Protein 8CVO (pdb70)

B-factor: mean 87.88, std 28.2, range [20.0, 203.2]

Structure (mmCIF, N/CA/C/O backbone):
data_8CVO
#
_entry.id   8CVO
#
_cell.length_a   1.00
_cell.length_b   1.00
_cell.length_c   1.00
_cell.angle_alpha   90.00
_cell.angle_beta   90.00
_cell.angle_gamma   90.00
#
_symmetry.space_group_name_H-M   'P 1'
#
loop_
_entity.id
_entity.type
_entity.pdbx_description
1 polymer '16S ribosomal RNA'
2 polymer '30S ribosomal protein S5'
3 polymer '30S ribosomal protein S3'
4 polymer '30S ribosomal protein S7'
5 polymer '30S ribosomal protein S9'
6 polymer '30S ribosomal protein S10'
7 polymer '30S ribosomal protein S13'
8 polymer '30S ribosomal protein S14 type Z'
9 polymer '30S ribosomal protein S19'
10 non-polymer Sarecycline
11 non-polymer 'MAGNESIUM ION'
12 non-polymer 'ZINC ION'
#
loop_
_atom_site.group_PDB
_atom_site.id
_atom_site.type_symbol
_atom_site.label_atom_id
_atom_site.label_alt_id
_atom_site.label_comp_id
_atom_site.label_asym_id
_atom_site.label_entity_id
_atom_site.label_seq_id
_atom_site.pdbx_PDB_ins_code
_atom_site.Cartn_x
_atom_site.Cartn_y
_atom_site.Cartn_z
_atom_site.occupancy
_atom_site.B_iso_or_equiv
_atom_site.auth_seq_id
_atom_site.auth_comp_id
_atom_site.auth_asym_id
_atom_site.auth_atom_id
_atom_site.pdbx_PDB_model_num
ATOM 10091 N N . ASN B 2 32 ? 190.810 212.475 72.617 1.00 133.52 32 ASN E N 1
ATOM 10092 C CA . ASN B 2 32 ? 191.764 213.011 71.653 1.00 133.52 32 ASN E CA 1
ATOM 10093 C C . ASN B 2 32 ? 192.781 211.964 71.205 1.00 133.52 32 ASN E C 1
ATOM 10094 O O . ASN B 2 32 ? 192.452 210.787 71.055 1.00 133.52 32 ASN E O 1
ATOM 10099 N N . GLU B 2 33 ? 194.018 212.412 70.980 1.00 133.14 33 GLU E N 1
ATOM 10100 C CA . GLU B 2 33 ? 195.054 211.511 70.487 1.00 133.14 33 GLU E CA 1
ATOM 10101 C C . GLU B 2 33 ? 195.392 210.431 71.509 1.00 133.14 33 GLU E C 1
ATOM 10102 O O . GLU B 2 33 ? 195.561 209.260 71.150 1.00 133.14 33 GLU E O 1
ATOM 10108 N N . TYR B 2 34 ? 195.491 210.798 72.784 1.00 132.50 34 TYR E N 1
ATOM 10109 C CA . TYR B 2 34 ? 195.937 209.885 73.826 1.00 132.50 34 TYR E CA 1
ATOM 10110 C C . TYR B 2 34 ? 194.822 209.719 74.848 1.00 132.50 34 TYR E C 1
ATOM 10111 O O . TYR B 2 34 ? 194.328 210.709 75.396 1.00 132.50 34 TYR E O 1
ATOM 10120 N N . LEU B 2 35 ? 194.431 208.475 75.107 1.00 128.82 35 LEU E N 1
ATOM 10121 C CA . LEU B 2 35 ? 193.268 208.194 75.937 1.00 128.82 35 LEU E CA 1
ATOM 10122 C C . LEU B 2 35 ? 193.700 208.020 77.388 1.00 128.82 35 LEU E C 1
ATOM 10123 O O . LEU B 2 35 ? 194.653 207.289 77.675 1.00 128.82 35 LEU E O 1
ATOM 10128 N N . GLU B 2 36 ? 193.001 208.694 78.300 1.00 129.09 36 GLU E N 1
ATOM 10129 C CA . GLU B 2 36 ? 193.415 208.728 79.694 1.00 129.09 36 GLU E CA 1
ATOM 10130 C C . GLU B 2 36 ? 192.220 208.545 80.618 1.00 129.09 36 GLU E C 1
ATOM 10131 O O . GLU B 2 36 ? 191.089 208.909 80.288 1.00 129.09 36 GLU E O 1
ATOM 10137 N N . ARG B 2 37 ? 192.498 207.969 81.784 1.00 125.99 37 ARG E N 1
ATOM 10138 C CA . ARG B 2 37 ? 191.539 207.842 82.874 1.00 125.99 37 ARG E CA 1
ATOM 10139 C C . ARG B 2 37 ? 192.123 208.398 84.164 1.00 125.99 37 ARG E C 1
ATOM 10140 O O . ARG B 2 37 ? 193.308 208.210 84.457 1.00 125.99 37 ARG E O 1
ATOM 10148 N N . VAL B 2 38 ? 191.274 209.075 84.935 1.00 124.76 38 VAL E N 1
ATOM 10149 C CA . VAL B 2 38 ? 191.640 209.580 86.253 1.00 124.76 38 VAL E CA 1
ATOM 10150 C C . VAL B 2 38 ? 191.306 208.485 87.263 1.00 124.76 38 VAL E C 1
ATOM 10151 O O . VAL B 2 38 ? 190.144 208.251 87.598 1.00 124.76 38 VAL E O 1
ATOM 10155 N N . VAL B 2 39 ? 192.342 207.795 87.740 1.00 122.08 39 VAL E N 1
ATOM 10156 C CA . VAL B 2 39 ? 192.135 206.633 88.598 1.00 122.08 39 VAL E CA 1
ATOM 10157 C C . VAL B 2 39 ? 191.560 207.051 89.946 1.00 122.08 39 VAL E C 1
ATOM 10158 O O . VAL B 2 39 ? 190.562 206.490 90.413 1.00 122.08 39 VAL E O 1
ATOM 10162 N N . ALA B 2 40 ? 192.170 208.047 90.584 1.00 124.14 40 ALA E N 1
ATOM 10163 C CA . ALA B 2 40 ? 191.733 208.457 91.910 1.00 124.14 40 ALA E CA 1
ATOM 10164 C C . ALA B 2 40 ? 192.248 209.855 92.206 1.00 124.14 40 ALA E C 1
ATOM 10165 O O . ALA B 2 40 ? 193.285 210.274 91.686 1.00 124.14 40 ALA E O 1
ATOM 10167 N N . ILE B 2 41 ? 191.506 210.568 93.048 1.00 121.18 41 ILE E N 1
ATOM 10168 C CA . ILE B 2 41 ? 191.912 211.868 93.565 1.00 121.18 41 ILE E CA 1
ATOM 10169 C C . ILE B 2 41 ? 191.759 211.839 95.078 1.00 121.18 41 ILE E C 1
ATOM 10170 O O . ILE B 2 41 ? 190.831 211.218 95.607 1.00 121.18 41 ILE E O 1
ATOM 10175 N N . ASN B 2 42 ? 192.685 212.489 95.776 1.00 123.82 42 ASN E N 1
ATOM 10176 C CA . ASN B 2 42 ? 192.684 212.503 97.229 1.00 123.82 42 ASN E CA 1
ATOM 10177 C C . ASN B 2 42 ? 192.970 213.910 97.731 1.00 123.82 42 ASN E C 1
ATOM 10178 O O . ASN B 2 42 ? 193.680 214.686 97.087 1.00 123.82 42 ASN E O 1
ATOM 10183 N N . ARG B 2 43 ? 192.406 214.227 98.893 1.00 127.45 43 ARG E N 1
ATOM 10184 C CA . ARG B 2 43 ? 192.549 215.539 99.519 1.00 127.45 43 ARG E CA 1
ATOM 10185 C C . ARG B 2 43 ? 193.506 215.394 100.697 1.00 127.45 43 ARG E C 1
ATOM 10186 O O . ARG B 2 43 ? 193.098 215.030 101.803 1.00 127.45 43 ARG E O 1
ATOM 10194 N N . VAL B 2 44 ? 194.783 215.676 100.455 1.00 126.10 44 VAL E N 1
ATOM 10195 C CA . VAL B 2 44 ? 195.816 215.597 101.479 1.00 126.10 44 VAL E CA 1
ATOM 10196 C C . VAL B 2 44 ? 195.986 216.971 102.105 1.00 126.10 44 VAL E C 1
ATOM 10197 O O . VAL B 2 44 ? 195.753 218.002 101.464 1.00 126.10 44 VAL E O 1
ATOM 10201 N N . ALA B 2 45 ? 196.398 216.990 103.370 1.00 125.12 45 ALA E N 1
ATOM 10202 C CA . ALA B 2 45 ? 196.500 218.226 104.131 1.00 125.12 45 ALA E CA 1
ATOM 10203 C C . ALA B 2 45 ? 197.825 218.285 104.877 1.00 125.12 45 ALA E C 1
ATOM 10204 O O . ALA B 2 45 ? 198.417 217.257 105.215 1.00 125.12 45 ALA E O 1
ATOM 10206 N N . LYS B 2 46 ? 198.281 219.510 105.127 1.00 127.84 46 LYS E N 1
ATOM 10207 C CA . LYS B 2 46 ? 199.469 219.775 105.929 1.00 127.84 46 LYS E CA 1
ATOM 10208 C C . LYS B 2 46 ? 199.078 220.713 107.058 1.00 127.84 46 LYS E C 1
ATOM 10209 O O . LYS B 2 46 ? 198.574 221.811 106.804 1.00 127.84 46 LYS E O 1
ATOM 10215 N N . VAL B 2 47 ? 199.312 220.288 108.294 1.00 125.76 47 VAL E N 1
ATOM 10216 C CA . VAL B 2 47 ? 198.921 221.082 109.453 1.00 125.76 47 VAL E CA 1
ATOM 10217 C C . VAL B 2 47 ? 199.983 222.137 109.733 1.00 125.76 47 VAL E C 1
ATOM 10218 O O . VAL B 2 47 ? 201.187 221.852 109.748 1.00 125.76 47 VAL E O 1
ATOM 10222 N N . VAL B 2 48 ? 199.533 223.372 109.937 1.00 124.38 48 VAL E N 1
ATOM 10223 C CA . VAL B 2 48 ? 200.396 224.514 110.181 1.00 124.38 48 VAL E CA 1
ATOM 10224 C C . VAL B 2 48 ? 199.889 225.219 111.438 1.00 124.38 48 VAL E C 1
ATOM 10225 O O . VAL B 2 48 ? 198.871 224.837 112.013 1.00 124.38 48 VAL E O 1
ATOM 10229 N N . GLN B 2 49 ? 200.622 226.249 111.872 1.00 122.20 49 GLN E N 1
ATOM 10230 C CA . GLN B 2 49 ? 200.238 226.976 113.078 1.00 122.20 49 GLN E CA 1
ATOM 10231 C C . GLN B 2 49 ? 198.835 227.556 112.951 1.00 122.20 49 GLN E C 1
ATOM 10232 O O . GLN B 2 49 ? 198.035 227.477 113.891 1.00 122.20 49 GLN E O 1
ATOM 10238 N N . GLY B 2 50 ? 198.518 228.144 111.798 1.00 114.35 50 GLY E N 1
ATOM 10239 C CA . GLY B 2 50 ? 197.169 228.638 111.581 1.00 114.35 50 GLY E CA 1
ATOM 10240 C C . GLY B 2 50 ? 196.140 227.525 111.503 1.00 114.35 50 GLY E C 1
ATOM 10241 O O . GLY B 2 50 ? 195.055 227.629 112.081 1.00 114.35 50 GLY E O 1
ATOM 10242 N N . GLY B 2 51 ? 196.468 226.446 110.799 1.00 123.72 51 GLY E N 1
ATOM 10243 C CA . GLY B 2 51 ? 195.530 225.359 110.602 1.00 123.72 51 GLY E CA 1
ATOM 10244 C C . GLY B 2 51 ? 196.067 224.274 109.693 1.00 123.72 51 GLY E C 1
ATOM 10245 O O . GLY B 2 51 ? 197.200 223.818 109.865 1.00 123.72 51 GLY E O 1
ATOM 10246 N N . ARG B 2 52 ? 195.261 223.849 108.725 1.00 124.81 52 ARG E N 1
ATOM 10247 C CA . ARG B 2 52 ? 195.638 222.802 107.788 1.00 124.81 52 ARG E CA 1
ATOM 10248 C C . ARG B 2 52 ? 195.730 223.369 106.378 1.00 124.81 52 ARG E C 1
ATOM 10249 O O . ARG B 2 52 ? 194.880 224.162 105.961 1.00 124.81 52 ARG E O 1
ATOM 10257 N N . ARG B 2 53 ? 196.763 222.958 105.649 1.00 124.36 53 ARG E N 1
ATOM 10258 C CA . ARG B 2 53 ? 196.977 223.367 104.263 1.00 124.36 53 ARG E CA 1
ATOM 10259 C C . ARG B 2 53 ? 196.607 222.190 103.368 1.00 124.36 53 ARG E C 1
ATOM 10260 O O . ARG B 2 53 ? 197.432 221.308 103.113 1.00 124.36 53 ARG E O 1
ATOM 10268 N N . PHE B 2 54 ? 195.367 222.182 102.888 1.00 126.04 54 PHE E N 1
ATOM 10269 C CA . PHE B 2 54 ? 194.881 221.084 102.069 1.00 126.04 54 PHE E CA 1
ATOM 10270 C C . PHE B 2 54 ? 195.503 221.124 100.678 1.00 126.04 54 PHE E C 1
ATOM 10271 O O . PHE B 2 54 ? 195.912 222.177 100.184 1.00 126.04 54 PHE E O 1
ATOM 10279 N N . SER B 2 55 ? 195.570 219.953 100.050 1.00 124.18 55 SER E N 1
ATOM 10280 C CA . SER B 2 55 ? 196.116 219.816 98.709 1.00 124.18 55 SER E CA 1
ATOM 10281 C C . SER B 2 55 ? 195.453 218.621 98.042 1.00 124.18 55 SER E C 1
ATOM 10282 O O . SER B 2 55 ? 194.820 217.794 98.702 1.00 124.18 55 SER E O 1
ATOM 10285 N N . PHE B 2 56 ? 195.602 218.537 96.724 1.00 120.80 56 PHE E N 1
ATOM 10286 C CA . PHE B 2 56 ? 194.977 217.485 95.938 1.00 120.80 56 PHE E CA 1
ATOM 10287 C C . PHE B 2 56 ? 196.026 216.695 95.169 1.00 120.80 56 PHE E C 1
ATOM 10288 O O . PHE B 2 56 ? 196.945 217.268 94.561 1.00 120.80 56 PHE E O 1
ATOM 10296 N N . THR B 2 57 ? 195.872 215.373 95.211 1.00 122.15 57 THR E N 1
ATOM 10297 C CA . THR B 2 57 ? 196.718 214.423 94.505 1.00 122.15 57 THR E CA 1
ATOM 10298 C C . THR B 2 57 ? 195.896 213.746 93.419 1.00 122.15 57 THR E C 1
ATOM 10299 O O . THR B 2 57 ? 194.719 213.437 93.623 1.00 122.15 57 THR E O 1
ATOM 10303 N N . ALA B 2 58 ? 196.516 213.513 92.268 1.00 120.94 58 ALA E N 1
ATOM 10304 C CA . ALA B 2 58 ? 195.816 212.946 91.123 1.00 120.94 58 ALA E CA 1
ATOM 10305 C C . ALA B 2 58 ? 196.605 211.785 90.541 1.00 120.94 58 ALA E C 1
ATOM 10306 O O . ALA B 2 58 ? 197.798 211.921 90.256 1.00 120.94 58 ALA E O 1
ATOM 10308 N N . LEU B 2 59 ? 195.935 210.650 90.365 1.00 121.10 59 LEU E N 1
ATOM 10309 C CA . LEU B 2 59 ? 196.445 209.539 89.574 1.00 121.10 59 LEU E CA 1
ATOM 10310 C C . LEU B 2 59 ? 195.820 209.591 88.192 1.00 121.10 59 LEU E C 1
ATOM 10311 O O . LEU B 2 59 ? 194.592 209.567 88.065 1.00 121.10 59 LEU E O 1
ATOM 10316 N N . VAL B 2 60 ? 196.652 209.634 87.159 1.00 123.19 60 VAL E N 1
ATOM 10317 C CA . VAL B 2 60 ? 196.159 209.554 85.792 1.00 123.19 60 VAL E CA 1
ATOM 10318 C C . VAL B 2 60 ? 196.876 208.414 85.091 1.00 123.19 60 VAL E C 1
ATOM 10319 O O . VAL B 2 60 ? 198.042 208.129 85.380 1.00 123.19 60 VAL E O 1
ATOM 10323 N N . VAL B 2 61 ? 196.169 207.744 84.188 1.00 124.93 61 VAL E N 1
ATOM 10324 C CA . VAL B 2 61 ? 196.766 206.754 83.304 1.00 124.93 61 VAL E CA 1
ATOM 10325 C C . VAL B 2 61 ? 196.508 207.216 81.880 1.00 124.93 61 VAL E C 1
ATOM 10326 O O . VAL B 2 61 ? 195.350 207.409 81.486 1.00 124.93 61 VAL E O 1
ATOM 10330 N N . VAL B 2 62 ? 197.582 207.414 81.121 1.00 127.40 62 VAL E N 1
ATOM 10331 C CA . VAL B 2 62 ? 197.513 207.911 79.753 1.00 127.40 62 VAL E CA 1
ATOM 10332 C C . VAL B 2 62 ? 198.152 206.873 78.844 1.00 127.40 62 VAL E C 1
ATOM 10333 O O . VAL B 2 62 ? 199.299 206.472 79.067 1.00 127.40 62 VAL E O 1
ATOM 10337 N N . GLY B 2 63 ? 197.416 206.444 77.818 1.00 129.53 63 GLY E N 1
ATOM 10338 C CA . GLY B 2 63 ? 197.920 205.450 76.898 1.00 129.53 63 GLY E CA 1
ATOM 10339 C C . GLY B 2 63 ? 197.502 205.763 75.476 1.00 129.53 63 GLY E C 1
ATOM 10340 O O . GLY B 2 63 ? 196.689 206.656 75.222 1.00 129.53 63 GLY E O 1
ATOM 10341 N N . ASP B 2 64 ? 198.093 205.018 74.545 1.00 131.86 64 ASP E N 1
ATOM 10342 C CA . ASP B 2 64 ? 197.748 205.164 73.138 1.00 131.86 64 ASP E CA 1
ATOM 10343 C C . ASP B 2 64 ? 196.617 204.244 72.708 1.00 131.86 64 ASP E C 1
ATOM 10344 O O . ASP B 2 64 ? 196.002 204.485 71.663 1.00 131.86 64 ASP E O 1
ATOM 10349 N N . GLY B 2 65 ? 196.325 203.209 73.491 1.00 127.91 65 GLY E N 1
ATOM 10350 C CA . GLY B 2 65 ? 195.382 202.189 73.096 1.00 127.91 65 GLY E CA 1
ATOM 10351 C C . GLY B 2 65 ? 195.964 201.084 72.244 1.00 127.91 65 GLY E C 1
ATOM 10352 O O . GLY B 2 65 ? 195.230 200.161 71.873 1.00 127.91 65 GLY E O 1
ATOM 10353 N N . GLU B 2 66 ? 197.259 201.145 71.923 1.00 130.43 66 GLU E N 1
ATOM 10354 C CA . GLU B 2 66 ? 197.885 200.141 71.077 1.00 130.43 66 GLU E CA 1
ATOM 10355 C C . GLU B 2 66 ? 199.136 199.514 71.679 1.00 130.43 66 GLU E C 1
ATOM 10356 O O . GLU B 2 66 ? 199.761 198.678 71.019 1.00 130.43 66 GLU E O 1
ATOM 10362 N N . GLY B 2 67 ? 199.519 199.880 72.900 1.00 126.75 67 GLY E N 1
ATOM 10363 C CA . GLY B 2 67 ? 200.648 199.229 73.535 1.00 126.75 67 GLY E CA 1
ATOM 10364 C C . GLY B 2 67 ? 201.539 200.102 74.396 1.00 126.75 67 GLY E C 1
ATOM 10365 O O . GLY B 2 67 ? 202.259 199.584 75.254 1.00 126.75 67 GLY E O 1
ATOM 10366 N N . SER B 2 68 ? 201.512 201.417 74.193 1.00 128.14 68 SER E N 1
ATOM 10367 C CA . SER B 2 68 ? 202.284 202.339 75.016 1.00 128.14 68 SER E CA 1
ATOM 10368 C C . SER B 2 68 ? 201.359 202.983 76.040 1.00 128.14 68 SER E C 1
ATOM 10369 O O . SER B 2 68 ? 200.256 203.426 75.698 1.00 128.14 68 SER E O 1
ATOM 10372 N N . VAL B 2 69 ? 201.804 203.015 77.296 1.00 125.28 69 VAL E N 1
ATOM 10373 C CA . VAL B 2 69 ? 200.972 203.487 78.395 1.00 125.28 69 VAL E CA 1
ATOM 10374 C C . VAL B 2 69 ? 201.887 203.987 79.501 1.00 125.28 69 VAL E C 1
ATOM 10375 O O . VAL B 2 69 ? 203.045 203.572 79.604 1.00 125.28 69 VAL E O 1
ATOM 10379 N N . GLY B 2 70 ? 201.365 204.892 80.324 1.00 126.87 70 GLY E N 1
ATOM 10380 C CA . GLY B 2 70 ? 202.103 205.414 81.458 1.00 126.87 70 GLY E CA 1
ATOM 10381 C C . GLY B 2 70 ? 201.146 205.933 82.505 1.00 126.87 70 GLY E C 1
ATOM 10382 O O . GLY B 2 70 ? 199.964 206.168 82.242 1.00 126.87 70 GLY E O 1
ATOM 10383 N N . VAL B 2 71 ? 201.678 206.105 83.712 1.00 124.94 71 VAL E N 1
ATOM 10384 C CA . VAL B 2 71 ? 200.907 206.588 84.849 1.00 124.94 71 VAL E CA 1
ATOM 10385 C C . VAL B 2 71 ? 201.598 207.813 85.429 1.00 124.94 71 VAL E C 1
ATOM 10386 O O . VAL B 2 71 ? 202.831 207.875 85.493 1.00 124.94 71 VAL E O 1
ATOM 10390 N N . GLY B 2 72 ? 200.804 208.792 85.823 1.00 123.61 72 GLY E N 1
ATOM 10391 C CA . GLY B 2 72 ? 201.333 210.029 86.373 1.00 123.61 72 GLY E CA 1
ATOM 10392 C C . GLY B 2 72 ? 200.683 210.390 87.689 1.00 123.61 72 GLY E C 1
ATOM 10393 O O . GLY B 2 72 ? 199.464 210.278 87.850 1.00 123.61 72 GLY E O 1
ATOM 10394 N N . TYR B 2 73 ? 201.516 210.827 88.629 1.00 121.39 73 TYR E N 1
ATOM 10395 C CA . TYR B 2 73 ? 201.086 211.335 89.923 1.00 121.39 73 TYR E CA 1
ATOM 10396 C C . TYR B 2 73 ? 201.223 212.849 89.922 1.00 121.39 73 TYR E C 1
ATOM 10397 O O . TYR B 2 73 ? 202.264 213.381 89.522 1.00 121.39 73 TYR E O 1
ATOM 10406 N N . GLY B 2 74 ? 200.178 213.537 90.368 1.00 120.77 74 GLY E N 1
ATOM 10407 C CA . GLY B 2 74 ? 200.172 214.985 90.341 1.00 120.77 74 GLY E CA 1
ATOM 10408 C C . GLY B 2 74 ? 199.813 215.621 91.666 1.00 120.77 74 GLY E C 1
ATOM 10409 O O . GLY B 2 74 ? 198.842 215.222 92.313 1.00 120.77 74 GLY E O 1
ATOM 10410 N N . LYS B 2 75 ? 200.595 216.615 92.072 1.00 120.53 75 LYS E N 1
ATOM 10411 C CA . LYS B 2 75 ? 200.373 217.368 93.297 1.00 120.53 75 LYS E CA 1
ATOM 10412 C C . LYS B 2 75 ? 199.981 218.791 92.939 1.00 120.53 75 LYS E C 1
ATOM 10413 O O . LYS B 2 75 ? 200.650 219.428 92.118 1.00 120.53 75 LYS E O 1
ATOM 10419 N N . ALA B 2 76 ? 198.913 219.295 93.550 1.00 114.65 76 ALA E N 1
ATOM 10420 C CA . ALA B 2 76 ? 198.579 220.699 93.350 1.00 114.65 76 ALA E CA 1
ATOM 10421 C C . ALA B 2 76 ? 197.688 221.170 94.486 1.00 114.65 76 ALA E C 1
ATOM 10422 O O . ALA B 2 76 ? 197.331 220.407 95.386 1.00 114.65 76 ALA E O 1
ATOM 10424 N N . LYS B 2 77 ? 197.358 222.458 94.449 1.00 112.48 77 LYS E N 1
ATOM 10425 C CA . LYS B 2 77 ? 196.315 223.005 95.299 1.00 112.48 77 LYS E CA 1
ATOM 10426 C C . LYS B 2 77 ? 194.933 222.841 94.687 1.00 112.48 77 LYS E C 1
ATOM 10427 O O . LYS B 2 77 ? 193.936 223.065 95.380 1.00 112.48 77 LYS E O 1
ATOM 10433 N N . GLU B 2 78 ? 194.853 222.454 93.415 1.00 108.94 78 GLU E N 1
ATOM 10434 C CA . GLU B 2 78 ? 193.590 222.364 92.701 1.00 108.94 78 GLU E CA 1
ATOM 10435 C C . GLU B 2 78 ? 193.552 221.088 91.874 1.00 108.94 78 GLU E C 1
ATOM 10436 O O . GLU B 2 78 ? 194.580 220.610 91.385 1.00 108.94 78 GLU E O 1
ATOM 10442 N N . VAL B 2 79 ? 192.342 220.549 91.721 1.00 111.17 79 VAL E N 1
ATOM 10443 C CA . VAL B 2 79 ? 192.170 219.300 90.977 1.00 111.17 79 VAL E CA 1
ATOM 10444 C C . VAL B 2 79 ? 192.637 219.420 89.529 1.00 111.17 79 VAL E C 1
ATOM 10445 O O . VAL B 2 79 ? 193.377 218.537 89.070 1.00 111.17 79 VAL E O 1
ATOM 10449 N N . PRO B 2 80 ? 192.225 220.433 88.753 1.00 111.13 80 PRO E N 1
ATOM 10450 C CA . PRO B 2 80 ? 192.711 220.500 87.364 1.00 111.13 80 PRO E CA 1
ATOM 10451 C C . PRO B 2 80 ? 194.218 220.620 87.257 1.00 111.13 80 PRO E C 1
ATOM 10452 O O . PRO B 2 80 ? 194.825 219.984 86.387 1.00 111.13 80 PRO E O 1
ATOM 10456 N N . ALA B 2 81 ? 194.843 221.419 88.124 1.00 110.08 81 ALA E N 1
ATOM 10457 C CA . ALA B 2 81 ? 196.293 221.561 88.071 1.00 110.08 81 ALA E CA 1
ATOM 10458 C C . ALA B 2 81 ? 196.984 220.250 88.408 1.00 110.08 81 ALA E C 1
ATOM 10459 O O . ALA B 2 81 ? 197.957 219.867 87.747 1.00 110.08 81 ALA E O 1
ATOM 10461 N N . ALA B 2 82 ? 196.490 219.542 89.427 1.00 112.54 82 ALA E N 1
ATOM 10462 C CA . ALA B 2 82 ? 197.075 218.253 89.775 1.00 112.54 82 ALA E CA 1
ATOM 10463 C C . ALA B 2 82 ? 196.923 217.259 88.634 1.00 112.54 82 ALA E C 1
ATOM 10464 O O . ALA B 2 82 ? 197.862 216.521 88.313 1.00 112.54 82 ALA E O 1
ATOM 10466 N N . ILE B 2 83 ? 195.749 217.235 88.003 1.00 112.36 83 ILE E N 1
ATOM 10467 C CA . ILE B 2 83 ? 195.511 216.308 86.902 1.00 112.36 83 ILE E CA 1
ATOM 10468 C C . ILE B 2 83 ? 196.438 216.615 85.734 1.00 112.36 83 ILE E C 1
ATOM 10469 O O . ILE B 2 83 ? 197.027 215.707 85.137 1.00 112.36 83 ILE E O 1
ATOM 10474 N N . ALA B 2 84 ? 196.579 217.895 85.385 1.00 113.90 84 ALA E N 1
ATOM 10475 C CA . ALA B 2 84 ? 197.443 218.262 84.268 1.00 113.90 84 ALA E CA 1
ATOM 10476 C C . ALA B 2 84 ? 198.900 217.934 84.564 1.00 113.90 84 ALA E C 1
ATOM 10477 O O . ALA B 2 84 ? 199.622 217.433 83.691 1.00 113.90 84 ALA E O 1
ATOM 10479 N N . LYS B 2 85 ? 199.354 218.215 85.788 1.00 115.54 85 LYS E N 1
ATOM 10480 C CA . LYS B 2 85 ? 200.720 217.871 86.162 1.00 115.54 85 LYS E CA 1
ATOM 10481 C C . LYS B 2 85 ? 200.940 216.368 86.088 1.00 115.54 85 LYS E C 1
ATOM 10482 O O . LYS B 2 85 ? 201.973 215.907 85.587 1.00 115.54 85 LYS E O 1
ATOM 10488 N N . ALA B 2 86 ? 199.971 215.586 86.566 1.00 117.06 86 ALA E N 1
ATOM 10489 C CA . ALA B 2 86 ? 200.094 214.136 86.502 1.00 117.06 86 ALA E CA 1
ATOM 10490 C C . ALA B 2 86 ? 200.147 213.650 85.061 1.00 117.06 86 ALA E C 1
ATOM 10491 O O . ALA B 2 86 ? 200.932 212.757 84.728 1.00 117.06 86 ALA E O 1
ATOM 10493 N N . VAL B 2 87 ? 199.317 214.223 84.190 1.00 116.61 87 VAL E N 1
ATOM 10494 C CA . VAL B 2 87 ? 199.285 213.790 82.795 1.00 116.61 87 VAL E CA 1
ATOM 10495 C C . VAL B 2 87 ? 200.612 214.096 82.112 1.00 116.61 87 VAL E C 1
ATOM 10496 O O . VAL B 2 87 ? 201.187 213.246 81.417 1.00 116.61 87 VAL E O 1
ATOM 10500 N N . GLU B 2 88 ? 201.119 215.317 82.298 1.00 117.32 88 GLU E N 1
ATOM 10501 C CA . GLU B 2 88 ? 202.385 215.680 81.674 1.00 117.32 88 GLU E CA 1
ATOM 10502 C C . GLU B 2 88 ? 203.559 214.924 82.278 1.00 117.32 88 GLU E C 1
ATOM 10503 O O . GLU B 2 88 ? 204.578 214.747 81.604 1.00 117.32 88 GLU E O 1
ATOM 10509 N N . GLU B 2 89 ? 203.443 214.476 83.529 1.00 120.26 89 GLU E N 1
ATOM 10510 C CA . GLU B 2 89 ? 204.473 213.625 84.108 1.00 120.26 89 GLU E CA 1
ATOM 10511 C C . GLU B 2 89 ? 204.378 212.196 83.588 1.00 120.26 89 GLU E C 1
ATOM 10512 O O . GLU B 2 89 ? 205.397 211.505 83.493 1.00 120.26 89 GLU E O 1
ATOM 10518 N N . ALA B 2 90 ? 203.169 211.741 83.258 1.00 121.04 90 ALA E N 1
ATOM 10519 C CA . ALA B 2 90 ? 202.985 210.403 82.710 1.00 121.04 90 ALA E CA 1
ATOM 10520 C C . ALA B 2 90 ? 203.433 210.307 81.261 1.00 121.04 90 ALA E C 1
ATOM 10521 O O . ALA B 2 90 ? 203.866 209.235 80.825 1.00 121.04 90 ALA E O 1
ATOM 10523 N N . LYS B 2 91 ? 203.320 211.404 80.506 1.00 120.62 91 LYS E N 1
ATOM 10524 C CA . LYS B 2 91 ? 203.730 211.382 79.102 1.00 120.62 91 LYS E CA 1
ATOM 10525 C C . LYS B 2 91 ? 205.160 210.880 78.940 1.00 120.62 91 LYS E C 1
ATOM 10526 O O . LYS B 2 91 ? 205.469 210.159 77.984 1.00 120.62 91 LYS E O 1
ATOM 10532 N N . LYS B 2 92 ? 206.046 211.249 79.862 1.00 119.26 92 LYS E N 1
ATOM 10533 C CA . LYS B 2 92 ? 207.446 210.859 79.794 1.00 119.26 92 LYS E CA 1
ATOM 10534 C C . LYS B 2 92 ? 207.721 209.520 80.472 1.00 119.26 92 LYS E C 1
ATOM 10535 O O . LYS B 2 92 ? 208.871 209.239 80.824 1.00 119.26 92 LYS E O 1
ATOM 10541 N N . HIS B 2 93 ? 206.698 208.689 80.657 1.00 121.54 93 HIS E N 1
ATOM 10542 C CA . HIS B 2 93 ? 206.861 207.374 81.272 1.00 121.54 93 HIS E CA 1
ATOM 10543 C C . HIS B 2 93 ? 206.103 206.317 80.485 1.00 121.54 93 HIS E C 1
ATOM 10544 O O . HIS B 2 93 ? 205.473 205.422 81.056 1.00 121.54 93 HIS E O 1
ATOM 10551 N N . PHE B 2 94 ? 206.157 206.408 79.161 1.00 124.48 94 PHE E N 1
ATOM 10552 C CA . PHE B 2 94 ? 205.436 205.492 78.288 1.00 124.48 94 PHE E CA 1
ATOM 10553 C C . PHE B 2 94 ? 206.307 204.275 78.008 1.00 124.48 94 PHE E C 1
ATOM 10554 O O . PHE B 2 94 ? 207.424 204.408 77.496 1.00 124.48 94 PHE E O 1
ATOM 10562 N N . PHE B 2 95 ? 205.800 203.094 78.346 1.00 118.82 95 PHE E N 1
ATOM 10563 C CA . PHE B 2 95 ? 206.499 201.844 78.097 1.00 118.82 95 PHE E CA 1
ATOM 10564 C C . PHE B 2 95 ? 205.617 200.933 77.255 1.00 118.82 95 PHE E C 1
ATOM 10565 O O . PHE B 2 95 ? 204.403 200.855 77.471 1.00 118.82 95 PHE E O 1
ATOM 10573 N N . GLY C 3 2 ? 191.415 242.878 106.662 1.00 72.04 2 GLY G N 1
ATOM 10574 C CA . GLY C 3 2 ? 191.329 242.957 108.109 1.00 72.04 2 GLY G CA 1
ATOM 10575 C C . GLY C 3 2 ? 192.334 243.913 108.719 1.00 72.04 2 GLY G C 1
ATOM 10576 O O . GLY C 3 2 ? 192.070 244.547 109.740 1.00 72.04 2 GLY G O 1
ATOM 10577 N N . GLN C 3 3 ? 193.507 244.001 108.096 1.00 75.00 3 GLN G N 1
ATOM 10578 C CA . GLN C 3 3 ? 194.547 244.894 108.584 1.00 75.00 3 GLN G CA 1
ATOM 10579 C C . GLN C 3 3 ? 195.322 245.584 107.467 1.00 75.00 3 GLN G C 1
ATOM 10580 O O . GLN C 3 3 ? 196.358 246.198 107.746 1.00 75.00 3 GLN G O 1
ATOM 10586 N N . LYS C 3 4 ? 194.865 245.508 106.221 1.00 73.78 4 LYS G N 1
ATOM 10587 C CA . LYS C 3 4 ? 195.575 246.095 105.095 1.00 73.78 4 LYS G CA 1
ATOM 10588 C C . LYS C 3 4 ? 194.969 247.439 104.722 1.00 73.78 4 LYS G C 1
ATOM 10589 O O . LYS C 3 4 ? 193.746 247.598 104.701 1.00 73.78 4 LYS G O 1
ATOM 10595 N N . ILE C 3 5 ? 195.833 248.402 104.426 1.00 72.49 5 ILE G N 1
ATOM 10596 C CA . ILE C 3 5 ? 195.379 249.731 104.048 1.00 72.49 5 ILE G CA 1
ATOM 10597 C C . ILE C 3 5 ? 194.878 249.716 102.608 1.00 72.49 5 ILE G C 1
ATOM 10598 O O . ILE C 3 5 ? 195.247 248.863 101.799 1.00 72.49 5 ILE G O 1
ATOM 10603 N N . ASN C 3 6 ? 194.009 250.667 102.293 1.00 73.08 6 ASN G N 1
ATOM 10604 C CA . ASN C 3 6 ? 193.588 250.879 100.919 1.00 73.08 6 ASN G CA 1
ATOM 10605 C C . ASN C 3 6 ? 194.791 251.325 100.099 1.00 73.08 6 ASN G C 1
ATOM 10606 O O . ASN C 3 6 ? 195.444 252.310 100.466 1.00 73.08 6 ASN G O 1
ATOM 10611 N N . PRO C 3 7 ? 195.134 250.628 99.015 1.00 72.06 7 PRO G N 1
ATOM 10612 C CA . PRO C 3 7 ? 196.292 251.059 98.216 1.00 72.06 7 PRO G CA 1
ATOM 10613 C C . PRO C 3 7 ? 196.148 252.463 97.661 1.00 72.06 7 PRO G C 1
ATOM 10614 O O . PRO C 3 7 ? 197.125 253.224 97.641 1.00 72.06 7 PRO G O 1
ATOM 10618 N N . HIS C 3 8 ? 194.945 252.835 97.221 1.00 75.44 8 HIS G N 1
ATOM 10619 C CA . HIS C 3 8 ? 194.751 254.161 96.646 1.00 75.44 8 HIS G CA 1
ATOM 10620 C C . HIS C 3 8 ? 194.933 255.249 97.693 1.00 75.44 8 HIS G C 1
ATOM 10621 O O . HIS C 3 8 ? 195.584 256.265 97.431 1.00 75.44 8 HIS G O 1
ATOM 10628 N N . GLY C 3 9 ? 194.369 255.056 98.884 1.00 73.01 9 GLY G N 1
ATOM 10629 C CA . GLY C 3 9 ? 194.580 256.020 99.948 1.00 73.01 9 GLY G CA 1
ATOM 10630 C C . GLY C 3 9 ? 196.025 256.068 100.400 1.00 73.01 9 GLY G C 1
ATOM 10631 O O . GLY C 3 9 ? 196.549 257.135 100.729 1.00 73.01 9 GLY G O 1
ATOM 10632 N N . PHE C 3 10 ? 196.687 254.911 100.426 1.00 74.30 10 PHE G N 1
ATOM 10633 C CA . PHE C 3 10 ? 198.085 254.864 100.830 1.00 74.30 10 PHE G CA 1
ATOM 10634 C C . PHE C 3 10 ? 198.963 255.647 99.868 1.00 74.30 10 PHE G C 1
ATOM 10635 O O . PHE C 3 10 ? 199.856 256.388 100.292 1.00 74.30 10 PHE G O 1
ATOM 10643 N N . ARG C 3 11 ? 198.723 255.502 98.569 1.00 74.69 11 ARG G N 1
ATOM 10644 C CA . ARG C 3 11 ? 199.516 256.194 97.565 1.00 74.69 11 ARG G CA 1
ATOM 10645 C C . ARG C 3 11 ? 198.940 257.550 97.185 1.00 74.69 11 ARG G C 1
ATOM 10646 O O . ARG C 3 11 ? 199.470 258.197 96.277 1.00 74.69 11 ARG G O 1
ATOM 10654 N N . LEU C 3 12 ? 197.870 257.986 97.842 1.00 76.20 12 LEU G N 1
ATOM 10655 C CA . LEU C 3 12 ? 197.276 259.278 97.531 1.00 76.20 12 LEU G CA 1
ATOM 10656 C C . LEU C 3 12 ? 198.267 260.401 97.795 1.00 76.20 12 LEU G C 1
ATOM 10657 O O . LEU C 3 12 ? 198.886 260.464 98.860 1.00 76.20 12 LEU G O 1
ATOM 10662 N N . GLY C 3 13 ? 198.417 261.289 96.819 1.00 77.52 13 GLY G N 1
ATOM 10663 C CA . GLY C 3 13 ? 199.347 262.393 96.944 1.00 77.52 13 GLY G CA 1
ATOM 10664 C C . GLY C 3 13 ? 200.765 262.022 96.566 1.00 77.52 13 GLY G C 1
ATOM 10665 O O . GLY C 3 13 ? 201.540 262.874 96.123 1.00 77.52 13 GLY G O 1
ATOM 10666 N N . VAL C 3 14 ? 201.117 260.750 96.735 1.00 77.92 14 VAL G N 1
ATOM 10667 C CA . VAL C 3 14 ? 202.463 260.295 96.401 1.00 77.92 14 VAL G CA 1
ATOM 10668 C C . VAL C 3 14 ? 202.561 259.954 94.921 1.00 77.92 14 VAL G C 1
ATOM 10669 O O . VAL C 3 14 ? 203.353 260.545 94.179 1.00 77.92 14 VAL G O 1
ATOM 10673 N N . THR C 3 15 ? 201.757 258.998 94.471 1.00 80.75 15 THR G N 1
ATOM 10674 C CA . THR C 3 15 ? 201.723 258.610 93.067 1.00 80.75 15 THR G CA 1
ATOM 10675 C C . THR C 3 15 ? 200.370 258.837 92.414 1.00 80.75 15 THR G C 1
ATOM 10676 O O . THR C 3 15 ? 200.314 259.341 91.290 1.00 80.75 15 THR G O 1
ATOM 10680 N N . THR C 3 16 ? 199.279 258.482 93.083 1.00 81.43 16 THR G N 1
ATOM 10681 C CA . THR C 3 16 ? 197.948 258.699 92.539 1.00 81.43 16 THR G CA 1
ATOM 10682 C C . THR C 3 16 ? 197.394 260.044 93.004 1.00 81.43 16 THR G C 1
ATOM 10683 O O . THR C 3 16 ? 197.921 260.684 93.915 1.00 81.43 16 THR G O 1
ATOM 10687 N N . ASP C 3 17 ? 196.307 260.469 92.363 1.00 83.98 17 ASP G N 1
ATOM 10688 C CA . ASP C 3 17 ? 195.754 261.800 92.557 1.00 83.98 17 ASP G CA 1
ATOM 10689 C C . ASP C 3 17 ? 194.292 261.723 92.975 1.00 83.98 17 ASP G C 1
ATOM 10690 O O . ASP C 3 17 ? 193.629 260.695 92.818 1.00 83.98 17 ASP G O 1
ATOM 10695 N N . HIS C 3 18 ? 193.798 262.836 93.511 1.00 79.93 18 HIS G N 1
ATOM 10696 C CA . HIS C 3 18 ? 192.423 262.910 93.980 1.00 79.93 18 HIS G CA 1
ATOM 10697 C C . HIS C 3 18 ? 191.445 262.892 92.813 1.00 79.93 18 HIS G C 1
ATOM 10698 O O . HIS C 3 18 ? 191.724 263.409 91.729 1.00 79.93 18 HIS G O 1
ATOM 10705 N N . LYS C 3 19 ? 190.280 262.287 93.048 1.00 83.13 19 LYS G N 1
ATOM 10706 C CA . LYS C 3 19 ? 189.239 262.234 92.031 1.00 83.13 19 LYS G CA 1
ATOM 10707 C C . LYS C 3 19 ? 188.451 263.531 91.916 1.00 83.13 19 LYS G C 1
ATOM 10708 O O . LYS C 3 19 ? 187.811 263.758 90.887 1.00 83.13 19 LYS G O 1
ATOM 10714 N N . THR C 3 20 ? 188.476 264.379 92.939 1.00 84.73 20 THR G N 1
ATOM 10715 C CA . THR C 3 20 ? 187.796 265.665 92.914 1.00 84.73 20 THR G CA 1
ATOM 10716 C C . THR C 3 20 ? 188.821 266.787 92.948 1.00 84.73 20 THR G C 1
ATOM 10717 O O . THR C 3 20 ? 189.785 266.735 93.718 1.00 84.73 20 THR G O 1
ATOM 10721 N N . ARG C 3 21 ? 188.614 267.803 92.113 1.00 88.95 21 ARG G N 1
ATOM 10722 C CA . ARG C 3 21 ? 189.527 268.942 92.025 1.00 88.95 21 ARG G CA 1
ATOM 10723 C C . ARG C 3 21 ? 188.714 270.230 92.077 1.00 88.95 21 ARG G C 1
ATOM 10724 O O . ARG C 3 21 ? 188.302 270.760 91.043 1.00 88.95 21 ARG G O 1
ATOM 10732 N N . TRP C 3 22 ? 188.488 270.730 93.288 1.00 86.88 22 TRP G N 1
ATOM 10733 C CA . TRP C 3 22 ? 187.887 272.041 93.480 1.00 86.88 22 TRP G CA 1
ATOM 10734 C C . TRP C 3 22 ? 188.355 272.582 94.819 1.00 86.88 22 TRP G C 1
ATOM 10735 O O . TRP C 3 22 ? 188.790 271.830 95.693 1.00 86.88 22 TRP G O 1
ATOM 10746 N N . TYR C 3 23 ? 188.269 273.900 94.967 1.00 89.00 23 TYR G N 1
ATOM 10747 C CA . TYR C 3 23 ? 188.640 274.570 96.204 1.00 89.00 23 TYR G CA 1
ATOM 10748 C C . TYR C 3 23 ? 187.473 275.424 96.671 1.00 89.00 23 TYR G C 1
ATOM 10749 O O . TYR C 3 23 ? 186.919 276.204 95.891 1.00 89.00 23 TYR G O 1
ATOM 10758 N N . ALA C 3 24 ? 187.110 275.278 97.942 1.00 88.14 24 ALA G N 1
ATOM 10759 C CA . ALA C 3 24 ? 186.018 276.044 98.526 1.00 88.14 24 ALA G CA 1
ATOM 10760 C C . ALA C 3 24 ? 186.116 275.926 100.037 1.00 88.14 24 ALA G C 1
ATOM 10761 O O . ALA C 3 24 ? 186.196 274.813 100.562 1.00 88.14 24 ALA G O 1
ATOM 10763 N N . GLU C 3 25 ? 186.026 277.058 100.743 1.00 92.66 25 GLU G N 1
ATOM 10764 C CA . GLU C 3 25 ? 186.219 277.039 102.220 1.00 92.66 25 GLU G CA 1
ATOM 10765 C C . GLU C 3 25 ? 184.984 277.562 102.963 1.00 92.66 25 GLU G C 1
ATOM 10766 O O . GLU C 3 25 ? 185.133 277.928 104.141 1.00 92.66 25 GLU G O 1
ATOM 10772 N N . LYS C 3 26 ? 183.818 277.591 102.316 1.00 95.74 26 LYS G N 1
ATOM 10773 C CA . LYS C 3 26 ? 182.578 278.015 103.021 1.00 95.74 26 LYS G CA 1
ATOM 10774 C C . LYS C 3 26 ? 181.352 277.490 102.269 1.00 95.74 26 LYS G C 1
ATOM 10775 O O . LYS C 3 26 ? 180.561 278.319 101.776 1.00 95.74 26 LYS G O 1
ATOM 10781 N N . GLN C 3 27 ? 181.203 276.161 102.238 1.00 89.96 27 GLN G N 1
ATOM 10782 C CA . GLN C 3 27 ? 180.408 275.410 101.227 1.00 89.96 27 GLN G CA 1
ATOM 10783 C C . GLN C 3 27 ? 181.083 274.054 101.026 1.00 89.96 27 GLN G C 1
ATOM 10784 O O . GLN C 3 27 ? 180.497 273.182 100.359 1.00 89.96 27 GLN G O 1
ATOM 10790 N N . TYR C 3 28 ? 182.276 273.892 101.594 1.00 82.79 28 TYR G N 1
ATOM 10791 C CA . TYR C 3 28 ? 183.009 272.641 101.436 1.00 82.79 28 TYR G CA 1
ATOM 10792 C C . TYR C 3 28 ? 182.103 271.449 101.712 1.00 82.79 28 TYR G C 1
ATOM 10793 O O . TYR C 3 28 ? 182.047 270.497 100.924 1.00 82.79 28 TYR G O 1
ATOM 10802 N N . ALA C 3 29 ? 181.355 271.503 102.816 1.00 81.31 29 ALA G N 1
ATOM 10803 C CA . ALA C 3 29 ? 180.482 270.394 103.182 1.00 81.31 29 ALA G CA 1
ATOM 10804 C C . ALA C 3 29 ? 179.370 270.190 102.160 1.00 81.31 29 ALA G C 1
ATOM 10805 O O . ALA C 3 29 ? 179.050 269.051 101.805 1.00 81.31 29 ALA G O 1
ATOM 10807 N N . GLU C 3 30 ? 178.762 271.274 101.676 1.00 87.24 30 GLU G N 1
ATOM 10808 C CA . GLU C 3 30 ? 177.644 271.113 100.750 1.00 87.24 30 GLU G CA 1
ATOM 10809 C C . GLU C 3 30 ? 178.117 270.633 99.383 1.00 87.24 30 GLU G C 1
ATOM 10810 O O . GLU C 3 30 ? 177.432 269.838 98.727 1.00 87.24 30 GLU G O 1
ATOM 10816 N N . LEU C 3 31 ? 179.283 271.099 98.933 1.00 87.05 31 LEU G N 1
ATOM 10817 C CA . LEU C 3 31 ? 179.858 270.559 97.709 1.00 87.05 31 LEU G CA 1
ATOM 10818 C C . LEU C 3 31 ? 180.196 269.084 97.868 1.00 87.05 31 LEU G C 1
ATOM 10819 O O . LEU C 3 31 ? 179.982 268.291 96.945 1.00 87.05 31 LEU G O 1
ATOM 10824 N N . VAL C 3 32 ? 180.703 268.691 99.039 1.00 84.31 32 VAL G N 1
ATOM 10825 C CA . VAL C 3 32 ? 180.934 267.274 99.302 1.00 84.31 32 VAL G CA 1
ATOM 10826 C C . VAL C 3 32 ? 179.625 266.500 99.219 1.00 84.31 32 VAL G C 1
ATOM 10827 O O . VAL C 3 32 ? 179.568 265.400 98.659 1.00 84.31 32 VAL G O 1
ATOM 10831 N N . GLY C 3 33 ? 178.554 267.065 99.772 1.00 85.71 33 GLY G N 1
ATOM 10832 C CA . GLY C 3 33 ? 177.269 266.386 99.741 1.00 85.71 33 GLY G CA 1
ATOM 10833 C C . GLY C 3 33 ? 176.730 266.198 98.341 1.00 85.71 33 GLY G C 1
ATOM 10834 O O . GLY C 3 33 ? 176.222 265.129 97.999 1.00 85.71 33 GLY G O 1
ATOM 10835 N N . GLU C 3 34 ? 176.847 267.238 97.521 1.00 90.26 34 GLU G N 1
ATOM 10836 C CA . GLU C 3 34 ? 176.350 267.128 96.127 1.00 90.26 34 GLU G CA 1
ATOM 10837 C C . GLU C 3 34 ? 177.234 266.129 95.385 1.00 90.26 34 GLU G C 1
ATOM 10838 O O . GLU C 3 34 ? 176.686 265.323 94.620 1.00 90.26 34 GLU G O 1
ATOM 10844 N N . ASP C 3 35 ? 178.543 266.158 95.627 1.00 89.78 35 ASP G N 1
ATOM 10845 C CA . ASP C 3 35 ? 179.415 265.168 94.999 1.00 89.78 35 ASP G CA 1
ATOM 10846 C C . ASP C 3 35 ? 178.994 263.754 95.370 1.00 89.78 35 ASP G C 1
ATOM 10847 O O . ASP C 3 35 ? 178.983 262.856 94.521 1.00 89.78 35 ASP G O 1
ATOM 10852 N N . VAL C 3 36 ? 178.656 263.536 96.641 1.00 84.98 36 VAL G N 1
ATOM 10853 C CA . VAL C 3 36 ? 178.189 262.223 97.078 1.00 84.98 36 VAL G CA 1
ATOM 10854 C C . VAL C 3 36 ? 176.897 261.858 96.364 1.00 84.98 36 VAL G C 1
ATOM 10855 O O . VAL C 3 36 ? 176.717 260.719 95.918 1.00 84.98 36 VAL G O 1
ATOM 10859 N N . LYS C 3 37 ? 175.976 262.815 96.250 1.00 86.98 37 LYS G N 1
ATOM 10860 C CA . LYS C 3 37 ? 174.730 262.568 95.531 1.00 86.98 37 LYS G CA 1
ATOM 10861 C C . LYS C 3 37 ? 174.997 262.208 94.077 1.00 86.98 37 LYS G C 1
ATOM 10862 O O . LYS C 3 37 ? 174.414 261.257 93.545 1.00 86.98 37 LYS G O 1
ATOM 10868 N N . ILE C 3 38 ? 175.880 262.960 93.417 1.00 89.06 38 ILE G N 1
ATOM 10869 C CA . ILE C 3 38 ? 176.196 262.695 92.017 1.00 89.06 38 ILE G CA 1
ATOM 10870 C C . ILE C 3 38 ? 176.771 261.296 91.857 1.00 89.06 38 ILE G C 1
ATOM 10871 O O . ILE C 3 38 ? 176.353 260.529 90.980 1.00 89.06 38 ILE G O 1
ATOM 10876 N N . ARG C 3 39 ? 177.742 260.943 92.700 1.00 88.65 39 ARG G N 1
ATOM 10877 C CA . ARG C 3 39 ? 178.388 259.642 92.572 1.00 88.65 39 ARG G CA 1
ATOM 10878 C C . ARG C 3 39 ? 177.414 258.509 92.859 1.00 88.65 39 ARG G C 1
ATOM 10879 O O . ARG C 3 39 ? 177.401 257.501 92.144 1.00 88.65 39 ARG G O 1
ATOM 10887 N N . GLU C 3 40 ? 176.587 258.652 93.897 1.00 89.60 40 GLU G N 1
ATOM 10888 C CA . GLU C 3 40 ? 175.615 257.611 94.204 1.00 89.60 40 GLU G CA 1
ATOM 10889 C C . GLU C 3 40 ? 174.615 257.447 93.072 1.00 89.60 40 GLU G C 1
ATOM 10890 O O . GLU C 3 40 ? 174.285 256.321 92.685 1.00 89.60 40 GLU G O 1
ATOM 10896 N N . TRP C 3 41 ? 174.130 258.559 92.520 1.00 93.09 41 TRP G N 1
ATOM 10897 C CA . TRP C 3 41 ? 173.168 258.487 91.428 1.00 93.09 41 TRP G CA 1
ATOM 10898 C C . TRP C 3 41 ? 173.781 257.808 90.212 1.00 93.09 41 TRP G C 1
ATOM 10899 O O . TRP C 3 41 ? 173.168 256.921 89.603 1.00 93.09 41 TRP G O 1
ATOM 10910 N N . LEU C 3 42 ? 175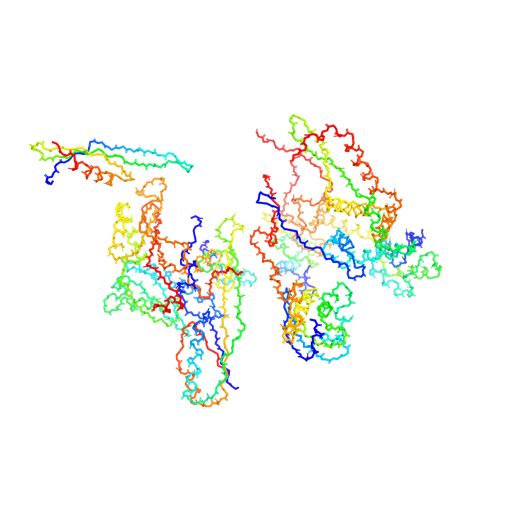.000 258.210 89.847 1.00 93.07 42 LEU G N 1
ATOM 10911 C CA . LEU C 3 42 ? 175.650 257.635 88.676 1.00 93.07 42 LEU G CA 1
ATOM 10912 C C . LEU C 3 42 ? 175.918 256.149 88.866 1.00 93.07 42 LEU G C 1
ATOM 10913 O O . LEU C 3 42 ? 175.684 255.349 87.954 1.00 93.07 42 LEU G O 1
ATOM 10918 N N . HIS C 3 43 ? 176.401 255.756 90.047 1.00 92.45 43 HIS G N 1
ATOM 10919 C CA . HIS C 3 43 ? 176.659 254.343 90.297 1.00 92.45 43 HIS G CA 1
ATOM 10920 C C . HIS C 3 43 ? 175.371 253.535 90.286 1.00 92.45 43 HIS G C 1
ATOM 10921 O O . HIS C 3 43 ? 175.334 252.429 89.737 1.00 92.45 43 HIS G O 1
ATOM 10928 N N . LYS C 3 44 ? 174.303 254.068 90.878 1.00 93.81 44 LYS G N 1
ATOM 10929 C CA . LYS C 3 44 ? 173.053 253.331 90.962 1.00 93.81 44 LYS G CA 1
ATOM 10930 C C . LYS C 3 44 ? 172.344 253.232 89.620 1.00 93.81 44 LYS G C 1
ATOM 10931 O O . LYS C 3 44 ? 171.622 252.256 89.387 1.00 93.81 44 LYS G O 1
ATOM 10937 N N . ASN C 3 45 ? 172.546 254.194 88.722 1.00 93.72 45 ASN G N 1
ATOM 10938 C CA . ASN C 3 45 ? 171.823 254.190 87.462 1.00 93.72 45 ASN G CA 1
ATOM 10939 C C . ASN C 3 45 ? 172.669 253.838 86.248 1.00 93.72 45 ASN G C 1
ATOM 10940 O O . ASN C 3 45 ? 172.125 253.782 85.141 1.00 93.72 45 ASN G O 1
ATOM 10945 N N . LEU C 3 46 ? 173.966 253.595 86.410 1.00 94.85 46 LEU G N 1
ATOM 10946 C CA . LEU C 3 46 ? 174.829 253.259 85.281 1.00 94.85 46 LEU G CA 1
ATOM 10947 C C . LEU C 3 46 ? 175.702 252.051 85.601 1.00 94.85 46 LEU G C 1
ATOM 10948 O O . LEU C 3 46 ? 176.896 252.025 85.302 1.00 94.85 46 LEU G O 1
ATOM 10953 N N . GLU C 3 47 ? 175.117 251.024 86.224 1.00 96.94 47 GLU G N 1
ATOM 10954 C CA . GLU C 3 47 ? 175.863 249.785 86.427 1.00 96.94 47 GLU G CA 1
ATOM 10955 C C . GLU C 3 47 ? 176.205 249.126 85.098 1.00 96.94 47 GLU G C 1
ATOM 10956 O O . GLU C 3 47 ? 177.296 248.569 84.934 1.00 96.94 47 GLU G O 1
ATOM 10962 N N . ARG C 3 48 ? 175.277 249.179 84.141 1.00 99.76 48 ARG G N 1
ATOM 10963 C CA . ARG C 3 48 ? 175.444 248.447 82.891 1.00 99.76 48 ARG G CA 1
ATOM 10964 C C . ARG C 3 48 ? 176.672 248.922 82.128 1.00 99.76 48 ARG G C 1
ATOM 10965 O O . ARG C 3 48 ? 177.403 248.111 81.548 1.00 99.76 48 ARG G O 1
ATOM 10973 N N . ALA C 3 49 ? 176.913 250.233 82.110 1.00 97.02 49 ALA G N 1
ATOM 10974 C CA . ALA C 3 49 ? 178.071 250.755 81.395 1.00 97.02 49 ALA G CA 1
ATOM 10975 C C . ALA C 3 49 ? 179.371 250.257 82.008 1.00 97.02 49 ALA G C 1
ATOM 10976 O O . ALA C 3 49 ? 180.301 249.877 81.290 1.00 97.02 49 ALA G O 1
ATOM 10978 N N . GLY C 3 50 ? 179.462 250.266 83.331 1.00 95.35 50 GLY G N 1
ATOM 10979 C CA . GLY C 3 50 ? 180.678 249.852 83.995 1.00 95.35 50 GLY G CA 1
ATOM 10980 C C . GLY C 3 50 ? 181.535 251.061 84.288 1.00 95.35 50 GLY G C 1
ATOM 10981 O O . GLY C 3 50 ? 182.184 251.597 83.386 1.00 95.35 50 GLY G O 1
ATOM 10982 N N . LEU C 3 51 ? 181.558 251.497 85.539 1.00 92.63 51 LEU G N 1
ATOM 10983 C CA . LEU C 3 51 ? 182.189 252.754 85.908 1.00 92.63 51 LEU G CA 1
ATOM 10984 C C . LEU C 3 51 ? 183.563 252.474 86.496 1.00 92.63 51 LEU G C 1
ATOM 10985 O O . LEU C 3 51 ? 183.675 251.832 87.545 1.00 92.63 51 LEU G O 1
ATOM 10990 N N . SER C 3 52 ? 184.604 252.950 85.818 1.00 92.75 52 SER G N 1
ATOM 10991 C CA . SER C 3 52 ? 185.935 252.913 86.406 1.00 92.75 52 SER G CA 1
ATOM 10992 C C . SER C 3 52 ? 186.080 253.989 87.471 1.00 92.75 52 SER G C 1
ATOM 10993 O O . SER C 3 52 ? 186.490 253.706 88.601 1.00 92.75 52 SER G O 1
ATOM 10996 N N . SER C 3 53 ? 185.736 255.227 87.128 1.00 93.31 53 SER G N 1
ATOM 10997 C CA . SER C 3 53 ? 185.859 256.328 88.067 1.00 93.31 53 SER G CA 1
ATOM 10998 C C . SER C 3 53 ? 184.958 257.470 87.630 1.00 93.31 53 SER G C 1
ATOM 10999 O O . SER C 3 53 ? 184.619 257.614 86.450 1.00 93.31 53 SER G O 1
ATOM 11002 N N . ILE C 3 54 ? 184.572 258.278 88.611 1.00 90.77 54 ILE G N 1
ATOM 11003 C CA . ILE C 3 54 ? 183.853 259.524 88.392 1.00 90.77 54 ILE G CA 1
ATOM 11004 C C . ILE C 3 54 ? 184.729 260.642 88.931 1.00 90.77 54 ILE G C 1
ATOM 11005 O O . ILE C 3 54 ? 185.084 260.642 90.115 1.00 90.77 54 ILE G O 1
ATOM 11010 N N . GLU C 3 55 ? 185.078 261.588 88.069 1.00 92.63 55 GLU G N 1
ATOM 11011 C CA . GLU C 3 55 ? 186.002 262.660 88.408 1.00 92.63 55 GLU G CA 1
ATOM 11012 C C . GLU C 3 55 ? 185.259 263.985 88.317 1.00 92.63 55 GLU G C 1
ATOM 11013 O O . GLU C 3 55 ? 184.662 264.293 87.282 1.00 92.63 55 GLU G O 1
ATOM 11019 N N . ILE C 3 56 ? 185.292 264.763 89.394 1.00 89.81 56 ILE G N 1
ATOM 11020 C CA . ILE C 3 56 ? 184.463 265.955 89.528 1.00 89.81 56 ILE G CA 1
ATOM 11021 C C . ILE C 3 56 ? 185.361 267.179 89.610 1.00 89.81 56 ILE G C 1
ATOM 11022 O O . ILE C 3 56 ? 186.325 267.199 90.383 1.00 89.81 56 ILE G O 1
ATOM 11027 N N . GLU C 3 57 ? 185.044 268.194 88.812 1.00 93.77 57 GLU G N 1
ATOM 11028 C CA . GLU C 3 57 ? 185.728 269.476 88.854 1.00 93.77 57 GLU G CA 1
ATOM 11029 C C . GLU C 3 57 ? 184.698 270.583 89.004 1.00 93.77 57 GLU G C 1
ATOM 11030 O O . GLU C 3 57 ? 183.539 270.424 88.620 1.00 93.77 57 GLU G O 1
ATOM 11036 N N . ARG C 3 58 ? 185.126 271.707 89.570 1.00 92.69 58 ARG G N 1
ATOM 11037 C CA . ARG C 3 58 ? 184.258 272.864 89.730 1.00 92.69 58 ARG G CA 1
ATOM 11038 C C . ARG C 3 58 ? 185.065 274.131 89.510 1.00 92.69 58 ARG G C 1
ATOM 11039 O O . ARG C 3 58 ? 186.201 274.239 89.977 1.00 92.69 58 ARG G O 1
ATOM 11047 N N . ARG C 3 59 ? 184.473 275.088 88.798 1.00 101.71 59 ARG G N 1
ATOM 11048 C CA . ARG C 3 59 ? 185.116 276.369 88.545 1.00 101.71 59 ARG G CA 1
ATOM 11049 C C . ARG C 3 59 ? 184.385 277.512 89.235 1.00 101.71 59 ARG G C 1
ATOM 11050 O O . ARG C 3 59 ? 184.968 278.217 90.064 1.00 101.71 59 ARG G O 1
ATOM 11058 N N . SER C 3 60 ? 183.110 277.710 88.909 1.00 104.20 60 SER G N 1
ATOM 11059 C CA . SER C 3 60 ? 182.267 278.679 89.604 1.00 104.20 60 SER G CA 1
ATOM 11060 C C . SER C 3 60 ? 180.829 278.269 89.330 1.00 104.20 60 SER G C 1
ATOM 11061 O O . SER C 3 60 ? 180.352 278.439 88.204 1.00 104.20 60 SER G O 1
ATOM 11064 N N . GLU C 3 61 ? 180.170 277.685 90.334 1.00 105.09 61 GLU G N 1
ATOM 11065 C CA . GLU C 3 61 ? 178.798 277.165 90.244 1.00 105.09 61 GLU G CA 1
ATOM 11066 C C . GLU C 3 61 ? 178.595 276.285 89.009 1.00 105.09 61 GLU G C 1
ATOM 11067 O O . GLU C 3 61 ? 177.461 275.993 88.623 1.00 105.09 61 GLU G O 1
ATOM 11073 N N . ARG C 3 62 ? 179.687 275.809 88.414 1.00 102.59 62 ARG G N 1
ATOM 11074 C CA . ARG C 3 62 ? 179.644 274.940 87.245 1.00 102.59 62 ARG G CA 1
ATOM 11075 C C . ARG C 3 62 ? 180.424 273.676 87.563 1.00 102.59 62 ARG G C 1
ATOM 11076 O O . ARG C 3 62 ? 181.598 273.747 87.937 1.00 102.59 62 ARG G O 1
ATOM 11084 N N . VAL C 3 63 ? 179.778 272.528 87.408 1.00 99.60 63 VAL G N 1
ATOM 11085 C CA . VAL C 3 63 ? 180.368 271.237 87.727 1.00 99.60 63 VAL G CA 1
ATOM 11086 C C . VAL C 3 63 ? 180.681 270.503 86.433 1.00 99.60 63 VAL G C 1
ATOM 11087 O O . VAL C 3 63 ? 179.921 270.579 85.462 1.00 99.60 63 VAL G O 1
ATOM 11091 N N . THR C 3 64 ? 181.819 269.820 86.414 1.00 96.16 64 THR G N 1
ATOM 11092 C CA . THR C 3 64 ? 182.282 269.053 85.268 1.00 96.16 64 THR G CA 1
ATOM 11093 C C . THR C 3 64 ? 182.517 267.618 85.709 1.00 96.16 64 THR G C 1
ATOM 11094 O O . THR C 3 64 ? 183.250 267.376 86.674 1.00 96.16 64 THR G O 1
ATOM 11098 N N . ILE C 3 65 ? 181.899 266.672 85.009 1.00 96.08 65 ILE G N 1
ATOM 11099 C CA . ILE C 3 65 ? 181.943 265.265 85.390 1.00 96.08 65 ILE G CA 1
ATOM 11100 C C . ILE C 3 65 ? 182.608 264.472 84.276 1.00 96.08 65 ILE G C 1
ATOM 11101 O O . ILE C 3 65 ? 182.084 264.398 83.156 1.00 96.08 65 ILE G O 1
ATOM 11106 N N . PHE C 3 66 ? 183.748 263.866 84.593 1.00 94.77 66 PHE G N 1
ATOM 11107 C CA . PHE C 3 66 ? 184.391 262.887 83.731 1.00 94.77 66 PHE G CA 1
ATOM 11108 C C . PHE C 3 66 ? 183.951 261.504 84.184 1.00 94.77 66 PHE G C 1
ATOM 11109 O O . PHE C 3 66 ? 184.134 261.141 85.351 1.00 94.77 66 PHE G O 1
ATOM 11117 N N . LEU C 3 67 ? 183.367 260.740 83.270 1.00 95.37 67 LEU G N 1
ATOM 11118 C CA . LEU C 3 67 ? 182.894 259.392 83.561 1.00 95.37 67 LEU G CA 1
ATOM 11119 C C . LEU C 3 67 ? 183.767 258.410 82.794 1.00 95.37 67 LEU G C 1
ATOM 11120 O O . LEU C 3 67 ? 183.651 258.303 81.570 1.00 95.37 67 LEU G O 1
ATOM 11125 N N . TYR C 3 68 ? 184.648 257.702 83.499 1.00 94.60 68 TYR G N 1
ATOM 11126 C CA . TYR C 3 68 ? 185.536 256.735 82.856 1.00 94.60 68 TYR G CA 1
ATOM 11127 C C . TYR C 3 68 ? 184.810 255.399 82.810 1.00 94.60 68 TYR G C 1
ATOM 11128 O O . TYR C 3 68 ? 184.691 254.710 83.824 1.00 94.60 68 TYR G O 1
ATOM 11137 N N . ALA C 3 69 ? 184.322 255.029 81.630 1.00 97.31 69 ALA G N 1
ATOM 11138 C CA . ALA C 3 69 ? 183.493 253.845 81.476 1.00 97.31 69 ALA G CA 1
ATOM 11139 C C . ALA C 3 69 ? 184.071 252.922 80.414 1.00 97.31 69 ALA G C 1
ATOM 11140 O O . ALA C 3 69 ? 184.666 253.372 79.431 1.00 97.31 69 ALA G O 1
ATOM 11142 N N . ALA C 3 70 ? 183.886 251.618 80.626 1.00 96.58 70 ALA G N 1
ATOM 11143 C CA . ALA C 3 70 ? 184.391 250.634 79.676 1.00 96.58 70 ALA G CA 1
ATOM 11144 C C . ALA C 3 70 ? 183.619 250.687 78.365 1.00 96.58 70 ALA G C 1
ATOM 11145 O O . ALA C 3 70 ? 184.215 250.706 77.282 1.00 96.58 70 ALA G O 1
ATOM 11147 N N . ARG C 3 71 ? 182.290 250.709 78.440 1.00 98.99 71 ARG G N 1
ATOM 11148 C CA . ARG C 3 71 ? 181.432 250.763 77.258 1.00 98.99 71 ARG G CA 1
ATOM 11149 C C . ARG C 3 71 ? 180.504 251.961 77.399 1.00 98.99 71 ARG G C 1
ATOM 11150 O O . ARG C 3 71 ? 179.408 251.853 77.964 1.00 98.99 71 ARG G O 1
ATOM 11158 N N . PRO C 3 72 ? 180.910 253.121 76.896 1.00 102.46 72 PRO G N 1
ATOM 11159 C CA . PRO C 3 72 ? 180.060 254.311 77.005 1.00 102.46 72 PRO G CA 1
ATOM 11160 C C . PRO C 3 72 ? 178.874 254.279 76.058 1.00 102.46 72 PRO G C 1
ATOM 11161 O O . PRO C 3 72 ? 178.160 255.277 75.923 1.00 102.46 72 PRO G O 1
ATOM 11165 N N . GLY C 3 73 ? 178.666 253.149 75.382 1.00 105.59 73 GLY G N 1
ATOM 11166 C CA . GLY C 3 73 ? 177.493 253.018 74.536 1.00 105.59 73 GLY G CA 1
ATOM 11167 C C . GLY C 3 73 ? 176.204 253.168 75.319 1.00 105.59 73 GLY G C 1
ATOM 11168 O O . GLY C 3 73 ? 175.260 253.814 74.861 1.00 105.59 73 GLY G O 1
ATOM 11169 N N . ILE C 3 74 ? 176.154 252.582 76.516 1.00 104.44 74 ILE G N 1
ATOM 11170 C CA . ILE C 3 74 ? 174.976 252.716 77.366 1.00 104.44 74 ILE G CA 1
ATOM 11171 C C . ILE C 3 74 ? 174.789 254.165 77.795 1.00 104.44 74 ILE G C 1
ATOM 11172 O O . ILE C 3 74 ? 173.667 254.686 77.80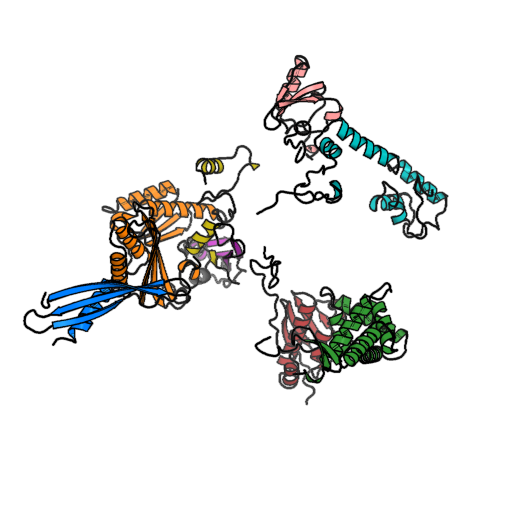7 1.00 104.44 74 ILE G O 1
ATOM 11177 N N . VAL C 3 75 ? 175.883 254.838 78.155 1.00 106.65 75 VAL G N 1
ATOM 11178 C CA . VAL C 3 75 ? 175.789 256.214 78.633 1.00 106.65 75 VAL G CA 1
ATOM 11179 C C . VAL C 3 75 ? 175.317 257.142 77.522 1.00 106.65 75 VAL G C 1
ATOM 11180 O O . VAL C 3 75 ? 174.505 258.046 77.754 1.00 106.65 75 VAL G O 1
ATOM 11184 N N . ILE C 3 76 ? 175.819 256.946 76.302 1.00 109.34 76 ILE G N 1
ATOM 11185 C CA . ILE C 3 76 ? 175.448 257.835 75.206 1.00 109.34 76 ILE G CA 1
ATOM 11186 C C . ILE C 3 76 ? 174.114 257.459 74.575 1.00 109.34 76 ILE G C 1
ATOM 11187 O O . ILE C 3 76 ? 173.484 258.309 73.934 1.00 109.34 76 ILE G O 1
ATOM 11192 N N . GLY C 3 77 ? 173.657 256.221 74.744 1.00 112.45 77 GLY G N 1
ATOM 11193 C CA . GLY C 3 77 ? 172.388 255.822 74.156 1.00 112.45 77 GLY G CA 1
ATOM 11194 C C . GLY C 3 77 ? 172.428 255.903 72.643 1.00 112.45 77 GLY G C 1
ATOM 11195 O O . GLY C 3 77 ? 173.362 255.418 71.995 1.00 112.45 77 GLY G O 1
ATOM 11196 N N . ARG C 3 78 ? 171.403 256.525 72.066 1.00 115.23 78 ARG G N 1
ATOM 11197 C CA . ARG C 3 78 ? 171.292 256.705 70.623 1.00 115.23 78 ARG G CA 1
ATOM 11198 C C . ARG C 3 78 ? 171.454 258.187 70.308 1.00 115.23 78 ARG G C 1
ATOM 11199 O O . ARG C 3 78 ? 170.605 259.003 70.686 1.00 115.23 78 ARG G O 1
ATOM 11201 N N . ASN C 3 79 ? 172.543 258.528 69.616 1.00 117.56 79 ASN G N 1
ATOM 11202 C CA . ASN C 3 79 ? 172.834 259.905 69.212 1.00 117.56 79 ASN G CA 1
ATOM 11203 C C . ASN C 3 79 ? 172.850 260.853 70.410 1.00 117.56 79 ASN G C 1
ATOM 11204 O O . ASN C 3 79 ? 172.386 261.993 70.331 1.00 117.56 79 ASN G O 1
ATOM 11209 N N . GLY C 3 80 ? 173.390 260.380 71.530 1.00 114.74 80 GLY G N 1
ATOM 11210 C CA . GLY C 3 80 ? 173.519 261.206 72.711 1.00 114.74 80 GLY G CA 1
ATOM 11211 C C . GLY C 3 80 ? 172.249 261.423 73.499 1.00 114.74 80 GLY G C 1
ATOM 11212 O O . GLY C 3 80 ? 172.235 262.281 74.387 1.00 114.74 80 GLY G O 1
ATOM 11213 N N . ALA C 3 81 ? 171.178 260.683 73.204 1.00 114.21 81 ALA G N 1
ATOM 11214 C CA . ALA C 3 81 ? 169.923 260.877 73.925 1.00 114.21 81 ALA G CA 1
ATOM 11215 C C . ALA C 3 81 ? 170.068 260.510 75.397 1.00 114.21 81 ALA G C 1
ATOM 11216 O O . ALA C 3 81 ? 169.606 261.241 76.282 1.00 114.21 81 ALA G O 1
ATOM 11218 N N . GLU C 3 82 ? 170.713 259.377 75.679 1.00 111.52 82 GLU G N 1
ATOM 11219 C CA . GLU C 3 82 ? 170.926 258.982 77.067 1.00 111.52 82 GLU G CA 1
ATOM 11220 C C . GLU C 3 82 ? 171.876 259.940 77.773 1.00 111.52 82 GLU G C 1
ATOM 11221 O O . GLU C 3 82 ? 171.702 260.229 78.961 1.00 111.52 82 GLU G O 1
ATOM 11227 N N . ALA C 3 83 ? 172.889 260.439 77.061 1.00 110.51 83 ALA G N 1
ATOM 11228 C CA . ALA C 3 83 ? 173.778 261.436 77.649 1.00 110.51 83 ALA G CA 1
ATOM 11229 C C . ALA C 3 83 ? 173.013 262.701 78.019 1.00 110.51 83 ALA G C 1
ATOM 11230 O O . ALA C 3 83 ? 173.214 263.268 79.099 1.00 110.51 83 ALA G O 1
ATOM 11232 N N . GLU C 3 84 ? 172.122 263.153 77.138 1.00 110.77 84 GLU G N 1
ATOM 11233 C CA . GLU C 3 84 ? 171.326 264.334 77.446 1.00 110.77 84 GLU G CA 1
ATOM 11234 C C . GLU C 3 84 ? 170.398 264.081 78.626 1.00 110.77 84 GLU G C 1
ATOM 11235 O O . GLU C 3 84 ? 170.235 264.948 79.491 1.00 110.77 84 GLU G O 1
ATOM 11241 N N . ARG C 3 85 ? 169.782 262.897 78.686 1.00 107.50 85 ARG G N 1
ATOM 11242 C CA . ARG C 3 85 ? 168.861 262.623 79.785 1.00 107.50 85 ARG G CA 1
ATOM 11243 C C . ARG C 3 85 ? 169.598 262.518 81.117 1.00 107.50 85 ARG G C 1
ATOM 11244 O O . ARG C 3 85 ? 169.099 262.996 82.143 1.00 107.50 85 ARG G O 1
ATOM 11252 N N . VAL C 3 86 ? 170.792 261.918 81.129 1.00 106.14 86 VAL G N 1
ATOM 11253 C CA . VAL C 3 86 ? 171.544 261.830 82.377 1.00 106.14 86 VAL G CA 1
ATOM 11254 C C . VAL C 3 86 ? 172.042 263.207 82.794 1.00 106.14 86 VAL G C 1
ATOM 11255 O O . VAL C 3 86 ? 172.033 263.548 83.982 1.00 106.14 86 VAL G O 1
ATOM 11259 N N . ARG C 3 87 ? 172.454 264.037 81.830 1.00 105.00 87 ARG G N 1
ATOM 11260 C CA . ARG C 3 87 ? 172.821 265.406 82.169 1.00 105.00 87 ARG G CA 1
ATOM 11261 C C . ARG C 3 87 ? 171.639 266.154 82.771 1.00 105.00 87 ARG G C 1
ATOM 11262 O O . ARG C 3 87 ? 171.789 266.848 83.784 1.00 105.00 87 ARG G O 1
ATOM 11264 N N . GLY C 3 88 ? 170.455 266.010 82.169 1.00 104.21 88 GLY G N 1
ATOM 11265 C CA . GLY C 3 88 ? 169.276 266.678 82.694 1.00 104.21 88 GLY G CA 1
ATOM 11266 C C . GLY C 3 88 ? 168.921 266.217 84.092 1.00 104.21 88 GLY G C 1
ATOM 11267 O O . GLY C 3 88 ? 168.570 267.027 84.955 1.00 104.21 88 GLY G O 1
ATOM 11268 N N . GLU C 3 89 ? 169.012 264.910 84.339 1.00 103.29 89 GLU G N 1
ATOM 11269 C CA . GLU C 3 89 ? 168.843 264.411 85.697 1.00 103.29 89 GLU G CA 1
ATOM 11270 C C . GLU C 3 89 ? 169.894 264.989 86.632 1.00 103.29 89 GLU G C 1
ATOM 11271 O O . GLU C 3 89 ? 169.621 265.202 87.817 1.00 103.29 89 GLU G O 1
ATOM 11277 N N . LEU C 3 90 ? 171.093 265.267 86.120 1.00 102.10 90 LEU G N 1
ATOM 11278 C CA . LEU C 3 90 ? 172.122 265.858 86.968 1.00 102.10 90 LEU G CA 1
ATOM 11279 C C . LEU C 3 90 ? 171.783 267.297 87.346 1.00 102.10 90 LEU G C 1
ATOM 11280 O O . LEU C 3 90 ? 171.974 267.692 88.502 1.00 102.10 90 LEU G O 1
ATOM 11285 N N . GLU C 3 91 ? 171.292 268.106 86.398 1.00 103.46 91 GLU G N 1
ATOM 11286 C CA . GLU C 3 91 ? 170.823 269.430 86.814 1.00 103.46 91 GLU G CA 1
ATOM 11287 C C . GLU C 3 91 ? 169.656 269.309 87.785 1.00 103.46 91 GLU G C 1
ATOM 11288 O O . GLU C 3 91 ? 169.574 270.065 88.757 1.00 103.46 91 GLU G O 1
ATOM 11294 N N . LYS C 3 92 ? 168.741 268.370 87.539 1.00 100.11 92 LYS G N 1
ATOM 11295 C CA . LYS C 3 92 ? 167.621 268.195 88.457 1.00 100.11 92 LYS G CA 1
ATOM 11296 C C . LYS C 3 92 ? 168.110 267.877 89.864 1.00 100.11 92 LYS G C 1
ATOM 11297 O O . LYS C 3 92 ? 167.560 268.377 90.851 1.00 100.11 92 LYS G O 1
ATOM 11299 N N . LEU C 3 93 ? 169.150 267.051 89.973 1.00 97.26 93 LEU G N 1
ATOM 11300 C CA . LEU C 3 93 ? 169.651 266.638 91.277 1.00 97.26 93 LEU G CA 1
ATOM 11301 C C . LEU C 3 93 ? 170.436 267.745 91.973 1.00 97.26 93 LEU G C 1
ATOM 11302 O O . LEU C 3 93 ? 170.259 267.967 93.175 1.00 97.26 93 LEU G O 1
ATOM 11307 N N . THR C 3 94 ? 171.300 268.451 91.245 1.00 98.64 94 THR G N 1
ATOM 11308 C CA . THR C 3 94 ? 172.200 269.401 91.892 1.00 98.64 94 THR G CA 1
ATOM 11309 C C . THR C 3 94 ? 171.666 270.829 91.877 1.00 98.64 94 THR G C 1
ATOM 11310 O O . THR C 3 94 ? 171.644 271.495 92.916 1.00 98.64 94 THR G O 1
ATOM 11314 N N . GLY C 3 95 ? 171.235 271.311 90.719 1.00 100.14 95 GLY G N 1
ATOM 11315 C CA . GLY C 3 95 ? 170.875 272.700 90.552 1.00 100.14 95 GLY G CA 1
ATOM 11316 C C . GLY C 3 95 ? 171.932 273.552 89.894 1.00 100.14 95 GLY G C 1
ATOM 11317 O O . GLY C 3 95 ? 171.780 274.778 89.860 1.00 100.14 95 GLY G O 1
ATOM 11318 N N . LYS C 3 96 ? 172.990 272.946 89.368 1.00 100.86 96 LYS G N 1
ATOM 11319 C CA . LYS C 3 96 ? 174.112 273.659 88.782 1.00 100.86 96 LYS G CA 1
ATOM 11320 C C . LYS C 3 96 ? 174.299 273.223 87.335 1.00 100.86 96 LYS G C 1
ATOM 11321 O O . LYS C 3 96 ? 173.711 272.243 86.873 1.00 100.86 96 LYS G O 1
ATOM 11327 N N . GLN C 3 97 ? 175.134 273.970 86.616 1.00 103.68 97 GLN G N 1
ATOM 11328 C CA . GLN C 3 97 ? 175.427 273.676 85.217 1.00 103.68 97 GLN G CA 1
ATOM 11329 C C . GLN C 3 97 ? 176.422 272.525 85.152 1.00 103.68 97 GLN G C 1
ATOM 11330 O O . GLN C 3 97 ? 177.589 272.685 85.524 1.00 103.68 97 GLN G O 1
ATOM 11336 N N . ILE C 3 98 ? 175.971 271.370 84.672 1.00 101.42 98 ILE G N 1
ATOM 11337 C CA . ILE C 3 98 ? 176.814 270.187 84.541 1.00 101.42 98 ILE G CA 1
ATOM 11338 C C . ILE C 3 98 ? 177.318 270.068 83.111 1.00 101.42 98 ILE G C 1
ATOM 11339 O O . ILE C 3 98 ? 176.537 270.129 82.153 1.00 101.42 98 ILE G O 1
ATOM 11344 N N . GLN C 3 99 ? 178.631 269.931 82.971 1.00 99.91 99 GLN G N 1
ATOM 11345 C CA . GLN C 3 99 ? 179.273 269.589 81.710 1.00 99.91 99 GLN G CA 1
ATOM 11346 C C . GLN C 3 99 ? 179.798 268.170 81.873 1.00 99.91 99 GLN G C 1
ATOM 11347 O O . GLN C 3 99 ? 180.746 267.933 82.631 1.00 99.91 99 GLN G O 1
ATOM 11353 N N . LEU C 3 100 ? 179.166 267.226 81.188 1.00 99.63 100 LEU G N 1
ATOM 11354 C CA . LEU C 3 100 ? 179.462 265.811 81.343 1.00 99.63 100 LEU G CA 1
ATOM 11355 C C . LEU C 3 100 ? 180.202 265.305 80.116 1.00 99.63 100 LEU G C 1
ATOM 11356 O O . LEU C 3 100 ? 179.738 265.491 78.986 1.00 99.63 100 LEU G O 1
ATOM 11361 N N . ASN C 3 101 ? 181.349 264.671 80.338 1.00 100.44 101 ASN G N 1
ATOM 11362 C CA . ASN C 3 101 ? 182.071 263.997 79.272 1.00 100.44 101 ASN G CA 1
ATOM 11363 C C . ASN C 3 101 ? 182.429 262.588 79.716 1.00 100.44 101 ASN G C 1
ATOM 11364 O O . ASN C 3 101 ? 182.750 262.350 80.886 1.00 100.44 101 ASN G O 1
ATOM 11369 N N . ILE C 3 102 ? 182.349 261.653 78.776 1.00 100.20 102 ILE G N 1
ATOM 11370 C CA . ILE C 3 102 ? 182.527 260.235 79.049 1.00 100.20 102 ILE G CA 1
ATOM 11371 C C . ILE C 3 102 ? 183.751 259.759 78.286 1.00 100.20 102 ILE G C 1
ATOM 11372 O O . ILE C 3 102 ? 183.879 260.019 77.084 1.00 100.20 102 ILE G O 1
ATOM 11377 N N . LEU C 3 103 ? 184.643 259.064 78.981 1.00 98.71 103 LEU G N 1
ATOM 11378 C CA . LEU C 3 103 ? 185.910 258.632 78.420 1.00 98.71 103 LEU G CA 1
ATOM 11379 C C . LEU C 3 103 ? 186.019 257.114 78.460 1.00 98.71 103 LEU G C 1
ATOM 11380 O O . LEU C 3 103 ? 185.410 256.446 79.304 1.00 98.71 103 LEU G O 1
ATOM 11385 N N . GLU C 3 104 ? 186.784 256.582 77.515 1.00 101.73 104 GLU G N 1
ATOM 11386 C CA . GLU C 3 104 ? 187.059 255.158 77.455 1.00 101.73 104 GLU G CA 1
ATOM 11387 C C . GLU C 3 104 ? 188.098 254.769 78.495 1.00 101.73 104 GLU G C 1
ATOM 11388 O O . GLU C 3 104 ? 188.788 255.618 79.066 1.00 101.73 104 GLU G O 1
ATOM 11394 N N . VAL C 3 105 ? 188.204 253.469 78.737 1.00 97.38 105 VAL G N 1
ATOM 11395 C CA . VAL C 3 105 ? 189.378 252.884 79.368 1.00 97.38 105 VAL G CA 1
ATOM 11396 C C . VAL C 3 105 ? 190.102 252.074 78.301 1.00 97.38 105 VAL G C 1
ATOM 11397 O O . VAL C 3 105 ? 189.499 251.221 77.638 1.00 97.38 105 VAL G O 1
ATOM 11401 N N . LYS C 3 106 ? 191.387 252.372 78.101 1.00 96.62 106 LYS G N 1
ATOM 11402 C CA . LYS C 3 106 ? 192.126 251.750 77.007 1.00 96.62 106 LYS G CA 1
ATOM 11403 C C . LYS C 3 106 ? 192.227 250.243 77.191 1.00 96.62 106 LYS G C 1
ATOM 11404 O O . LYS C 3 106 ? 192.090 249.482 76.227 1.00 96.62 106 LYS G O 1
ATOM 11410 N N . SER C 3 107 ? 192.462 249.793 78.420 1.00 93.47 107 SER G N 1
ATOM 11411 C CA . SER C 3 107 ? 192.598 248.373 78.734 1.00 93.47 107 SER G CA 1
ATOM 11412 C C . SER C 3 107 ? 191.650 248.042 79.878 1.00 93.47 107 SER G C 1
ATOM 11413 O O . SER C 3 107 ? 192.047 248.039 81.052 1.00 93.47 107 SER G O 1
ATOM 11416 N N . PRO C 3 108 ? 190.377 247.783 79.571 1.00 92.07 108 PRO G N 1
ATOM 11417 C CA . PRO C 3 108 ? 189.441 247.374 80.627 1.00 92.07 108 PRO G CA 1
ATOM 11418 C C . PRO C 3 108 ? 189.860 246.098 81.325 1.00 92.07 108 PRO G C 1
ATOM 11419 O O . PRO C 3 108 ? 189.588 245.934 82.520 1.00 92.07 108 PRO G O 1
ATOM 11423 N N . GLU C 3 109 ? 190.519 245.185 80.612 1.00 90.90 109 GLU G N 1
ATOM 11424 C CA . GLU C 3 109 ? 191.041 243.976 81.231 1.00 90.90 109 GLU G CA 1
ATOM 11425 C C . GLU C 3 109 ? 192.228 244.254 82.141 1.00 90.90 109 GLU G C 1
ATOM 11426 O O . GLU C 3 109 ? 192.649 243.353 82.873 1.00 90.90 109 GLU G O 1
ATOM 11432 N N . THR C 3 110 ? 192.775 245.469 82.109 1.00 87.11 110 THR G N 1
ATOM 11433 C CA . THR C 3 110 ? 193.870 245.854 82.983 1.00 87.11 110 THR G CA 1
ATOM 11434 C C . THR C 3 110 ? 193.433 246.791 84.099 1.00 87.11 110 THR G C 1
ATOM 11435 O O . THR C 3 110 ? 194.094 246.841 85.139 1.00 87.11 110 THR G O 1
ATOM 11439 N N . ASP C 3 111 ? 192.335 247.520 83.919 1.00 85.70 111 ASP G N 1
ATOM 11440 C CA . ASP C 3 111 ? 191.820 248.362 84.991 1.00 85.70 111 ASP G CA 1
ATOM 11441 C C . ASP C 3 111 ? 191.162 247.472 86.038 1.00 85.70 111 ASP G C 1
ATOM 11442 O O . ASP C 3 111 ? 190.283 246.667 85.719 1.00 85.70 111 ASP G O 1
ATOM 11447 N N . ALA C 3 112 ? 191.582 247.629 87.295 1.00 79.49 112 ALA G N 1
ATOM 11448 C CA . ALA C 3 112 ? 191.140 246.715 88.343 1.00 79.49 112 ALA G CA 1
ATOM 11449 C C . ALA C 3 112 ? 189.654 246.865 88.636 1.00 79.49 112 ALA G C 1
ATOM 11450 O O . ALA C 3 112 ? 188.967 245.870 88.890 1.00 79.49 112 ALA G O 1
ATOM 11452 N N . GLN C 3 113 ? 189.141 248.097 88.616 1.00 78.83 113 GLN G N 1
ATOM 11453 C CA . GLN C 3 113 ? 187.743 248.316 88.976 1.00 78.83 113 GLN G CA 1
ATOM 11454 C C . GLN C 3 113 ? 186.803 247.594 88.019 1.00 78.83 113 GLN G C 1
ATOM 11455 O O . GLN C 3 113 ? 185.841 246.950 88.451 1.00 78.83 113 GLN G O 1
ATOM 11461 N N . LEU C 3 114 ? 187.068 247.679 86.716 1.00 82.12 114 LEU G N 1
ATOM 11462 C CA . LEU C 3 114 ? 186.261 246.930 85.759 1.00 82.12 114 LEU G CA 1
ATOM 11463 C C . LEU C 3 114 ? 186.489 245.431 85.884 1.00 82.12 114 LEU G C 1
ATOM 11464 O O . LEU C 3 114 ? 185.581 244.643 85.602 1.00 82.12 114 LEU G O 1
ATOM 11469 N N . VAL C 3 115 ? 187.686 245.015 86.293 1.00 78.60 115 VAL G N 1
ATOM 11470 C CA . VAL C 3 115 ? 187.932 243.594 86.507 1.00 78.60 115 VAL G CA 1
ATOM 11471 C C . VAL C 3 115 ? 187.069 243.075 87.650 1.00 78.60 115 VAL G C 1
ATOM 11472 O O . VAL C 3 115 ? 186.455 242.005 87.551 1.00 78.60 115 VAL G O 1
ATOM 11476 N N . ALA C 3 116 ? 187.001 243.829 88.749 1.00 76.76 116 ALA G N 1
ATOM 11477 C CA . ALA C 3 116 ? 186.106 243.466 89.841 1.00 76.76 116 ALA G CA 1
ATOM 11478 C C . ALA C 3 116 ? 184.655 243.507 89.389 1.00 76.76 116 ALA G C 1
ATOM 11479 O O . ALA C 3 116 ? 183.851 242.653 89.779 1.00 76.76 116 ALA G O 1
ATOM 11481 N N . GLN C 3 117 ? 184.305 244.494 88.562 1.00 80.43 117 GLN G N 1
ATOM 11482 C CA . GLN C 3 117 ? 182.973 244.551 87.970 1.00 80.43 117 GLN G CA 1
ATOM 11483 C C . GLN C 3 117 ? 182.634 243.234 87.286 1.00 80.43 117 GLN G C 1
ATOM 11484 O O . GLN C 3 117 ? 181.608 242.611 87.577 1.00 80.43 117 GLN G O 1
ATOM 11490 N N . GLY C 3 118 ? 183.518 242.781 86.397 1.00 79.93 118 GLY G N 1
ATOM 11491 C CA . GLY C 3 118 ? 183.245 241.574 85.637 1.00 79.93 118 GLY G CA 1
ATOM 11492 C C . GLY C 3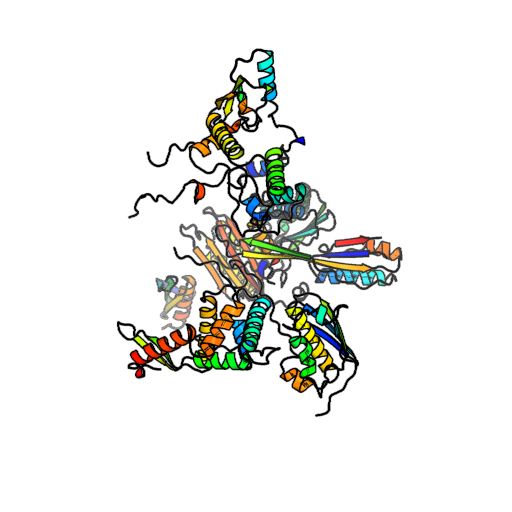 118 ? 183.200 240.330 86.500 1.00 79.93 118 GLY G C 1
ATOM 11493 O O . GLY C 3 118 ? 182.343 239.462 86.309 1.00 79.93 118 GLY G O 1
ATOM 11494 N N . ILE C 3 119 ? 184.124 240.218 87.455 1.00 79.03 119 ILE G N 1
ATOM 11495 C CA . ILE C 3 119 ? 184.147 239.041 88.316 1.00 79.03 119 ILE G CA 1
ATOM 11496 C C . ILE C 3 119 ? 182.880 238.971 89.156 1.00 79.03 119 ILE G C 1
ATOM 11497 O O . ILE C 3 119 ? 182.276 237.901 89.309 1.00 79.03 119 ILE G O 1
ATOM 11502 N N . ALA C 3 120 ? 182.454 240.106 89.711 1.00 82.48 120 ALA G N 1
ATOM 11503 C CA . ALA C 3 120 ? 181.224 240.121 90.491 1.00 82.48 120 ALA G CA 1
ATOM 11504 C C . ALA C 3 120 ? 180.017 239.815 89.620 1.00 82.48 120 ALA G C 1
ATOM 11505 O O . ALA C 3 120 ? 179.086 239.135 90.062 1.00 82.48 120 ALA G O 1
ATOM 11507 N N . GLU C 3 121 ? 180.008 240.311 88.381 1.00 86.05 121 GLU G N 1
ATOM 11508 C CA . GLU C 3 121 ? 178.903 240.000 87.482 1.00 86.05 121 GLU G CA 1
ATOM 11509 C C . GLU C 3 121 ? 178.832 238.506 87.200 1.00 86.05 121 GLU G C 1
ATOM 11510 O O . GLU C 3 121 ? 177.745 237.919 87.197 1.00 86.05 121 GLU G O 1
ATOM 11516 N N . GLN C 3 122 ? 179.983 237.874 86.967 1.00 85.50 122 GLN G N 1
ATOM 11517 C CA . GLN C 3 122 ? 180.000 236.431 86.746 1.00 85.50 122 GLN G CA 1
ATOM 11518 C C . GLN C 3 122 ? 179.526 235.678 87.983 1.00 85.50 122 GLN G C 1
ATOM 11519 O O . GLN C 3 122 ? 178.749 234.721 87.879 1.00 85.50 122 GLN G O 1
ATOM 11525 N N . LEU C 3 123 ? 179.981 236.099 89.164 1.00 84.56 123 LEU G N 1
ATOM 11526 C CA . LEU C 3 123 ? 179.549 235.442 90.392 1.00 84.56 123 LEU G CA 1
ATOM 11527 C C . LEU C 3 123 ? 178.044 235.564 90.579 1.00 84.56 123 LEU G C 1
ATOM 11528 O O . LEU C 3 123 ? 177.382 234.604 90.987 1.00 84.56 123 LEU G O 1
ATOM 11533 N N . ALA C 3 124 ? 177.486 236.740 90.289 1.00 88.03 124 ALA G N 1
ATOM 11534 C CA . ALA C 3 124 ? 176.040 236.913 90.358 1.00 88.03 124 ALA G CA 1
ATOM 11535 C C . ALA C 3 124 ? 175.334 236.020 89.347 1.00 88.03 124 ALA G C 1
ATOM 11536 O O . ALA C 3 124 ? 174.296 235.422 89.652 1.00 88.03 124 ALA G O 1
ATOM 11538 N N . ALA C 3 125 ? 175.884 235.917 88.137 1.00 90.50 125 ALA G N 1
ATOM 11539 C CA . ALA C 3 125 ? 175.359 235.005 87.127 1.00 90.50 125 ALA G CA 1
ATOM 11540 C C . ALA C 3 125 ? 175.685 233.550 87.425 1.00 90.50 125 ALA G C 1
ATOM 11541 O O . ALA C 3 125 ? 175.393 232.687 86.589 1.00 90.50 125 ALA G O 1
ATOM 11543 N N . ARG C 3 126 ? 176.293 233.270 88.578 1.00 91.89 126 ARG G N 1
ATOM 11544 C CA . ARG C 3 126 ? 176.522 231.909 89.060 1.00 91.89 126 ARG G CA 1
ATOM 11545 C C . ARG C 3 126 ? 177.481 231.148 88.145 1.00 91.89 126 ARG G C 1
ATOM 11546 O O . ARG C 3 126 ? 177.181 230.072 87.627 1.00 91.89 126 ARG G O 1
ATOM 11554 N N . VAL C 3 127 ? 178.648 231.737 87.961 1.00 85.70 127 VAL G N 1
ATOM 11555 C CA . VAL C 3 127 ? 179.772 231.080 87.312 1.00 85.70 127 VAL G CA 1
ATOM 11556 C C . VAL C 3 127 ? 180.711 230.606 88.409 1.00 85.70 127 VAL G C 1
ATOM 11557 O O . VAL C 3 127 ? 180.806 231.223 89.476 1.00 85.70 127 VAL G O 1
ATOM 11561 N N . ALA C 3 128 ? 181.388 229.487 88.167 1.00 84.83 128 ALA G N 1
ATOM 11562 C CA . ALA C 3 128 ? 182.331 228.971 89.150 1.00 84.83 128 ALA G CA 1
ATOM 11563 C C . ALA C 3 128 ? 183.404 230.009 89.440 1.00 84.83 128 ALA G C 1
ATOM 11564 O O . ALA C 3 128 ? 184.034 230.549 88.524 1.00 84.83 128 ALA G O 1
ATOM 11566 N N . PHE C 3 129 ? 183.603 230.291 90.728 1.00 82.87 129 PHE G N 1
ATOM 11567 C CA . PHE C 3 129 ? 184.470 231.400 91.097 1.00 82.87 129 PHE G CA 1
ATOM 11568 C C . PHE C 3 129 ? 185.913 231.129 90.700 1.00 82.87 129 PHE G C 1
ATOM 11569 O O . PHE C 3 129 ? 186.617 232.045 90.270 1.00 82.87 129 PHE G O 1
ATOM 11577 N N . ARG C 3 130 ? 186.371 229.883 90.824 1.00 84.98 130 ARG G N 1
ATOM 11578 C CA . ARG C 3 130 ? 187.733 229.570 90.408 1.00 84.98 130 ARG G CA 1
ATOM 11579 C C . ARG C 3 130 ? 187.931 229.855 88.927 1.00 84.98 130 ARG G C 1
ATOM 11580 O O . ARG C 3 130 ? 188.929 230.468 88.532 1.00 84.98 130 ARG G O 1
ATOM 11588 N N . ARG C 3 131 ? 186.979 229.434 88.094 1.00 85.90 131 ARG G N 1
ATOM 11589 C CA . ARG C 3 131 ? 187.091 229.678 86.662 1.00 85.90 131 ARG G CA 1
ATOM 11590 C C . ARG C 3 131 ? 187.062 231.171 86.356 1.00 85.90 131 ARG G C 1
ATOM 11591 O O . ARG C 3 131 ? 187.827 231.652 85.512 1.00 85.90 131 ARG G O 1
ATOM 11599 N N . ALA C 3 132 ? 186.200 231.923 87.046 1.00 84.22 132 ALA G N 1
ATOM 11600 C CA . ALA C 3 132 ? 186.126 233.365 86.816 1.00 84.22 132 ALA G CA 1
ATOM 11601 C C . ALA C 3 132 ? 187.432 234.060 87.191 1.00 84.22 132 ALA G C 1
ATOM 11602 O O . ALA C 3 132 ? 187.954 234.887 86.429 1.00 84.22 132 ALA G O 1
ATOM 11604 N N . MET C 3 133 ? 187.969 233.744 88.372 1.00 82.65 133 MET G N 1
ATOM 11605 C CA . MET C 3 133 ? 189.234 234.333 88.800 1.00 82.65 133 MET G CA 1
ATOM 11606 C C . MET C 3 133 ? 190.363 233.975 87.847 1.00 82.65 133 MET G C 1
ATOM 11607 O O . MET C 3 133 ? 191.185 234.834 87.504 1.00 82.65 133 MET G O 1
ATOM 11612 N N . ARG C 3 134 ? 190.433 232.713 87.415 1.00 86.67 134 ARG G N 1
ATOM 11613 C CA . ARG C 3 134 ? 191.497 232.326 86.496 1.00 86.67 134 ARG G CA 1
ATOM 11614 C C . ARG C 3 134 ? 191.365 233.053 85.167 1.00 86.67 134 ARG G C 1
ATOM 11615 O O . ARG C 3 134 ? 192.369 233.478 84.586 1.00 86.67 134 ARG G O 1
ATOM 11623 N N . LYS C 3 135 ? 190.138 233.208 84.667 1.00 84.70 135 LYS G N 1
ATOM 11624 C CA . LYS C 3 135 ? 189.951 233.935 83.418 1.00 84.70 135 LYS G CA 1
ATOM 11625 C C . LYS C 3 135 ? 190.402 235.383 83.553 1.00 84.70 135 LYS G C 1
ATOM 11626 O O . LYS C 3 135 ? 191.099 235.907 82.676 1.00 84.70 135 LYS G O 1
ATOM 11632 N N . ALA C 3 136 ? 190.019 236.044 84.648 1.00 83.55 136 ALA G N 1
ATOM 11633 C CA . ALA C 3 136 ? 190.413 237.437 84.836 1.00 83.55 136 ALA G CA 1
ATOM 11634 C C . ALA C 3 136 ? 191.926 237.573 84.953 1.00 83.55 136 ALA G C 1
ATOM 11635 O O . ALA C 3 136 ? 192.527 238.473 84.355 1.00 83.55 136 ALA G O 1
ATOM 11637 N N . GLN C 3 137 ? 192.555 236.681 85.717 1.00 82.39 137 GLN G N 1
ATOM 11638 C CA . GLN C 3 137 ? 194.006 236.686 85.863 1.00 82.39 137 GLN G CA 1
ATOM 11639 C C . GLN C 3 137 ? 194.703 236.497 84.520 1.00 82.39 137 GLN G C 1
ATOM 11640 O O . GLN C 3 137 ? 195.635 237.241 84.171 1.00 82.39 137 GLN G O 1
ATOM 11646 N N . GLN C 3 138 ? 194.261 235.500 83.754 1.00 85.13 138 GLN G N 1
ATOM 11647 C CA . GLN C 3 138 ? 194.882 235.223 82.468 1.00 85.13 138 GLN G CA 1
ATOM 11648 C C . GLN C 3 138 ? 194.709 236.397 81.519 1.00 85.13 138 GLN G C 1
ATOM 11649 O O . GLN C 3 138 ? 195.639 236.754 80.793 1.00 85.13 138 GLN G O 1
ATOM 11655 N N . SER C 3 139 ? 193.525 237.014 81.515 1.00 83.86 139 SER G N 1
ATOM 11656 C CA . SER C 3 139 ? 193.296 238.166 80.650 1.00 83.86 139 SER G CA 1
ATOM 11657 C C . SER C 3 139 ? 194.181 239.339 81.046 1.00 83.86 139 SER G C 1
ATOM 11658 O O . SER C 3 139 ? 194.714 240.045 80.181 1.00 83.86 139 SER G O 1
ATOM 11661 N N . ALA C 3 140 ? 194.346 239.567 82.350 1.00 83.23 140 ALA G N 1
ATOM 11662 C CA . ALA C 3 140 ? 195.201 240.658 82.801 1.00 83.23 140 ALA G CA 1
ATOM 11663 C C . ALA C 3 140 ? 196.640 240.452 82.348 1.00 83.23 140 ALA G C 1
ATOM 11664 O O . ALA C 3 140 ? 197.286 241.384 81.851 1.00 83.23 140 ALA G O 1
ATOM 11666 N N . MET C 3 141 ? 197.157 239.233 82.491 1.00 82.79 141 MET G N 1
ATOM 11667 C CA . MET C 3 141 ? 198.530 239.002 82.051 1.00 82.79 141 MET G CA 1
ATOM 11668 C C . MET C 3 141 ? 198.672 238.936 80.536 1.00 82.79 141 MET G C 1
ATOM 11669 O O . MET C 3 141 ? 199.752 239.233 80.015 1.00 82.79 141 MET G O 1
ATOM 11674 N N . ASN C 3 142 ? 197.619 238.558 79.809 1.00 84.30 142 ASN G N 1
ATOM 11675 C CA . ASN C 3 142 ? 197.656 238.705 78.358 1.00 84.30 142 ASN G CA 1
ATOM 11676 C C . ASN C 3 142 ? 197.742 240.172 77.970 1.00 84.30 142 ASN G C 1
ATOM 11677 O O . ASN C 3 142 ? 198.462 240.535 77.033 1.00 84.30 142 ASN G O 1
ATOM 11682 N N . ALA C 3 143 ? 197.012 241.030 78.683 1.00 83.29 143 ALA G N 1
ATOM 11683 C CA . ALA C 3 143 ? 197.119 242.464 78.442 1.00 83.29 143 ALA G CA 1
ATOM 11684 C C . ALA C 3 143 ? 198.525 242.962 78.739 1.00 83.29 143 ALA G C 1
ATOM 11685 O O . ALA C 3 143 ? 199.080 243.767 77.983 1.00 83.29 143 ALA G O 1
ATOM 11687 N N . GLY C 3 144 ? 199.120 242.495 79.832 1.00 80.70 144 GLY G N 1
ATOM 11688 C CA . GLY C 3 144 ? 200.503 242.832 80.101 1.00 80.70 144 GLY G CA 1
ATOM 11689 C C . GLY C 3 144 ? 200.761 243.466 81.450 1.00 80.70 144 GLY G C 1
ATOM 11690 O O . GLY C 3 144 ? 201.788 244.120 81.645 1.00 80.70 144 GLY G O 1
ATOM 11691 N N . ALA C 3 145 ? 199.836 243.288 82.386 1.00 80.96 145 ALA G N 1
ATOM 11692 C CA . ALA C 3 145 ? 200.080 243.721 83.751 1.00 80.96 145 ALA G CA 1
ATOM 11693 C C . ALA C 3 145 ? 201.219 242.912 84.355 1.00 80.96 145 ALA G C 1
ATOM 11694 O O . ALA C 3 145 ? 201.411 241.737 84.039 1.00 80.96 145 ALA G O 1
ATOM 11696 N N . LEU C 3 146 ? 201.993 243.558 85.222 1.00 78.82 146 LEU G N 1
ATOM 11697 C CA . LEU C 3 146 ? 203.121 242.875 85.837 1.00 78.82 146 LEU G CA 1
ATOM 11698 C C . LEU C 3 146 ? 202.717 242.025 87.031 1.00 78.82 146 LEU G C 1
ATOM 11699 O O . LEU C 3 146 ? 203.534 241.233 87.509 1.00 78.82 146 LEU G O 1
ATOM 11704 N N . GLY C 3 147 ? 201.491 242.163 87.519 1.00 76.97 147 GLY G N 1
ATOM 11705 C CA . GLY C 3 147 ? 201.050 241.368 88.644 1.00 76.97 147 GLY G CA 1
ATOM 11706 C C . GLY C 3 147 ? 199.565 241.483 88.908 1.00 76.97 147 GLY G C 1
ATOM 11707 O O . GLY C 3 147 ? 199.017 242.586 88.934 1.00 76.97 147 GLY G O 1
ATOM 11708 N N . ILE C 3 148 ? 198.908 240.349 89.114 1.00 77.23 148 ILE G N 1
ATOM 11709 C CA . ILE C 3 148 ? 197.484 240.306 89.409 1.00 77.23 148 ILE G CA 1
ATOM 11710 C C . ILE C 3 148 ? 197.310 239.723 90.800 1.00 77.23 148 ILE G C 1
ATOM 11711 O O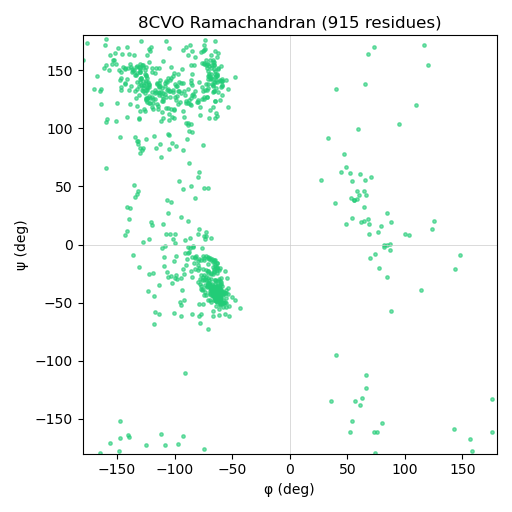 . ILE C 3 148 ? 198.108 238.896 91.251 1.00 77.23 148 ILE G O 1
ATOM 11716 N N . ARG C 3 149 ? 196.273 240.178 91.495 1.00 73.18 149 ARG G N 1
ATOM 11717 C CA . ARG C 3 149 ? 195.850 239.516 92.721 1.00 73.18 149 ARG G CA 1
ATOM 11718 C C . ARG C 3 149 ? 194.355 239.718 92.874 1.00 73.18 149 ARG G C 1
ATOM 11719 O O . ARG C 3 149 ? 193.886 240.855 92.916 1.00 73.18 149 ARG G O 1
ATOM 11727 N N . ILE C 3 150 ? 193.611 238.624 92.953 1.00 74.12 150 ILE G N 1
ATOM 11728 C CA . ILE C 3 150 ? 192.164 238.666 93.100 1.00 74.12 150 ILE G CA 1
ATOM 11729 C C . ILE C 3 150 ? 191.794 237.900 94.358 1.00 74.12 150 ILE G C 1
ATOM 11730 O O . ILE C 3 150 ? 192.386 236.859 94.654 1.00 74.12 150 ILE G O 1
ATOM 11735 N N . LYS C 3 151 ? 190.836 238.429 95.112 1.00 71.53 151 LYS G N 1
ATOM 11736 C CA . LYS C 3 151 ? 190.352 237.751 96.308 1.00 71.53 151 LYS G CA 1
ATOM 11737 C C . LYS C 3 151 ? 188.842 237.891 96.380 1.00 71.53 151 LYS G C 1
ATOM 11738 O O . LYS C 3 151 ? 188.322 239.009 96.415 1.00 71.53 151 LYS G O 1
ATOM 11744 N N . CYS C 3 152 ? 188.146 236.759 96.400 1.00 74.11 152 CYS G N 1
ATOM 11745 C CA . CYS C 3 152 ? 186.702 236.715 96.567 1.00 74.11 152 CYS G CA 1
ATOM 11746 C C . CYS C 3 152 ? 186.402 236.138 97.941 1.00 74.11 152 CYS G C 1
ATOM 11747 O O . CYS C 3 152 ? 186.840 235.026 98.260 1.00 74.11 152 CYS G O 1
ATOM 11750 N N . SER C 3 153 ? 185.657 236.891 98.742 1.00 72.11 153 SER G N 1
ATOM 11751 C CA . SER C 3 153 ? 185.291 236.487 100.089 1.00 72.11 153 SER G CA 1
ATOM 11752 C C . SER C 3 153 ? 183.778 236.461 100.222 1.00 72.11 153 SER G C 1
ATOM 11753 O O . SER C 3 153 ? 183.086 237.356 99.732 1.00 72.11 153 SER G O 1
ATOM 11756 N N . GLY C 3 154 ? 183.274 235.435 100.884 1.00 74.86 154 GLY G N 1
ATOM 11757 C CA . GLY C 3 154 ? 181.860 235.325 101.155 1.00 74.86 154 GLY G CA 1
ATOM 11758 C C . GLY C 3 154 ? 181.406 233.889 101.059 1.00 74.86 154 GLY G C 1
ATOM 11759 O O . GLY C 3 154 ? 182.205 232.962 101.162 1.00 74.86 154 GLY G O 1
ATOM 11760 N N . ARG C 3 155 ? 180.101 233.712 100.855 1.00 76.98 155 ARG G N 1
ATOM 11761 C CA . ARG C 3 155 ? 179.501 232.384 100.744 1.00 76.98 155 ARG G CA 1
ATOM 11762 C C . ARG C 3 155 ? 179.722 231.809 99.344 1.00 76.98 155 ARG G C 1
ATOM 11763 O O . ARG C 3 155 ? 178.788 231.444 98.635 1.00 76.98 155 ARG G O 1
ATOM 11771 N N . LEU C 3 156 ? 180.995 231.704 98.967 1.00 77.85 156 LEU G N 1
ATOM 11772 C CA . LEU C 3 156 ? 181.358 231.286 97.619 1.00 77.85 156 LEU G CA 1
ATOM 11773 C C . LEU C 3 156 ? 180.687 229.970 97.257 1.00 77.85 156 LEU G C 1
ATOM 11774 O O . LEU C 3 156 ? 180.672 229.025 98.049 1.00 77.85 156 LEU G O 1
ATOM 11779 N N . GLY C 3 157 ? 180.117 229.921 96.056 1.00 80.40 157 GLY G N 1
ATOM 11780 C CA . GLY C 3 157 ? 179.392 228.743 95.633 1.00 80.40 157 GLY G CA 1
ATOM 11781 C C . GLY C 3 157 ? 178.107 228.495 96.384 1.00 80.40 157 GLY G C 1
ATOM 11782 O O . GLY C 3 157 ? 177.631 227.359 96.416 1.00 80.40 157 GLY G O 1
ATOM 11783 N N . GLY C 3 158 ? 177.533 229.526 97.000 1.00 81.63 158 GLY G N 1
ATOM 11784 C CA . GLY C 3 158 ? 176.279 229.371 97.709 1.00 81.63 158 GLY G CA 1
ATOM 11785 C C . GLY C 3 158 ? 176.354 228.543 98.970 1.00 81.63 158 GLY G C 1
ATOM 11786 O O . GLY C 3 158 ? 175.320 228.088 99.460 1.00 81.63 158 GLY G O 1
ATOM 11787 N N . ALA C 3 159 ? 177.549 228.341 99.517 1.00 81.21 159 ALA G N 1
ATOM 11788 C CA . ALA C 3 159 ? 177.722 227.494 100.685 1.00 81.21 159 ALA G CA 1
ATOM 11789 C C . ALA C 3 159 ? 177.226 228.205 101.942 1.00 81.21 159 ALA G C 1
ATOM 11790 O O . ALA C 3 159 ? 176.684 229.311 101.894 1.00 81.21 159 ALA G O 1
ATOM 11792 N N . GLU C 3 160 ? 177.409 227.552 103.088 1.00 83.50 160 GLU G N 1
ATOM 11793 C CA . GLU C 3 160 ? 177.029 228.125 104.373 1.00 83.50 160 GLU G CA 1
ATOM 11794 C C . GLU C 3 160 ? 178.202 228.830 105.044 1.00 83.50 160 GLU G C 1
ATOM 11795 O O . GLU C 3 160 ? 178.081 229.985 105.460 1.00 83.50 160 GLU G O 1
ATOM 11801 N N . MET C 3 161 ? 179.317 228.128 105.154 1.00 81.94 161 MET G N 1
ATOM 11802 C CA . MET C 3 161 ? 180.497 228.810 105.716 1.00 81.94 161 MET G CA 1
ATOM 11803 C C . MET C 3 161 ? 181.023 229.800 104.684 1.00 81.94 161 MET G C 1
ATOM 11804 O O . MET C 3 161 ? 180.752 229.612 103.490 1.00 81.94 161 MET G O 1
ATOM 11809 N N . SER C 3 162 ? 181.719 230.823 105.142 1.00 76.53 162 SER G N 1
ATOM 11810 C CA . SER C 3 162 ? 182.327 231.824 104.280 1.00 76.53 162 SER G CA 1
ATOM 11811 C C . SER C 3 162 ? 183.788 231.487 104.022 1.00 76.53 162 SER G C 1
ATOM 11812 O O . SER C 3 162 ? 184.505 231.045 104.923 1.00 76.53 162 SER G O 1
ATOM 11815 N N . ARG C 3 163 ? 184.224 231.703 102.787 1.00 77.90 163 ARG G N 1
ATOM 11816 C CA . ARG C 3 163 ? 185.597 231.462 102.375 1.00 77.90 163 ARG G CA 1
ATOM 11817 C C . ARG C 3 163 ? 186.209 232.756 101.855 1.00 77.90 163 ARG G C 1
ATOM 11818 O O . ARG C 3 163 ? 185.524 233.763 101.663 1.00 77.90 163 ARG G O 1
ATOM 11826 N N . SER C 3 164 ? 187.520 232.716 101.636 1.00 77.76 164 SER G N 1
ATOM 11827 C CA . SER C 3 164 ? 188.302 233.884 101.241 1.00 77.76 164 SER G CA 1
ATOM 11828 C C . SER C 3 164 ? 189.256 233.518 100.108 1.00 77.76 164 SER G C 1
ATOM 11829 O O . SER C 3 164 ? 190.459 233.773 100.170 1.00 77.76 164 SER G O 1
ATOM 11832 N N . GLU C 3 165 ? 188.723 232.904 99.058 1.00 80.87 165 GLU G N 1
ATOM 11833 C CA . GLU C 3 165 ? 189.578 232.288 98.049 1.00 80.87 165 GLU G CA 1
ATOM 11834 C C . GLU C 3 165 ? 190.270 233.340 97.193 1.00 80.87 165 GLU G C 1
ATOM 11835 O O . GLU C 3 165 ? 189.657 234.320 96.765 1.00 80.87 165 GLU G O 1
ATOM 11841 N N . GLY C 3 166 ? 191.547 233.118 96.916 1.00 77.25 166 GLY G N 1
ATOM 11842 C CA . GLY C 3 166 ? 192.346 234.106 96.214 1.00 77.25 166 GLY G CA 1
ATOM 11843 C C . GLY C 3 166 ? 193.262 233.480 95.185 1.00 77.25 166 GLY G C 1
ATOM 11844 O O . GLY C 3 166 ? 193.635 232.309 95.275 1.00 77.25 166 GLY G O 1
ATOM 11845 N N . TYR C 3 167 ? 193.621 234.292 94.195 1.00 83.53 167 TYR G N 1
ATOM 11846 C CA . TYR C 3 167 ? 194.569 233.934 93.152 1.00 83.53 167 TYR G CA 1
ATOM 11847 C C . TYR C 3 167 ? 195.569 235.067 92.989 1.00 83.53 167 TYR G C 1
ATOM 11848 O O . TYR C 3 167 ? 195.231 236.238 93.173 1.00 83.53 167 TYR G O 1
ATOM 11857 N N . ARG C 3 168 ? 196.799 234.716 92.632 1.00 83.64 168 ARG G N 1
ATOM 11858 C CA . ARG C 3 168 ? 197.802 235.737 92.361 1.00 83.64 168 ARG G CA 1
ATOM 11859 C C . ARG C 3 168 ? 198.999 235.100 91.681 1.00 83.64 168 ARG G C 1
ATOM 11860 O O . ARG C 3 168 ? 199.357 233.955 91.970 1.00 83.64 168 ARG G O 1
ATOM 11868 N N . GLU C 3 169 ? 199.603 235.854 90.771 1.00 83.51 169 GLU G N 1
ATOM 11869 C CA . GLU C 3 169 ? 200.933 235.545 90.267 1.00 83.51 169 GLU G CA 1
ATOM 11870 C C . GLU C 3 169 ? 201.487 236.818 89.645 1.00 83.51 169 GLU G C 1
ATOM 11871 O O . GLU C 3 169 ? 200.780 237.817 89.500 1.00 83.51 169 GLU G O 1
ATOM 11877 N N . GLY C 3 170 ? 202.762 236.780 89.288 1.00 82.70 170 GLY G N 1
ATOM 11878 C CA . GLY C 3 170 ? 203.478 238.011 89.047 1.00 82.70 170 GLY G CA 1
ATOM 11879 C C . GLY C 3 170 ? 203.915 238.611 90.371 1.00 82.70 170 GLY G C 1
ATOM 11880 O O . GLY C 3 170 ? 204.087 237.911 91.373 1.00 82.70 170 GLY G O 1
ATOM 11881 N N . ARG C 3 171 ? 204.085 239.928 90.379 1.00 79.46 171 ARG G N 1
ATOM 11882 C CA . ARG C 3 171 ? 204.492 240.629 91.588 1.00 79.46 171 ARG G CA 1
ATOM 11883 C C . ARG C 3 171 ? 203.532 241.772 91.879 1.00 79.46 171 ARG G C 1
ATOM 11884 O O . ARG C 3 171 ? 203.194 242.551 90.983 1.00 79.46 171 ARG G O 1
ATOM 11892 N N . VAL C 3 172 ? 203.083 241.852 93.128 1.00 75.83 172 VAL G N 1
ATOM 11893 C CA . VAL C 3 172 ? 202.192 242.913 93.592 1.00 75.83 172 VAL G CA 1
ATOM 11894 C C . VAL C 3 172 ? 202.771 243.509 94.870 1.00 75.83 172 VAL G C 1
ATOM 11895 O O . VAL C 3 172 ? 202.298 243.192 95.970 1.00 75.83 172 VAL G O 1
ATOM 11899 N N . PRO C 3 173 ? 203.775 244.367 94.780 1.00 75.06 173 PRO G N 1
ATOM 11900 C CA . PRO C 3 173 ? 204.384 244.924 95.993 1.00 75.06 173 PRO G CA 1
ATOM 11901 C C . PRO C 3 173 ? 203.521 245.983 96.657 1.00 75.06 173 PRO G C 1
ATOM 11902 O O . PRO C 3 173 ? 203.690 247.178 96.404 1.00 75.06 173 PRO G O 1
ATOM 11906 N N . LEU C 3 174 ? 202.590 245.551 97.510 1.00 72.64 174 LEU G N 1
ATOM 11907 C CA . LEU C 3 174 ? 201.679 246.490 98.157 1.00 72.64 174 LEU G CA 1
ATOM 11908 C C . LEU C 3 174 ? 202.419 247.497 99.025 1.00 72.64 174 LEU G C 1
ATOM 11909 O O . LEU C 3 174 ? 201.955 248.630 99.191 1.00 72.64 174 LEU G O 1
ATOM 11914 N N . HIS C 3 175 ? 203.562 247.112 99.587 1.00 72.71 175 HIS G N 1
ATOM 11915 C CA . HIS C 3 175 ? 204.272 247.972 100.523 1.00 72.71 175 HIS G CA 1
ATOM 11916 C C . HIS C 3 175 ? 205.081 249.066 99.845 1.00 72.71 175 HIS G C 1
ATOM 11917 O O . HIS C 3 175 ? 205.537 249.985 100.531 1.00 72.71 175 HIS G O 1
ATOM 11924 N N . THR C 3 176 ? 205.275 248.994 98.535 1.00 75.16 176 THR G N 1
ATOM 11925 C CA . THR C 3 176 ? 206.116 249.948 97.826 1.00 75.16 176 THR G CA 1
ATOM 11926 C C . THR C 3 176 ? 205.265 251.122 97.360 1.00 75.16 176 THR G C 1
ATOM 11927 O O . THR C 3 176 ? 204.269 250.931 96.656 1.00 75.16 176 THR G O 1
ATOM 11931 N N . LEU C 3 177 ? 205.652 252.335 97.759 1.00 76.37 177 LEU G N 1
ATOM 11932 C CA . LEU C 3 177 ? 204.855 253.504 97.406 1.00 76.37 177 LEU G CA 1
ATOM 11933 C C . LEU C 3 177 ? 205.052 253.907 95.953 1.00 76.37 177 LEU G C 1
ATOM 11934 O O . LEU C 3 177 ? 204.089 254.286 95.279 1.00 76.37 177 LEU G O 1
ATOM 11939 N N . ARG C 3 178 ? 206.282 253.831 95.447 1.00 79.04 178 ARG G N 1
ATOM 11940 C CA . ARG C 3 178 ? 206.503 254.152 94.044 1.00 79.04 178 ARG G CA 1
ATOM 11941 C C . ARG C 3 178 ? 205.864 253.136 93.111 1.00 79.04 178 ARG G C 1
ATOM 11942 O O . ARG C 3 178 ? 205.765 253.399 91.909 1.00 79.04 178 ARG G O 1
ATOM 11950 N N . ALA C 3 179 ? 205.425 251.996 93.634 1.00 77.93 179 ALA G N 1
ATOM 11951 C CA . ALA C 3 179 ? 204.765 250.981 92.828 1.00 77.93 179 ALA G CA 1
ATOM 11952 C C . ALA C 3 179 ? 203.378 251.470 92.440 1.00 77.93 179 ALA G C 1
ATOM 11953 O O . ALA C 3 179 ? 202.590 251.863 93.305 1.00 77.93 179 ALA G O 1
ATOM 11955 N N . ASP C 3 180 ? 203.077 251.445 91.146 1.00 80.62 180 ASP G N 1
ATOM 11956 C CA . ASP C 3 180 ? 201.767 251.870 90.662 1.00 80.62 180 ASP G CA 1
ATOM 11957 C C . ASP C 3 180 ? 200.828 250.676 90.736 1.00 80.62 180 ASP G C 1
ATOM 11958 O O . ASP C 3 180 ? 200.894 249.760 89.912 1.00 80.62 180 ASP G O 1
ATOM 11963 N N . ILE C 3 181 ? 199.959 250.677 91.740 1.00 75.16 181 ILE G N 1
ATOM 11964 C CA . ILE C 3 181 ? 199.047 249.574 92.002 1.00 75.16 181 ILE G CA 1
ATOM 11965 C C . ILE C 3 181 ? 197.627 250.106 91.904 1.00 75.16 181 ILE G C 1
ATOM 11966 O O . ILE C 3 181 ? 197.238 250.997 92.669 1.00 75.16 181 ILE G O 1
ATOM 11971 N N . ASP C 3 182 ? 196.857 249.563 90.968 1.00 76.02 182 ASP G N 1
ATOM 11972 C CA . ASP C 3 182 ? 195.469 249.951 90.783 1.00 76.02 182 ASP G CA 1
ATOM 11973 C C . ASP C 3 182 ? 194.604 248.971 91.563 1.00 76.02 182 ASP G C 1
ATOM 11974 O O . ASP C 3 182 ? 194.772 247.754 91.445 1.00 76.02 182 ASP G O 1
ATOM 11979 N N . TYR C 3 183 ? 193.688 249.504 92.362 1.00 71.12 183 TYR G N 1
ATOM 11980 C CA . TYR C 3 183 ? 192.876 248.705 93.266 1.00 71.12 183 TYR G CA 1
ATOM 11981 C C . TYR C 3 183 ? 191.408 248.874 92.916 1.00 71.12 183 TYR G C 1
ATOM 11982 O O . TYR C 3 183 ? 190.928 250.001 92.760 1.00 71.12 183 TYR G O 1
ATOM 11991 N N . GLY C 3 184 ? 190.704 247.759 92.801 1.00 71.91 184 GLY G N 1
ATOM 11992 C CA . GLY C 3 184 ? 189.283 247.782 92.530 1.00 71.91 184 GLY G CA 1
ATOM 11993 C C . GLY C 3 184 ? 188.550 246.855 93.472 1.00 71.91 184 GLY G C 1
ATOM 11994 O O . GLY C 3 184 ? 189.107 245.885 93.982 1.00 71.91 184 GLY G O 1
ATOM 11995 N N . PHE C 3 185 ? 187.284 247.175 93.707 1.00 67.62 185 PHE G N 1
ATOM 11996 C CA . PHE C 3 185 ? 186.462 246.373 94.595 1.00 67.62 185 PHE G CA 1
ATOM 11997 C C . PHE C 3 185 ? 185.026 246.401 94.107 1.00 67.62 185 PHE G C 1
ATOM 11998 O O . PHE C 3 185 ? 184.541 247.434 93.642 1.00 67.62 185 PHE G O 1
ATOM 12006 N N . PHE C 3 186 ? 184.351 245.262 94.218 1.00 71.47 186 PHE G N 1
ATOM 12007 C CA . PHE C 3 186 ? 182.937 245.200 93.885 1.00 71.47 186 PHE G CA 1
ATOM 12008 C C . PHE C 3 186 ? 182.267 244.144 94.746 1.00 71.47 186 PHE G C 1
ATOM 12009 O O . PHE C 3 186 ? 182.922 243.367 95.443 1.00 71.47 186 PHE G O 1
ATOM 12017 N N . GLU C 3 187 ? 180.939 244.142 94.709 1.00 73.80 187 GLU G N 1
ATOM 12018 C CA . GLU C 3 187 ? 180.136 243.205 95.486 1.00 73.80 187 GLU G CA 1
ATOM 12019 C C . GLU C 3 187 ? 179.170 242.499 94.549 1.00 73.80 187 GLU G C 1
ATOM 12020 O O . GLU C 3 187 ? 178.295 243.137 93.956 1.00 73.80 187 GLU G O 1
ATOM 12026 N N . ALA C 3 188 ? 179.329 241.189 94.422 1.00 77.36 188 ALA G N 1
ATOM 12027 C CA . ALA C 3 188 ? 178.392 240.373 93.666 1.00 77.36 188 ALA G CA 1
ATOM 12028 C C . ALA C 3 188 ? 177.154 240.128 94.514 1.00 77.36 188 ALA G C 1
ATOM 12029 O O . ALA C 3 188 ? 177.245 239.524 95.587 1.00 77.36 188 ALA G O 1
ATOM 12031 N N . ARG C 3 189 ? 176.006 240.600 94.039 1.00 78.05 189 ARG G N 1
ATOM 12032 C CA . ARG C 3 189 ? 174.738 240.459 94.751 1.00 78.05 189 ARG G CA 1
ATOM 12033 C C . ARG C 3 189 ? 174.114 239.137 94.332 1.00 78.05 189 ARG G C 1
ATOM 12034 O O . ARG C 3 189 ? 173.552 239.026 93.241 1.00 78.05 189 ARG G O 1
ATOM 12042 N N . THR C 3 190 ? 174.209 238.125 95.187 1.00 80.59 190 THR G N 1
ATOM 12043 C CA . THR C 3 190 ? 173.688 236.811 94.855 1.00 80.59 190 THR G CA 1
ATOM 12044 C C . THR C 3 190 ? 172.420 236.545 95.657 1.00 80.59 190 THR G C 1
ATOM 12045 O O . THR C 3 190 ? 172.018 237.338 96.512 1.00 80.59 190 THR G O 1
ATOM 12049 N N . THR C 3 191 ? 171.782 235.411 95.370 1.00 81.25 191 THR G N 1
ATOM 12050 C CA . THR C 3 191 ? 170.663 234.966 96.190 1.00 81.25 191 THR G CA 1
ATOM 12051 C C . THR C 3 191 ? 171.100 234.621 97.603 1.00 81.25 191 THR G C 1
ATOM 12052 O O . THR C 3 191 ? 170.249 234.473 98.485 1.00 81.25 191 THR G O 1
ATOM 12056 N N . PHE C 3 192 ? 172.401 234.490 97.825 1.00 82.48 192 PHE G N 1
ATOM 12057 C CA . PHE C 3 192 ? 173.015 234.248 99.124 1.00 82.48 192 PHE G CA 1
ATOM 12058 C C . PHE C 3 192 ? 173.901 235.440 99.480 1.00 82.48 192 PHE G C 1
ATOM 12059 O O . PHE C 3 192 ? 175.119 235.426 99.308 1.00 82.48 192 PHE G O 1
ATOM 12067 N N . GLY C 3 193 ? 173.273 236.477 100.021 1.00 78.09 193 GLY G N 1
ATOM 12068 C CA . GLY C 3 193 ? 174.012 237.664 100.416 1.00 78.09 193 GLY G CA 1
ATOM 12069 C C . GLY C 3 193 ? 174.796 238.263 99.266 1.00 78.09 193 GLY G C 1
ATOM 12070 O O . GLY C 3 193 ? 174.301 238.416 98.140 1.00 78.09 193 GLY G O 1
ATOM 12071 N N . ARG C 3 194 ? 176.047 238.606 99.549 1.00 73.71 194 ARG G N 1
ATOM 12072 C CA . ARG C 3 194 ? 176.897 239.231 98.554 1.00 73.71 194 ARG G CA 1
ATOM 12073 C C . ARG C 3 194 ? 178.341 238.827 98.790 1.00 73.71 194 ARG G C 1
ATOM 12074 O O . ARG C 3 194 ? 178.759 238.570 99.921 1.00 73.71 194 ARG G O 1
ATOM 12082 N N . ILE C 3 195 ? 179.091 238.782 97.696 1.00 73.19 195 ILE G N 1
ATOM 12083 C CA . ILE C 3 195 ? 180.484 238.358 97.688 1.00 73.19 195 ILE G CA 1
ATOM 12084 C C . ILE C 3 195 ? 181.347 239.585 97.455 1.00 73.19 195 ILE G C 1
ATOM 12085 O O . ILE C 3 195 ? 181.097 240.355 96.523 1.00 73.19 195 ILE G O 1
ATOM 12090 N N . GLY C 3 196 ? 182.354 239.773 98.297 1.00 70.74 196 GLY G N 1
ATOM 12091 C CA . GLY C 3 196 ? 183.280 240.865 98.089 1.00 70.74 196 GLY G CA 1
ATOM 12092 C C . GLY C 3 196 ? 184.451 240.450 97.228 1.00 70.74 196 GLY G C 1
ATOM 12093 O O . GLY C 3 196 ? 185.179 239.516 97.576 1.00 70.74 196 GLY G O 1
ATOM 12094 N N . VAL C 3 197 ? 184.645 241.128 96.102 1.00 70.54 197 VAL G N 1
ATOM 12095 C CA . VAL C 3 197 ? 185.719 240.825 95.167 1.00 70.54 197 VAL G CA 1
ATOM 12096 C C . VAL C 3 197 ? 186.676 242.005 95.154 1.00 70.54 197 VAL G C 1
ATOM 12097 O O . VAL C 3 197 ? 186.281 243.129 94.818 1.00 70.54 197 VAL G O 1
ATOM 12101 N N . LYS C 3 198 ? 187.929 241.751 95.521 1.00 67.15 198 LYS G N 1
ATOM 12102 C CA . LYS C 3 198 ? 188.978 242.758 95.532 1.00 67.15 198 LYS G CA 1
ATOM 12103 C C . LYS C 3 198 ? 190.038 242.386 94.509 1.00 67.15 198 LYS G C 1
ATOM 12104 O O . LYS C 3 198 ? 190.399 241.214 94.378 1.00 67.15 198 LYS G O 1
ATOM 12110 N N . VAL C 3 199 ? 190.529 243.382 93.778 1.00 71.27 199 VAL G N 1
ATOM 12111 C CA . VAL C 3 199 ? 191.503 243.170 92.717 1.00 71.27 199 VAL G CA 1
ATOM 12112 C C . VAL C 3 199 ? 192.621 244.192 92.861 1.00 71.27 199 VAL G C 1
ATOM 12113 O O . VAL C 3 199 ? 192.363 245.398 92.916 1.00 71.27 199 VAL G O 1
ATOM 12117 N N . TRP C 3 200 ? 193.857 243.709 92.921 1.00 70.35 200 TRP G N 1
ATOM 12118 C CA . TRP C 3 200 ? 195.048 244.538 92.834 1.00 70.35 200 TRP G CA 1
ATOM 12119 C C . TRP C 3 200 ? 195.740 244.233 91.517 1.00 70.35 200 TRP G C 1
ATOM 12120 O O . TRP C 3 200 ? 195.893 243.063 91.152 1.00 70.35 200 TRP G O 1
ATOM 12131 N N . ILE C 3 201 ? 196.153 245.276 90.806 1.00 74.50 201 ILE G N 1
ATOM 12132 C CA . ILE C 3 201 ? 196.848 245.118 89.538 1.00 74.50 201 ILE G CA 1
ATOM 12133 C C . ILE C 3 201 ? 198.070 246.020 89.547 1.00 74.50 201 ILE G C 1
ATOM 12134 O O . ILE C 3 201 ? 197.943 247.242 89.662 1.00 74.50 201 ILE G O 1
ATOM 12139 N N . TYR C 3 202 ? 199.247 245.419 89.424 1.00 77.98 202 TYR G N 1
ATOM 12140 C CA . TYR C 3 202 ? 200.509 246.151 89.415 1.00 77.98 202 TYR G CA 1
ATOM 12141 C C . TYR C 3 202 ? 200.787 246.624 87.998 1.00 77.98 202 TYR G C 1
ATOM 12142 O O . TYR C 3 202 ? 201.306 245.873 87.170 1.00 77.98 202 TYR G O 1
ATOM 12151 N N . LYS C 3 203 ? 200.435 247.878 87.712 1.00 81.00 203 LYS G N 1
ATOM 12152 C CA . LYS C 3 203 ? 200.630 248.402 86.366 1.00 81.00 203 LYS G CA 1
ATOM 12153 C C . LYS C 3 203 ? 202.109 248.490 86.026 1.00 81.00 203 LYS G C 1
ATOM 12154 O O . LYS C 3 203 ? 202.509 248.238 84.884 1.00 81.00 203 LYS G O 1
ATOM 12160 N N . GLY C 3 204 ? 202.926 248.844 86.998 1.00 82.13 204 GLY G N 1
ATOM 12161 C CA . GLY C 3 204 ? 204.332 249.098 86.769 1.00 82.13 204 GLY G CA 1
ATOM 12162 C C . GLY C 3 204 ? 204.866 250.012 87.850 1.00 82.13 204 GLY G C 1
ATOM 12163 O O . GLY C 3 204 ? 204.231 250.240 88.875 1.00 82.13 204 GLY G O 1
ATOM 12164 N N . ASP C 3 205 ? 206.061 250.528 87.600 1.00 86.25 205 ASP G N 1
ATOM 12165 C CA . ASP C 3 205 ? 206.709 251.434 88.535 1.00 86.25 205 ASP G CA 1
ATOM 12166 C C . ASP C 3 205 ? 206.664 252.856 87.992 1.00 86.25 205 ASP G C 1
ATOM 12167 O O . ASP C 3 205 ? 206.875 253.085 86.798 1.00 86.25 205 ASP G O 1
ATOM 12172 N N . VAL C 3 206 ? 206.276 253.788 88.863 1.00 87.02 206 VAL G N 1
ATOM 12173 C CA . VAL C 3 206 ? 206.169 255.216 88.455 1.00 87.02 206 VAL G CA 1
ATOM 12174 C C . VAL C 3 206 ? 207.191 256.014 89.260 1.00 87.02 206 VAL G C 1
ATOM 12175 O O . VAL C 3 206 ? 207.500 255.597 90.387 1.00 87.02 206 VAL G O 1
ATOM 12179 N N . THR C 3 207 ? 207.680 257.124 88.706 1.00 93.30 207 THR G N 1
ATOM 12180 C CA . THR C 3 207 ? 208.730 257.922 89.393 1.00 93.30 207 THR G CA 1
ATOM 12181 C C . THR C 3 207 ? 208.075 258.984 90.276 1.00 93.30 207 THR G C 1
ATOM 12182 O O . THR C 3 207 ? 207.459 258.601 91.287 1.00 93.30 207 THR G O 1
ATOM 12186 N N . GLY C 3 208 ? 208.202 260.261 89.901 1.00 30.00 208 GLY G N 1
ATOM 12187 C CA . GLY C 3 208 ? 207.654 261.359 90.720 1.00 30.00 208 GLY G CA 1
ATOM 12188 C C . GLY C 3 208 ? 207.201 262.511 89.848 1.00 30.00 208 GLY G C 1
ATOM 12189 O O . GLY C 3 208 ? 206.849 262.249 88.689 1.00 30.00 208 GLY G O 1
ATOM 12190 N N . THR C 3 209 ? 207.226 263.739 90.371 1.00 30.00 209 THR G N 1
ATOM 12191 C CA . THR C 3 209 ? 206.702 264.902 89.608 1.00 30.00 209 THR G CA 1
ATOM 12192 C C . THR C 3 209 ? 205.261 264.585 89.229 1.00 30.00 209 THR G C 1
ATOM 12193 O O . THR C 3 209 ? 204.865 264.955 88.117 1.00 30.00 209 THR G O 1
ATOM 12197 N N . ARG C 3 210 ? 204.520 263.944 90.136 1.00 30.00 210 ARG G N 1
ATOM 12198 C CA . ARG C 3 210 ? 203.134 263.513 89.822 1.00 30.00 210 ARG G CA 1
ATOM 12199 C C . ARG C 3 210 ? 203.224 262.359 88.821 1.00 30.00 210 ARG G C 1
ATOM 12200 O O . ARG C 3 210 ? 202.670 262.491 87.719 1.00 30.00 210 ARG G O 1
ATOM 12208 N N . ALA C 3 211 ? 203.919 261.277 89.185 1.00 30.00 211 ALA G N 1
ATOM 12209 C CA . ALA C 3 211 ? 204.110 260.170 88.221 1.00 30.00 211 ALA G CA 1
ATOM 12210 C C . ALA C 3 211 ? 204.475 260.772 86.861 1.00 30.00 211 ALA G C 1
ATOM 12211 O O . ALA C 3 211 ? 203.694 260.587 85.910 1.00 30.00 211 ALA G O 1
ATOM 12213 N N . GLU C 3 212 ? 205.607 261.477 86.784 1.00 30.00 212 GLU G N 1
ATOM 12214 C CA . GLU C 3 212 ? 206.008 262.160 85.528 1.00 30.00 212 GLU G CA 1
ATOM 12215 C C . GLU C 3 212 ? 204.892 263.132 85.142 1.00 30.00 212 GLU G C 1
ATOM 12216 O O . GLU C 3 212 ? 204.600 263.240 83.938 1.00 30.00 212 GLU G O 1
ATOM 12222 N N . ARG C 3 213 ? 204.302 263.812 86.129 1.00 30.00 213 ARG G N 1
ATOM 12223 C CA . ARG C 3 213 ? 203.149 264.706 85.846 1.00 30.00 213 ARG G CA 1
ATOM 12224 C C . ARG C 3 213 ? 202.165 263.912 84.989 1.00 30.00 213 ARG G C 1
ATOM 12225 O O . ARG C 3 213 ? 202.020 264.245 83.798 1.00 30.00 213 ARG G O 1
ATOM 12233 N N . ALA C 3 214 ? 201.558 262.873 85.566 1.00 30.00 214 ALA G N 1
ATOM 12234 C CA . ALA C 3 214 ? 200.650 262.009 84.782 1.00 30.00 214 ALA G CA 1
ATOM 12235 C C . ALA C 3 214 ? 201.399 261.504 83.548 1.00 30.00 214 ALA G C 1
ATOM 12236 O O . ALA C 3 214 ? 200.901 261.727 82.428 1.00 30.00 214 ALA G O 1
ATOM 12238 N N . ALA C 3 215 ? 202.560 260.872 83.748 1.00 30.00 215 ALA G N 1
ATOM 12239 C CA . ALA C 3 215 ? 203.379 260.380 82.614 1.00 30.00 215 ALA G CA 1
ATOM 12240 C C . ALA C 3 215 ? 203.789 261.563 81.733 1.00 30.00 215 ALA G C 1
ATOM 12241 O O . ALA C 3 215 ? 204.657 261.349 80.869 1.00 30.00 215 ALA G O 1
ATOM 12243 N N . PRO D 4 2 ? 220.947 245.374 128.681 1.00 70.14 2 PRO I N 1
ATOM 12244 C CA . PRO D 4 2 ? 220.173 244.717 127.629 1.00 70.14 2 PRO I CA 1
ATOM 12245 C C . PRO D 4 2 ? 220.920 243.554 126.991 1.00 70.14 2 PRO I C 1
ATOM 12246 O O . PRO D 4 2 ? 222.102 243.360 127.263 1.00 70.14 2 PRO I O 1
ATOM 12250 N N . ARG D 4 3 ? 220.226 242.785 126.150 1.00 72.27 3 ARG I N 1
ATOM 12251 C CA . ARG D 4 3 ? 220.872 241.676 125.458 1.00 72.27 3 ARG I CA 1
ATOM 12252 C C . ARG D 4 3 ? 221.997 242.147 124.550 1.00 72.27 3 ARG I C 1
ATOM 12253 O O . ARG D 4 3 ? 223.056 241.514 124.505 1.00 72.27 3 ARG I O 1
ATOM 12261 N N . LYS D 4 4 ? 221.791 243.249 123.826 1.00 76.64 4 LYS I N 1
ATOM 12262 C CA . LYS D 4 4 ? 222.724 243.624 122.768 1.00 76.64 4 LYS I CA 1
ATOM 12263 C C . LYS D 4 4 ? 224.108 243.944 123.315 1.00 76.64 4 LYS I C 1
ATOM 12264 O O . LYS D 4 4 ? 225.118 243.526 122.738 1.00 76.64 4 LYS I O 1
ATOM 12270 N N . GLY D 4 5 ? 224.183 244.679 124.419 1.00 75.11 5 GLY I N 1
ATOM 12271 C CA . GLY D 4 5 ? 225.458 245.028 124.995 1.00 75.11 5 GLY I CA 1
ATOM 12272 C C . GLY D 4 5 ? 225.384 246.241 125.896 1.00 75.11 5 GLY I C 1
ATOM 12273 O O . GLY D 4 5 ? 224.315 246.815 126.116 1.00 75.11 5 GLY I O 1
ATOM 12274 N N . PRO D 4 6 ? 226.531 246.659 126.433 1.00 73.15 6 PRO I N 1
ATOM 12275 C CA . PRO D 4 6 ? 226.549 247.797 127.364 1.00 73.15 6 PRO I CA 1
ATOM 12276 C C . PRO D 4 6 ? 226.175 249.085 126.648 1.00 73.15 6 PRO I C 1
ATOM 12277 O O . PRO D 4 6 ? 226.861 249.519 125.722 1.00 73.15 6 PRO I O 1
ATOM 12281 N N . ALA D 4 7 ? 225.074 249.691 127.080 1.00 71.86 7 ALA I N 1
ATOM 12282 C CA . ALA D 4 7 ? 224.625 250.928 126.472 1.00 71.86 7 ALA I CA 1
ATOM 12283 C C . ALA D 4 7 ? 225.592 252.063 126.802 1.00 71.86 7 ALA I C 1
ATOM 12284 O O . ALA D 4 7 ? 226.191 252.085 127.880 1.00 71.86 7 ALA I O 1
ATOM 12286 N N . PRO D 4 8 ? 225.767 253.014 125.887 1.00 73.07 8 PRO I N 1
ATOM 12287 C CA . PRO D 4 8 ? 226.704 254.114 126.141 1.00 73.07 8 PRO I CA 1
ATOM 12288 C C . PRO D 4 8 ? 226.248 254.980 127.304 1.00 73.07 8 PRO I C 1
ATOM 12289 O O . PRO D 4 8 ? 225.054 255.140 127.561 1.00 73.07 8 PRO I O 1
ATOM 12293 N N . LYS D 4 9 ? 227.222 255.542 128.011 1.00 75.13 9 LYS I N 1
ATOM 12294 C CA . LYS D 4 9 ? 226.961 256.411 129.147 1.00 75.13 9 LYS I CA 1
ATOM 12295 C C . LYS D 4 9 ? 227.065 257.869 128.725 1.00 75.13 9 LYS I C 1
ATOM 12296 O O . LYS D 4 9 ? 227.982 258.250 127.991 1.00 75.13 9 LYS I O 1
ATOM 12302 N N . ARG D 4 10 ? 226.123 258.676 129.185 1.00 71.54 10 ARG I N 1
ATOM 12303 C CA . ARG D 4 10 ? 226.175 260.103 128.909 1.00 71.54 10 ARG I CA 1
ATOM 12304 C C . ARG D 4 10 ? 227.293 260.739 129.724 1.00 71.54 10 ARG I C 1
ATOM 12305 O O . ARG D 4 10 ? 227.413 260.462 130.923 1.00 71.54 10 ARG I O 1
ATOM 12313 N N . PRO D 4 11 ? 228.135 261.571 129.117 1.00 79.51 11 PRO I N 1
ATOM 12314 C CA . PRO D 4 11 ? 229.221 262.199 129.876 1.00 79.51 11 PRO I CA 1
ATOM 12315 C C . PRO D 4 11 ? 228.674 263.103 130.968 1.00 79.51 11 PRO I C 1
ATOM 12316 O O . PRO D 4 11 ? 227.641 263.754 130.802 1.00 79.51 11 PRO I O 1
ATOM 12320 N N . VAL D 4 12 ? 229.379 263.140 132.090 1.00 83.48 12 VAL I N 1
ATOM 12321 C CA . VAL D 4 12 ? 228.984 263.965 133.224 1.00 83.48 12 VAL I CA 1
ATOM 12322 C C . VAL D 4 12 ? 229.642 265.332 133.093 1.00 83.48 12 VAL I C 1
ATOM 12323 O O . VAL D 4 12 ? 230.850 265.438 132.849 1.00 83.48 12 VAL I O 1
ATOM 12327 N N . MET D 4 13 ? 228.838 266.381 133.203 1.00 86.74 13 MET I N 1
ATOM 12328 C CA . MET D 4 13 ? 229.342 267.741 133.126 1.00 86.74 13 MET I CA 1
ATOM 12329 C C . MET D 4 13 ? 229.844 268.194 134.492 1.00 86.74 13 MET I C 1
ATOM 12330 O O . MET D 4 13 ? 229.590 267.559 135.516 1.00 86.74 13 MET I O 1
ATOM 12335 N N . VAL D 4 14 ? 230.577 269.298 134.492 1.00 83.81 14 VAL I N 1
ATOM 12336 C CA . VAL D 4 14 ? 231.141 269.832 135.721 1.00 83.81 14 VAL I CA 1
ATOM 12337 C C . VAL D 4 14 ? 230.319 271.030 136.175 1.00 83.81 14 VAL I C 1
ATOM 12338 O O . VAL D 4 14 ? 229.684 271.724 135.377 1.00 83.81 14 VAL I O 1
ATOM 12342 N N . ASP D 4 15 ? 230.320 271.263 137.479 1.00 84.84 15 ASP I N 1
ATOM 12343 C CA . ASP D 4 15 ? 229.593 272.395 138.035 1.00 84.84 15 ASP I CA 1
ATOM 12344 C C . ASP D 4 15 ? 230.326 273.681 137.675 1.00 84.84 15 ASP I C 1
ATOM 12345 O O . ASP D 4 15 ? 231.531 273.790 137.919 1.00 84.84 15 ASP I O 1
ATOM 12350 N N . PRO D 4 16 ? 229.645 274.661 137.087 1.00 84.50 16 PRO I N 1
ATOM 12351 C CA . PRO D 4 16 ? 230.324 275.923 136.756 1.00 84.50 16 PRO I CA 1
ATOM 12352 C C . PRO D 4 16 ? 230.927 276.619 137.961 1.00 84.50 16 PRO I C 1
ATOM 12353 O O . PRO D 4 16 ? 231.994 277.234 137.847 1.00 84.50 16 PRO I O 1
ATOM 12357 N N . VAL D 4 17 ? 230.275 276.538 139.118 1.00 83.88 17 VAL I N 1
ATOM 12358 C CA . VAL D 4 17 ? 230.726 277.294 140.282 1.00 83.88 17 VAL I CA 1
ATOM 12359 C C . VAL D 4 17 ? 231.942 276.634 140.918 1.00 83.88 17 VAL I C 1
ATOM 12360 O O . VAL D 4 17 ? 233.018 277.234 141.013 1.00 83.88 17 VAL I O 1
ATOM 12364 N N . TYR D 4 18 ? 231.790 275.389 141.364 1.00 83.53 18 TYR I N 1
ATOM 12365 C CA . TYR D 4 18 ? 232.858 274.706 142.079 1.00 83.53 18 TYR I CA 1
ATOM 12366 C C . TYR D 4 18 ? 233.782 273.905 141.172 1.00 83.53 18 TYR I C 1
ATOM 12367 O O . TYR D 4 18 ? 234.805 273.406 141.651 1.00 83.53 18 TYR I O 1
ATOM 12376 N N . GLY D 4 19 ? 233.459 273.777 139.890 1.00 83.50 19 GLY I N 1
ATOM 12377 C CA . GLY D 4 19 ? 234.350 273.093 138.967 1.00 83.50 19 GLY I CA 1
ATOM 12378 C C . GLY D 4 19 ? 234.625 271.650 139.323 1.00 83.50 19 GLY I C 1
ATOM 12379 O O . GLY D 4 19 ? 235.774 271.201 139.238 1.00 83.50 19 GLY I O 1
ATOM 12380 N N . SER D 4 20 ? 233.594 270.908 139.730 1.00 80.97 20 SER I N 1
ATOM 12381 C CA . SER D 4 20 ? 233.755 269.506 140.065 1.00 80.97 20 SER I CA 1
ATOM 12382 C C . SER D 4 20 ? 232.559 268.735 139.524 1.00 80.97 20 SER I C 1
ATOM 12383 O O . SER D 4 20 ? 231.409 269.164 139.721 1.00 80.97 20 SER I O 1
ATOM 12386 N N . PRO D 4 21 ? 232.784 267.606 138.851 1.00 77.93 21 PRO I N 1
ATOM 12387 C CA . PRO D 4 21 ? 231.649 266.784 138.408 1.00 77.93 21 PRO I CA 1
ATOM 12388 C C . PRO D 4 21 ? 230.841 266.228 139.558 1.00 77.93 21 PRO I C 1
ATOM 12389 O O . PRO D 4 21 ? 229.689 265.825 139.357 1.00 77.93 21 PRO I O 1
ATOM 12393 N N . LEU D 4 22 ? 231.415 266.188 140.760 1.00 75.35 22 LEU I N 1
ATOM 12394 C CA . LEU D 4 22 ? 230.698 265.640 141.902 1.00 75.35 22 LEU I CA 1
ATOM 12395 C C . LEU D 4 22 ? 229.462 266.466 142.224 1.00 75.35 22 LEU I C 1
ATOM 12396 O O . LEU D 4 22 ? 228.389 265.914 142.474 1.00 75.35 22 LEU I O 1
ATOM 12401 N N . VAL D 4 23 ? 229.585 267.791 142.213 1.00 76.08 23 VAL I N 1
ATOM 12402 C CA . VAL D 4 23 ? 228.436 268.618 142.563 1.00 76.08 23 VAL I CA 1
ATOM 12403 C C . VAL D 4 23 ? 227.366 268.524 141.483 1.00 76.08 23 VAL I C 1
ATOM 12404 O O . VAL D 4 23 ? 226.164 268.561 141.774 1.00 76.08 23 VAL I O 1
ATOM 12408 N N . SER D 4 24 ? 227.779 268.411 140.219 1.00 76.33 24 SER I N 1
ATOM 12409 C CA . SER D 4 24 ? 226.811 268.212 139.147 1.00 76.33 24 SER I CA 1
ATOM 12410 C C . SER D 4 24 ? 226.073 266.895 139.317 1.00 76.33 24 SER I C 1
ATOM 12411 O O . SER D 4 24 ? 224.858 266.819 139.103 1.00 76.33 24 SER I O 1
ATOM 12414 N N . GLN D 4 25 ? 226.789 265.842 139.702 1.00 72.63 25 GLN I N 1
ATOM 12415 C CA . GLN D 4 25 ? 226.117 264.582 139.978 1.00 72.63 25 GLN I CA 1
ATOM 12416 C C . GLN D 4 25 ? 225.172 264.712 141.162 1.00 72.63 25 GLN I C 1
ATOM 12417 O O . GLN D 4 25 ? 224.085 264.130 141.153 1.00 72.63 25 GLN I O 1
ATOM 12423 N N . LEU D 4 26 ? 225.558 265.488 142.175 1.00 71.79 26 LEU I N 1
ATOM 12424 C CA . LEU D 4 26 ? 224.698 265.686 143.337 1.00 71.79 26 LEU I CA 1
ATOM 12425 C C . LEU D 4 26 ? 223.410 266.404 142.959 1.00 71.79 26 LEU I C 1
ATOM 12426 O O . LEU D 4 26 ? 222.320 266.021 143.398 1.00 71.79 26 LEU I O 1
ATOM 12431 N N . VAL D 4 27 ? 223.513 267.457 142.148 1.00 70.36 27 VAL I N 1
ATOM 12432 C CA . VAL D 4 27 ? 222.308 268.182 141.758 1.00 70.36 27 VAL I CA 1
ATOM 12433 C C . VAL D 4 27 ? 221.441 267.327 140.844 1.00 70.36 27 VAL I C 1
ATOM 12434 O O . VAL D 4 27 ? 220.210 267.324 140.964 1.00 70.36 27 VAL I O 1
ATOM 12438 N N . SER D 4 28 ? 222.060 266.574 139.930 1.00 69.18 28 SER I N 1
ATOM 12439 C CA . SER D 4 28 ? 221.283 265.683 139.080 1.00 69.18 28 SER I CA 1
ATOM 12440 C C . SER D 4 28 ? 220.639 264.560 139.875 1.00 69.18 28 SER I C 1
ATOM 12441 O O . SER D 4 28 ? 219.627 264.006 139.438 1.00 69.18 28 SER I O 1
ATOM 12444 N N . LYS D 4 29 ? 221.209 264.201 141.022 1.00 67.61 29 LYS I N 1
ATOM 12445 C CA . LYS D 4 29 ? 220.568 263.218 141.880 1.00 67.61 29 LYS I CA 1
ATOM 12446 C C . LYS D 4 29 ? 219.454 263.834 142.711 1.00 67.61 29 LYS I C 1
ATOM 12447 O O . LYS D 4 29 ? 218.467 263.154 143.011 1.00 67.61 29 LYS I O 1
ATOM 12453 N N . ILE D 4 30 ? 219.581 265.104 143.094 1.00 67.92 30 ILE I N 1
ATOM 12454 C CA . ILE D 4 30 ? 218.492 265.735 143.830 1.00 67.92 30 ILE I CA 1
ATOM 12455 C C . ILE D 4 30 ? 217.339 265.940 142.862 1.00 67.92 30 ILE I C 1
ATOM 12456 O O . ILE D 4 30 ? 216.314 265.260 142.962 1.00 67.92 30 ILE I O 1
ATOM 12461 N N . LEU D 4 31 ? 217.497 266.900 141.942 1.00 67.25 31 LEU I N 1
ATOM 12462 C CA . LEU D 4 31 ? 216.797 267.011 140.661 1.00 67.25 31 LEU I CA 1
ATOM 12463 C C . LEU D 4 31 ? 215.420 266.358 140.669 1.00 67.25 31 LEU I C 1
ATOM 12464 O O . LEU D 4 31 ? 215.137 265.473 139.857 1.00 67.25 31 LEU I O 1
ATOM 12469 N N . LEU D 4 32 ? 214.568 266.752 141.599 1.00 68.57 32 LEU I N 1
ATOM 12470 C CA . LEU D 4 32 ? 213.217 266.227 141.637 1.00 68.57 32 LEU I CA 1
ATOM 12471 C C . LEU D 4 32 ? 212.344 267.048 140.705 1.00 68.57 32 LEU I C 1
ATOM 12472 O O . LEU D 4 32 ? 212.509 268.266 140.597 1.00 68.57 32 LEU I O 1
ATOM 12477 N N . ASP D 4 33 ? 211.438 266.367 140.007 1.00 66.99 33 ASP I N 1
ATOM 12478 C CA . ASP D 4 33 ? 210.406 266.982 139.182 1.00 66.99 33 ASP I CA 1
ATOM 12479 C C . ASP D 4 33 ? 210.961 267.665 137.939 1.00 66.99 33 ASP I C 1
ATOM 12480 O O . ASP D 4 33 ? 210.220 268.360 137.240 1.00 66.99 33 ASP I O 1
ATOM 12485 N N . GLY D 4 34 ? 212.240 267.483 137.632 1.00 64.41 34 GLY I N 1
ATOM 12486 C CA . GLY D 4 34 ? 212.836 268.156 136.499 1.00 64.41 34 GLY I CA 1
ATOM 12487 C C . GLY D 4 34 ? 213.221 269.598 136.735 1.00 64.41 34 GLY I C 1
ATOM 12488 O O . GLY D 4 34 ? 213.458 270.324 135.765 1.00 64.41 34 GLY I O 1
ATOM 12489 N N . LYS D 4 35 ? 213.297 270.038 137.990 1.00 65.49 35 LYS I N 1
ATOM 12490 C CA . LYS D 4 35 ? 213.608 271.427 138.315 1.00 65.49 35 LYS I CA 1
ATOM 12491 C C . LYS D 4 35 ? 215.091 271.535 138.659 1.00 65.49 35 LYS I C 1
ATOM 12492 O O . LYS D 4 35 ? 215.503 271.498 139.821 1.00 65.49 35 LYS I O 1
ATOM 12498 N N . LYS D 4 36 ? 215.899 271.686 137.608 1.00 67.46 36 LYS I N 1
ATOM 12499 C CA . LYS D 4 36 ? 217.344 271.792 137.775 1.00 67.46 36 LYS I CA 1
ATOM 12500 C C . LYS D 4 36 ? 217.718 273.001 138.617 1.00 67.46 36 LYS I C 1
ATOM 12501 O O . LYS D 4 36 ? 218.601 272.919 139.479 1.00 67.46 36 LYS I O 1
ATOM 12507 N N . THR D 4 37 ? 217.069 274.139 138.370 1.00 70.56 37 THR I N 1
ATOM 12508 C CA . THR D 4 37 ? 217.414 275.350 139.103 1.00 70.56 37 THR I CA 1
ATOM 12509 C C . THR D 4 37 ? 217.100 275.206 140.584 1.00 70.56 37 THR I C 1
ATOM 12510 O O . THR D 4 37 ? 217.906 275.595 141.434 1.00 70.56 37 THR I O 1
ATOM 12514 N N . VAL D 4 38 ? 215.940 274.638 140.913 1.00 69.02 38 VAL I N 1
ATOM 12515 C CA . VAL D 4 38 ? 215.600 274.414 142.315 1.00 69.02 38 VAL I CA 1
ATOM 12516 C C . VAL D 4 38 ? 216.602 273.466 142.957 1.00 69.02 38 VAL I C 1
ATOM 12517 O O . VAL D 4 38 ? 217.090 273.708 144.071 1.00 69.02 38 VAL I O 1
ATOM 12521 N N . ALA D 4 39 ? 216.933 272.379 142.259 1.00 70.69 39 ALA I N 1
ATOM 12522 C CA . ALA D 4 39 ? 217.842 271.391 142.824 1.00 70.69 39 ALA I CA 1
ATOM 12523 C C . ALA D 4 39 ? 219.205 272.000 143.112 1.00 70.69 39 ALA I C 1
ATOM 12524 O O . ALA D 4 39 ? 219.778 271.791 144.188 1.00 70.69 39 ALA I O 1
ATOM 12526 N N . GLN D 4 40 ? 219.742 272.774 142.171 1.00 72.38 40 GLN I N 1
ATOM 12527 C CA . GLN D 4 40 ? 221.069 273.312 142.426 1.00 72.38 40 GLN I CA 1
ATOM 12528 C C . GLN D 4 40 ? 221.045 274.520 143.341 1.00 72.38 40 GLN I C 1
ATOM 12529 O O . GLN D 4 40 ? 222.056 274.797 143.979 1.00 72.38 40 GLN I O 1
ATOM 12535 N N . ASN D 4 41 ? 219.923 275.228 143.456 1.00 72.56 41 ASN I N 1
ATOM 12536 C CA . ASN D 4 41 ? 219.805 276.206 144.530 1.00 72.56 41 ASN I CA 1
ATOM 12537 C C . ASN D 4 41 ? 219.936 275.500 145.872 1.00 72.56 41 ASN I C 1
ATOM 12538 O O . ASN D 4 41 ? 220.686 275.942 146.751 1.00 72.56 41 ASN I O 1
ATOM 12543 N N . ILE D 4 42 ? 219.247 274.367 146.024 1.00 70.97 42 ILE I N 1
ATOM 12544 C CA . ILE D 4 42 ? 219.369 273.572 147.245 1.00 70.97 42 ILE I CA 1
ATOM 12545 C C . ILE D 4 42 ? 220.819 273.164 147.471 1.00 70.97 42 ILE I C 1
ATOM 12546 O O . ILE D 4 42 ? 221.363 273.304 148.574 1.00 70.97 42 ILE I O 1
ATOM 12551 N N . VAL D 4 43 ? 221.466 272.655 146.424 1.00 73.35 43 VAL I N 1
ATOM 12552 C CA . VAL D 4 43 ? 222.820 272.128 146.569 1.00 73.35 43 VAL I CA 1
ATOM 12553 C C . VAL D 4 43 ? 223.807 273.241 146.907 1.00 73.35 43 VAL I C 1
ATOM 12554 O O . VAL D 4 43 ? 224.673 273.075 147.775 1.00 73.35 43 VAL I O 1
ATOM 12558 N N . TYR D 4 44 ? 223.708 274.383 146.223 1.00 75.62 44 TYR I N 1
ATOM 12559 C CA . TYR D 4 44 ? 224.606 275.494 146.510 1.00 75.62 44 TYR I CA 1
ATOM 12560 C C . TYR D 4 44 ? 224.389 276.021 147.917 1.00 75.62 44 TYR I C 1
ATOM 12561 O O . TYR D 4 44 ? 225.352 276.360 148.613 1.00 75.62 44 TYR I O 1
ATOM 12570 N N . THR D 4 45 ? 223.130 276.110 148.353 1.00 74.59 45 THR I N 1
ATOM 12571 C CA . THR D 4 45 ? 222.863 276.546 149.716 1.00 74.59 45 THR I CA 1
ATOM 12572 C C . THR D 4 45 ? 223.491 275.592 150.722 1.00 74.59 45 THR I C 1
ATOM 12573 O O . THR D 4 45 ? 224.088 276.026 151.713 1.00 74.59 45 THR I O 1
ATOM 12577 N N . ALA D 4 46 ? 223.380 274.286 150.473 1.00 76.04 46 ALA I N 1
ATOM 12578 C CA . ALA D 4 46 ? 223.983 273.314 151.379 1.00 76.04 46 ALA I CA 1
ATOM 12579 C C . ALA D 4 46 ? 225.500 273.446 151.410 1.00 76.04 46 ALA I C 1
ATOM 12580 O O . ALA D 4 46 ? 226.112 273.404 152.482 1.00 76.04 46 ALA I O 1
ATOM 12582 N N . LEU D 4 47 ? 226.127 273.612 150.246 1.00 78.57 47 LEU I N 1
ATOM 12583 C CA . LEU D 4 47 ? 227.582 273.729 150.209 1.00 78.57 47 LEU I CA 1
ATOM 12584 C C . LEU D 4 47 ? 228.054 275.008 150.893 1.00 78.57 47 LEU I C 1
ATOM 12585 O O . LEU D 4 47 ? 229.085 275.013 151.579 1.00 78.57 47 LEU I O 1
ATOM 12590 N N . GLU D 4 48 ? 227.319 276.106 150.713 1.00 82.59 48 GLU I N 1
ATOM 12591 C CA . GLU D 4 48 ? 227.680 277.345 151.388 1.00 82.59 48 GLU I CA 1
ATOM 12592 C C . GLU D 4 48 ? 227.501 277.225 152.895 1.00 82.59 48 GLU I C 1
ATOM 12593 O O . GLU D 4 48 ? 228.320 277.738 153.662 1.00 82.59 48 GLU I O 1
ATOM 12599 N N . GLY D 4 49 ? 226.442 276.549 153.342 1.00 82.50 49 GLY I N 1
ATOM 12600 C CA . GLY D 4 49 ? 226.317 276.266 154.763 1.00 82.50 49 GLY I CA 1
ATOM 12601 C C . GLY D 4 49 ? 227.469 275.426 155.280 1.00 82.50 49 GLY I C 1
ATOM 12602 O O . GLY D 4 49 ? 227.940 275.617 156.407 1.00 82.50 49 GLY I O 1
ATOM 12603 N N . CYS D 4 50 ? 227.936 274.483 154.463 1.00 84.17 50 CYS I N 1
ATOM 12604 C CA . CYS D 4 50 ? 229.094 273.683 154.842 1.00 84.17 50 CYS I CA 1
ATOM 12605 C C . CYS D 4 50 ? 230.318 274.564 155.047 1.00 84.17 50 CYS I C 1
ATOM 12606 O O . CYS D 4 50 ? 230.970 274.504 156.096 1.00 84.17 50 CYS I O 1
ATOM 12609 N N . ARG D 4 51 ? 230.639 275.404 154.060 1.00 85.11 51 ARG I N 1
ATOM 12610 C CA . ARG D 4 51 ? 231.804 276.269 154.225 1.00 85.11 51 ARG I CA 1
ATOM 12611 C C . ARG D 4 51 ? 231.601 277.291 155.333 1.00 85.11 51 ARG I C 1
ATOM 12612 O O . ARG D 4 51 ? 232.583 277.834 155.847 1.00 85.11 51 ARG I O 1
ATOM 12620 N N . ALA D 4 52 ? 230.353 277.583 155.696 1.00 85.52 52 ALA I N 1
ATOM 12621 C CA . ALA D 4 52 ? 230.109 278.458 156.834 1.00 85.52 52 ALA I CA 1
ATOM 12622 C C . ALA D 4 52 ? 230.459 277.763 158.141 1.00 85.52 52 ALA I C 1
ATOM 12623 O O . ALA D 4 52 ? 231.162 278.326 158.987 1.00 85.52 52 ALA I O 1
ATOM 12625 N N . LYS D 4 53 ? 229.985 276.529 158.322 1.00 85.42 53 LYS I N 1
ATOM 12626 C CA . LYS D 4 53 ? 230.217 275.851 159.594 1.00 85.42 53 LYS I CA 1
ATOM 12627 C C . LYS D 4 53 ? 231.635 275.312 159.735 1.00 85.42 53 LYS I C 1
ATOM 12628 O O . LYS D 4 53 ? 232.114 275.159 160.863 1.00 85.42 53 LYS I O 1
ATOM 12634 N N . ASN D 4 54 ? 232.325 275.012 158.639 1.00 86.94 54 ASN I N 1
ATOM 12635 C CA . ASN D 4 54 ? 233.743 274.696 158.730 1.00 86.94 54 ASN I CA 1
ATOM 12636 C C . ASN D 4 54 ? 234.504 275.430 157.637 1.00 86.94 54 ASN I C 1
ATOM 12637 O O . ASN D 4 54 ? 233.996 275.642 156.534 1.00 86.94 54 ASN I O 1
ATOM 12642 N N . ASN D 4 55 ? 235.730 275.836 157.965 1.00 89.38 55 ASN I N 1
ATOM 12643 C CA . ASN D 4 55 ? 236.498 276.677 157.055 1.00 89.38 55 ASN I CA 1
ATOM 12644 C C . ASN D 4 55 ? 236.894 275.912 155.796 1.00 89.38 55 ASN I C 1
ATOM 12645 O O . ASN D 4 55 ? 237.103 276.521 154.742 1.00 89.38 55 ASN I O 1
ATOM 12650 N N . THR D 4 56 ? 236.966 274.586 155.876 1.00 88.88 56 THR I N 1
ATOM 12651 C CA . THR D 4 56 ? 237.425 273.782 154.755 1.00 88.88 56 THR I CA 1
ATOM 12652 C C . THR D 4 56 ? 236.491 273.941 153.554 1.00 88.88 56 THR I C 1
ATOM 12653 O O . THR D 4 56 ? 235.369 274.442 153.656 1.00 88.88 56 THR I O 1
ATOM 12657 N N . ASP D 4 57 ? 236.980 273.506 152.401 1.00 86.16 57 ASP I N 1
ATOM 12658 C CA . ASP D 4 57 ? 236.258 273.718 151.155 1.00 86.16 57 ASP I CA 1
ATOM 12659 C C . ASP D 4 57 ? 235.019 272.830 151.102 1.00 86.16 57 ASP I C 1
ATOM 12660 O O . ASP D 4 57 ? 235.098 271.642 151.442 1.00 86.16 57 ASP I O 1
ATOM 12665 N N . PRO D 4 58 ? 233.862 273.366 150.704 1.00 83.40 58 PRO I N 1
ATOM 12666 C CA . PRO D 4 58 ? 232.661 272.522 150.618 1.00 83.40 58 PRO I CA 1
ATOM 12667 C C . PRO D 4 58 ? 232.792 271.369 149.641 1.00 83.40 58 PRO I C 1
ATOM 12668 O O . PRO D 4 58 ? 232.245 270.291 149.897 1.00 83.40 58 PRO I O 1
ATOM 12672 N N . VAL D 4 59 ? 233.497 271.549 148.526 1.00 81.05 59 VAL I N 1
ATOM 12673 C CA . VAL D 4 59 ? 233.657 270.427 147.608 1.00 81.05 59 VAL I CA 1
ATOM 12674 C C . VAL D 4 59 ? 234.511 269.342 148.252 1.00 81.05 59 VAL I C 1
ATOM 12675 O O . VAL D 4 59 ? 234.248 268.145 148.085 1.00 81.05 59 VAL I O 1
ATOM 12679 N N . GLN D 4 60 ? 235.520 269.739 149.031 1.00 81.81 60 GLN I N 1
ATOM 12680 C CA . GLN D 4 60 ? 236.345 268.756 149.722 1.00 81.81 60 GLN I CA 1
ATOM 12681 C C . GLN D 4 60 ? 235.555 268.031 150.802 1.00 81.81 60 GLN I C 1
ATOM 12682 O O . GLN D 4 60 ? 235.718 266.820 150.986 1.00 81.81 60 GLN I O 1
ATOM 12688 N N . THR D 4 61 ? 234.695 268.748 151.530 1.00 80.12 61 THR I N 1
ATOM 12689 C CA . THR D 4 61 ? 233.900 268.068 152.547 1.00 80.12 61 THR I CA 1
ATOM 12690 C C . THR D 4 61 ? 232.863 267.148 151.913 1.00 80.12 61 THR I C 1
ATOM 12691 O O . THR D 4 61 ? 232.591 266.067 152.448 1.00 80.12 61 THR I O 1
ATOM 12695 N N . LEU D 4 62 ? 232.308 267.531 150.761 1.00 79.06 62 LEU I N 1
ATOM 12696 C CA . LEU D 4 62 ? 231.424 266.628 150.035 1.00 79.06 62 LEU I CA 1
ATOM 12697 C C . LEU D 4 62 ? 232.172 265.383 149.585 1.00 79.06 62 LEU I C 1
ATOM 12698 O O . LEU D 4 62 ? 231.653 264.266 149.683 1.00 79.06 62 LEU I O 1
ATOM 12703 N N . LYS D 4 63 ? 233.399 265.557 149.093 1.00 79.20 63 LYS I N 1
ATOM 12704 C CA . LYS D 4 63 ? 234.201 264.408 148.694 1.00 79.20 63 LYS I CA 1
ATOM 12705 C C . LYS D 4 63 ? 234.467 263.489 149.877 1.00 79.20 63 LYS I C 1
ATOM 12706 O O . LYS D 4 63 ? 234.342 262.266 149.760 1.00 79.20 63 LYS I O 1
ATOM 12712 N N . ARG D 4 64 ? 234.829 264.060 151.027 1.00 79.39 64 ARG I N 1
ATOM 12713 C CA . ARG D 4 64 ? 235.098 263.242 152.204 1.00 79.39 64 ARG I CA 1
ATOM 12714 C C . ARG D 4 64 ? 233.851 262.486 152.643 1.00 79.39 64 ARG I C 1
ATOM 12715 O O . ARG D 4 64 ? 233.923 261.303 153.001 1.00 79.39 64 ARG I O 1
ATOM 12723 N N . ALA D 4 65 ? 232.694 263.146 152.605 1.00 78.58 65 ALA I N 1
ATOM 12724 C CA . ALA D 4 65 ? 231.449 262.453 152.908 1.00 78.58 65 ALA I CA 1
ATOM 12725 C C . ALA D 4 65 ? 231.212 261.304 151.939 1.00 78.58 65 ALA I C 1
ATOM 12726 O O . ALA D 4 65 ? 230.796 260.213 152.345 1.00 78.58 65 ALA I O 1
ATOM 12728 N N . LEU D 4 66 ? 231.467 261.529 150.650 1.00 78.63 66 LEU I N 1
ATOM 12729 C CA . LEU D 4 66 ? 231.232 260.472 149.673 1.00 78.63 66 LEU I CA 1
ATOM 12730 C C . LEU D 4 66 ? 232.158 259.286 149.901 1.00 78.63 66 LEU I C 1
ATOM 12731 O O . LEU D 4 66 ? 231.733 258.134 149.780 1.00 78.63 66 LEU I O 1
ATOM 12736 N N . ASP D 4 67 ? 233.427 259.537 150.231 1.00 78.98 67 ASP I N 1
ATOM 12737 C CA . ASP D 4 67 ? 234.298 258.414 150.574 1.00 78.98 67 ASP I CA 1
ATOM 12738 C C . ASP D 4 67 ? 233.845 257.708 151.844 1.00 78.98 67 ASP I C 1
ATOM 12739 O O . ASP D 4 67 ? 233.993 256.486 151.952 1.00 78.98 67 ASP I O 1
ATOM 12744 N N . ASN D 4 68 ? 233.295 258.439 152.812 1.00 78.72 68 ASN I N 1
ATOM 12745 C CA . ASN D 4 68 ? 232.819 257.771 154.017 1.00 78.72 68 ASN I CA 1
ATOM 12746 C C . ASN D 4 68 ? 231.542 256.975 153.781 1.00 78.72 68 ASN I C 1
ATOM 12747 O O . ASN D 4 68 ? 231.251 256.058 154.554 1.00 78.72 68 ASN I O 1
ATOM 12752 N N . ILE D 4 69 ? 230.769 257.303 152.743 1.00 77.02 69 ILE I N 1
ATOM 12753 C CA . ILE D 4 69 ? 229.552 256.547 152.439 1.00 77.02 69 ILE I CA 1
ATOM 12754 C C . ILE D 4 69 ? 229.753 255.515 151.330 1.00 77.02 69 ILE I C 1
ATOM 12755 O O . ILE D 4 69 ? 228.865 254.676 151.113 1.00 77.02 69 ILE I O 1
ATOM 12760 N N . LYS D 4 70 ? 230.885 255.532 150.641 1.00 78.46 70 LYS I N 1
ATOM 12761 C CA . LYS D 4 70 ? 231.110 254.611 149.534 1.00 78.46 70 LYS I CA 1
ATOM 12762 C C . LYS D 4 70 ? 231.152 253.172 150.033 1.00 78.46 70 LYS I C 1
ATOM 12763 O O . LYS D 4 70 ? 231.974 252.851 150.903 1.00 78.46 70 LYS I O 1
ATOM 12769 N N . PRO D 4 71 ? 230.308 252.285 149.520 1.00 79.26 71 PRO I N 1
ATOM 12770 C CA . PRO D 4 71 ? 230.418 250.871 149.874 1.00 79.26 71 PRO I CA 1
ATOM 12771 C C . PRO D 4 71 ? 231.436 250.161 148.998 1.00 79.26 71 PRO I C 1
ATOM 12772 O O . PRO D 4 71 ? 231.618 250.486 147.824 1.00 79.26 71 PRO I O 1
ATOM 12776 N N . SER D 4 72 ? 232.109 249.179 149.591 1.00 88.18 72 SER I N 1
ATOM 12777 C CA . SER D 4 72 ? 233.106 248.410 148.858 1.00 88.18 72 SER I CA 1
ATOM 12778 C C . SER D 4 72 ? 232.520 247.147 148.244 1.00 88.18 72 SER I C 1
ATOM 12779 O O . SER D 4 72 ? 232.867 246.787 147.115 1.00 88.18 72 SER I O 1
ATOM 12782 N N . LEU D 4 73 ? 231.632 246.467 148.960 1.00 93.96 73 LEU I N 1
ATOM 12783 C CA . LEU D 4 73 ? 230.982 245.284 148.422 1.00 93.96 73 LEU I CA 1
ATOM 12784 C C . LEU D 4 73 ? 229.570 245.202 148.978 1.00 93.96 73 LEU I C 1
ATOM 12785 O O . LEU D 4 73 ? 229.301 245.640 150.099 1.00 93.96 73 LEU I O 1
ATOM 12790 N N . GLU D 4 74 ? 228.670 244.642 148.175 1.00 101.87 74 GLU I N 1
ATOM 12791 C CA . GLU D 4 74 ? 227.265 244.545 148.537 1.00 101.87 74 GLU I CA 1
ATOM 12792 C C . GLU D 4 74 ? 226.705 243.240 147.996 1.00 101.87 74 GLU I C 1
ATOM 12793 O O . GLU D 4 74 ? 227.201 242.706 147.006 1.00 101.87 74 GLU I O 1
ATOM 12799 N N . VAL D 4 75 ? 225.678 242.723 148.653 1.00 106.49 75 VAL I N 1
ATOM 12800 C CA . VAL D 4 75 ? 225.154 241.401 148.335 1.00 106.49 75 VAL I CA 1
ATOM 12801 C C . VAL D 4 75 ? 223.962 241.537 147.404 1.00 106.49 75 VAL I C 1
ATOM 12802 O O . VAL D 4 75 ? 223.193 242.502 147.484 1.00 106.49 75 VAL I O 1
ATOM 12806 N N . LYS D 4 76 ? 223.810 240.560 146.518 1.00 109.35 76 LYS I N 1
ATOM 12807 C CA . LYS D 4 76 ? 222.694 240.499 145.591 1.00 109.35 76 LYS I CA 1
ATOM 12808 C C . LYS D 4 76 ? 222.035 239.132 145.687 1.00 109.35 76 LYS I C 1
ATOM 12809 O O . LYS D 4 76 ? 222.664 238.147 146.084 1.00 109.35 76 LYS I O 1
ATOM 12815 N N . SER D 4 77 ? 220.756 239.088 145.330 1.00 115.33 77 SER I N 1
ATOM 12816 C CA . SER D 4 77 ? 220.001 237.847 145.406 1.00 115.33 77 SER I CA 1
ATOM 12817 C C . SER D 4 77 ? 220.462 236.869 144.334 1.00 115.33 77 SER I C 1
ATOM 12818 O O . SER D 4 77 ? 220.780 237.258 143.207 1.00 115.33 77 SER I O 1
ATOM 12821 N N . ARG D 4 78 ? 220.502 235.592 144.698 1.00 122.06 78 ARG I N 1
ATOM 12822 C CA . ARG D 4 78 ? 220.882 234.522 143.790 1.00 122.06 78 ARG I CA 1
ATOM 12823 C C . ARG D 4 78 ? 219.879 233.387 143.911 1.00 122.06 78 ARG I C 1
ATOM 12824 O O . ARG D 4 78 ? 219.455 233.037 145.018 1.00 122.06 78 ARG I O 1
ATOM 12832 N N . ARG D 4 79 ? 219.529 232.801 142.767 1.00 126.10 79 ARG I N 1
ATOM 12833 C CA . ARG D 4 79 ? 218.473 231.797 142.647 1.00 126.10 79 ARG I CA 1
ATOM 12834 C C . ARG D 4 79 ? 219.051 230.388 142.523 1.00 126.10 79 ARG I C 1
ATOM 12835 O O . ARG D 4 79 ? 218.536 229.543 141.785 1.00 126.10 79 ARG I O 1
ATOM 12843 N N . VAL D 4 80 ? 220.139 230.108 143.233 1.00 127.71 80 VAL I N 1
ATOM 12844 C CA . VAL D 4 80 ? 220.754 228.785 143.195 1.00 127.71 80 VAL I CA 1
ATOM 12845 C C . VAL D 4 80 ? 219.964 227.856 144.108 1.00 127.71 80 VAL I C 1
ATOM 12846 O O . VAL D 4 80 ? 219.805 228.130 145.302 1.00 127.71 80 VAL I O 1
ATOM 12850 N N . GLY D 4 81 ? 219.469 226.757 143.549 1.00 124.57 81 GLY I N 1
ATOM 12851 C CA . GLY D 4 81 ? 218.717 225.799 144.330 1.00 124.57 81 GLY I CA 1
ATOM 12852 C C . GLY D 4 81 ? 217.327 226.299 144.685 1.00 124.57 81 GLY I C 1
ATOM 12853 O O . GLY D 4 81 ? 216.780 227.220 144.071 1.00 124.57 81 GLY I O 1
ATOM 12854 N N . GLY D 4 82 ? 216.751 225.666 145.702 1.00 117.63 82 GLY I N 1
ATOM 12855 C CA . GLY D 4 82 ? 215.431 225.997 146.190 1.00 117.63 82 GLY I CA 1
ATOM 12856 C C . GLY D 4 82 ? 215.381 227.100 147.222 1.00 117.63 82 GLY I C 1
ATOM 12857 O O . GLY D 4 82 ? 214.307 227.370 147.769 1.00 117.63 82 GLY I O 1
ATOM 12858 N N . ALA D 4 83 ? 216.509 227.745 147.511 1.00 124.69 83 ALA I N 1
ATOM 12859 C CA . ALA D 4 83 ? 216.556 228.851 148.455 1.00 124.69 83 ALA I CA 1
ATOM 12860 C C . ALA D 4 83 ? 217.403 229.970 147.868 1.00 124.69 83 ALA I C 1
ATOM 12861 O O . ALA D 4 83 ? 218.335 229.732 147.097 1.00 124.69 83 ALA I O 1
ATOM 12863 N N . THR D 4 84 ? 217.070 231.200 148.245 1.00 126.68 84 THR I N 1
ATOM 12864 C CA . THR D 4 84 ? 217.765 232.371 147.735 1.00 126.68 84 THR I CA 1
ATOM 12865 C C . THR D 4 84 ? 219.011 232.657 148.564 1.00 126.68 84 THR I C 1
ATOM 12866 O O . THR D 4 84 ? 219.002 232.533 149.792 1.00 126.68 84 THR I O 1
ATOM 12870 N N . TYR D 4 85 ? 220.089 233.021 147.879 1.00 125.81 85 TYR I N 1
ATOM 12871 C CA . TYR D 4 85 ? 221.349 233.362 148.522 1.00 125.81 85 TYR I CA 1
ATOM 12872 C C . TYR D 4 85 ? 221.616 234.855 148.395 1.00 125.81 85 TYR I C 1
ATOM 12873 O O . TYR D 4 85 ? 221.090 235.528 147.507 1.00 125.81 85 TYR I O 1
ATOM 12882 N N . GLN D 4 86 ? 222.446 235.368 149.295 1.00 114.86 86 GLN I N 1
ATOM 12883 C CA . GLN D 4 86 ? 222.870 236.765 149.274 1.00 114.86 86 GLN I CA 1
ATOM 12884 C C . GLN D 4 86 ? 224.363 236.778 148.958 1.00 114.86 86 GLN I C 1
ATOM 12885 O O . GLN D 4 86 ? 225.205 236.805 149.855 1.00 114.86 86 GLN I O 1
ATOM 12891 N N . VAL D 4 87 ? 224.684 236.763 147.668 1.00 111.47 87 VAL I N 1
ATOM 12892 C CA . VAL D 4 87 ? 226.070 236.663 147.217 1.00 111.47 87 VAL I CA 1
ATOM 12893 C C . VAL D 4 87 ? 226.736 238.031 147.296 1.00 111.47 87 VAL I C 1
ATOM 12894 O O . VAL D 4 87 ? 226.239 238.992 146.695 1.00 111.47 87 VAL I O 1
ATOM 12898 N N . PRO D 4 88 ? 227.840 238.170 148.026 1.00 106.52 88 PRO I N 1
ATOM 12899 C CA . PRO D 4 88 ? 228.553 239.450 148.049 1.00 106.52 88 PRO I CA 1
ATOM 12900 C C . PRO D 4 88 ? 229.346 239.666 146.771 1.00 106.52 88 PRO I C 1
ATOM 12901 O O . PRO D 4 88 ? 230.034 238.769 146.280 1.00 106.52 88 PRO I O 1
ATOM 12905 N N . VAL D 4 89 ? 229.244 240.878 146.234 1.00 98.98 89 VAL I N 1
ATOM 12906 C CA . VAL D 4 89 ? 229.898 241.265 144.995 1.00 98.98 89 VAL I CA 1
ATOM 12907 C C . VAL D 4 89 ? 230.622 242.580 145.235 1.00 98.98 89 VAL I C 1
ATOM 12908 O O . VAL D 4 89 ? 230.080 243.489 145.874 1.00 98.98 89 VAL I O 1
ATOM 12912 N N . GLU D 4 90 ? 231.851 242.670 144.737 1.00 92.03 90 GLU I N 1
ATOM 12913 C CA . GLU D 4 90 ? 232.606 243.910 144.814 1.00 92.03 90 GLU I CA 1
ATOM 12914 C C . GLU D 4 90 ? 231.923 244.979 143.969 1.00 92.03 90 GLU I C 1
ATOM 12915 O O . GLU D 4 90 ? 231.259 244.681 142.973 1.00 92.03 90 GLU I O 1
ATOM 12921 N N . VAL D 4 91 ? 232.082 246.238 144.370 1.00 86.24 91 VAL I N 1
ATOM 12922 C CA . VAL D 4 91 ? 231.400 247.359 143.739 1.00 86.24 91 VAL I CA 1
ATOM 12923 C C . VAL D 4 91 ? 232.425 248.210 143.006 1.00 86.24 91 VAL I C 1
ATOM 12924 O O . VAL D 4 91 ? 233.438 248.617 143.589 1.00 86.24 91 VAL I O 1
ATOM 12928 N N . LYS D 4 92 ? 232.160 248.479 141.731 1.00 80.26 92 LYS I N 1
ATOM 12929 C CA . LYS D 4 92 ? 233.046 249.299 140.927 1.00 80.26 92 LYS I CA 1
ATOM 12930 C C . LYS D 4 92 ? 232.996 250.750 141.399 1.00 80.26 92 LYS I C 1
ATOM 12931 O O . LYS D 4 92 ? 232.053 251.155 142.081 1.00 80.26 92 LYS I O 1
ATOM 12937 N N . PRO D 4 93 ? 234.027 251.543 141.085 1.00 77.29 93 PRO I N 1
ATOM 12938 C CA . PRO D 4 93 ? 234.043 252.936 141.567 1.00 77.29 93 PRO I CA 1
ATOM 12939 C C . PRO D 4 93 ? 232.839 253.758 141.137 1.00 77.29 93 PRO I C 1
ATOM 12940 O O . PRO D 4 93 ? 232.295 254.519 141.947 1.00 77.29 93 PRO I O 1
ATOM 12944 N N . ALA D 4 94 ? 232.395 253.621 139.888 1.00 74.73 94 ALA I N 1
ATOM 12945 C CA . ALA D 4 94 ? 231.235 254.385 139.445 1.00 74.73 94 ALA I CA 1
ATOM 12946 C C . ALA D 4 94 ? 229.982 253.963 140.196 1.00 74.73 94 ALA I C 1
ATOM 12947 O O . ALA D 4 94 ? 229.209 254.811 140.660 1.00 74.73 94 ALA I O 1
ATOM 12949 N N . ARG D 4 95 ? 229.775 252.653 140.337 1.00 73.78 95 ARG I N 1
ATOM 12950 C CA . ARG D 4 95 ? 228.603 252.159 141.047 1.00 73.78 95 ARG I CA 1
ATOM 12951 C C . ARG D 4 95 ? 228.615 252.604 142.502 1.00 73.78 95 ARG I C 1
ATOM 12952 O O . ARG D 4 95 ? 227.571 252.959 143.056 1.00 73.78 95 ARG I O 1
ATOM 12960 N N . GLN D 4 96 ? 229.788 252.605 143.137 1.00 76.74 96 GLN I N 1
ATOM 12961 C CA . GLN D 4 96 ? 229.837 252.981 144.545 1.00 76.74 96 GLN I CA 1
ATOM 12962 C C . GLN D 4 96 ? 229.660 254.481 144.732 1.00 76.74 96 GLN I C 1
ATOM 12963 O O . GLN D 4 96 ? 229.045 254.907 145.713 1.00 76.74 96 GLN I O 1
ATOM 12969 N N . THR D 4 97 ? 230.164 255.298 143.805 1.00 74.47 97 THR I N 1
ATOM 12970 C CA . THR D 4 97 ? 229.859 256.723 143.861 1.00 74.47 97 THR I CA 1
ATOM 12971 C C . THR D 4 97 ? 228.365 256.962 143.698 1.00 74.47 97 THR I C 1
ATOM 12972 O O . THR D 4 97 ? 227.774 257.785 144.411 1.00 74.47 97 THR I O 1
ATOM 12976 N N . THR D 4 98 ? 227.736 256.242 142.768 1.00 72.30 98 THR I N 1
ATOM 12977 C CA . THR D 4 98 ? 226.294 256.362 142.589 1.00 72.30 98 THR I CA 1
ATOM 12978 C C . THR D 4 98 ? 225.547 255.970 143.856 1.00 72.30 98 THR I C 1
ATOM 12979 O O . THR D 4 98 ? 224.607 256.657 144.272 1.00 72.30 98 THR I O 1
ATOM 12983 N N . LEU D 4 99 ? 225.953 254.866 144.483 1.00 73.44 99 LEU I N 1
ATOM 12984 C CA . LEU D 4 99 ? 225.294 254.422 145.705 1.00 73.44 99 LEU I CA 1
ATOM 12985 C C . LEU D 4 99 ? 225.467 255.437 146.823 1.00 73.44 99 LEU I C 1
ATOM 12986 O O . LEU D 4 99 ? 224.519 255.726 147.562 1.00 73.44 99 LEU I O 1
ATOM 12991 N N . ALA D 4 100 ? 226.675 255.983 146.968 1.00 74.81 100 ALA I N 1
ATOM 12992 C CA . ALA D 4 100 ? 226.917 256.977 148.004 1.00 74.81 100 ALA I CA 1
ATOM 12993 C C . ALA D 4 100 ? 226.037 258.197 147.795 1.00 74.81 100 ALA I C 1
ATOM 12994 O O . ALA D 4 100 ? 225.427 258.706 148.740 1.00 74.81 100 ALA I O 1
ATOM 12996 N N . MET D 4 101 ? 225.948 258.672 146.553 1.00 75.90 101 MET I N 1
ATOM 12997 C CA . MET D 4 101 ? 225.133 259.850 146.277 1.00 75.90 101 MET I CA 1
ATOM 12998 C C . MET D 4 101 ? 223.659 259.576 146.537 1.00 75.90 101 MET I C 1
ATOM 12999 O O . MET D 4 101 ? 222.959 260.406 147.132 1.00 75.90 101 MET I O 1
ATOM 13004 N N . ARG D 4 102 ? 223.171 258.413 146.101 1.00 71.79 102 ARG I N 1
ATOM 13005 C CA . ARG D 4 102 ? 221.769 258.080 146.308 1.00 71.79 102 ARG I CA 1
ATOM 13006 C C . ARG D 4 102 ? 221.440 257.990 147.788 1.00 71.79 102 ARG I C 1
ATOM 13007 O O . ARG D 4 102 ? 220.412 258.511 148.236 1.00 71.79 102 ARG I O 1
ATOM 13015 N N . TRP D 4 103 ? 222.303 257.336 148.566 1.00 75.22 103 TRP I N 1
ATOM 13016 C CA . TRP D 4 103 ? 222.065 257.231 149.999 1.00 75.22 103 TRP I CA 1
ATOM 13017 C C . TRP D 4 103 ? 222.114 258.597 150.664 1.00 75.22 103 TRP I C 1
ATOM 13018 O O . TRP D 4 103 ? 221.268 258.914 151.507 1.00 75.22 103 TRP I O 1
ATOM 13029 N N . LEU D 4 104 ? 223.100 259.419 150.302 1.00 74.11 104 LEU I N 1
ATOM 13030 C CA . LEU D 4 104 ? 223.188 260.765 150.851 1.00 74.11 104 LEU I CA 1
ATOM 13031 C C . LEU D 4 104 ? 221.895 261.528 150.620 1.00 74.11 104 LEU I C 1
ATOM 13032 O O . LEU D 4 104 ? 221.318 262.094 151.555 1.00 74.11 104 LEU I O 1
ATOM 13037 N N . VAL D 4 105 ? 221.408 261.527 149.380 1.00 72.83 105 VAL I N 1
ATOM 13038 C CA . VAL D 4 105 ? 220.214 262.296 149.048 1.00 72.83 105 VAL I CA 1
ATOM 13039 C C . VAL D 4 105 ? 218.994 261.738 149.772 1.00 72.83 105 VAL I C 1
ATOM 13040 O O . VAL D 4 105 ? 218.188 262.492 150.333 1.00 72.83 105 VAL I O 1
ATOM 13044 N N . ASN D 4 106 ? 218.837 260.412 149.777 1.00 74.12 106 ASN I N 1
ATOM 13045 C CA . ASN D 4 106 ? 217.660 259.816 150.400 1.00 74.12 106 ASN I CA 1
ATOM 13046 C C . ASN D 4 106 ? 217.626 260.083 151.898 1.00 74.12 106 ASN I C 1
ATOM 13047 O O . ASN D 4 106 ? 216.584 260.454 152.448 1.00 74.12 106 ASN I O 1
ATOM 13052 N N . PHE D 4 107 ? 218.759 259.920 152.579 1.00 76.07 107 PHE I N 1
ATOM 13053 C CA . PHE D 4 107 ? 218.758 260.131 154.020 1.00 76.07 107 PHE I CA 1
ATOM 13054 C C . PHE D 4 107 ? 218.674 261.610 154.367 1.00 76.07 107 PHE I C 1
ATOM 13055 O O . PHE D 4 107 ? 218.108 261.968 155.407 1.00 76.07 107 PHE I O 1
ATOM 13063 N N . SER D 4 108 ? 219.195 262.484 153.503 1.00 75.22 108 SER I N 1
ATOM 13064 C CA . SER D 4 108 ? 218.954 263.910 153.678 1.00 75.22 108 SER I CA 1
ATOM 13065 C C . SER D 4 108 ? 217.467 264.217 153.592 1.00 75.22 108 SER I C 1
ATOM 13066 O O . SER D 4 108 ? 216.939 265.005 154.383 1.00 75.22 108 SER I O 1
ATOM 13069 N N . ARG D 4 109 ? 216.777 263.602 152.632 1.00 71.81 109 ARG I N 1
ATOM 13070 C CA . ARG D 4 109 ? 215.333 263.772 152.535 1.00 71.81 109 ARG I CA 1
ATOM 13071 C C . ARG D 4 109 ? 214.627 263.213 153.759 1.00 71.81 109 ARG I C 1
ATOM 13072 O O . ARG D 4 109 ? 213.574 263.721 154.157 1.00 71.81 109 ARG I O 1
ATOM 13080 N N . GLU D 4 110 ? 215.183 262.165 154.360 1.00 77.41 110 GLU I N 1
ATOM 13081 C CA . GLU D 4 110 ? 214.568 261.557 155.532 1.00 77.41 110 GLU I CA 1
ATOM 13082 C C . GLU D 4 110 ? 214.901 262.274 156.833 1.00 77.41 110 GLU I C 1
ATOM 13083 O O . GLU D 4 110 ? 214.278 261.973 157.856 1.00 77.41 110 GLU I O 1
ATOM 13089 N N . ARG D 4 111 ? 215.856 263.200 156.831 1.00 76.12 111 ARG I N 1
ATOM 13090 C CA . ARG D 4 111 ? 216.210 263.885 158.066 1.00 76.12 111 ARG I CA 1
ATOM 13091 C C . ARG D 4 111 ? 215.053 264.745 158.572 1.00 76.12 111 ARG I C 1
ATOM 13092 O O . ARG D 4 111 ? 214.164 265.152 157.821 1.00 76.12 111 ARG I O 1
ATOM 13100 N N . ARG D 4 112 ? 215.079 265.016 159.878 1.00 80.06 112 ARG I N 1
ATOM 13101 C CA . ARG D 4 112 ? 213.948 265.620 160.574 1.00 80.06 112 ARG I CA 1
ATOM 13102 C C . ARG D 4 112 ? 213.901 267.140 160.455 1.00 80.06 112 ARG I C 1
ATOM 13103 O O . ARG D 4 112 ? 212.846 267.733 160.705 1.00 80.06 112 ARG I O 1
ATOM 13111 N N . GLU D 4 113 ? 214.994 267.781 160.053 1.00 77.11 113 GLU I N 1
ATOM 13112 C CA . GLU D 4 113 ? 215.029 269.235 160.015 1.00 77.11 113 GLU I CA 1
ATOM 13113 C C . GLU D 4 113 ? 214.027 269.759 158.981 1.00 77.11 113 GLU I C 1
ATOM 13114 O O . GLU D 4 113 ? 213.490 269.011 158.163 1.00 77.11 113 GLU I O 1
ATOM 13120 N N . LYS D 4 114 ? 213.753 271.062 159.047 1.00 73.25 114 LYS I N 1
ATOM 13121 C CA . LYS D 4 114 ? 212.698 271.693 158.264 1.00 73.25 114 LYS I CA 1
ATOM 13122 C C . LYS D 4 114 ? 212.977 271.687 156.764 1.00 73.25 114 LYS I C 1
ATOM 13123 O O . LYS D 4 114 ? 212.216 271.094 155.994 1.00 73.25 114 LYS I O 1
ATOM 13129 N N . THR D 4 115 ? 214.056 272.338 156.333 1.00 73.48 115 THR I N 1
ATOM 13130 C CA . THR D 4 115 ? 214.285 272.615 154.920 1.00 73.48 115 THR I CA 1
ATOM 13131 C C . THR D 4 115 ? 215.289 271.646 154.305 1.00 73.48 115 THR I C 1
ATOM 13132 O O . THR D 4 115 ? 216.259 271.236 154.949 1.00 73.48 115 THR I O 1
ATOM 13136 N N . MET D 4 116 ? 215.054 271.299 153.037 1.00 74.73 116 MET I N 1
ATOM 13137 C CA . MET D 4 116 ? 215.893 270.312 152.365 1.00 74.73 116 MET I CA 1
ATOM 13138 C C . MET D 4 116 ? 217.330 270.787 152.238 1.00 74.73 116 MET I C 1
ATOM 13139 O O . MET D 4 116 ? 218.264 269.987 152.359 1.00 74.73 116 MET I O 1
ATOM 13144 N N . ALA D 4 117 ? 217.528 272.080 151.981 1.00 75.21 117 ALA I N 1
ATOM 13145 C CA . ALA D 4 117 ? 218.871 272.585 151.731 1.00 75.21 117 ALA I CA 1
ATOM 13146 C C . ALA D 4 117 ? 219.805 272.247 152.883 1.00 75.21 117 ALA I C 1
ATOM 13147 O O . ALA D 4 117 ? 220.843 271.596 152.699 1.00 75.21 117 ALA I O 1
ATOM 13149 N N . GLU D 4 118 ? 219.434 272.612 154.099 1.00 78.20 118 GLU I N 1
ATOM 13150 C CA . GLU D 4 118 ? 220.397 272.318 155.139 1.00 78.20 118 GLU I CA 1
ATOM 13151 C C . GLU D 4 118 ? 220.060 271.058 155.927 1.00 78.20 118 GLU I C 1
ATOM 13152 O O . GLU D 4 118 ? 220.864 270.658 156.767 1.00 78.20 118 GLU I O 1
ATOM 13158 N N . ARG D 4 119 ? 218.980 270.344 155.591 1.00 74.45 119 ARG I N 1
ATOM 13159 C CA . ARG D 4 119 ? 218.976 268.909 155.871 1.00 74.45 119 ARG I CA 1
ATOM 13160 C C . ARG D 4 119 ? 220.120 268.220 155.142 1.00 74.45 119 ARG I C 1
ATOM 13161 O O . ARG D 4 119 ? 220.873 267.438 155.735 1.00 74.45 119 ARG I O 1
ATOM 13169 N N . LEU D 4 120 ? 220.266 268.502 153.848 1.00 75.54 120 LEU I N 1
ATOM 13170 C CA . LEU D 4 120 ? 221.368 267.928 153.089 1.00 75.54 120 LEU I CA 1
ATOM 13171 C C . LEU D 4 120 ? 222.706 268.428 153.612 1.00 75.54 120 LEU I C 1
ATOM 13172 O O . LEU D 4 120 ? 223.676 267.669 153.677 1.00 75.54 120 LEU I O 1
ATOM 13177 N N . MET D 4 121 ? 222.777 269.705 153.989 1.00 78.61 121 MET I N 1
ATOM 13178 C CA . MET D 4 121 ? 224.008 270.232 154.575 1.00 78.61 121 MET I CA 1
ATOM 13179 C C . MET D 4 121 ? 224.373 269.502 155.868 1.00 78.61 121 MET I C 1
ATOM 13180 O O . MET D 4 121 ? 225.531 269.103 156.064 1.00 78.61 121 MET I O 1
ATOM 13185 N N . ASN D 4 122 ? 223.398 269.311 156.762 1.00 77.01 122 ASN I N 1
ATOM 13186 C CA . ASN D 4 122 ? 223.661 268.593 158.004 1.00 77.01 122 ASN I CA 1
ATOM 13187 C C . ASN D 4 122 ? 224.096 267.162 157.729 1.00 77.01 122 ASN I C 1
ATOM 13188 O O . ASN D 4 122 ? 225.035 266.659 158.358 1.00 77.01 122 ASN I O 1
ATOM 13193 N N . GLU D 4 123 ? 223.421 266.489 156.796 1.00 78.28 123 GLU I N 1
ATOM 13194 C CA . GLU D 4 123 ? 223.786 265.116 156.467 1.00 78.28 123 GLU I CA 1
ATOM 13195 C C . GLU D 4 123 ? 225.193 265.039 155.892 1.00 78.28 123 GLU I C 1
ATOM 13196 O O . GLU D 4 123 ? 225.952 264.122 156.218 1.00 78.28 123 GLU I O 1
ATOM 13202 N N . ILE D 4 124 ? 225.558 265.992 155.034 1.00 76.13 124 ILE I N 1
ATOM 13203 C CA . ILE D 4 124 ? 226.896 265.994 154.451 1.00 76.13 124 ILE I CA 1
ATOM 13204 C C . ILE D 4 124 ? 227.945 266.163 155.538 1.00 76.13 124 ILE I C 1
ATOM 13205 O O . ILE D 4 124 ? 228.954 265.449 155.565 1.00 76.13 124 ILE I O 1
ATOM 13210 N N . LEU D 4 125 ? 227.730 267.118 156.447 1.00 77.77 125 LEU I N 1
ATOM 13211 C CA . LEU D 4 125 ? 228.709 267.323 157.511 1.00 77.77 125 LEU I CA 1
ATOM 13212 C C . LEU D 4 125 ? 228.820 266.096 158.402 1.00 77.77 125 LEU I C 1
ATOM 13213 O O . LEU D 4 125 ? 229.928 265.675 158.762 1.00 77.77 125 LEU I O 1
ATOM 13218 N N . ASP D 4 126 ? 227.683 265.500 158.764 1.00 79.33 126 ASP I N 1
ATOM 13219 C CA . ASP D 4 126 ? 227.717 264.320 159.616 1.00 79.33 126 ASP I CA 1
ATOM 13220 C C . ASP D 4 126 ? 228.436 263.169 158.931 1.00 79.33 126 ASP I C 1
ATOM 13221 O O . ASP D 4 126 ? 229.219 262.456 159.564 1.00 79.33 126 ASP I O 1
ATOM 13226 N N . ALA D 4 127 ? 228.184 262.970 157.637 1.00 78.77 127 ALA I N 1
ATOM 13227 C CA . ALA D 4 127 ? 228.854 261.897 156.913 1.00 78.77 127 ALA I CA 1
ATOM 13228 C C . ALA D 4 127 ? 230.352 262.145 156.820 1.00 78.77 127 ALA I C 1
ATOM 13229 O O . ALA D 4 127 ? 231.150 261.219 156.999 1.00 78.77 127 ALA I O 1
ATOM 13231 N N . SER D 4 128 ? 230.753 263.385 156.541 1.00 77.64 128 SER I N 1
ATOM 13232 C CA . SER D 4 128 ? 232.175 263.697 156.471 1.00 77.64 128 SER I CA 1
ATOM 13233 C C . SER D 4 128 ? 232.851 263.448 157.809 1.00 77.64 128 SER I C 1
ATOM 13234 O O . SER D 4 128 ? 233.996 262.986 157.860 1.00 77.64 128 SER I O 1
ATOM 13237 N N . ASN D 4 129 ? 232.160 263.753 158.908 1.00 79.23 129 ASN I N 1
ATOM 13238 C CA . ASN D 4 129 ? 232.715 263.443 160.221 1.00 79.23 129 ASN I CA 1
ATOM 13239 C C . ASN D 4 129 ? 232.765 261.939 160.462 1.00 79.23 129 ASN I C 1
ATOM 13240 O O . ASN D 4 129 ? 233.705 261.437 161.089 1.00 79.23 129 ASN I O 1
ATOM 13245 N N . GLY D 4 130 ? 231.770 261.205 159.974 1.00 77.87 130 GLY I N 1
ATOM 13246 C CA . GLY D 4 130 ? 231.732 259.769 160.154 1.00 77.87 130 GLY I CA 1
ATOM 13247 C C . GLY D 4 130 ? 230.471 259.280 160.833 1.00 77.87 130 GLY I C 1
ATOM 13248 O O . GLY D 4 130 ? 230.399 258.127 161.265 1.00 77.87 130 GLY I O 1
ATOM 13249 N N . LEU D 4 131 ? 229.468 260.146 160.932 1.00 79.74 131 LEU I N 1
ATOM 13250 C CA . LEU D 4 131 ? 228.210 259.838 161.594 1.00 79.74 131 LEU I CA 1
ATOM 13251 C C . LEU D 4 131 ? 227.055 260.006 160.614 1.00 79.74 131 LEU I C 1
ATOM 13252 O O . LEU D 4 131 ? 227.202 260.582 159.535 1.00 79.74 131 LEU I O 1
ATOM 13257 N N . GLY D 4 132 ? 225.896 259.490 160.994 1.00 80.02 132 GLY I N 1
ATOM 13258 C CA . GLY D 4 132 ? 224.677 259.712 160.246 1.00 80.02 132 GLY I CA 1
ATOM 13259 C C . GLY D 4 132 ? 224.099 258.429 159.676 1.00 80.02 132 GLY I C 1
ATOM 13260 O O . GLY D 4 132 ? 224.706 257.360 159.708 1.00 80.02 132 GLY I O 1
ATOM 13261 N N . ALA D 4 133 ? 222.888 258.577 159.135 1.00 80.30 133 ALA I N 1
ATOM 13262 C CA . ALA D 4 133 ? 222.157 257.429 158.612 1.00 80.30 133 ALA I CA 1
ATOM 13263 C C . ALA D 4 133 ? 222.841 256.844 157.385 1.00 80.30 133 ALA I C 1
ATOM 13264 O O . ALA D 4 133 ? 222.821 255.627 157.182 1.00 80.30 133 ALA I O 1
ATOM 13266 N N . SER D 4 134 ? 223.444 257.691 156.552 1.00 80.32 134 SER I N 1
ATOM 13267 C CA . SER D 4 134 ? 224.137 257.193 155.369 1.00 80.32 134 SER I CA 1
ATOM 13268 C C . SER D 4 134 ? 225.318 256.312 155.756 1.00 80.32 134 SER I C 1
ATOM 13269 O O . SER D 4 134 ? 225.484 255.203 155.231 1.00 80.32 134 SER I O 1
ATOM 13272 N N . VAL D 4 135 ? 226.151 256.791 156.679 1.00 82.61 135 VAL I N 1
ATOM 13273 C CA . VAL D 4 135 ? 227.291 256.000 157.124 1.00 82.61 135 VAL I CA 1
ATOM 13274 C C . VAL D 4 135 ? 226.813 254.742 157.830 1.00 82.61 135 VAL I C 1
ATOM 13275 O O . VAL D 4 135 ? 227.411 253.669 157.693 1.00 82.61 135 VAL I O 1
ATOM 13279 N N . LYS D 4 136 ? 225.724 254.851 158.594 1.00 84.41 136 LYS I N 1
ATOM 13280 C CA . LYS D 4 136 ? 225.182 253.673 159.257 1.00 84.41 136 LYS I CA 1
ATOM 13281 C C . LYS D 4 136 ? 224.738 252.628 158.243 1.00 84.41 136 LYS I C 1
ATOM 13282 O O . LYS D 4 136 ? 224.982 251.433 158.428 1.00 84.41 136 LYS I O 1
ATOM 13288 N N . ARG D 4 137 ? 224.089 253.060 157.161 1.00 83.82 137 ARG I N 1
ATOM 13289 C CA . ARG D 4 137 ? 223.659 252.115 156.138 1.00 83.82 137 ARG I CA 1
ATOM 13290 C C . ARG D 4 137 ? 224.851 251.499 155.420 1.00 83.82 137 ARG I C 1
ATOM 13291 O O . ARG D 4 137 ? 224.835 250.309 155.092 1.00 83.82 137 ARG I O 1
ATOM 13299 N N . ARG D 4 138 ? 225.891 252.292 155.158 1.00 84.99 138 ARG I N 1
ATOM 13300 C CA . ARG D 4 138 ? 227.095 251.731 154.552 1.00 84.99 138 ARG I CA 1
ATOM 13301 C C . ARG D 4 138 ? 227.695 250.655 155.446 1.00 84.99 138 ARG I C 1
ATOM 13302 O O . ARG D 4 138 ? 228.054 249.567 154.979 1.00 84.99 138 ARG I O 1
ATOM 13310 N N . GLU D 4 139 ? 227.798 250.944 156.743 1.00 91.45 139 GLU I N 1
ATOM 13311 C CA . GLU D 4 139 ? 228.336 249.965 157.678 1.00 91.45 139 GLU I CA 1
ATOM 13312 C C . GLU D 4 139 ? 227.455 248.727 157.749 1.00 91.45 139 GLU I C 1
ATOM 13313 O O . GLU D 4 139 ? 227.961 247.606 157.832 1.00 91.45 139 GLU I O 1
ATOM 13319 N N . ASP D 4 140 ? 226.134 248.906 157.717 1.00 93.09 140 ASP I N 1
ATOM 13320 C CA . ASP D 4 140 ? 225.234 247.760 157.786 1.00 93.09 140 ASP I CA 1
ATOM 13321 C C . ASP D 4 140 ? 225.349 246.883 156.546 1.00 93.09 140 ASP I C 1
ATOM 13322 O O . ASP D 4 140 ? 225.359 245.652 156.650 1.00 93.09 140 ASP I O 1
ATOM 13327 N N . THR D 4 141 ? 225.426 247.495 155.362 1.00 93.03 141 THR I N 1
ATOM 13328 C CA . THR D 4 141 ? 225.589 246.708 154.145 1.00 93.03 141 THR I CA 1
ATOM 13329 C C . THR D 4 141 ? 226.921 245.975 154.141 1.00 93.03 141 THR I C 1
ATOM 13330 O O . THR D 4 141 ? 226.992 244.807 153.743 1.00 93.03 141 THR I O 1
ATOM 13334 N N . HIS D 4 142 ? 227.990 246.640 154.583 1.00 96.97 142 HIS I N 1
ATOM 13335 C CA . HIS D 4 142 ? 229.279 245.962 154.673 1.00 96.97 142 HIS I CA 1
ATOM 13336 C C . HIS D 4 142 ? 229.229 244.821 155.680 1.00 96.97 142 HIS I C 1
ATOM 13337 O O . HIS D 4 142 ? 229.806 243.753 155.452 1.00 96.97 142 HIS I O 1
ATOM 13344 N N . LYS D 4 143 ? 228.537 245.030 156.800 1.00 99.08 143 LYS I N 1
ATOM 13345 C CA . LYS D 4 143 ? 228.399 243.995 157.816 1.00 99.08 143 LYS I CA 1
ATOM 13346 C C . LYS D 4 143 ? 227.658 242.785 157.272 1.00 99.08 143 LYS I C 1
ATOM 13347 O O . LYS D 4 143 ? 228.048 241.640 157.522 1.00 99.08 143 LYS I O 1
ATOM 13353 N N . MET D 4 144 ? 226.582 243.020 156.523 1.00 103.40 144 MET I N 1
ATOM 13354 C CA . MET D 4 144 ? 225.820 241.912 155.961 1.00 103.40 144 MET I CA 1
ATOM 13355 C C . MET D 4 144 ? 226.588 241.210 154.847 1.00 103.40 144 MET I C 1
ATOM 13356 O O . MET D 4 144 ? 226.488 239.984 154.703 1.00 103.40 144 MET I O 1
ATOM 13361 N N . ALA D 4 145 ? 227.390 241.953 154.083 1.00 103.19 145 ALA I N 1
ATOM 13362 C CA . ALA D 4 145 ? 228.281 241.317 153.118 1.00 103.19 145 ALA I CA 1
ATOM 13363 C C . ALA D 4 145 ? 229.306 240.430 153.815 1.00 103.19 145 ALA I C 1
ATOM 13364 O O . ALA D 4 145 ? 229.590 239.319 153.356 1.00 103.19 145 ALA I O 1
ATOM 13366 N N . GLU D 4 146 ? 229.876 240.908 154.924 1.00 106.42 146 GLU I N 1
ATOM 13367 C CA . GLU D 4 146 ? 230.815 240.088 155.684 1.00 106.42 146 GLU I CA 1
ATOM 13368 C C . GLU D 4 146 ? 230.132 238.852 156.250 1.00 106.42 146 GLU I C 1
ATOM 13369 O O . GLU D 4 146 ? 230.722 237.766 156.283 1.00 106.42 146 GLU I O 1
ATOM 13375 N N . ALA D 4 147 ? 228.890 239.002 156.713 1.00 107.46 147 ALA I N 1
ATOM 13376 C CA . ALA D 4 147 ? 228.147 237.857 157.227 1.00 107.46 147 ALA I CA 1
ATOM 13377 C C . ALA D 4 147 ? 227.917 236.815 156.141 1.00 107.46 147 ALA I C 1
ATOM 13378 O O . ALA D 4 147 ? 228.051 235.611 156.387 1.00 107.46 147 ALA I O 1
ATOM 13380 N N . ASN D 4 148 ? 227.572 237.255 154.933 1.00 111.24 148 ASN I N 1
ATOM 13381 C CA . ASN D 4 148 ? 227.363 236.345 153.816 1.00 111.24 148 ASN I CA 1
ATOM 13382 C C . ASN D 4 148 ? 228.606 236.179 152.947 1.00 111.24 148 ASN I C 1
ATOM 13383 O O . ASN D 4 148 ? 228.486 235.809 151.775 1.00 111.24 148 ASN I O 1
ATOM 13388 N N . ARG D 4 149 ? 229.793 236.436 153.500 1.00 114.09 149 ARG I N 1
ATOM 13389 C CA . ARG D 4 149 ? 231.043 236.342 152.752 1.00 114.09 149 ARG I CA 1
ATOM 13390 C C . ARG D 4 149 ? 231.349 234.933 152.263 1.00 114.09 149 ARG I C 1
ATOM 13391 O O . ARG D 4 149 ? 232.194 234.776 151.376 1.00 114.09 149 ARG I O 1
ATOM 13399 N N . ALA D 4 150 ? 230.683 233.912 152.800 1.00 118.55 150 ALA I N 1
ATOM 13400 C CA . ALA D 4 150 ? 230.981 232.535 152.424 1.00 118.55 150 ALA I CA 1
ATOM 13401 C C . ALA D 4 150 ? 230.649 232.224 150.970 1.00 118.55 150 ALA I C 1
ATOM 13402 O O . ALA D 4 150 ? 231.084 231.183 150.468 1.00 118.55 150 ALA I O 1
ATOM 13404 N N . PHE D 4 151 ? 229.899 233.088 150.285 1.00 122.87 151 PHE I N 1
ATOM 13405 C CA . PHE D 4 151 ? 229.467 232.842 148.915 1.00 122.87 151 PHE I CA 1
ATOM 13406 C C . PHE D 4 151 ? 230.232 233.693 147.906 1.00 122.87 151 PHE I C 1
ATOM 13407 O O . PHE D 4 151 ? 229.716 234.005 146.831 1.00 122.87 151 PHE I O 1
ATOM 13415 N N . ALA D 4 152 ? 231.467 234.071 148.236 1.00 128.65 152 ALA I N 1
ATOM 13416 C CA . ALA D 4 152 ? 232.305 234.798 147.291 1.00 128.65 152 ALA I CA 1
ATOM 13417 C C . ALA D 4 152 ? 232.750 233.937 146.117 1.00 128.65 152 ALA I C 1
ATOM 13418 O O . ALA D 4 152 ? 233.294 234.477 145.148 1.00 128.65 152 ALA I O 1
ATOM 13420 N N . HIS D 4 153 ? 232.545 232.622 146.181 1.00 130.58 153 HIS I N 1
ATOM 13421 C CA . HIS D 4 153 ? 232.920 231.722 145.100 1.00 130.58 153 HIS I CA 1
ATOM 13422 C C . HIS D 4 153 ? 231.837 231.572 144.038 1.00 130.58 153 HIS I C 1
ATOM 13423 O O . HIS D 4 153 ? 232.086 230.930 143.012 1.00 130.58 153 HIS I O 1
ATOM 13430 N N . TYR D 4 154 ? 230.652 232.140 144.252 1.00 134.50 154 TYR I N 1
ATOM 13431 C CA . TYR D 4 154 ? 229.598 232.113 143.245 1.00 134.50 154 TYR I CA 1
ATOM 13432 C C . TYR D 4 154 ? 229.735 233.217 142.206 1.00 134.50 154 TYR I C 1
ATOM 13433 O O . TYR D 4 154 ? 228.917 233.271 141.283 1.00 134.50 154 TYR I O 1
ATOM 13442 N N . ARG D 4 155 ? 230.730 234.092 142.331 1.00 138.92 155 ARG I N 1
ATOM 13443 C CA . ARG D 4 155 ? 230.863 235.203 141.399 1.00 138.92 155 ARG I CA 1
ATOM 13444 C C . ARG D 4 155 ? 231.150 234.698 139.991 1.00 138.92 155 ARG I C 1
ATOM 13445 O O . ARG D 4 155 ? 231.909 233.744 139.794 1.00 138.92 155 ARG I O 1
ATOM 13453 N N . TRP D 4 156 ? 230.530 235.343 139.008 1.00 139.78 156 TRP I N 1
ATOM 13454 C CA . TRP D 4 156 ? 230.698 234.963 137.610 1.00 139.78 156 TRP I CA 1
ATOM 13455 C C . TRP D 4 156 ? 231.104 236.165 136.766 1.00 139.78 156 TRP I C 1
ATOM 13456 O O . TRP D 4 156 ? 231.616 236.017 135.656 1.00 139.78 156 TRP I O 1
ATOM 13468 N N . LYS E 5 40 ? 248.717 277.366 117.518 1.00 123.78 40 LYS J N 1
ATOM 13469 C CA . LYS E 5 40 ? 249.696 277.972 118.412 1.00 123.78 40 LYS J CA 1
ATOM 13470 C C . LYS E 5 40 ? 249.500 279.483 118.467 1.00 123.78 40 LYS J C 1
ATOM 13471 O O . LYS E 5 40 ? 249.628 280.100 119.525 1.00 123.78 40 LYS J O 1
ATOM 13477 N N . ARG E 5 41 ? 249.191 280.068 117.314 1.00 123.59 41 ARG J N 1
ATOM 13478 C CA . ARG E 5 41 ? 248.945 281.500 117.240 1.00 123.59 41 ARG J CA 1
ATOM 13479 C C . ARG E 5 41 ? 247.693 281.858 118.037 1.00 123.59 41 ARG J C 1
ATOM 13480 O O . ARG E 5 41 ? 246.727 281.089 118.056 1.00 123.59 41 ARG J O 1
ATOM 13488 N N . PRO E 5 42 ? 247.674 283.017 118.706 1.00 122.76 42 PRO J N 1
ATOM 13489 C CA . PRO E 5 42 ? 246.481 283.400 119.475 1.00 122.76 42 PRO J CA 1
ATOM 13490 C C . PRO E 5 42 ? 245.323 283.852 118.599 1.00 122.76 42 PRO J C 1
ATOM 13491 O O . PRO E 5 42 ? 244.713 284.894 118.857 1.00 122.76 42 PRO J O 1
ATOM 13495 N N . ALA E 5 43 ? 245.014 283.065 117.577 1.00 119.74 43 ALA J N 1
ATOM 13496 C CA . ALA E 5 43 ? 243.865 283.258 116.690 1.00 119.74 43 ALA J CA 1
ATOM 13497 C C . ALA E 5 43 ? 243.880 284.673 116.105 1.00 119.74 43 ALA J C 1
ATOM 13498 O O . ALA E 5 43 ? 244.940 285.287 115.945 1.00 119.74 43 ALA J O 1
ATOM 13500 N N . MET E 5 44 ? 242.700 285.192 115.775 1.00 115.15 44 MET J N 1
ATOM 13501 C CA . MET E 5 44 ? 242.541 286.538 115.249 1.00 115.15 44 MET J CA 1
ATOM 13502 C C . MET E 5 44 ? 241.257 287.114 115.823 1.00 115.15 44 MET J C 1
ATOM 13503 O O . MET E 5 44 ? 240.318 286.376 116.132 1.00 115.15 44 MET J O 1
ATOM 13508 N N . ILE E 5 45 ? 241.219 288.436 115.974 1.00 110.87 45 ILE J N 1
ATOM 13509 C CA . ILE E 5 45 ? 240.097 289.056 116.667 1.00 110.87 45 ILE J CA 1
ATOM 13510 C C . ILE E 5 45 ? 238.888 289.119 115.742 1.00 110.87 45 ILE J C 1
ATOM 13511 O O . ILE E 5 45 ? 237.897 288.419 115.971 1.00 110.87 45 ILE J O 1
ATOM 13516 N N . ALA E 5 46 ? 238.984 289.939 114.681 1.00 109.38 46 ALA J N 1
ATOM 13517 C CA . ALA E 5 46 ? 238.128 290.064 113.496 1.00 109.38 46 ALA J CA 1
ATOM 13518 C C . ALA E 5 46 ? 236.619 289.962 113.725 1.00 109.38 46 ALA J C 1
ATOM 13519 O O . ALA E 5 46 ? 236.140 289.030 114.379 1.00 109.38 46 ALA J O 1
ATOM 13521 N N . PRO E 5 47 ? 235.830 290.858 113.139 1.00 106.62 47 PRO J N 1
ATOM 13522 C CA . PRO E 5 47 ? 234.371 290.746 113.246 1.00 106.62 47 PRO J CA 1
ATOM 13523 C C . PRO E 5 47 ? 233.848 289.542 112.475 1.00 106.62 47 PRO J C 1
ATOM 13524 O O . PRO E 5 47 ? 234.520 288.970 111.615 1.00 106.62 47 PRO J O 1
ATOM 13528 N N . GLY E 5 48 ? 232.620 289.158 112.801 1.00 101.79 48 GLY J N 1
ATOM 13529 C CA . GLY E 5 48 ? 231.978 288.040 112.131 1.00 101.79 48 GLY J CA 1
ATOM 13530 C C . GLY E 5 48 ? 230.558 287.879 112.628 1.00 101.79 48 GLY J C 1
ATOM 13531 O O . GLY E 5 48 ? 230.120 288.552 113.566 1.00 101.79 48 GLY J O 1
ATOM 13532 N N . ALA E 5 49 ? 229.840 286.964 111.981 1.00 96.06 49 ALA J N 1
ATOM 13533 C CA . ALA E 5 49 ? 228.454 286.699 112.337 1.00 96.06 49 ALA J CA 1
ATOM 13534 C C . ALA E 5 49 ? 228.107 285.263 111.977 1.00 96.06 49 ALA J C 1
ATOM 13535 O O . ALA E 5 49 ? 228.759 284.638 111.139 1.00 96.06 49 ALA J O 1
ATOM 13537 N N . ALA E 5 50 ? 227.061 284.752 112.617 1.00 90.00 50 ALA J N 1
ATOM 13538 C CA . ALA E 5 50 ? 226.600 283.387 112.385 1.00 90.00 50 ALA J CA 1
ATOM 13539 C C . ALA E 5 50 ? 225.198 283.243 112.965 1.00 90.00 50 ALA J C 1
ATOM 13540 O O . ALA E 5 50 ? 224.623 284.192 113.508 1.00 90.00 50 ALA J O 1
ATOM 13542 N N . THR E 5 51 ? 224.653 282.036 112.843 1.00 86.08 51 THR J N 1
ATOM 13543 C CA . THR E 5 51 ? 223.349 281.704 113.391 1.00 86.08 51 THR J CA 1
ATOM 13544 C C . THR E 5 51 ? 223.455 280.422 114.202 1.00 86.08 51 THR J C 1
ATOM 13545 O O . THR E 5 51 ? 224.276 279.548 113.911 1.00 86.08 51 THR J O 1
ATOM 13549 N N . GLY E 5 52 ? 222.630 280.327 115.231 1.00 81.75 52 GLY J N 1
ATOM 13550 C CA . GLY E 5 52 ? 222.631 279.161 116.093 1.00 81.75 52 GLY J CA 1
ATOM 13551 C C . GLY E 5 52 ? 221.219 278.685 116.340 1.00 81.75 52 GLY J C 1
ATOM 13552 O O . GLY E 5 52 ? 220.278 279.476 116.418 1.00 81.75 52 GLY J O 1
ATOM 13553 N N . ARG E 5 53 ? 221.079 277.369 116.457 1.00 79.07 53 ARG J N 1
ATOM 13554 C CA . ARG E 5 53 ? 219.778 276.765 116.684 1.00 79.07 53 ARG J CA 1
ATOM 13555 C C . ARG E 5 53 ? 219.937 275.584 117.625 1.00 79.07 53 ARG J C 1
ATOM 13556 O O . ARG E 5 53 ? 220.901 274.825 117.517 1.00 79.07 53 ARG J O 1
ATOM 13564 N N . ARG E 5 54 ? 218.997 275.447 118.556 1.00 72.39 54 ARG J N 1
ATOM 13565 C CA . ARG E 5 54 ? 218.993 274.320 119.477 1.00 72.39 54 ARG J CA 1
ATOM 13566 C C . ARG E 5 54 ? 217.623 274.222 120.120 1.00 72.39 54 ARG J C 1
ATOM 13567 O O . ARG E 5 54 ? 217.186 275.165 120.784 1.00 72.39 54 ARG J O 1
ATOM 13575 N N . LYS E 5 55 ? 216.964 273.080 119.936 1.00 68.82 55 LYS J N 1
ATOM 13576 C CA . LYS E 5 55 ? 215.674 272.804 120.565 1.00 68.82 55 LYS J CA 1
ATOM 13577 C C . LYS E 5 55 ? 214.670 273.919 120.296 1.00 68.82 55 LYS J C 1
ATOM 13578 O O . LYS E 5 55 ? 214.194 274.586 121.214 1.00 68.82 55 LYS J O 1
ATOM 13584 N N . GLU E 5 56 ? 214.364 274.136 119.019 1.00 71.74 56 GLU J N 1
ATOM 13585 C CA . GLU E 5 56 ? 213.315 275.062 118.597 1.00 71.74 56 GLU J CA 1
ATOM 13586 C C . GLU E 5 56 ? 213.602 276.477 119.111 1.00 71.74 56 GLU J C 1
ATOM 13587 O O . GLU E 5 56 ? 212.743 277.165 119.661 1.00 71.74 56 GLU J O 1
ATOM 13593 N N . ALA E 5 57 ? 214.851 276.898 118.935 1.00 74.91 57 ALA J N 1
ATOM 13594 C CA . ALA E 5 57 ? 215.277 278.230 119.342 1.00 74.91 57 ALA J CA 1
ATOM 13595 C C . ALA E 5 57 ? 216.333 278.721 118.368 1.00 74.91 57 ALA J C 1
ATOM 13596 O O . ALA E 5 57 ? 217.271 277.986 118.054 1.00 74.91 57 ALA J O 1
ATOM 13598 N N . ILE E 5 58 ? 216.182 279.955 117.901 1.00 80.97 58 ILE J N 1
ATOM 13599 C CA . ILE E 5 58 ? 217.029 280.527 116.863 1.00 80.97 58 ILE J CA 1
ATOM 13600 C C . ILE E 5 58 ? 217.866 281.642 117.472 1.00 80.97 58 ILE J C 1
ATOM 13601 O O . ILE E 5 58 ? 217.359 282.464 118.245 1.00 80.97 58 ILE J O 1
ATOM 13606 N N . ALA E 5 59 ? 219.152 281.666 117.121 1.00 84.57 59 ALA J N 1
ATOM 13607 C CA . ALA E 5 59 ? 220.121 282.591 117.697 1.00 84.57 59 ALA J CA 1
ATOM 13608 C C . ALA E 5 59 ? 220.905 283.265 116.581 1.00 84.57 59 ALA J C 1
ATOM 13609 O O . ALA E 5 59 ? 221.739 282.626 115.934 1.00 84.57 59 ALA J O 1
ATOM 13611 N N . ARG E 5 60 ? 220.652 284.552 116.364 1.00 91.79 60 ARG J N 1
ATOM 13612 C CA . ARG E 5 60 ? 221.415 285.359 115.420 1.00 91.79 60 ARG J CA 1
ATOM 13613 C C . ARG E 5 60 ? 222.537 286.039 116.191 1.00 91.79 60 ARG J C 1
ATOM 13614 O O . ARG E 5 60 ? 222.278 286.876 117.061 1.00 91.79 60 ARG J O 1
ATOM 13622 N N . VAL E 5 61 ? 223.782 285.688 115.879 1.00 93.55 61 VAL J N 1
ATOM 13623 C CA . VAL E 5 61 ? 224.937 286.108 116.658 1.00 93.55 61 VAL J CA 1
ATOM 13624 C C . VAL E 5 61 ? 225.821 286.969 115.772 1.00 93.55 61 VAL J C 1
ATOM 13625 O O . VAL E 5 61 ? 226.103 286.598 114.627 1.00 93.55 61 VAL J O 1
ATOM 13629 N N . ARG E 5 62 ? 226.254 288.115 116.294 1.00 102.30 62 ARG J N 1
ATOM 13630 C CA . ARG E 5 62 ? 227.212 288.972 115.605 1.00 102.30 62 ARG J CA 1
ATOM 13631 C C . ARG E 5 62 ? 228.319 289.320 116.588 1.00 102.30 62 ARG J C 1
ATOM 13632 O O . ARG E 5 62 ? 228.102 290.091 117.527 1.00 102.30 62 ARG J O 1
ATOM 13640 N N . ILE E 5 63 ? 229.492 288.745 116.379 1.00 103.48 63 ILE J N 1
ATOM 13641 C CA . ILE E 5 63 ? 230.642 288.950 117.249 1.00 103.48 63 ILE J CA 1
ATOM 13642 C C . ILE E 5 63 ? 231.543 290.008 116.629 1.00 103.48 63 ILE J C 1
ATOM 13643 O O . ILE E 5 63 ? 231.754 290.031 115.411 1.00 103.48 63 ILE J O 1
ATOM 13648 N N . THR E 5 64 ? 232.022 290.927 117.458 1.00 106.94 64 THR J N 1
ATOM 13649 C CA . THR E 5 64 ? 232.808 292.059 116.999 1.00 106.94 64 THR J CA 1
ATOM 13650 C C . THR E 5 64 ? 233.898 292.352 118.017 1.00 106.94 64 THR J C 1
ATOM 13651 O O . THR E 5 64 ? 233.736 292.049 119.204 1.00 106.94 64 THR J O 1
ATOM 13655 N N . PRO E 5 65 ? 235.026 292.912 117.581 1.00 108.10 65 PRO J N 1
ATOM 13656 C CA . PRO E 5 65 ? 236.054 293.327 118.542 1.00 108.10 65 PRO J CA 1
ATOM 13657 C C . PRO E 5 65 ? 235.504 294.343 119.530 1.00 108.10 65 PRO J C 1
ATOM 13658 O O . PRO E 5 65 ? 234.731 295.233 119.169 1.00 108.10 65 PRO J O 1
ATOM 13662 N N . GLY E 5 66 ? 235.912 294.205 120.784 1.00 108.45 66 GLY J N 1
ATOM 13663 C CA . GLY E 5 66 ? 235.417 295.092 121.816 1.00 108.45 66 GLY J CA 1
ATOM 13664 C C . GLY E 5 66 ? 235.932 294.692 123.178 1.00 108.45 66 GLY J C 1
ATOM 13665 O O . GLY E 5 66 ? 236.920 293.968 123.297 1.00 108.45 66 GLY J O 1
ATOM 13666 N N . SER E 5 67 ? 235.250 295.186 124.211 1.00 107.86 67 SER J N 1
ATOM 13667 C CA . SER E 5 67 ? 235.658 294.926 125.586 1.00 107.86 67 SER J CA 1
ATOM 13668 C C . SER E 5 67 ? 235.236 293.553 126.085 1.00 107.86 67 SER J C 1
ATOM 13669 O O . SER E 5 67 ? 235.784 293.079 127.085 1.00 107.86 67 SER J O 1
ATOM 13672 N N . GLY E 5 68 ? 234.281 292.908 125.425 1.00 106.57 68 GLY J N 1
ATOM 13673 C CA . GLY E 5 68 ? 233.755 291.641 125.882 1.00 106.57 68 GLY J CA 1
ATOM 13674 C C . GLY E 5 68 ? 232.398 291.704 126.548 1.00 106.57 68 GLY J C 1
ATOM 13675 O O . GLY E 5 68 ? 231.954 290.691 127.099 1.00 106.57 68 GLY J O 1
ATOM 13676 N N . GLN E 5 69 ? 231.727 292.852 126.521 1.00 104.50 69 GLN J N 1
ATOM 13677 C CA . GLN E 5 69 ? 230.404 292.952 127.111 1.00 104.50 69 GLN J CA 1
ATOM 13678 C C . GLN E 5 69 ? 229.376 292.259 126.218 1.00 104.50 69 GLN J C 1
ATOM 13679 O O . GLN E 5 69 ? 229.640 291.920 125.062 1.00 104.50 69 GLN J O 1
ATOM 13685 N N . TRP E 5 70 ? 228.186 292.048 126.773 1.00 98.81 70 TRP J N 1
ATOM 13686 C CA . TRP E 5 70 ? 227.131 291.303 126.107 1.00 98.81 70 TRP J CA 1
ATOM 13687 C C . TRP E 5 70 ? 225.862 292.138 126.046 1.00 98.81 70 TRP J C 1
ATOM 13688 O O . TRP E 5 70 ? 225.602 292.965 126.923 1.00 98.81 70 TRP J O 1
ATOM 13699 N N . LYS E 5 71 ? 225.068 291.907 125.001 1.00 97.46 71 LYS J N 1
ATOM 13700 C CA . LYS E 5 71 ? 223.730 292.489 124.925 1.00 97.46 71 LYS J CA 1
ATOM 13701 C C . LYS E 5 71 ? 222.858 291.541 124.103 1.00 97.46 71 LYS J C 1
ATOM 13702 O O . LYS E 5 71 ? 223.019 291.425 122.885 1.00 97.46 71 LYS J O 1
ATOM 13708 N N . ILE E 5 72 ? 221.967 290.836 124.789 1.00 92.26 72 ILE J N 1
ATOM 13709 C CA . ILE E 5 72 ? 221.080 289.856 124.176 1.00 92.26 72 ILE J CA 1
ATOM 13710 C C . ILE E 5 72 ? 219.680 290.449 124.168 1.00 92.26 72 ILE J C 1
ATOM 13711 O O . ILE E 5 72 ? 219.107 290.714 125.229 1.00 92.26 72 ILE J O 1
ATOM 13716 N N . ASN E 5 73 ? 219.122 290.648 122.974 1.00 90.47 73 ASN J N 1
ATOM 13717 C CA . ASN E 5 73 ? 217.802 291.258 122.819 1.00 90.47 73 ASN J CA 1
ATOM 13718 C C . ASN E 5 73 ? 217.729 292.598 123.547 1.00 90.47 73 ASN J C 1
ATOM 13719 O O . ASN E 5 73 ? 216.727 292.926 124.185 1.00 90.47 73 ASN J O 1
ATOM 13724 N N . GLY E 5 74 ? 218.804 293.375 123.457 1.00 92.92 74 GLY J N 1
ATOM 13725 C CA . GLY E 5 74 ? 218.878 294.651 124.140 1.00 92.92 74 GLY J CA 1
ATOM 13726 C C . GLY E 5 74 ? 219.410 294.536 125.553 1.00 92.92 74 GLY J C 1
ATOM 13727 O O . GLY E 5 74 ? 220.407 295.173 125.903 1.00 92.92 74 GLY J O 1
ATOM 13728 N N . ARG E 5 75 ? 218.751 293.724 126.373 1.00 90.19 75 ARG J N 1
ATOM 13729 C CA . ARG E 5 75 ? 219.170 293.548 127.754 1.00 90.19 75 ARG J CA 1
ATOM 13730 C C . ARG E 5 75 ? 220.511 292.828 127.826 1.00 90.19 75 ARG J C 1
ATOM 13731 O O . ARG E 5 75 ? 220.893 292.082 126.922 1.00 90.19 75 ARG J O 1
ATOM 13739 N N . THR E 5 76 ? 221.233 293.068 128.917 1.00 92.96 76 THR J N 1
ATOM 13740 C CA . THR E 5 76 ? 222.568 292.516 129.087 1.00 92.96 76 THR J CA 1
ATOM 13741 C C . THR E 5 76 ? 222.494 291.019 129.379 1.00 92.96 76 THR J C 1
ATOM 13742 O O . THR E 5 76 ? 221.417 290.432 129.515 1.00 92.96 76 THR J O 1
ATOM 13746 N N . LEU E 5 77 ? 223.668 290.391 129.469 1.00 92.61 77 LEU J N 1
ATOM 13747 C CA . LEU E 5 77 ? 223.721 288.968 129.788 1.00 92.61 77 LEU J CA 1
ATOM 13748 C C . LEU E 5 77 ? 223.150 288.698 131.172 1.00 92.61 77 LEU J C 1
ATOM 13749 O O . LEU E 5 77 ? 222.301 287.821 131.343 1.00 92.61 77 LEU J O 1
ATOM 13754 N N . GLU E 5 78 ? 223.600 289.447 132.177 1.00 93.92 78 GLU J N 1
ATOM 13755 C CA . GLU E 5 78 ? 223.135 289.191 133.533 1.00 93.92 78 GLU J CA 1
ATOM 13756 C C . GLU E 5 78 ? 221.647 289.459 133.704 1.00 93.92 78 GLU J C 1
ATOM 13757 O O . GLU E 5 78 ? 221.075 289.048 134.718 1.00 93.92 78 GLU J O 1
ATOM 13763 N N . ASP E 5 79 ? 221.014 290.133 132.748 1.00 91.39 79 ASP J N 1
ATOM 13764 C CA . ASP E 5 79 ? 219.572 290.322 132.770 1.00 91.39 79 ASP J CA 1
ATOM 13765 C C . ASP E 5 79 ? 218.845 289.218 132.010 1.00 91.39 79 ASP J C 1
ATOM 13766 O O . ASP E 5 79 ? 217.879 288.644 132.519 1.00 91.39 79 ASP J O 1
ATOM 13771 N N . TYR E 5 80 ? 219.297 288.909 130.793 1.00 88.42 80 TYR J N 1
ATOM 13772 C CA . TYR E 5 80 ? 218.562 287.962 129.962 1.00 88.42 80 TYR J CA 1
ATOM 13773 C C . TYR E 5 80 ? 218.794 286.527 130.419 1.00 88.42 80 TYR J C 1
ATOM 13774 O O . TYR E 5 80 ? 217.882 285.696 130.353 1.00 88.42 80 TYR J O 1
ATOM 13783 N N . PHE E 5 81 ? 220.002 286.212 130.874 1.00 89.74 81 PHE J N 1
ATOM 13784 C CA . PHE E 5 81 ? 220.317 284.921 131.460 1.00 89.74 81 PHE J CA 1
ATOM 13785 C C . PHE E 5 81 ? 220.577 285.174 132.937 1.00 89.74 81 PHE J C 1
ATOM 13786 O O . PHE E 5 81 ? 221.734 285.159 133.376 1.00 89.74 81 PHE J O 1
ATOM 13794 N N . PRO E 5 82 ? 219.528 285.402 133.730 1.00 91.81 82 PRO J N 1
ATOM 13795 C CA . PRO E 5 82 ? 219.721 286.048 135.038 1.00 91.81 82 PRO J CA 1
ATOM 13796 C C . PRO E 5 82 ? 220.598 285.269 135.994 1.00 91.81 82 PRO J C 1
ATOM 13797 O O . PRO E 5 82 ? 221.157 285.863 136.924 1.00 91.81 82 PRO J O 1
ATOM 13801 N N . ASN E 5 83 ? 220.739 283.966 135.805 1.00 89.71 83 ASN J N 1
ATOM 13802 C CA . ASN E 5 83 ? 221.445 283.122 136.752 1.00 89.71 83 ASN J CA 1
ATOM 13803 C C . ASN E 5 83 ? 222.573 282.349 136.080 1.00 89.71 83 ASN J C 1
ATOM 13804 O O . ASN E 5 83 ? 222.538 282.078 134.877 1.00 89.71 83 ASN J O 1
ATOM 13809 N N . LYS E 5 84 ? 223.590 282.013 136.875 1.00 89.72 84 LYS J N 1
ATOM 13810 C CA . LYS E 5 84 ? 224.798 281.311 136.440 1.00 89.72 84 LYS J CA 1
ATOM 13811 C C . LYS E 5 84 ? 224.554 279.870 136.130 1.00 89.72 84 LYS J C 1
ATOM 13812 O O . LYS E 5 84 ? 225.524 279.141 135.895 1.00 89.72 84 LYS J O 1
ATOM 13818 N N . VAL E 5 85 ? 223.287 279.457 136.146 1.00 89.34 85 VAL J N 1
ATOM 13819 C CA . VAL E 5 85 ? 222.941 278.082 135.806 1.00 89.34 85 VAL J CA 1
ATOM 13820 C C . VAL E 5 85 ? 223.484 277.731 134.430 1.00 89.34 85 VAL J C 1
ATOM 13821 O O . VAL E 5 85 ? 224.079 276.668 134.223 1.00 89.34 85 VAL J O 1
ATOM 13825 N N . HIS E 5 86 ? 223.275 278.625 133.469 1.00 90.91 86 HIS J N 1
ATOM 13826 C CA . HIS E 5 86 ? 223.603 278.383 132.074 1.00 90.91 86 HIS J CA 1
ATOM 13827 C C . HIS E 5 86 ? 224.166 279.627 131.393 1.00 90.91 86 HIS J C 1
ATOM 13828 O O . HIS E 5 86 ? 223.936 279.844 130.200 1.00 90.91 86 HIS J O 1
ATOM 13835 N N . GLN E 5 87 ? 224.889 280.463 132.144 1.00 90.63 87 GLN J N 1
ATOM 13836 C CA . GLN E 5 87 ? 225.784 281.444 131.538 1.00 90.63 87 GLN J CA 1
ATOM 13837 C C . GLN E 5 87 ? 227.081 280.801 131.073 1.00 90.63 87 GLN J C 1
ATOM 13838 O O . GLN E 5 87 ? 227.708 281.278 130.121 1.00 90.63 87 GLN J O 1
ATOM 13844 N N . GLN E 5 88 ? 227.505 279.736 131.752 1.00 93.01 88 GLN J N 1
ATOM 13845 C CA . GLN E 5 88 ? 228.739 279.055 131.387 1.00 93.01 88 GLN J CA 1
ATOM 13846 C C . GLN E 5 88 ? 228.648 278.479 129.981 1.00 93.01 88 GLN J C 1
ATOM 13847 O O . GLN E 5 88 ? 229.619 278.523 129.219 1.00 93.01 88 GLN J O 1
ATOM 13853 N N . ILE E 5 89 ? 227.480 277.945 129.617 1.00 91.64 89 ILE J N 1
ATOM 13854 C CA . ILE E 5 89 ? 227.326 277.264 128.343 1.00 91.64 89 ILE J CA 1
ATOM 13855 C C . ILE E 5 89 ? 227.484 278.228 127.180 1.00 91.64 89 ILE J C 1
ATOM 13856 O O . ILE E 5 89 ? 227.843 277.809 126.076 1.00 91.64 89 ILE J O 1
ATOM 13861 N N . VAL E 5 90 ? 227.247 279.518 127.404 1.00 92.22 90 VAL J N 1
ATOM 13862 C CA . VAL E 5 90 ? 227.337 280.503 126.336 1.00 92.22 90 VAL J CA 1
ATOM 13863 C C . VAL E 5 90 ? 228.678 281.222 126.408 1.00 92.22 90 VAL J C 1
ATOM 13864 O O . VAL E 5 90 ? 229.209 281.668 125.385 1.00 92.22 90 VAL J O 1
ATOM 13868 N N . THR E 5 91 ? 229.250 281.335 127.609 1.00 93.76 91 THR J N 1
ATOM 13869 C CA . THR E 5 91 ? 230.552 281.984 127.718 1.00 93.76 91 THR J CA 1
ATOM 13870 C C . THR E 5 91 ? 231.699 281.080 127.285 1.00 93.76 91 THR J C 1
ATOM 13871 O O . THR E 5 91 ? 232.687 281.571 126.730 1.00 93.76 91 THR J O 1
ATOM 13875 N N . GLU E 5 92 ? 231.594 279.772 127.520 1.00 95.98 92 GLU J N 1
ATOM 13876 C CA . GLU E 5 92 ? 232.705 278.849 127.317 1.00 95.98 92 GLU J CA 1
ATOM 13877 C C . GLU E 5 92 ? 233.214 278.718 125.880 1.00 95.98 92 GLU J C 1
ATOM 13878 O O . GLU E 5 92 ? 234.343 278.247 125.702 1.00 95.98 92 GLU J O 1
ATOM 13884 N N . PRO E 5 93 ? 232.446 279.045 124.828 1.00 96.87 93 PRO J N 1
ATOM 13885 C CA . PRO E 5 93 ? 233.082 279.091 123.500 1.00 96.87 93 PRO J CA 1
ATOM 13886 C C . PRO E 5 93 ? 234.307 279.984 123.461 1.00 96.87 93 PRO J C 1
ATOM 13887 O O . PRO E 5 93 ? 235.343 279.595 122.906 1.00 96.87 93 PRO J O 1
ATOM 13891 N N . PHE E 5 94 ? 234.234 281.158 124.084 1.00 99.55 94 PHE J N 1
ATOM 13892 C CA . PHE E 5 94 ? 235.411 282.012 124.168 1.00 99.55 94 PHE J CA 1
ATOM 13893 C C . PHE E 5 94 ? 236.504 281.352 124.996 1.00 99.55 94 PHE J C 1
ATOM 13894 O O . PHE E 5 94 ? 237.680 281.384 124.621 1.00 99.55 94 PHE J O 1
ATOM 13902 N N . ALA E 5 95 ? 236.130 280.723 126.112 1.00 99.66 95 ALA J N 1
ATOM 13903 C CA . ALA E 5 95 ? 237.125 280.108 126.984 1.00 99.66 95 ALA J CA 1
ATOM 13904 C C . ALA E 5 95 ? 237.899 279.017 126.258 1.00 99.66 95 ALA J C 1
ATOM 13905 O O . ALA E 5 95 ? 239.121 278.908 126.406 1.00 99.66 95 ALA J O 1
ATOM 13907 N N . THR E 5 96 ? 237.206 278.200 125.468 1.00 98.76 96 THR J N 1
ATOM 13908 C CA . THR E 5 96 ? 237.876 277.166 124.694 1.00 98.76 96 THR J CA 1
ATOM 13909 C C . THR E 5 96 ? 238.523 277.709 123.429 1.00 98.76 96 THR J C 1
ATOM 13910 O O . THR E 5 96 ? 239.330 277.006 122.814 1.00 98.76 96 THR J O 1
ATOM 13914 N N . ALA E 5 97 ? 238.187 278.928 123.023 1.00 99.79 97 ALA J N 1
ATOM 13915 C CA . ALA E 5 97 ? 238.908 279.575 121.941 1.00 99.79 97 ALA J CA 1
ATOM 13916 C C . ALA E 5 97 ? 240.077 280.386 122.493 1.00 99.79 97 ALA J C 1
ATOM 13917 O O . ALA E 5 97 ? 240.217 280.585 123.701 1.00 99.79 97 ALA J O 1
ATOM 13919 N N . GLY E 5 98 ? 240.937 280.846 121.583 1.00 103.45 98 GLY J N 1
ATOM 13920 C CA . GLY E 5 98 ? 242.054 281.678 121.995 1.00 103.45 98 GLY J CA 1
ATOM 13921 C C . GLY E 5 98 ? 241.608 283.013 122.561 1.00 103.45 98 GLY J C 1
ATOM 13922 O O . GLY E 5 98 ? 242.133 283.472 123.579 1.00 103.45 98 GLY J O 1
ATOM 13923 N N . VAL E 5 99 ? 240.636 283.654 121.909 1.00 104.56 99 VAL J N 1
ATOM 13924 C CA . VAL E 5 99 ? 240.096 284.906 122.421 1.00 104.56 99 VAL J CA 1
ATOM 13925 C C . VAL E 5 99 ? 239.434 284.662 123.774 1.00 104.56 99 VAL J C 1
ATOM 13926 O O . VAL E 5 99 ? 239.114 283.531 124.148 1.00 104.56 99 VAL J O 1
ATOM 13930 N N . GLU E 5 100 ? 239.245 285.738 124.528 1.00 107.07 100 GLU J N 1
ATOM 13931 C CA . GLU E 5 100 ? 238.669 285.639 125.863 1.00 107.07 100 GLU J CA 1
ATOM 13932 C C . GLU E 5 100 ? 237.711 286.820 126.012 1.00 107.07 100 GLU J C 1
ATOM 13933 O O . GLU E 5 100 ? 237.350 287.477 125.030 1.00 107.07 100 GLU J O 1
ATOM 13939 N N . GLY E 5 101 ? 237.293 287.119 127.240 1.00 109.02 101 GLY J N 1
ATOM 13940 C CA . GLY E 5 101 ? 236.266 288.115 127.470 1.00 109.02 101 GLY J CA 1
ATOM 13941 C C . GLY E 5 101 ? 236.729 289.531 127.206 1.00 109.02 101 GLY J C 1
ATOM 13942 O O . GLY E 5 101 ? 236.530 290.435 128.023 1.00 109.02 101 GLY J O 1
ATOM 13943 N N . ALA E 5 102 ? 237.355 289.724 126.050 1.00 109.32 102 ALA J N 1
ATOM 13944 C CA . ALA E 5 102 ? 237.711 291.026 125.506 1.00 109.32 102 ALA J CA 1
ATOM 13945 C C . ALA E 5 102 ? 237.275 291.094 124.053 1.00 109.32 102 ALA J C 1
ATOM 13946 O O . ALA E 5 102 ? 238.028 291.487 123.160 1.00 109.32 102 ALA J O 1
ATOM 13948 N N . TYR E 5 103 ? 236.038 290.662 123.798 1.00 109.37 103 TYR J N 1
ATOM 13949 C CA . TYR E 5 103 ? 235.549 290.551 122.429 1.00 109.37 103 TYR J CA 1
ATOM 13950 C C . TYR E 5 103 ? 234.019 290.561 122.488 1.00 109.37 103 TYR J C 1
ATOM 13951 O O . TYR E 5 103 ? 233.412 289.580 122.925 1.00 109.37 103 TYR J O 1
ATOM 13960 N N . ASP E 5 104 ? 233.418 291.663 122.045 1.00 107.04 104 ASP J N 1
ATOM 13961 C CA . ASP E 5 104 ? 231.992 291.899 122.236 1.00 107.04 104 ASP J CA 1
ATOM 13962 C C . ASP E 5 104 ? 231.145 291.010 121.327 1.00 107.04 104 ASP J C 1
ATOM 13963 O O . ASP E 5 104 ? 231.598 290.512 120.294 1.00 107.04 104 ASP J O 1
ATOM 13968 N N . VAL E 5 105 ? 229.885 290.830 121.720 1.00 101.83 105 VAL J N 1
ATOM 13969 C CA . VAL E 5 105 ? 228.926 290.042 120.953 1.00 101.83 105 VAL J CA 1
ATOM 13970 C C . VAL E 5 105 ? 227.535 290.646 121.106 1.00 101.83 105 VAL J C 1
ATOM 13971 O O . VAL E 5 105 ? 227.177 291.153 122.175 1.00 101.83 105 VAL J O 1
ATOM 13975 N N . ILE E 5 106 ? 226.759 290.610 120.025 1.00 97.70 106 ILE J N 1
ATOM 13976 C CA . ILE E 5 106 ? 225.370 291.053 120.013 1.00 97.70 106 ILE J CA 1
ATOM 13977 C C . ILE E 5 106 ? 224.520 289.874 119.565 1.00 97.70 106 ILE J C 1
ATOM 13978 O O . ILE E 5 106 ? 224.791 289.267 118.521 1.00 97.70 106 ILE J O 1
ATOM 13983 N N . ALA E 5 107 ? 223.492 289.551 120.342 1.00 93.05 107 ALA J N 1
ATOM 13984 C CA . ALA E 5 107 ? 222.659 288.390 120.074 1.00 93.05 107 ALA J CA 1
ATOM 13985 C C . ALA E 5 107 ? 221.198 288.792 119.951 1.00 93.05 107 ALA J C 1
ATOM 13986 O O . ALA E 5 107 ? 220.690 289.583 120.751 1.00 93.05 107 ALA J O 1
ATOM 13988 N N . ARG E 5 108 ? 220.534 288.243 118.941 1.00 88.17 108 ARG J N 1
ATOM 13989 C CA . ARG E 5 108 ? 219.088 288.316 118.798 1.00 88.17 108 ARG J CA 1
ATOM 13990 C C . ARG E 5 108 ? 218.547 286.898 118.909 1.00 88.17 108 ARG J C 1
ATOM 13991 O O . ARG E 5 108 ? 218.924 286.025 118.123 1.00 88.17 108 ARG J O 1
ATOM 13999 N N . ILE E 5 109 ? 217.673 286.664 119.880 1.00 81.96 109 ILE J N 1
ATOM 14000 C CA . ILE E 5 109 ? 217.297 285.313 120.271 1.00 81.96 109 ILE J CA 1
ATOM 14001 C C . ILE E 5 109 ? 215.785 285.186 120.169 1.00 81.96 109 ILE J C 1
ATOM 14002 O O . ILE E 5 109 ? 215.055 286.072 120.627 1.00 81.96 109 ILE J O 1
ATOM 14007 N N . GLY E 5 110 ? 215.318 284.094 119.582 1.00 75.34 110 GLY J N 1
ATOM 14008 C CA . GLY E 5 110 ? 213.891 283.865 119.452 1.00 75.34 110 GLY J CA 1
ATOM 14009 C C . GLY E 5 110 ? 213.542 282.413 119.688 1.00 75.34 110 GLY J C 1
ATOM 14010 O O . GLY E 5 110 ? 214.352 281.514 119.468 1.00 75.34 110 GLY J O 1
ATOM 14011 N N . GLY E 5 111 ? 212.316 282.194 120.156 1.00 71.34 111 GLY J N 1
ATOM 14012 C CA . GLY E 5 111 ? 211.788 280.853 120.320 1.00 71.34 111 GLY J CA 1
ATOM 14013 C C . GLY E 5 111 ? 212.448 280.030 121.406 1.00 71.34 111 GLY J C 1
ATOM 14014 O O . GLY E 5 111 ? 213.532 280.370 121.885 1.00 71.34 111 GLY J O 1
ATOM 14015 N N . GLY E 5 112 ? 211.797 278.943 121.805 1.00 70.66 112 GLY J N 1
ATOM 14016 C CA . GLY E 5 112 ? 212.360 278.039 122.789 1.00 70.66 112 GLY J CA 1
ATOM 14017 C C . GLY E 5 112 ? 212.305 278.612 124.193 1.00 70.66 112 GLY J C 1
ATOM 14018 O O . GLY E 5 112 ? 211.814 279.707 124.440 1.00 70.66 112 GLY J O 1
ATOM 14019 N N . GLY E 5 113 ? 212.824 277.828 125.134 1.00 72.44 113 GLY J N 1
ATOM 14020 C CA . GLY E 5 113 ? 212.963 278.259 126.507 1.00 72.44 113 GLY J CA 1
ATOM 14021 C C . GLY E 5 113 ? 214.360 278.767 126.795 1.00 72.44 113 GLY J C 1
ATOM 14022 O O . GLY E 5 113 ? 215.191 278.928 125.903 1.00 72.44 113 GLY J O 1
ATOM 14023 N N . VAL E 5 114 ? 214.621 279.011 128.079 1.00 74.85 114 VAL J N 1
ATOM 14024 C CA . VAL E 5 114 ? 215.881 279.641 128.467 1.00 74.85 114 VAL J CA 1
ATOM 14025 C C . VAL E 5 114 ? 217.068 278.748 128.124 1.00 74.85 114 VAL J C 1
ATOM 14026 O O . VAL E 5 114 ? 218.066 279.211 127.559 1.00 74.85 114 VAL J O 1
ATOM 14030 N N . THR E 5 115 ? 216.978 277.454 128.436 1.00 72.84 115 THR J N 1
ATOM 14031 C CA . THR E 5 115 ? 218.101 276.560 128.173 1.00 72.84 115 THR J CA 1
ATOM 14032 C C . THR E 5 115 ? 218.306 276.347 126.679 1.00 72.84 115 THR J C 1
ATOM 14033 O O . THR E 5 115 ? 219.446 276.321 126.199 1.00 72.84 115 THR J O 1
ATOM 14037 N N . GLY E 5 116 ? 217.216 276.179 125.930 1.00 75.77 116 GLY J N 1
ATOM 14038 C CA . GLY E 5 116 ? 217.342 276.041 124.490 1.00 75.77 116 GLY J CA 1
ATOM 14039 C C . GLY E 5 116 ? 217.941 277.274 123.848 1.00 75.77 116 GLY J C 1
ATOM 14040 O O . GLY E 5 116 ? 218.767 277.176 122.938 1.00 75.77 116 GLY J O 1
ATOM 14041 N N . GLN E 5 117 ? 217.533 278.452 124.316 1.00 76.89 117 GLN J N 1
ATOM 14042 C CA . GLN E 5 117 ? 218.118 279.692 123.825 1.00 76.89 117 GLN J CA 1
ATOM 14043 C C . GLN E 5 117 ? 219.598 279.764 124.165 1.00 76.89 117 GLN J C 1
ATOM 14044 O O . GLN E 5 117 ? 220.407 280.228 123.355 1.00 76.89 117 GLN J O 1
ATOM 14050 N N . ALA E 5 118 ? 219.972 279.301 125.359 1.00 79.60 118 ALA J N 1
ATOM 14051 C CA . ALA E 5 118 ? 221.382 279.257 125.728 1.00 79.60 118 ALA J CA 1
ATOM 14052 C C . ALA E 5 118 ? 222.168 278.374 124.773 1.00 79.60 118 ALA J C 1
ATOM 14053 O O . ALA E 5 118 ? 223.245 278.752 124.300 1.00 79.60 118 ALA J O 1
ATOM 14055 N N . GLY E 5 119 ? 221.643 277.185 124.484 1.00 80.83 119 GLY J N 1
ATOM 14056 C CA . GLY E 5 119 ? 222.338 276.282 123.582 1.00 80.83 119 GLY J CA 1
ATOM 14057 C C . GLY E 5 119 ? 222.450 276.838 122.176 1.00 80.83 119 GLY J C 1
ATOM 14058 O O . GLY E 5 119 ? 223.496 276.722 121.531 1.00 80.83 119 GLY J O 1
ATOM 14059 N N . ALA E 5 120 ? 221.374 277.453 121.686 1.00 81.22 120 ALA J N 1
ATOM 14060 C CA . ALA E 5 120 ? 221.412 278.061 120.363 1.00 81.22 120 ALA J CA 1
ATOM 14061 C C . ALA E 5 120 ? 222.428 279.190 120.308 1.00 81.22 120 ALA J C 1
ATOM 14062 O O . ALA E 5 120 ? 223.171 279.318 119.331 1.00 81.22 120 ALA J O 1
ATOM 14064 N N . LEU E 5 121 ? 222.475 280.022 121.350 1.00 84.85 121 LEU J N 1
ATOM 14065 C CA . LEU E 5 121 ? 223.442 281.112 121.390 1.00 84.85 121 LEU J CA 1
ATOM 14066 C C . LEU E 5 121 ? 224.868 280.581 121.448 1.00 84.85 121 LEU J C 1
ATOM 14067 O O . LEU E 5 121 ? 225.775 281.134 120.813 1.00 84.85 121 LEU J O 1
ATOM 14072 N N . ARG E 5 122 ? 225.085 279.508 122.208 1.00 86.63 122 ARG J N 1
ATOM 14073 C CA . ARG E 5 122 ? 226.404 278.890 122.271 1.00 86.63 122 ARG J CA 1
ATOM 14074 C C . ARG E 5 122 ? 226.834 278.388 120.903 1.00 86.63 122 ARG J C 1
ATOM 14075 O O . ARG E 5 122 ? 227.967 278.626 120.468 1.00 86.63 122 ARG J O 1
ATOM 14083 N N . LEU E 5 123 ? 225.937 277.690 120.205 1.00 85.50 123 LEU J N 1
ATOM 14084 C CA . LEU E 5 123 ? 226.269 277.196 118.874 1.00 85.50 123 LEU J CA 1
ATOM 14085 C C . LEU E 5 123 ? 226.514 278.347 117.908 1.00 85.50 123 LEU J C 1
ATOM 14086 O O . LEU E 5 123 ? 227.397 278.268 117.049 1.00 85.50 123 LEU J O 1
ATOM 14091 N N . GLY E 5 124 ? 225.741 279.426 118.032 1.00 88.36 124 GLY J N 1
ATOM 14092 C CA . GLY E 5 124 ? 225.953 280.574 117.167 1.00 88.36 124 GLY J CA 1
ATOM 14093 C C . GLY E 5 124 ? 227.307 281.220 117.376 1.00 88.36 124 GLY J C 1
ATOM 14094 O O . GLY E 5 124 ? 227.998 281.560 116.414 1.00 88.36 124 GLY J O 1
ATOM 14095 N N . ILE E 5 125 ? 227.706 281.396 118.637 1.00 90.93 125 ILE J N 1
ATOM 14096 C CA . ILE E 5 125 ? 229.026 281.954 118.923 1.00 90.93 125 ILE J CA 1
ATOM 14097 C C . ILE E 5 125 ? 230.119 281.019 118.426 1.00 90.93 125 ILE J C 1
ATOM 14098 O O . ILE E 5 125 ? 231.136 281.464 117.878 1.00 90.93 125 ILE J O 1
ATOM 14103 N N . ALA E 5 126 ? 229.936 279.712 118.617 1.00 91.01 126 ALA J N 1
ATOM 14104 C CA . ALA E 5 126 ? 230.926 278.757 118.135 1.00 91.01 126 ALA J CA 1
ATOM 14105 C C . ALA E 5 126 ? 231.072 278.837 116.623 1.00 91.01 126 ALA J C 1
ATOM 14106 O O . ALA E 5 126 ? 232.190 278.835 116.101 1.00 91.01 126 ALA J O 1
ATOM 14108 N N . ARG E 5 127 ? 229.952 278.926 115.904 1.00 91.63 127 ARG J N 1
ATOM 14109 C CA . ARG E 5 127 ? 230.008 279.030 114.451 1.00 91.63 127 ARG J CA 1
ATOM 14110 C C . ARG E 5 127 ? 230.620 280.349 114.005 1.00 91.63 127 ARG J C 1
ATOM 14111 O O . ARG E 5 127 ? 231.326 280.393 112.991 1.00 91.63 127 ARG J O 1
ATOM 14119 N N . ALA E 5 128 ? 230.348 281.432 114.732 1.00 94.64 128 ALA J N 1
ATOM 14120 C CA . ALA E 5 128 ? 230.958 282.712 114.398 1.00 94.64 128 ALA J CA 1
ATOM 14121 C C . ALA E 5 128 ? 232.471 282.650 114.559 1.00 94.64 128 ALA J C 1
ATOM 14122 O O . ALA E 5 128 ? 233.219 283.082 113.677 1.00 94.64 128 ALA J O 1
ATOM 14124 N N . LEU E 5 129 ? 232.942 282.091 115.673 1.00 97.10 129 LEU J N 1
ATOM 14125 C CA . LEU E 5 129 ? 234.382 281.937 115.857 1.00 97.10 129 LEU J CA 1
ATOM 14126 C C . LEU E 5 129 ? 234.970 281.032 114.783 1.00 97.10 129 LEU J C 1
ATOM 14127 O O . LEU E 5 129 ? 236.061 281.295 114.261 1.00 97.10 129 LEU J O 1
ATOM 14132 N N . ASN E 5 130 ? 234.250 279.962 114.443 1.00 98.23 130 ASN J N 1
ATOM 14133 C CA . ASN E 5 130 ? 234.646 279.072 113.360 1.00 98.23 130 ASN J CA 1
ATOM 14134 C C . ASN E 5 130 ? 234.894 279.848 112.075 1.00 98.23 130 ASN J C 1
ATOM 14135 O O . ASN E 5 130 ? 236.006 279.849 111.537 1.00 98.23 130 ASN J O 1
ATOM 14140 N N . ASN E 5 131 ? 233.864 280.525 111.569 1.00 99.45 131 ASN J N 1
ATOM 14141 C CA . ASN E 5 131 ? 234.000 281.162 110.266 1.00 99.45 131 ASN J CA 1
ATOM 14142 C C . ASN E 5 131 ? 234.835 282.434 110.315 1.00 99.45 131 ASN J C 1
ATOM 14143 O O . ASN E 5 131 ? 235.181 282.964 109.254 1.00 99.45 131 ASN J O 1
ATOM 14148 N N . VAL E 5 132 ? 235.172 282.935 111.503 1.00 102.59 132 VAL J N 1
ATOM 14149 C CA . VAL E 5 132 ? 236.177 283.990 111.585 1.00 102.59 132 VAL J CA 1
ATOM 14150 C C . VAL E 5 132 ? 237.580 283.414 111.457 1.00 102.59 132 VAL J C 1
ATOM 14151 O O . VAL E 5 132 ? 238.380 283.876 110.637 1.00 102.59 132 VAL J O 1
ATOM 14155 N N . ASP E 5 133 ? 237.904 282.396 112.253 1.00 106.94 133 ASP J N 1
ATOM 14156 C CA . ASP E 5 133 ? 239.240 281.799 112.252 1.00 106.94 133 ASP J CA 1
ATOM 14157 C C . ASP E 5 133 ? 239.077 280.290 112.117 1.00 106.94 133 ASP J C 1
ATOM 14158 O O . ASP E 5 133 ? 239.101 279.556 113.114 1.00 106.94 133 ASP J O 1
ATOM 14163 N N . PRO E 5 134 ? 238.918 279.791 110.891 1.00 105.25 134 PRO J N 1
ATOM 14164 C CA . PRO E 5 134 ? 238.745 278.351 110.679 1.00 105.25 134 PRO J CA 1
ATOM 14165 C C . PRO E 5 134 ? 240.026 277.535 110.740 1.00 105.25 134 PRO J C 1
ATOM 14166 O O . PRO E 5 134 ? 240.013 276.378 110.313 1.00 105.25 134 PRO J O 1
ATOM 14170 N N . GLU E 5 135 ? 241.131 278.087 111.229 1.00 107.83 135 GLU J N 1
ATOM 14171 C CA . GLU E 5 135 ? 242.366 277.317 111.331 1.00 107.83 135 GLU J CA 1
ATOM 14172 C C . GLU E 5 135 ? 242.937 277.259 112.739 1.00 107.83 135 GLU J C 1
ATOM 14173 O O . GLU E 5 135 ? 243.415 276.202 113.155 1.00 107.83 135 GLU J O 1
ATOM 14179 N N . ALA E 5 136 ? 242.899 278.357 113.493 1.00 106.92 136 ALA J N 1
ATOM 14180 C CA . ALA E 5 136 ? 243.472 278.361 114.833 1.00 106.92 136 ALA J CA 1
ATOM 14181 C C . ALA E 5 136 ? 242.461 277.996 115.909 1.00 106.92 136 ALA J C 1
ATOM 14182 O O . ALA E 5 136 ? 242.853 277.507 116.974 1.00 106.92 136 ALA J O 1
ATOM 14184 N N . SER E 5 137 ? 241.170 278.225 115.661 1.00 100.90 137 SER J N 1
ATOM 14185 C CA . SER E 5 137 ? 240.130 277.868 116.612 1.00 100.90 137 SER J CA 1
ATOM 14186 C C . SER E 5 137 ? 239.279 276.691 116.164 1.00 100.90 137 SER J C 1
ATOM 14187 O O . SER E 5 137 ? 238.613 276.078 117.003 1.00 100.90 137 SER J O 1
ATOM 14190 N N . ARG E 5 138 ? 239.296 276.363 114.873 1.00 97.55 138 ARG J N 1
ATOM 14191 C CA . ARG E 5 138 ? 238.513 275.235 114.372 1.00 97.55 138 ARG J CA 1
ATOM 14192 C C . ARG E 5 138 ? 238.829 273.919 115.069 1.00 97.55 138 ARG J C 1
ATOM 14193 O O . ARG E 5 138 ? 237.882 273.238 115.497 1.00 97.55 138 ARG J O 1
ATOM 14201 N N . PRO E 5 139 ? 240.100 273.492 115.218 1.00 97.59 139 PRO J N 1
ATOM 14202 C CA . PRO E 5 139 ? 240.348 272.152 115.768 1.00 97.59 139 PRO J CA 1
ATOM 14203 C C . PRO E 5 139 ? 239.821 271.978 117.182 1.00 97.59 139 PRO J C 1
ATOM 14204 O O . PRO E 5 139 ? 239.034 271.064 117.441 1.00 97.59 139 PRO J O 1
ATOM 14208 N N . ALA E 5 140 ? 240.238 272.852 118.100 1.00 96.84 140 ALA J N 1
ATOM 14209 C CA . ALA E 5 140 ? 239.776 272.743 119.479 1.00 96.84 140 ALA J CA 1
ATOM 14210 C C . ALA E 5 140 ? 238.277 272.985 119.577 1.00 96.84 140 ALA J C 1
ATOM 14211 O O . ALA E 5 140 ? 237.579 272.308 120.344 1.00 96.84 140 ALA J O 1
ATOM 14213 N N . LEU E 5 141 ? 237.765 273.938 118.798 1.00 95.41 141 LEU J N 1
ATOM 14214 C CA . LEU E 5 141 ? 236.356 274.290 118.892 1.00 95.41 141 LEU J CA 1
ATOM 14215 C C . LEU E 5 141 ? 235.471 273.130 118.454 1.00 95.41 141 LEU J C 1
ATOM 14216 O O . LEU E 5 141 ? 234.410 272.894 119.041 1.00 95.41 141 LEU J O 1
ATOM 14221 N N . LYS E 5 142 ? 235.892 272.392 117.423 1.00 95.60 142 LYS J N 1
ATOM 14222 C CA . LYS E 5 142 ? 235.139 271.221 116.989 1.00 95.60 142 LYS J CA 1
ATOM 14223 C C . LYS E 5 142 ? 235.365 270.032 117.914 1.00 95.60 142 LYS J C 1
ATOM 14224 O O . LYS E 5 142 ? 234.431 269.268 118.182 1.00 95.60 142 LYS J O 1
ATOM 14230 N N . LYS E 5 143 ? 236.595 269.855 118.406 1.00 96.59 143 LYS J N 1
ATOM 14231 C CA . LYS E 5 143 ? 236.876 268.745 119.308 1.00 96.59 143 LYS J CA 1
ATOM 14232 C C . LYS E 5 143 ? 236.044 268.839 120.576 1.00 96.59 143 LYS J C 1
ATOM 14233 O O . LYS E 5 143 ? 235.565 267.819 121.083 1.00 96.59 143 LYS J O 1
ATOM 14239 N N . ALA E 5 144 ? 235.836 270.052 121.085 1.00 95.04 144 ALA J N 1
ATOM 14240 C CA . ALA E 5 144 ? 234.985 270.227 122.254 1.00 95.04 144 ALA J CA 1
ATOM 14241 C C . ALA E 5 144 ? 233.519 269.929 121.971 1.00 95.04 144 ALA J C 1
ATOM 14242 O O . ALA E 5 144 ? 232.686 270.142 122.858 1.00 95.04 144 ALA J O 1
ATOM 14244 N N . GLY E 5 145 ? 233.185 269.450 120.777 1.00 93.77 145 GLY J N 1
ATOM 14245 C CA . GLY E 5 145 ? 231.812 269.119 120.439 1.00 93.77 145 GLY J CA 1
ATOM 14246 C C . GLY E 5 145 ? 230.895 270.319 120.386 1.00 93.77 145 GLY J C 1
ATOM 14247 O O . GLY E 5 145 ? 229.763 270.252 120.880 1.00 93.77 145 GLY J O 1
ATOM 14248 N N . MET E 5 146 ? 231.357 271.420 119.796 1.00 92.21 146 MET J N 1
ATOM 14249 C CA . MET E 5 146 ? 230.613 272.667 119.824 1.00 92.21 146 MET J CA 1
ATOM 14250 C C . MET E 5 146 ? 230.214 273.168 118.448 1.00 92.21 146 MET J C 1
ATOM 14251 O O . MET E 5 146 ? 229.233 273.909 118.341 1.00 92.21 146 MET J O 1
ATOM 14256 N N . LEU E 5 147 ? 230.939 272.785 117.400 1.00 90.74 147 LEU J N 1
ATOM 14257 C CA . LEU E 5 147 ? 230.478 273.012 116.038 1.00 90.74 147 LEU J CA 1
ATOM 14258 C C . LEU E 5 147 ? 229.567 271.875 115.612 1.00 90.74 147 LEU J C 1
ATOM 14259 O O . LEU E 5 147 ? 229.749 271.289 114.542 1.00 90.74 147 LEU J O 1
ATOM 14264 N N . THR E 5 148 ? 228.585 271.557 116.449 1.00 85.42 148 THR J N 1
ATOM 14265 C CA . THR E 5 148 ? 227.614 270.519 116.144 1.00 85.42 148 THR J CA 1
ATOM 14266 C C . THR E 5 148 ? 226.285 270.915 116.761 1.00 85.42 148 THR J C 1
ATOM 14267 O O . THR E 5 148 ? 226.241 271.394 117.897 1.00 85.42 148 THR J O 1
ATOM 14271 N N . ARG E 5 149 ? 225.214 270.749 116.000 1.00 80.29 149 ARG J N 1
ATOM 14272 C CA . ARG E 5 149 ? 223.873 271.061 116.467 1.00 80.29 149 ARG J CA 1
ATOM 14273 C C . ARG E 5 149 ? 223.161 269.762 116.804 1.00 80.29 149 ARG J C 1
ATOM 14274 O O . ARG E 5 149 ? 222.940 268.926 115.922 1.00 80.29 149 ARG J O 1
ATOM 14282 N N . ASP E 5 150 ? 222.806 269.591 118.071 1.00 75.69 150 ASP J N 1
ATOM 14283 C CA . ASP E 5 150 ? 222.130 268.372 118.486 1.00 75.69 150 ASP J CA 1
ATOM 14284 C C . ASP E 5 150 ? 220.684 268.406 118.015 1.00 75.69 150 ASP J C 1
ATOM 14285 O O . ASP E 5 150 ? 219.949 269.355 118.304 1.00 75.69 150 ASP J O 1
ATOM 14290 N N . ALA E 5 151 ? 220.279 267.372 117.289 1.00 73.31 151 ALA J N 1
ATOM 14291 C CA . ALA E 5 151 ? 218.933 267.288 116.747 1.00 73.31 151 ALA J CA 1
ATOM 14292 C C . ALA E 5 151 ? 217.913 266.831 117.774 1.00 73.31 151 ALA J C 1
ATOM 14293 O O . ALA E 5 151 ? 216.770 266.547 117.403 1.00 73.31 151 ALA J O 1
ATOM 14295 N N . ARG E 5 152 ? 218.294 266.748 119.045 1.00 67.15 152 ARG J N 1
ATOM 14296 C CA . ARG E 5 152 ? 217.388 266.279 120.084 1.00 67.15 152 ARG J CA 1
ATOM 14297 C C . ARG E 5 152 ? 216.238 267.265 120.231 1.00 67.15 152 ARG J C 1
ATOM 14298 O O . ARG E 5 152 ? 216.422 268.381 120.723 1.00 67.15 152 ARG J O 1
ATOM 14306 N N . VAL E 5 153 ? 215.053 266.854 119.793 1.00 64.66 153 VAL J N 1
ATOM 14307 C CA . VAL E 5 153 ? 213.859 267.684 119.804 1.00 64.66 153 VAL J CA 1
ATOM 14308 C C . VAL E 5 153 ? 212.742 266.866 120.435 1.00 64.66 153 VAL J C 1
ATOM 14309 O O . VAL E 5 153 ? 212.764 265.633 120.397 1.00 64.66 153 VAL J O 1
ATOM 14313 N N . LYS E 5 154 ? 211.780 267.554 121.046 1.00 61.95 154 LYS J N 1
ATOM 14314 C CA . LYS E 5 154 ? 210.664 266.883 121.702 1.00 61.95 154 LYS J CA 1
ATOM 14315 C C . LYS E 5 154 ? 209.968 265.922 120.752 1.00 61.95 154 LYS J C 1
ATOM 14316 O O . LYS E 5 154 ? 209.426 266.330 119.722 1.00 61.95 154 LYS J O 1
ATOM 14322 N N . GLU E 5 155 ? 209.990 264.643 121.108 1.00 65.20 155 GLU J N 1
ATOM 14323 C CA . GLU E 5 155 ? 209.349 263.620 120.298 1.00 65.20 155 GLU J CA 1
ATOM 14324 C C . GLU E 5 155 ? 207.836 263.782 120.340 1.00 65.20 155 GLU J C 1
ATOM 14325 O O . GLU E 5 155 ? 207.261 264.132 121.373 1.00 65.20 155 GLU J O 1
ATOM 14331 N N . ARG E 5 156 ? 207.191 263.526 119.206 1.00 64.42 156 ARG J N 1
ATOM 14332 C CA . ARG E 5 156 ? 205.761 263.761 119.086 1.00 64.42 156 ARG J CA 1
ATOM 14333 C C . ARG E 5 156 ? 204.962 262.737 119.883 1.00 64.42 156 ARG J C 1
ATOM 14334 O O . ARG E 5 156 ? 205.398 261.607 120.107 1.00 64.42 156 ARG J O 1
ATOM 14342 N N . LYS E 5 157 ? 203.778 263.157 120.323 1.00 60.71 157 LYS J N 1
ATOM 14343 C CA . LYS E 5 157 ? 202.847 262.261 120.991 1.00 60.71 157 LYS J CA 1
ATOM 14344 C C . LYS E 5 157 ? 202.284 261.260 119.992 1.00 60.71 157 LYS J C 1
ATOM 14345 O O . LYS E 5 157 ? 202.213 261.533 118.792 1.00 60.71 157 LYS J O 1
ATOM 14351 N N . LYS E 5 158 ? 201.887 260.094 120.491 1.00 63.01 158 LYS J N 1
ATOM 14352 C CA . LYS E 5 158 ? 201.439 258.997 119.653 1.00 63.01 158 LYS J CA 1
ATOM 14353 C C . LYS E 5 158 ? 200.097 258.483 120.150 1.00 63.01 158 LYS J C 1
ATOM 14354 O O . LYS E 5 158 ? 199.839 258.445 121.355 1.00 63.01 158 LYS J O 1
ATOM 14360 N N . ALA E 5 159 ? 199.240 258.097 119.209 1.00 61.94 159 ALA J N 1
ATOM 14361 C CA . ALA E 5 159 ? 197.898 257.656 119.557 1.00 61.94 159 ALA J CA 1
ATOM 14362 C C . ALA E 5 159 ? 197.952 256.406 120.422 1.00 61.94 159 ALA J C 1
ATOM 14363 O O . ALA E 5 159 ? 198.769 255.510 120.199 1.00 61.94 159 ALA J O 1
ATOM 14365 N N . GLY E 5 160 ? 197.075 256.351 121.419 1.00 64.06 160 GLY J N 1
ATOM 14366 C CA . GLY E 5 160 ? 197.058 255.252 122.356 1.00 64.06 160 GLY J CA 1
ATOM 14367 C C . GLY E 5 160 ? 198.061 255.357 123.480 1.00 64.06 160 GLY J C 1
ATOM 14368 O O . GLY E 5 160 ? 198.099 254.466 124.337 1.00 64.06 160 GLY J O 1
ATOM 14369 N N . LEU E 5 161 ? 198.870 256.412 123.511 1.00 62.07 161 LEU J N 1
ATOM 14370 C CA . LEU E 5 161 ? 199.881 256.609 124.536 1.00 62.07 161 LEU J CA 1
ATOM 14371 C C . LEU E 5 161 ? 199.677 257.961 125.203 1.00 62.07 161 LEU J C 1
ATOM 14372 O O . LEU E 5 161 ? 199.264 258.931 124.561 1.00 62.07 161 LEU J O 1
ATOM 14377 N N . LYS E 5 162 ? 199.966 258.017 126.504 1.00 59.84 162 LYS J N 1
ATOM 14378 C CA . LYS E 5 162 ? 199.761 259.252 127.250 1.00 59.84 162 LYS J CA 1
ATOM 14379 C C . LYS E 5 162 ? 200.724 260.346 126.812 1.00 59.84 162 LYS J C 1
ATOM 14380 O O . LYS E 5 162 ? 200.364 261.527 126.821 1.00 59.84 162 LYS J O 1
ATOM 14386 N N . LYS E 5 163 ? 201.941 259.980 126.432 1.00 59.69 163 LYS J N 1
ATOM 14387 C CA . LYS E 5 163 ? 202.951 260.939 126.001 1.00 59.69 163 LYS J CA 1
ATOM 14388 C C . LYS E 5 163 ? 203.692 260.315 124.826 1.00 59.69 163 LYS J C 1
ATOM 14389 O O . LYS E 5 163 ? 203.213 259.360 124.205 1.00 59.69 163 LYS J O 1
ATOM 14395 N N . ALA E 5 164 ? 204.860 260.867 124.496 1.00 60.14 164 ALA J N 1
ATOM 14396 C CA . ALA E 5 164 ? 205.626 260.360 123.362 1.00 60.14 164 ALA J CA 1
ATOM 14397 C C . ALA E 5 164 ? 205.902 258.870 123.494 1.00 60.14 164 ALA J C 1
ATOM 14398 O O . ALA E 5 164 ? 205.806 258.125 122.513 1.00 60.14 164 ALA J O 1
ATOM 14400 N N . ARG E 5 165 ? 206.242 258.414 124.696 1.00 60.18 165 ARG J N 1
ATOM 14401 C CA . ARG E 5 165 ? 206.487 256.998 124.937 1.00 60.18 165 ARG J CA 1
ATOM 14402 C C . ARG E 5 165 ? 205.766 256.438 126.150 1.00 60.18 165 ARG J C 1
ATOM 14403 O O . ARG E 5 165 ? 205.614 255.215 126.232 1.00 60.18 165 ARG J O 1
ATOM 14411 N N . LYS E 5 166 ? 205.322 257.273 127.086 1.00 60.45 166 LYS J N 1
ATOM 14412 C CA . LYS E 5 166 ? 204.565 256.785 128.228 1.00 60.45 166 LYS J CA 1
ATOM 14413 C C . LYS E 5 166 ? 203.299 256.086 127.757 1.00 60.45 166 LYS J C 1
ATOM 14414 O O . LYS E 5 166 ? 202.596 256.572 126.868 1.00 60.45 166 LYS J O 1
ATOM 14420 N N . ALA E 5 167 ? 203.010 254.937 128.354 1.00 60.76 167 ALA J N 1
ATOM 14421 C CA . ALA E 5 167 ? 201.854 254.164 127.948 1.00 60.76 167 ALA J CA 1
ATOM 14422 C C . ALA E 5 167 ? 200.829 254.118 129.071 1.00 60.76 167 ALA J C 1
ATOM 14423 O O . ALA E 5 167 ? 201.188 254.215 130.247 1.00 60.76 167 ALA J O 1
ATOM 14425 N N . PRO E 5 168 ? 199.547 253.977 128.742 1.00 60.73 168 PRO J N 1
ATOM 14426 C CA . PRO E 5 168 ? 198.533 253.839 129.788 1.00 60.73 168 PRO J CA 1
ATOM 14427 C C . PRO E 5 168 ? 198.773 252.589 130.616 1.00 60.73 168 PRO J C 1
ATOM 14428 O O . PRO E 5 168 ? 199.325 251.594 130.145 1.00 60.73 168 PRO J O 1
ATOM 14432 N N . GLN E 5 169 ? 198.358 252.660 131.877 1.00 65.61 169 GLN J N 1
ATOM 14433 C CA . GLN E 5 169 ? 198.636 251.593 132.827 1.00 65.61 169 GLN J CA 1
ATOM 14434 C C . GLN E 5 169 ? 197.973 250.293 132.399 1.00 65.61 169 GLN J C 1
ATOM 14435 O O . GLN E 5 169 ? 196.746 250.168 132.432 1.00 65.61 169 GLN J O 1
ATOM 14441 N N . TYR E 5 170 ? 198.786 249.325 131.987 1.00 76.06 170 TYR J N 1
ATOM 14442 C CA . TYR E 5 170 ? 198.273 248.022 131.595 1.00 76.06 170 TYR J CA 1
ATOM 14443 C C . TYR E 5 170 ? 197.628 247.338 132.791 1.00 76.06 170 TYR J C 1
ATOM 14444 O O . TYR E 5 170 ? 198.186 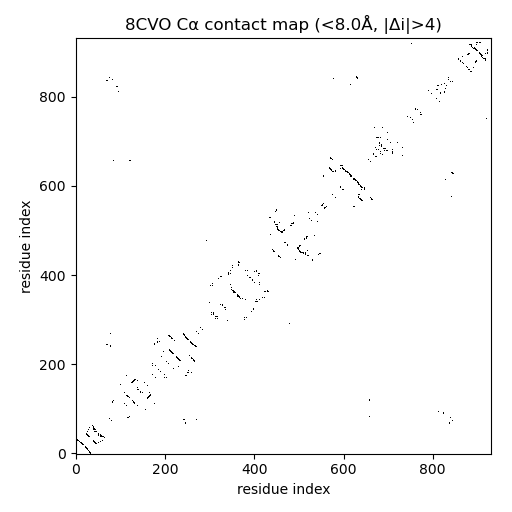247.327 133.890 1.00 76.06 170 TYR J O 1
ATOM 14453 N N . SER E 5 171 ? 196.445 246.767 132.576 1.00 82.68 171 SER J N 1
ATOM 14454 C CA . SER E 5 171 ? 195.690 246.099 133.634 1.00 82.68 171 SER J CA 1
ATOM 14455 C C . SER E 5 171 ? 195.177 244.769 133.096 1.00 82.68 171 SER J C 1
ATOM 14456 O O . SER E 5 171 ? 194.102 244.708 132.493 1.00 82.68 171 SER J O 1
ATOM 14459 N N . LYS E 5 172 ? 195.947 243.708 133.309 1.00 94.98 172 LYS J N 1
ATOM 14460 C CA . LYS E 5 172 ? 195.460 242.374 132.998 1.00 94.98 172 LYS J CA 1
ATOM 14461 C C . LYS E 5 172 ? 194.296 242.035 133.917 1.00 94.98 172 LYS J C 1
ATOM 14462 O O . LYS E 5 172 ? 194.379 242.233 135.133 1.00 94.98 172 LYS J O 1
ATOM 14468 N N . ARG E 5 173 ? 193.213 241.530 133.327 1.00 104.07 173 ARG J N 1
ATOM 14469 C CA . ARG E 5 173 ? 191.949 241.227 134.013 1.00 104.07 173 ARG J CA 1
ATOM 14470 C C . ARG E 5 173 ? 191.539 242.268 135.059 1.00 104.07 173 ARG J C 1
ATOM 14471 O O . ARG E 5 173 ? 191.914 243.438 134.990 1.00 104.07 173 ARG J O 1
ATOM 14480 N N . LYS F 6 5 ? 200.585 297.274 94.720 1.00 115.42 5 LYS M N 1
ATOM 14481 C CA . LYS F 6 5 ? 199.427 297.536 93.873 1.00 115.42 5 LYS M CA 1
ATOM 14482 C C . LYS F 6 5 ? 198.913 296.252 93.237 1.00 115.42 5 LYS M C 1
ATOM 14483 O O . LYS F 6 5 ? 199.697 295.449 92.739 1.00 115.42 5 LYS M O 1
ATOM 14489 N N . ILE F 6 6 ? 197.592 296.073 93.273 1.00 113.00 6 ILE M N 1
ATOM 14490 C CA . ILE F 6 6 ? 196.905 294.930 92.677 1.00 113.00 6 ILE M CA 1
ATOM 14491 C C . ILE F 6 6 ? 197.413 293.631 93.288 1.00 113.00 6 ILE M C 1
ATOM 14492 O O . ILE F 6 6 ? 198.466 293.110 92.896 1.00 113.00 6 ILE M O 1
ATOM 14497 N N . ARG F 6 7 ? 196.658 293.097 94.244 1.00 106.56 7 ARG M N 1
ATOM 14498 C CA . ARG F 6 7 ? 197.011 291.856 94.917 1.00 106.56 7 ARG M CA 1
ATOM 14499 C C . ARG F 6 7 ? 196.372 290.667 94.216 1.00 106.56 7 ARG M C 1
ATOM 14500 O O . ARG F 6 7 ? 195.209 290.724 93.808 1.00 106.56 7 ARG M O 1
ATOM 14508 N N . ILE F 6 8 ? 197.135 289.587 94.086 1.00 103.76 8 ILE M N 1
ATOM 14509 C CA . ILE F 6 8 ? 196.630 288.319 93.580 1.00 103.76 8 ILE M CA 1
ATOM 14510 C C . ILE F 6 8 ? 196.961 287.251 94.610 1.00 103.76 8 ILE M C 1
ATOM 14511 O O . ILE F 6 8 ? 198.138 286.963 94.854 1.00 103.76 8 ILE M O 1
ATOM 14513 N N . ARG F 6 9 ? 195.931 286.674 95.216 1.00 100.77 9 ARG M N 1
ATOM 14514 C CA . ARG F 6 9 ? 196.088 285.581 96.163 1.00 100.77 9 ARG M CA 1
ATOM 14515 C C . ARG F 6 9 ? 195.700 284.277 95.483 1.00 100.77 9 ARG M C 1
ATOM 14516 O O . ARG F 6 9 ? 194.607 284.169 94.915 1.00 100.77 9 ARG M O 1
ATOM 14524 N N . LEU F 6 10 ? 196.597 283.299 95.532 1.00 97.02 10 LEU M N 1
ATOM 14525 C CA . LEU F 6 10 ? 196.362 281.983 94.958 1.00 97.02 10 LEU M CA 1
ATOM 14526 C C . LEU F 6 10 ? 196.296 280.973 96.090 1.00 97.02 10 LEU M C 1
ATOM 14527 O O . LEU F 6 10 ? 197.191 280.932 96.937 1.00 97.02 10 LEU M O 1
ATOM 14532 N N . ARG F 6 11 ? 195.243 280.164 96.105 1.00 91.81 11 ARG M N 1
ATOM 14533 C CA . ARG F 6 11 ? 195.081 279.132 97.116 1.00 91.81 11 ARG M CA 1
ATOM 14534 C C . ARG F 6 11 ? 194.693 277.831 96.437 1.00 91.81 11 ARG M C 1
ATOM 14535 O O . ARG F 6 11 ? 193.813 277.817 95.568 1.00 91.81 11 ARG M O 1
ATOM 14543 N N . ALA F 6 12 ? 195.347 276.744 96.833 1.00 89.31 12 ALA M N 1
ATOM 14544 C CA . ALA F 6 12 ? 194.971 275.422 96.341 1.00 89.31 12 ALA M CA 1
ATOM 14545 C C . ALA F 6 12 ? 195.428 274.378 97.350 1.00 89.31 12 ALA M C 1
ATOM 14546 O O . ALA F 6 12 ? 195.840 274.708 98.465 1.00 89.31 12 ALA M O 1
ATOM 14548 N N . TYR F 6 13 ? 195.336 273.109 96.961 1.00 86.14 13 TYR M N 1
ATOM 14549 C CA . TYR F 6 13 ? 195.776 272.006 97.799 1.00 86.14 13 TYR M CA 1
ATOM 14550 C C . TYR F 6 13 ? 197.034 271.326 97.286 1.00 86.14 13 TYR M C 1
ATOM 14551 O O . TYR F 6 13 ? 197.615 270.512 98.011 1.00 86.14 13 TYR M O 1
ATOM 14560 N N . ASP F 6 14 ? 197.464 271.628 96.066 1.00 97.81 14 ASP M N 1
ATOM 14561 C CA . ASP F 6 14 ? 198.631 271.002 95.462 1.00 97.81 14 ASP M CA 1
ATOM 14562 C C . ASP F 6 14 ? 199.631 272.085 95.086 1.00 97.81 14 ASP M C 1
ATOM 14563 O O . ASP F 6 14 ? 199.310 272.999 94.318 1.00 97.81 14 ASP M O 1
ATOM 14568 N N . HIS F 6 15 ? 200.844 271.985 95.629 1.00 99.00 15 HIS M N 1
ATOM 14569 C CA . HIS F 6 15 ? 201.813 273.042 95.380 1.00 99.00 15 HIS M CA 1
ATOM 14570 C C . HIS F 6 15 ? 202.309 273.021 93.942 1.00 99.00 15 HIS M C 1
ATOM 14571 O O . HIS F 6 15 ? 202.743 274.058 93.432 1.00 99.00 15 HIS M O 1
ATOM 14578 N N . GLU F 6 16 ? 202.221 271.880 93.256 1.00 102.01 16 GLU M N 1
ATOM 14579 C CA . GLU F 6 16 ? 202.584 271.860 91.842 1.00 102.01 16 GLU M CA 1
ATOM 14580 C C . GLU F 6 16 ? 201.649 272.750 91.033 1.00 102.01 16 GLU M C 1
ATOM 14581 O O . GLU F 6 16 ? 202.100 273.578 90.232 1.00 102.01 16 GLU M O 1
ATOM 14587 N N . VAL F 6 17 ? 200.338 272.602 91.238 1.00 101.72 17 VAL M N 1
ATOM 14588 C CA . VAL F 6 17 ? 199.398 273.427 90.488 1.00 101.72 17 VAL M CA 1
ATOM 14589 C C . VAL F 6 17 ? 199.457 274.871 90.967 1.00 101.72 17 VAL M C 1
ATOM 14590 O O . VAL F 6 17 ? 199.285 275.798 90.167 1.00 101.72 17 VAL M O 1
ATOM 14594 N N . ILE F 6 18 ? 199.724 275.098 92.258 1.00 101.15 18 ILE M N 1
ATOM 14595 C CA . ILE F 6 18 ? 199.947 276.466 92.731 1.00 101.15 18 ILE M CA 1
ATOM 14596 C C . ILE F 6 18 ? 201.097 277.116 91.973 1.00 101.15 18 ILE M C 1
ATOM 14597 O O . ILE F 6 18 ? 200.973 278.235 91.461 1.00 101.15 18 ILE M O 1
ATOM 14602 N N . ASP F 6 19 ? 202.236 276.426 91.896 1.00 105.10 19 ASP M N 1
ATOM 14603 C CA . ASP F 6 19 ? 203.405 276.994 91.239 1.00 105.10 19 ASP M CA 1
ATOM 14604 C C . ASP F 6 19 ? 203.155 277.199 89.753 1.00 105.10 19 ASP M C 1
ATOM 14605 O O . ASP F 6 19 ? 203.557 278.220 89.185 1.00 105.10 19 ASP M O 1
ATOM 14610 N N . SER F 6 20 ? 202.494 276.237 89.104 1.00 106.81 20 SER M N 1
ATOM 14611 C CA . SER F 6 20 ? 202.195 276.382 87.684 1.00 106.81 20 SER M CA 1
ATOM 14612 C C . SER F 6 20 ? 201.283 277.574 87.431 1.00 106.81 20 SER M C 1
ATOM 14613 O O . SER F 6 20 ? 201.506 278.348 86.493 1.00 106.81 20 SER M O 1
ATOM 14616 N N . SER F 6 21 ? 200.253 277.746 88.263 1.00 108.02 21 SER M N 1
ATOM 14617 C CA . SER F 6 21 ? 199.349 278.876 88.094 1.00 108.02 21 SER M CA 1
ATOM 14618 C C . SER F 6 21 ? 200.065 280.198 88.336 1.00 108.02 21 SER M C 1
ATOM 14619 O O . SER F 6 21 ? 199.848 281.170 87.604 1.00 108.02 21 SER M O 1
ATOM 14622 N N . ALA F 6 22 ? 200.918 280.257 89.360 1.00 110.64 22 ALA M N 1
ATOM 14623 C CA . ALA F 6 22 ? 201.664 281.483 89.621 1.00 110.64 22 ALA M CA 1
ATOM 14624 C C . ALA F 6 22 ? 202.593 281.816 88.462 1.00 110.64 22 ALA M C 1
ATOM 14625 O O . ALA F 6 22 ? 202.702 282.980 88.057 1.00 110.64 22 ALA M O 1
ATOM 14627 N N . ARG F 6 23 ? 203.268 280.803 87.913 1.00 112.53 23 ARG M N 1
ATOM 14628 C CA . ARG F 6 23 ? 204.130 281.025 86.760 1.00 112.53 23 ARG M CA 1
ATOM 14629 C C . ARG F 6 23 ? 203.326 281.519 85.567 1.00 112.53 23 ARG M C 1
ATOM 14630 O O . ARG F 6 23 ? 203.762 282.426 84.848 1.00 112.53 23 ARG M O 1
ATOM 14638 N N . LYS F 6 24 ? 202.147 280.939 85.342 1.00 116.30 24 LYS M N 1
ATOM 14639 C CA . LYS F 6 24 ? 201.315 281.389 84.232 1.00 116.30 24 LYS M CA 1
ATOM 14640 C C . LYS F 6 24 ? 200.884 282.837 84.419 1.00 116.30 24 LYS M C 1
ATOM 14641 O O . LYS F 6 24 ? 200.929 283.628 83.471 1.00 116.30 24 LYS M O 1
ATOM 14647 N N . ILE F 6 25 ? 200.479 283.209 85.635 1.00 118.15 25 ILE M N 1
ATOM 14648 C CA . ILE F 6 25 ? 200.067 284.588 85.887 1.00 118.15 25 ILE M CA 1
ATOM 14649 C C . ILE F 6 25 ? 201.228 285.543 85.644 1.00 118.15 25 ILE M C 1
ATOM 14650 O O . ILE F 6 25 ? 201.089 286.556 84.944 1.00 118.15 25 ILE M O 1
ATOM 14655 N N . VAL F 6 26 ? 202.398 285.228 86.205 1.00 120.90 26 VAL M N 1
ATOM 14656 C CA . VAL F 6 26 ? 203.515 286.160 86.100 1.00 120.90 26 VAL M CA 1
ATOM 14657 C C . VAL F 6 26 ? 203.984 286.268 84.654 1.00 120.90 26 VAL M C 1
ATOM 14658 O O . VAL F 6 26 ? 204.320 287.360 84.181 1.00 120.90 26 VAL M O 1
ATOM 14662 N N . ASP F 6 27 ? 203.969 285.159 83.909 1.00 122.27 27 ASP M N 1
ATOM 14663 C CA . ASP F 6 27 ? 204.411 285.227 82.523 1.00 122.27 27 ASP M CA 1
ATOM 14664 C C . ASP F 6 27 ? 203.400 285.945 81.636 1.00 122.27 27 ASP M C 1
ATOM 14665 O O . ASP F 6 27 ? 203.798 286.725 80.763 1.00 122.27 27 ASP M O 1
ATOM 14670 N N . THR F 6 28 ? 202.120 285.833 81.993 1.00 124.11 28 THR M N 1
ATOM 14671 C CA . THR F 6 28 ? 201.079 286.580 81.249 1.00 124.11 28 THR M CA 1
ATOM 14672 C C . THR F 6 28 ? 201.272 288.077 81.481 1.00 124.11 28 THR M C 1
ATOM 14673 O O . THR F 6 28 ? 201.431 288.813 80.496 1.00 124.11 28 THR M O 1
ATOM 14677 N N . VAL F 6 29 ? 201.254 288.506 82.742 1.00 125.87 29 VAL M N 1
ATOM 14678 C CA . VAL F 6 29 ? 201.338 289.966 83.034 1.00 125.87 29 VAL M CA 1
ATOM 14679 C C . VAL F 6 29 ? 202.598 290.512 82.372 1.00 125.87 29 VAL M C 1
ATOM 14680 O O . VAL F 6 29 ? 202.553 291.639 81.854 1.00 125.87 29 VAL M O 1
ATOM 14684 N N . THR F 6 30 ? 203.679 289.737 82.405 1.00 127.59 30 THR M N 1
ATOM 14685 C CA . THR F 6 30 ? 204.958 290.236 81.843 1.00 127.59 30 THR M CA 1
ATOM 14686 C C . THR F 6 30 ? 204.798 290.350 80.327 1.00 127.59 30 THR M C 1
ATOM 14687 O O . THR F 6 30 ? 205.214 291.376 79.769 1.00 127.59 30 THR M O 1
ATOM 14691 N N . ARG F 6 31 ? 204.191 289.342 79.699 1.00 128.92 31 ARG M N 1
ATOM 14692 C CA . ARG F 6 31 ? 203.933 289.409 78.238 1.00 128.92 31 ARG M CA 1
ATOM 14693 C C . ARG F 6 31 ? 203.130 290.678 77.948 1.00 128.92 31 ARG M C 1
ATOM 14694 O O . ARG F 6 31 ? 203.171 291.151 76.802 1.00 128.92 31 ARG M O 1
ATOM 14702 N N . THR F 6 32 ? 202.432 291.204 78.954 1.00 130.95 32 THR M N 1
ATOM 14703 C CA . THR F 6 32 ? 201.698 292.482 78.776 1.00 130.95 32 THR M CA 1
ATOM 14704 C C . THR F 6 32 ? 202.465 293.568 79.529 1.00 130.95 32 THR M C 1
ATOM 14705 O O . THR F 6 32 ? 201.812 294.428 80.149 1.00 130.95 32 THR M O 1
ATOM 14709 N N . GLY F 6 33 ? 203.800 293.513 79.482 1.00 133.39 33 GLY M N 1
ATOM 14710 C CA . GLY F 6 33 ? 204.633 294.486 80.215 1.00 133.39 33 GLY M CA 1
ATOM 14711 C C . GLY F 6 33 ? 204.470 294.307 81.710 1.00 133.39 33 GLY M C 1
ATOM 14712 O O . GLY F 6 33 ? 204.923 293.265 82.212 1.00 133.39 33 GLY M O 1
ATOM 14713 N N . ALA F 6 34 ? 203.868 295.283 82.394 1.00 134.21 34 ALA M N 1
ATOM 14714 C CA . ALA F 6 34 ? 203.569 295.163 83.843 1.00 134.21 34 ALA M CA 1
ATOM 14715 C C . ALA F 6 34 ? 204.625 294.346 84.600 1.00 134.21 34 ALA M C 1
ATOM 14716 O O . ALA F 6 34 ? 204.441 293.119 84.724 1.00 134.21 34 ALA M O 1
ATOM 14718 N N . LYS F 6 35 ? 205.657 294.999 85.140 1.00 130.97 35 LYS M N 1
ATOM 14719 C CA . LYS F 6 35 ? 206.632 294.254 85.983 1.00 130.97 35 LYS M CA 1
ATOM 14720 C C . LYS F 6 35 ? 205.920 293.892 87.287 1.00 130.97 35 LYS M C 1
ATOM 14721 O O . LYS F 6 35 ? 205.181 294.752 87.808 1.00 130.97 35 LYS M O 1
ATOM 14727 N N . VAL F 6 36 ? 206.125 292.673 87.791 1.00 124.10 36 VAL M N 1
ATOM 14728 C CA . VAL F 6 36 ? 205.334 292.252 88.984 1.00 124.10 36 VAL M CA 1
ATOM 14729 C C . VAL F 6 36 ? 206.197 291.512 90.009 1.00 124.10 36 VAL M C 1
ATOM 14730 O O . VAL F 6 36 ? 207.019 290.673 89.599 1.00 124.10 36 VAL M O 1
ATOM 14734 N N . ALA F 6 37 ? 206.031 291.838 91.289 1.00 117.75 37 ALA M N 1
ATOM 14735 C CA . ALA F 6 37 ? 206.710 291.168 92.388 1.00 117.75 37 ALA M CA 1
ATOM 14736 C C . ALA F 6 37 ? 206.614 289.658 92.225 1.00 117.75 37 ALA M C 1
ATOM 14737 O O . ALA F 6 37 ? 205.600 289.129 91.763 1.00 117.75 37 ALA M O 1
ATOM 14739 N N . GLY F 6 38 ? 207.681 288.964 92.609 1.00 108.63 38 GLY M N 1
ATOM 14740 C CA . GLY F 6 38 ? 207.735 287.528 92.488 1.00 108.63 38 GLY M CA 1
ATOM 14741 C C . GLY F 6 38 ? 206.727 286.847 93.387 1.00 108.63 38 GLY M C 1
ATOM 14742 O O . GLY F 6 38 ? 206.302 287.394 94.408 1.00 108.63 38 GLY M O 1
ATOM 14743 N N . PRO F 6 39 ? 206.316 285.635 93.017 1.00 103.86 39 PRO M N 1
ATOM 14744 C CA . PRO F 6 39 ? 205.360 284.898 93.853 1.00 103.86 39 PRO M CA 1
ATOM 14745 C C . PRO F 6 39 ? 205.947 284.556 95.207 1.00 103.86 39 PRO M C 1
ATOM 14746 O O . PRO F 6 39 ? 206.883 283.756 95.300 1.00 103.86 39 PRO M O 1
ATOM 14750 N N . VAL F 6 40 ? 205.415 285.151 96.262 1.00 100.87 40 VAL M N 1
ATOM 14751 C CA . VAL F 6 40 ? 205.909 284.927 97.618 1.00 100.87 40 VAL M CA 1
ATOM 14752 C C . VAL F 6 40 ? 205.027 283.877 98.285 1.00 100.87 40 VAL M C 1
ATOM 14753 O O . VAL F 6 40 ? 203.795 283.957 98.169 1.00 100.87 40 VAL M O 1
ATOM 14757 N N . PRO F 6 41 ? 205.602 282.864 98.927 1.00 96.79 41 PRO M N 1
ATOM 14758 C CA . PRO F 6 41 ? 204.780 281.805 99.522 1.00 96.79 41 PRO M CA 1
ATOM 14759 C C . PRO F 6 41 ? 204.332 282.137 100.934 1.00 96.79 41 PRO M C 1
ATOM 14760 O O . PRO F 6 41 ? 205.166 282.414 101.801 1.00 96.79 41 PRO M O 1
ATOM 14764 N N . LEU F 6 42 ? 203.029 282.116 101.181 1.00 94.07 42 LEU M N 1
ATOM 14765 C CA . LEU F 6 42 ? 202.523 282.294 102.526 1.00 94.07 42 LEU M CA 1
ATOM 14766 C C . LEU F 6 42 ? 202.583 280.967 103.275 1.00 94.07 42 LEU M C 1
ATOM 14767 O O . LEU F 6 42 ? 202.709 279.907 102.660 1.00 94.07 42 LEU M O 1
ATOM 14772 N N . PRO F 6 43 ? 202.524 280.997 104.605 1.00 90.33 43 PRO M N 1
ATOM 14773 C CA . PRO F 6 43 ? 202.482 279.739 105.358 1.00 90.33 43 PRO M CA 1
ATOM 14774 C C . PRO F 6 43 ? 201.277 278.903 104.958 1.00 90.33 43 PRO M C 1
ATOM 14775 O O . PRO F 6 43 ? 200.190 279.425 104.707 1.00 90.33 43 PRO M O 1
ATOM 14779 N N . THR F 6 44 ? 201.479 277.591 104.899 1.00 87.94 44 THR M N 1
ATOM 14780 C CA . THR F 6 44 ? 200.429 276.687 104.456 1.00 87.94 44 THR M CA 1
ATOM 14781 C C . THR F 6 44 ? 199.504 276.342 105.613 1.00 87.94 44 THR M C 1
ATOM 14782 O O . THR F 6 44 ? 199.959 275.935 106.686 1.00 87.94 44 THR M O 1
ATOM 14786 N N . GLU F 6 45 ? 198.205 276.496 105.386 1.00 87.02 45 GLU M N 1
ATOM 14787 C CA . GLU F 6 45 ? 197.226 276.077 106.377 1.00 87.02 45 GLU M CA 1
ATOM 14788 C C . GLU F 6 45 ? 197.261 274.563 106.525 1.00 87.02 45 GLU M C 1
ATOM 14789 O O . GLU F 6 45 ? 197.302 273.829 105.536 1.00 87.02 45 GLU M O 1
ATOM 14795 N N . LYS F 6 46 ? 197.226 274.098 107.771 1.00 80.98 46 LYS M N 1
ATOM 14796 C CA . LYS F 6 46 ? 197.499 272.705 108.120 1.00 80.98 46 LYS M CA 1
ATOM 14797 C C . LYS F 6 46 ? 196.408 272.217 109.067 1.00 80.98 46 LYS M C 1
ATOM 14798 O O . LYS F 6 46 ? 196.551 272.331 110.287 1.00 80.98 46 LYS M O 1
ATOM 14804 N N . ASN F 6 47 ? 195.322 271.674 108.522 1.00 79.52 47 ASN M N 1
ATOM 14805 C CA . ASN F 6 47 ? 194.258 271.135 109.356 1.00 79.52 47 ASN M CA 1
ATOM 14806 C C . ASN F 6 47 ? 194.470 269.641 109.542 1.00 79.52 47 ASN M C 1
ATOM 14807 O O . ASN F 6 47 ? 194.843 268.943 108.601 1.00 79.52 47 ASN M O 1
ATOM 14812 N N . VAL F 6 48 ? 194.239 269.155 110.757 1.00 74.25 48 VAL M N 1
ATOM 14813 C CA . VAL F 6 48 ? 194.517 267.768 111.111 1.00 74.25 48 VAL M CA 1
ATOM 14814 C C . VAL F 6 48 ? 193.245 267.131 111.650 1.00 74.25 48 VAL M C 1
ATOM 14815 O O . VAL F 6 48 ? 192.562 267.718 112.496 1.00 74.25 48 VAL M O 1
ATOM 14819 N N . PHE F 6 49 ? 192.929 265.936 111.158 1.00 70.68 49 PHE M N 1
ATOM 14820 C CA . PHE F 6 49 ? 191.778 265.178 111.629 1.00 70.68 49 PHE M CA 1
ATOM 14821 C C . PHE F 6 49 ? 192.226 263.800 112.084 1.00 70.68 49 PHE M C 1
ATOM 14822 O O . PHE F 6 49 ? 192.871 263.075 111.323 1.00 70.68 49 PHE M O 1
ATOM 14830 N N . CYS F 6 50 ? 191.879 263.439 113.314 1.00 66.26 50 CYS M N 1
ATOM 14831 C CA . CYS F 6 50 ? 192.150 262.114 113.854 1.00 66.26 50 CYS M CA 1
ATOM 14832 C C . CYS F 6 50 ? 190.850 261.328 113.906 1.00 66.26 50 CYS M C 1
ATOM 14833 O O . CYS F 6 50 ? 189.824 261.849 114.355 1.00 66.26 50 CYS M O 1
ATOM 14836 N N . VAL F 6 51 ? 190.891 260.083 113.443 1.00 66.38 51 VAL M N 1
ATOM 14837 C CA . VAL F 6 51 ? 189.698 259.269 113.258 1.00 66.38 51 VAL M CA 1
ATOM 14838 C C . VAL F 6 51 ? 189.953 257.877 113.812 1.00 66.38 51 VAL M C 1
ATOM 14839 O O . VAL F 6 51 ? 190.987 257.270 113.518 1.00 66.38 51 VAL M O 1
ATOM 14843 N N . ILE F 6 52 ? 189.014 257.370 114.610 1.00 65.24 52 ILE M N 1
ATOM 14844 C CA . ILE F 6 52 ? 189.092 255.981 115.045 1.00 65.24 52 ILE M CA 1
ATOM 14845 C C . ILE F 6 52 ? 189.051 255.090 113.815 1.00 65.24 52 ILE M C 1
ATOM 14846 O O . ILE F 6 52 ? 188.122 255.170 113.003 1.00 65.24 52 ILE M O 1
ATOM 14851 N N . ARG F 6 53 ? 190.066 254.238 113.669 1.00 67.83 53 ARG M N 1
ATOM 14852 C CA . ARG F 6 53 ? 190.190 253.434 112.458 1.00 67.83 53 ARG M CA 1
ATOM 14853 C C . ARG F 6 53 ? 189.034 252.453 112.317 1.00 67.83 53 ARG M C 1
ATOM 14854 O O . ARG F 6 53 ? 188.474 252.295 111.227 1.00 67.83 53 ARG M O 1
ATOM 14862 N N . SER F 6 54 ? 188.671 251.813 113.371 1.00 66.16 54 SER M N 1
ATOM 14863 C CA . SER F 6 54 ? 187.629 250.800 113.373 1.00 66.16 54 SER M CA 1
ATOM 14864 C C . SER F 6 54 ? 186.248 251.433 113.487 1.00 66.16 54 SER M C 1
ATOM 14865 O O . SER F 6 54 ? 186.107 252.539 114.014 1.00 66.16 54 SER M O 1
ATOM 14868 N N . PRO F 6 55 ? 185.208 250.754 112.999 1.00 63.88 55 PRO M N 1
ATOM 14869 C CA . PRO F 6 55 ? 183.843 251.236 113.218 1.00 63.88 55 PRO M CA 1
ATOM 14870 C C . PRO F 6 55 ? 183.306 250.978 114.614 1.00 63.88 55 PRO M C 1
ATOM 14871 O O . PRO F 6 55 ? 182.186 251.409 114.908 1.00 63.88 55 PRO M O 1
ATOM 14875 N N . HIS F 6 56 ? 184.054 250.301 115.487 1.00 64.72 56 HIS M N 1
ATOM 14876 C CA . HIS F 6 56 ? 183.505 249.935 116.785 1.00 64.72 56 HIS M CA 1
ATOM 14877 C C . HIS F 6 56 ? 184.624 249.537 117.738 1.00 64.72 56 HIS M C 1
ATOM 14878 O O . HIS F 6 56 ? 185.533 248.799 117.353 1.00 64.72 56 HIS M O 1
ATOM 14885 N N . LYS F 6 57 ? 184.564 250.069 118.963 1.00 66.03 57 LYS M N 1
ATOM 14886 C CA . LYS F 6 57 ? 185.270 249.571 120.158 1.00 66.03 57 LYS M CA 1
ATOM 14887 C C . LYS F 6 57 ? 186.779 249.421 119.986 1.00 66.03 57 LYS M C 1
ATOM 14888 O O . LYS F 6 57 ? 187.420 248.676 120.731 1.00 66.03 57 LYS M O 1
ATOM 14894 N N . TYR F 6 58 ? 187.393 250.126 119.043 1.00 65.95 58 TYR M N 1
ATOM 14895 C CA . TYR F 6 58 ? 188.846 250.040 118.887 1.00 65.95 58 TYR M CA 1
ATOM 14896 C C . TYR F 6 58 ? 189.402 251.454 118.797 1.00 65.95 58 TYR M C 1
ATOM 14897 O O . TYR F 6 58 ? 189.610 251.979 117.702 1.00 65.95 58 TYR M O 1
ATOM 14906 N N . LYS F 6 59 ? 189.673 252.055 119.953 1.00 65.80 59 LYS M N 1
ATOM 14907 C CA . LYS F 6 59 ? 190.066 253.455 120.002 1.00 65.80 59 LYS M CA 1
ATOM 14908 C C . LYS F 6 59 ? 191.572 253.667 119.978 1.00 65.80 59 LYS M C 1
ATOM 14909 O O . LYS F 6 59 ? 192.021 254.763 119.628 1.00 65.80 59 LYS M O 1
ATOM 14915 N N . ASP F 6 60 ? 192.362 252.659 120.333 1.00 69.65 60 ASP M N 1
ATOM 14916 C CA . ASP F 6 60 ? 193.802 252.848 120.426 1.00 69.65 60 ASP M CA 1
ATOM 14917 C C . ASP F 6 60 ? 194.496 252.872 119.072 1.00 69.65 60 ASP M C 1
ATOM 14918 O O . ASP F 6 60 ? 195.665 253.263 119.004 1.00 69.65 60 ASP M O 1
ATOM 14923 N N . SER F 6 61 ? 193.819 252.469 118.001 1.00 67.57 61 SER M N 1
ATOM 14924 C CA . SER F 6 61 ? 194.380 252.490 116.655 1.00 67.57 61 SER M CA 1
ATOM 14925 C C . SER F 6 61 ? 193.594 253.506 115.842 1.00 67.57 61 SER M C 1
ATOM 14926 O O . SER F 6 61 ? 192.393 253.332 115.621 1.00 67.57 61 SER M O 1
ATOM 14929 N N . ARG F 6 62 ? 194.269 254.562 115.394 1.00 65.29 62 ARG M N 1
ATOM 14930 C CA . ARG F 6 62 ? 193.597 255.670 114.739 1.00 65.29 62 ARG M CA 1
ATOM 14931 C C . ARG F 6 62 ? 194.370 256.090 113.499 1.00 65.29 62 ARG M C 1
ATOM 14932 O O . ARG F 6 62 ? 195.544 255.757 113.325 1.00 65.29 62 ARG M O 1
ATOM 14940 N N . GLU F 6 63 ? 193.687 256.836 112.639 1.00 70.29 63 GLU M N 1
ATOM 14941 C CA . GLU F 6 63 ? 194.240 257.324 111.388 1.00 70.29 63 GLU M CA 1
ATOM 14942 C C . GLU F 6 63 ? 194.163 258.843 111.354 1.00 70.29 63 GLU M C 1
ATOM 14943 O O . GLU F 6 63 ? 193.147 259.432 111.736 1.00 70.29 63 GLU M O 1
ATOM 14949 N N . HIS F 6 64 ? 195.238 259.471 110.894 1.00 67.48 64 HIS M N 1
ATOM 14950 C CA . HIS F 6 64 ? 195.363 260.919 110.873 1.00 67.48 64 HIS M CA 1
ATOM 14951 C C . HIS F 6 64 ? 195.408 261.418 109.434 1.00 67.48 64 HIS M C 1
ATOM 14952 O O . HIS F 6 64 ? 196.060 260.811 108.580 1.00 67.48 64 HIS M O 1
ATOM 14959 N N . PHE F 6 65 ? 194.716 262.527 109.170 1.00 71.25 65 PHE M N 1
ATOM 14960 C CA . PHE F 6 65 ? 194.624 263.103 107.835 1.00 71.25 65 PHE M CA 1
ATOM 14961 C C . PHE F 6 65 ? 194.938 264.592 107.868 1.00 71.25 65 PHE M C 1
ATOM 14962 O O . PHE F 6 65 ? 194.588 265.289 108.825 1.00 71.25 65 PHE M O 1
ATOM 14970 N N . GLU F 6 66 ? 195.446 265.141 106.775 1.00 78.42 66 GLU M N 1
ATOM 14971 C CA . GLU F 6 66 ? 195.650 266.605 106.805 1.00 78.42 66 GLU M CA 1
ATOM 14972 C C . GLU F 6 66 ? 195.046 267.249 105.565 1.00 78.42 66 GLU M C 1
ATOM 14973 O O . GLU F 6 66 ? 194.985 266.579 104.525 1.00 78.42 66 GLU M O 1
ATOM 14979 N N . MET F 6 67 ? 194.594 268.494 105.684 1.00 80.86 67 MET M N 1
ATOM 14980 C CA . MET F 6 67 ? 194.130 269.225 104.486 1.00 80.86 67 MET M CA 1
ATOM 14981 C C . MET F 6 67 ? 195.050 270.429 104.339 1.00 80.86 67 MET M C 1
ATOM 14982 O O . MET F 6 67 ? 194.762 271.465 104.955 1.00 80.86 67 MET M O 1
ATOM 14987 N N . ARG F 6 68 ? 196.118 270.296 103.558 1.00 82.05 68 ARG M N 1
ATOM 14988 C CA . ARG F 6 68 ? 197.096 271.404 103.470 1.00 82.05 68 ARG M CA 1
ATOM 14989 C C . ARG F 6 68 ? 196.686 272.407 102.395 1.00 82.05 68 ARG M C 1
ATOM 14990 O O . ARG F 6 68 ? 196.569 272.001 101.235 1.00 82.05 68 ARG M O 1
ATOM 14998 N N . THR F 6 69 ? 196.476 273.662 102.774 1.00 87.63 69 THR M N 1
ATOM 14999 C CA . THR F 6 69 ? 196.139 274.748 101.865 1.00 87.63 69 THR M CA 1
ATOM 15000 C C . THR F 6 69 ? 197.406 275.544 101.594 1.00 87.63 69 THR M C 1
ATOM 15001 O O . THR F 6 69 ? 197.972 276.148 102.510 1.00 87.63 69 THR M O 1
ATOM 15005 N N . HIS F 6 70 ? 197.843 275.544 100.341 1.00 90.78 70 HIS M N 1
ATOM 15006 C CA . HIS F 6 70 ? 199.014 276.290 99.910 1.00 90.78 70 HIS M CA 1
ATOM 15007 C C . HIS F 6 70 ? 198.570 277.622 99.324 1.00 90.78 70 HIS M C 1
ATOM 15008 O O . HIS F 6 70 ? 197.645 277.667 98.500 1.00 90.78 70 HIS M O 1
ATOM 15015 N N . LYS F 6 71 ? 199.228 278.698 99.756 1.00 93.18 71 LYS M N 1
ATOM 15016 C CA . LYS F 6 71 ? 198.877 280.058 99.373 1.00 93.18 71 LYS M CA 1
ATOM 15017 C C . LYS F 6 71 ? 200.100 280.777 98.826 1.00 93.18 71 LYS M C 1
ATOM 15018 O O . LYS F 6 71 ? 201.181 280.721 99.421 1.00 93.18 71 LYS M O 1
ATOM 15024 N N . ARG F 6 72 ? 199.916 281.472 97.709 1.00 97.31 72 ARG M N 1
ATOM 15025 C CA . ARG F 6 72 ? 200.951 282.290 97.096 1.00 97.31 72 ARG M CA 1
ATOM 15026 C C . ARG F 6 72 ? 200.407 283.690 96.861 1.00 97.31 72 ARG M C 1
ATOM 15027 O O . ARG F 6 72 ? 199.199 283.882 96.697 1.00 97.31 72 ARG M O 1
ATOM 15035 N N . LEU F 6 73 ? 201.307 284.672 96.844 1.00 103.43 73 LEU M N 1
ATOM 15036 C CA . LEU F 6 73 ? 200.920 286.065 96.681 1.00 103.43 73 LEU M CA 1
ATOM 15037 C C . LEU F 6 73 ? 201.699 286.690 95.532 1.00 103.43 73 LEU M C 1
ATOM 15038 O O . LEU F 6 73 ? 202.910 286.476 95.396 1.00 103.43 73 LEU M O 1
ATOM 15043 N N . ILE F 6 74 ? 200.982 287.474 94.723 1.00 107.91 74 ILE M N 1
ATOM 15044 C CA . ILE F 6 74 ? 201.513 288.197 93.574 1.00 107.91 74 ILE M CA 1
ATOM 15045 C C . ILE F 6 74 ? 201.124 289.664 93.701 1.00 107.91 74 ILE M C 1
ATOM 15046 O O . ILE F 6 74 ? 199.987 289.983 94.064 1.00 107.91 74 ILE M O 1
ATOM 15051 N N . ASP F 6 75 ? 202.063 290.556 93.404 1.00 115.13 75 ASP M N 1
ATOM 15052 C CA . ASP F 6 75 ? 201.791 291.984 93.315 1.00 115.13 75 ASP M CA 1
ATOM 15053 C C . ASP F 6 75 ? 201.963 292.435 91.873 1.00 115.13 75 ASP M C 1
ATOM 15054 O O . ASP F 6 75 ? 202.981 292.130 91.244 1.00 115.13 75 ASP M O 1
ATOM 15059 N N . ILE F 6 76 ? 200.976 293.156 91.351 1.00 119.85 76 ILE M N 1
ATOM 15060 C CA . ILE F 6 76 ? 201.042 293.695 89.993 1.00 119.85 76 ILE M CA 1
ATOM 15061 C C . ILE F 6 76 ? 201.386 295.174 90.129 1.00 119.85 76 ILE M C 1
ATOM 15062 O O . ILE F 6 76 ? 200.512 296.032 90.262 1.00 119.85 76 ILE M O 1
ATOM 15067 N N . LEU F 6 77 ? 202.685 295.467 90.194 1.00 125.44 77 LEU M N 1
ATOM 15068 C CA . LEU F 6 77 ? 203.115 296.871 90.430 1.00 125.44 77 LEU M CA 1
ATOM 15069 C C . LEU F 6 77 ? 202.566 297.780 89.330 1.00 125.44 77 LEU M C 1
ATOM 15070 O O . LEU F 6 77 ? 202.101 298.889 89.660 1.00 125.44 77 LEU M O 1
ATOM 15075 N N . GLU F 6 78 ? 202.612 297.327 88.078 1.00 132.16 78 GLU M N 1
ATOM 15076 C CA . GLU F 6 78 ? 202.193 298.204 86.952 1.00 132.16 78 GLU M CA 1
ATOM 15077 C C . GLU F 6 78 ? 200.680 298.103 86.755 1.00 132.16 78 GLU M C 1
ATOM 15078 O O . GLU F 6 78 ? 200.179 296.976 86.601 1.00 132.16 78 GLU M O 1
ATOM 15084 N N . PRO F 6 79 ? 199.937 299.230 86.744 1.00 137.07 79 PRO M N 1
ATOM 15085 C CA . PRO F 6 79 ? 198.470 299.187 86.655 1.00 137.07 79 PRO M CA 1
ATOM 15086 C C . PRO F 6 79 ? 197.989 298.431 85.427 1.00 137.07 79 PRO M C 1
ATOM 15087 O O . PRO F 6 79 ? 197.289 297.422 85.555 1.00 137.07 79 PRO M O 1
ATOM 15091 N N . THR F 6 80 ? 198.377 298.905 84.236 1.00 138.86 80 THR M N 1
ATOM 15092 C CA . THR F 6 80 ? 198.226 298.201 82.963 1.00 138.86 80 THR M CA 1
ATOM 15093 C C . THR F 6 80 ? 196.830 297.609 82.777 1.00 138.86 80 THR M C 1
ATOM 15094 O O . THR F 6 80 ? 196.625 296.403 82.986 1.00 138.86 80 THR M O 1
ATOM 15098 N N . PRO F 6 81 ? 195.841 298.433 82.424 1.00 138.54 81 PRO M N 1
ATOM 15099 C CA . PRO F 6 81 ? 194.480 297.907 82.226 1.00 138.54 81 PRO M CA 1
ATOM 15100 C C . PRO F 6 81 ? 194.408 296.752 81.240 1.00 138.54 81 PRO M C 1
ATOM 15101 O O . PRO F 6 81 ? 193.522 295.898 81.370 1.00 138.54 81 PRO M O 1
ATOM 15105 N N . LYS F 6 82 ? 195.311 296.691 80.260 1.00 137.52 82 LYS M N 1
ATOM 15106 C CA . LYS F 6 82 ? 195.361 295.521 79.389 1.00 137.52 82 LYS M CA 1
ATOM 15107 C C . LYS F 6 82 ? 195.656 294.259 80.191 1.00 137.52 82 LYS M C 1
ATOM 15108 O O . LYS F 6 82 ? 195.016 293.218 79.989 1.00 137.52 82 LYS M O 1
ATOM 15114 N N . THR F 6 83 ? 196.610 294.336 81.122 1.00 138.05 83 THR M N 1
ATOM 15115 C CA . THR F 6 83 ? 196.830 293.210 82.020 1.00 138.05 83 THR M CA 1
ATOM 15116 C C . THR F 6 83 ? 195.629 292.972 82.917 1.00 138.05 83 THR M C 1
ATOM 15117 O O . THR F 6 83 ? 195.383 291.834 83.315 1.00 138.05 83 THR M O 1
ATOM 15121 N N . VAL F 6 84 ? 194.883 294.023 83.259 1.00 137.41 84 VAL M N 1
ATOM 15122 C CA . VAL F 6 84 ? 193.669 293.827 84.050 1.00 137.41 84 VAL M CA 1
ATOM 15123 C C . VAL F 6 84 ? 192.683 292.942 83.292 1.00 137.41 84 VAL M C 1
ATOM 15124 O O . VAL F 6 84 ? 192.149 291.963 83.833 1.00 137.41 84 VAL M O 1
ATOM 15128 N N . ASP F 6 85 ? 192.446 293.263 82.018 1.00 137.58 85 ASP M N 1
ATOM 15129 C CA . ASP F 6 85 ? 191.559 292.426 81.214 1.00 137.58 85 ASP M CA 1
ATOM 15130 C C . ASP F 6 85 ? 192.119 291.015 81.064 1.00 137.58 85 ASP M C 1
ATOM 15131 O O . ASP F 6 85 ? 191.371 290.032 81.135 1.00 137.58 85 ASP M O 1
ATOM 15136 N N . SER F 6 86 ? 193.431 290.894 80.846 1.00 134.62 86 SER M N 1
ATOM 15137 C CA . SER F 6 86 ? 194.020 289.567 80.688 1.00 134.62 86 SER M CA 1
ATOM 15138 C C . SER F 6 86 ? 193.839 288.729 81.948 1.00 134.62 86 SER M C 1
ATOM 15139 O O . SER F 6 86 ? 193.447 287.556 81.876 1.00 134.62 86 SER M O 1
ATOM 15142 N N . LEU F 6 87 ? 194.101 289.323 83.115 1.00 133.72 87 LEU M N 1
ATOM 15143 C CA . LEU F 6 87 ? 193.986 288.599 84.370 1.00 133.72 87 LEU M CA 1
ATOM 15144 C C . LEU F 6 87 ? 192.539 288.305 84.726 1.00 133.72 87 LEU M C 1
ATOM 15145 O O . LEU F 6 87 ? 192.285 287.374 85.498 1.00 133.72 87 LEU M O 1
ATOM 15150 N N . MET F 6 88 ? 191.581 289.071 84.200 1.00 135.60 88 MET M N 1
ATOM 15151 C CA . MET F 6 88 ? 190.204 288.680 84.468 1.00 135.60 88 MET M CA 1
ATOM 15152 C C . MET F 6 88 ? 189.705 287.641 83.470 1.00 135.60 88 MET M C 1
ATOM 15153 O O . MET F 6 88 ? 188.759 286.909 83.781 1.00 135.60 88 MET M O 1
ATOM 15158 N N . ARG F 6 89 ? 190.307 287.546 82.279 1.00 132.04 89 ARG M N 1
ATOM 15159 C CA . ARG F 6 89 ? 189.758 286.624 81.291 1.00 132.04 89 ARG M CA 1
ATOM 15160 C C . ARG F 6 89 ? 190.506 285.300 81.175 1.00 132.04 89 ARG M C 1
ATOM 15161 O O . ARG F 6 89 ? 189.968 284.374 80.557 1.00 132.04 89 ARG M O 1
ATOM 15169 N N . LEU F 6 90 ? 191.714 285.165 81.725 1.00 124.72 90 LEU M N 1
ATOM 15170 C CA . LEU F 6 90 ? 192.402 283.910 81.445 1.00 124.72 90 LEU M CA 1
ATOM 15171 C C . LEU F 6 90 ? 191.771 282.773 82.247 1.00 124.72 90 LEU M C 1
ATOM 15172 O O . LEU F 6 90 ? 190.973 282.984 83.164 1.00 124.72 90 LEU M O 1
ATOM 15177 N N . ASP F 6 91 ? 192.154 281.548 81.898 1.00 116.56 91 ASP M N 1
ATOM 15178 C CA . ASP F 6 91 ? 191.610 280.345 82.510 1.00 116.56 91 ASP M CA 1
ATOM 15179 C C . ASP F 6 91 ? 192.654 279.696 83.409 1.00 116.56 91 ASP M C 1
ATOM 15180 O O . ASP F 6 91 ? 193.835 279.625 83.055 1.00 116.56 91 ASP M O 1
ATOM 15185 N N . LEU F 6 92 ? 192.211 279.223 84.568 1.00 108.87 92 LEU M N 1
ATOM 15186 C CA . LEU F 6 92 ? 193.054 278.585 85.564 1.00 108.87 92 LEU M CA 1
ATOM 15187 C C . LEU F 6 92 ? 192.541 277.183 85.862 1.00 108.87 92 LEU M C 1
ATOM 15188 O O . LEU F 6 92 ? 191.363 276.883 85.637 1.00 108.87 92 LEU M O 1
ATOM 15193 N N . PRO F 6 93 ? 193.401 276.293 86.358 1.00 101.37 93 PRO M N 1
ATOM 15194 C CA . PRO F 6 93 ? 192.937 274.950 86.721 1.00 101.37 93 PRO M CA 1
ATOM 15195 C C . PRO F 6 93 ? 191.892 274.999 87.824 1.00 101.37 93 PRO M C 1
ATOM 15196 O O . PRO F 6 93 ? 191.861 275.917 88.644 1.00 101.37 93 PRO M O 1
ATOM 15200 N N . ALA F 6 94 ? 191.020 273.988 87.827 1.00 95.46 94 ALA M N 1
ATOM 15201 C CA . ALA F 6 94 ? 189.881 273.981 88.737 1.00 95.46 94 ALA M CA 1
ATOM 15202 C C . ALA F 6 94 ? 190.304 273.895 90.197 1.00 95.46 94 ALA M C 1
ATOM 15203 O O . ALA F 6 94 ? 189.602 274.413 91.073 1.00 95.46 94 ALA M O 1
ATOM 15205 N N . GLY F 6 95 ? 191.434 273.250 90.485 1.00 94.25 95 GLY M N 1
ATOM 15206 C CA . GLY F 6 95 ? 191.824 273.041 91.868 1.00 94.25 95 GLY M CA 1
ATOM 15207 C C . GLY F 6 95 ? 192.269 274.294 92.592 1.00 94.25 95 GLY M C 1
ATOM 15208 O O . GLY F 6 95 ? 192.183 274.347 93.822 1.00 94.25 95 GLY M O 1
ATOM 15209 N N . VAL F 6 96 ? 192.732 275.303 91.862 1.00 95.11 96 VAL M N 1
ATOM 15210 C CA . VAL F 6 96 ? 193.267 276.526 92.446 1.00 95.11 96 VAL M CA 1
ATOM 15211 C C . VAL F 6 96 ? 192.262 277.649 92.242 1.00 95.11 96 VAL M C 1
ATOM 15212 O O . VAL F 6 96 ? 191.623 277.740 91.188 1.00 95.11 96 VAL M O 1
ATOM 15216 N N . ASP F 6 97 ? 192.099 278.487 93.260 1.00 96.13 97 ASP M N 1
ATOM 15217 C CA . ASP F 6 97 ? 191.262 279.668 93.120 1.00 96.13 97 ASP M CA 1
ATOM 15218 C C . ASP F 6 97 ? 192.127 280.916 92.991 1.00 96.13 97 ASP M C 1
ATOM 15219 O O . ASP F 6 97 ? 193.341 280.894 93.207 1.00 96.13 97 ASP M O 1
ATOM 15224 N N . ILE F 6 98 ? 191.479 282.017 92.631 1.00 100.61 98 ILE M N 1
ATOM 15225 C CA . ILE F 6 98 ? 192.147 283.295 92.440 1.00 100.61 98 ILE M CA 1
ATOM 15226 C C . ILE F 6 98 ? 191.381 284.359 93.212 1.00 100.61 98 ILE M C 1
ATOM 15227 O O . ILE F 6 98 ? 190.146 284.333 93.269 1.00 100.61 98 ILE M O 1
ATOM 15232 N N . GLU F 6 99 ? 192.115 285.269 93.846 1.00 105.71 99 GLU M N 1
ATOM 15233 C CA . GLU F 6 99 ? 191.517 286.408 94.535 1.00 105.71 99 GLU M CA 1
ATOM 15234 C C . GLU F 6 99 ? 192.238 287.666 94.078 1.00 105.71 99 GLU M C 1
ATOM 15235 O O . GLU F 6 99 ? 193.432 287.831 94.347 1.00 105.71 99 GLU M O 1
ATOM 15241 N N . ILE F 6 100 ? 191.521 288.551 93.392 1.00 108.59 100 ILE M N 1
ATOM 15242 C CA . ILE F 6 100 ? 192.087 289.787 92.866 1.00 108.59 100 ILE M CA 1
ATOM 15243 C C . ILE F 6 100 ? 191.596 290.936 93.732 1.00 108.59 100 ILE M C 1
ATOM 15244 O O . ILE F 6 100 ? 190.388 291.194 93.812 1.00 108.59 100 ILE M O 1
ATOM 15249 N N . LYS F 6 101 ? 192.529 291.622 94.380 1.00 110.40 101 LYS M N 1
ATOM 15250 C CA . LYS F 6 101 ? 192.239 292.828 95.145 1.00 110.40 101 LYS M CA 1
ATOM 15251 C C . LYS F 6 101 ? 192.739 294.017 94.337 1.00 110.40 101 LYS M C 1
ATOM 15252 O O . LYS F 6 101 ? 193.949 294.180 94.145 1.00 110.40 101 LYS M O 1
ATOM 15258 N N . LEU F 6 102 ? 191.809 294.839 93.861 1.00 112.55 102 LEU M N 1
ATOM 15259 C CA . LEU F 6 102 ? 192.141 295.970 93.004 1.00 112.55 102 LEU M CA 1
ATOM 15260 C C . LEU F 6 102 ? 192.769 297.103 93.809 1.00 112.55 102 LEU M C 1
ATOM 15261 O O . LEU F 6 102 ? 192.225 298.205 93.875 1.00 112.55 102 LEU M O 1
ATOM 15266 N N . ALA G 7 2 ? 188.202 282.569 175.064 1.00 104.46 2 ALA N N 1
ATOM 15267 C CA . ALA G 7 2 ? 187.098 283.498 174.863 1.00 104.46 2 ALA N CA 1
ATOM 15268 C C . ALA G 7 2 ? 187.611 284.872 174.451 1.00 104.46 2 ALA N C 1
ATOM 15269 O O . ALA G 7 2 ? 187.278 285.880 175.073 1.00 104.46 2 ALA N O 1
ATOM 15271 N N . ARG G 7 3 ? 188.426 284.907 173.397 1.00 100.26 3 ARG N N 1
ATOM 15272 C CA . ARG G 7 3 ? 188.969 286.173 172.919 1.00 100.26 3 ARG N CA 1
ATOM 15273 C C . ARG G 7 3 ? 187.940 286.933 172.089 1.00 100.26 3 ARG N C 1
ATOM 15274 O O . ARG G 7 3 ? 187.534 288.043 172.445 1.00 100.26 3 ARG N O 1
ATOM 15282 N N . LEU G 7 4 ? 187.510 286.346 170.979 1.00 97.69 4 LEU N N 1
ATOM 15283 C CA . LEU G 7 4 ? 186.479 286.931 170.133 1.00 97.69 4 LEU N CA 1
ATOM 15284 C C . LEU G 7 4 ? 185.111 286.384 170.546 1.00 97.69 4 LEU N C 1
ATOM 15285 O O . LEU G 7 4 ? 184.964 285.809 171.628 1.00 97.69 4 LEU N O 1
ATOM 15290 N N . ILE G 7 5 ? 184.107 286.566 169.687 1.00 98.29 5 ILE N N 1
ATOM 15291 C CA . ILE G 7 5 ? 182.690 286.382 169.995 1.00 98.29 5 ILE N CA 1
ATOM 15292 C C . ILE G 7 5 ? 182.437 285.119 170.807 1.00 98.29 5 ILE N C 1
ATOM 15293 O O . ILE G 7 5 ? 181.828 285.174 171.882 1.00 98.29 5 ILE N O 1
ATOM 15298 N N . GLY G 7 6 ? 182.898 283.979 170.308 1.00 103.31 6 GLY N N 1
ATOM 15299 C CA . GLY G 7 6 ? 182.716 282.734 171.027 1.00 103.31 6 GLY N CA 1
ATOM 15300 C C . GLY G 7 6 ? 183.899 281.802 170.891 1.00 103.31 6 GLY N C 1
ATOM 15301 O O . GLY G 7 6 ? 183.842 280.643 171.313 1.00 103.31 6 GLY N O 1
ATOM 15302 N N . VAL G 7 7 ? 184.981 282.300 170.302 1.00 99.19 7 VAL N N 1
ATOM 15303 C CA . VAL G 7 7 ? 186.160 281.500 170.009 1.00 99.19 7 VAL N CA 1
ATOM 15304 C C . VAL G 7 7 ? 187.384 282.232 170.536 1.00 99.19 7 VAL N C 1
ATOM 15305 O O . VAL G 7 7 ? 187.406 283.466 170.590 1.00 99.19 7 VAL N O 1
ATOM 15309 N N . ASP G 7 8 ? 188.393 281.470 170.947 1.00 97.88 8 ASP N N 1
ATOM 15310 C CA . ASP G 7 8 ? 189.644 282.022 171.444 1.00 97.88 8 ASP N CA 1
ATOM 15311 C C . ASP G 7 8 ? 190.664 282.024 170.314 1.00 97.88 8 ASP N C 1
ATOM 15312 O O . ASP G 7 8 ? 190.974 280.970 169.750 1.00 97.88 8 ASP N O 1
ATOM 15317 N N . LEU G 7 9 ? 191.172 283.199 169.986 1.00 89.58 9 LEU N N 1
ATOM 15318 C CA . LEU G 7 9 ? 192.194 283.303 168.956 1.00 89.58 9 LEU N CA 1
ATOM 15319 C C . LEU G 7 9 ? 193.469 282.620 169.432 1.00 89.58 9 LEU N C 1
ATOM 15320 O O . LEU G 7 9 ? 193.917 282.870 170.556 1.00 89.58 9 LEU N O 1
ATOM 15325 N N . PRO G 7 10 ? 194.079 281.758 168.621 1.00 85.41 10 PRO N N 1
ATOM 15326 C CA . PRO G 7 10 ? 195.268 281.031 169.082 1.00 85.41 10 PRO N CA 1
ATOM 15327 C C . PRO G 7 10 ? 196.478 281.951 169.131 1.00 85.41 10 PRO N C 1
ATOM 15328 O O . PRO G 7 10 ? 196.756 282.684 168.181 1.00 85.41 10 PRO N O 1
ATOM 15332 N N . ARG G 7 11 ? 197.201 281.894 170.243 1.00 86.04 11 ARG N N 1
ATOM 15333 C CA . ARG G 7 11 ? 198.347 282.763 170.439 1.00 86.04 11 ARG N CA 1
ATOM 15334 C C . ARG G 7 11 ? 199.462 282.412 169.458 1.00 86.04 11 ARG N C 1
ATOM 15335 O O . ARG G 7 11 ? 199.515 281.313 168.899 1.00 86.04 11 ARG N O 1
ATOM 15343 N N . ASP G 7 12 ? 200.346 283.383 169.235 1.00 84.80 12 ASP N N 1
ATOM 15344 C CA . ASP G 7 12 ? 201.532 283.235 168.398 1.00 84.80 12 ASP N CA 1
ATOM 15345 C C . ASP G 7 12 ? 201.191 282.980 166.937 1.00 84.80 12 ASP N C 1
ATOM 15346 O O . ASP G 7 12 ? 202.028 282.475 166.185 1.00 84.80 12 ASP N O 1
ATOM 15351 N N . LYS G 7 13 ? 199.980 283.327 166.514 1.00 78.12 13 LYS N N 1
ATOM 15352 C CA . LYS G 7 13 ? 199.550 283.182 165.132 1.00 78.12 13 LYS N CA 1
ATOM 15353 C C . LYS G 7 13 ? 199.077 284.530 164.615 1.00 78.12 13 LYS N C 1
ATOM 15354 O O . LYS G 7 13 ? 198.479 285.311 165.359 1.00 78.12 13 LYS N O 1
ATOM 15360 N N . ARG G 7 14 ? 199.356 284.802 163.343 1.00 74.58 14 ARG N N 1
ATOM 15361 C CA . ARG G 7 14 ? 199.071 286.114 162.784 1.00 74.58 14 ARG N CA 1
ATOM 15362 C C . ARG G 7 14 ? 197.576 286.403 162.813 1.00 74.58 14 ARG N C 1
ATOM 15363 O O . ARG G 7 14 ? 196.740 285.506 162.678 1.00 74.58 14 ARG N O 1
ATOM 15371 N N . LEU G 7 15 ? 197.249 287.680 163.008 1.00 76.02 15 LEU N N 1
ATOM 15372 C CA . LEU G 7 15 ? 195.857 288.084 163.162 1.00 76.02 15 LEU N CA 1
ATOM 15373 C C . LEU G 7 15 ? 195.034 287.775 161.920 1.00 76.02 15 LEU N C 1
ATOM 15374 O O . LEU G 7 15 ? 193.857 287.413 162.030 1.00 76.02 15 LEU N O 1
ATOM 15379 N N . GLU G 7 16 ? 195.632 287.908 160.734 1.00 76.49 16 GLU N N 1
ATOM 15380 C CA . GLU G 7 16 ? 194.886 287.724 159.496 1.00 76.49 16 GLU N CA 1
ATOM 15381 C C . GLU G 7 16 ? 194.348 286.307 159.345 1.00 76.49 16 GLU N C 1
ATOM 15382 O O . GLU G 7 16 ? 193.348 286.113 158.651 1.00 76.49 16 GLU N O 1
ATOM 15388 N N . VAL G 7 17 ? 194.970 285.318 159.986 1.00 72.54 17 VAL N N 1
ATOM 15389 C CA . VAL G 7 17 ? 194.449 283.961 159.978 1.00 72.54 17 VAL N CA 1
ATOM 15390 C C . VAL G 7 17 ? 193.754 283.599 161.286 1.00 72.54 17 VAL N C 1
ATOM 15391 O O . VAL G 7 17 ? 192.856 282.747 161.283 1.00 72.54 17 VAL N O 1
ATOM 15395 N N . ALA G 7 18 ? 194.131 284.224 162.401 1.00 74.92 18 ALA N N 1
ATOM 15396 C CA . ALA G 7 18 ? 193.357 284.041 163.619 1.00 74.92 18 ALA N CA 1
ATOM 15397 C C . ALA G 7 18 ? 191.919 284.491 163.421 1.00 74.92 18 ALA N C 1
ATOM 15398 O O . ALA G 7 18 ? 190.999 283.907 164.001 1.00 74.92 18 ALA N O 1
ATOM 15400 N N . LEU G 7 19 ? 191.706 285.526 162.608 1.00 74.58 19 LEU N N 1
ATOM 15401 C CA . LEU G 7 19 ? 190.344 285.927 162.277 1.00 74.58 19 LEU N CA 1
ATOM 15402 C C . LEU G 7 19 ? 189.624 284.838 161.495 1.00 74.58 19 LEU N C 1
ATOM 15403 O O . LEU G 7 19 ? 188.460 284.534 161.771 1.00 74.58 19 LEU N O 1
ATOM 15408 N N . THR G 7 20 ? 190.301 284.234 160.515 1.00 72.56 20 THR N N 1
ATOM 15409 C CA . THR G 7 20 ? 189.696 283.139 159.767 1.00 72.56 20 THR N CA 1
ATOM 15410 C C . THR G 7 20 ? 189.411 281.938 160.649 1.00 72.56 20 THR N C 1
ATOM 15411 O O . THR G 7 20 ? 188.593 281.090 160.280 1.00 72.56 20 THR N O 1
ATOM 15415 N N . TYR G 7 21 ? 190.080 281.841 161.799 1.00 73.18 21 TYR N N 1
ATOM 15416 C CA . TYR G 7 21 ? 189.748 280.780 162.746 1.00 73.18 21 TYR N CA 1
ATOM 15417 C C . TYR G 7 21 ? 188.328 280.902 163.281 1.00 73.18 21 TYR N C 1
ATOM 15418 O O . TYR G 7 21 ? 187.813 279.943 163.864 1.00 73.18 21 TYR N O 1
ATOM 15427 N N . ILE G 7 22 ? 187.691 282.052 163.110 1.00 73.40 22 ILE N N 1
ATOM 15428 C CA . ILE G 7 22 ? 186.312 282.238 163.542 1.00 73.40 22 ILE N CA 1
ATOM 15429 C C . ILE G 7 22 ? 185.374 281.605 162.525 1.00 73.40 22 ILE N C 1
ATOM 15430 O O . ILE G 7 22 ? 185.597 281.692 161.312 1.00 73.40 22 ILE N O 1
ATOM 15435 N N . TYR G 7 23 ? 184.324 280.951 163.014 1.00 70.81 23 TYR N N 1
ATOM 15436 C CA . TYR G 7 23 ? 183.294 280.431 162.127 1.00 70.81 23 TYR N CA 1
ATOM 15437 C C . TYR G 7 23 ? 182.554 281.588 161.474 1.00 70.81 23 TYR N C 1
ATOM 15438 O O . TYR G 7 23 ? 182.223 282.575 162.134 1.00 70.81 23 TYR N O 1
ATOM 15447 N N . GLY G 7 24 ? 182.292 281.467 160.179 1.00 67.83 24 GLY N N 1
ATOM 15448 C CA . GLY G 7 24 ? 181.687 282.543 159.430 1.00 67.83 24 GLY N CA 1
ATOM 15449 C C . GLY G 7 24 ? 182.661 283.548 158.859 1.00 67.83 24 GLY N C 1
ATOM 15450 O O . GLY G 7 24 ? 182.236 284.452 158.130 1.00 67.83 24 GLY N O 1
ATOM 15451 N N . ILE G 7 25 ? 183.950 283.421 159.160 1.00 67.91 25 ILE N N 1
ATOM 15452 C CA . ILE G 7 25 ? 184.979 284.315 158.648 1.00 67.91 25 ILE N CA 1
ATOM 15453 C C . ILE G 7 25 ? 185.970 283.491 157.843 1.00 67.91 25 ILE N C 1
ATOM 15454 O O . ILE G 7 25 ? 186.502 282.493 158.341 1.00 67.91 25 ILE N O 1
ATOM 15459 N N . GLY G 7 26 ? 186.214 283.907 156.601 1.00 70.41 26 GLY N N 1
ATOM 15460 C CA . GLY G 7 26 ? 187.221 283.307 155.763 1.00 70.41 26 GLY N CA 1
ATOM 15461 C C . GLY G 7 26 ? 188.381 284.248 155.507 1.00 70.41 26 GLY N C 1
ATOM 15462 O O . GLY G 7 26 ? 188.572 285.251 156.195 1.00 70.41 26 GLY N O 1
ATOM 15463 N N . ARG G 7 27 ? 189.161 283.911 154.480 1.00 73.40 27 ARG N N 1
ATOM 15464 C CA . ARG G 7 27 ? 190.341 284.709 154.166 1.00 73.40 27 ARG N CA 1
ATOM 15465 C C . ARG G 7 27 ? 189.957 286.126 153.754 1.00 73.40 27 ARG N C 1
ATOM 15466 O O . ARG G 7 27 ? 190.446 287.108 154.326 1.00 73.40 27 ARG N O 1
ATOM 15474 N N . THR G 7 28 ? 189.059 286.252 152.777 1.00 72.96 28 THR N N 1
ATOM 15475 C CA . THR G 7 28 ? 188.692 287.576 152.289 1.00 72.96 28 THR N CA 1
ATOM 15476 C C . THR G 7 28 ? 187.858 288.331 153.313 1.00 72.96 28 THR N C 1
ATOM 15477 O O . THR G 7 28 ? 187.974 289.556 153.433 1.00 72.96 28 THR N O 1
ATOM 15481 N N . ARG G 7 29 ? 187.008 287.622 154.055 1.00 72.57 29 ARG N N 1
ATOM 15482 C CA . ARG G 7 29 ? 186.230 288.273 155.101 1.00 72.57 29 ARG N CA 1
ATOM 15483 C C . ARG G 7 29 ? 187.142 288.845 156.177 1.00 72.57 29 ARG N C 1
ATOM 15484 O O . ARG G 7 29 ? 186.947 289.979 156.632 1.00 72.57 29 ARG N O 1
ATOM 15492 N N . ALA G 7 30 ? 188.162 288.084 156.579 1.00 73.54 30 ALA N N 1
ATOM 15493 C CA . ALA G 7 30 ? 189.128 288.580 157.551 1.00 73.54 30 ALA N CA 1
ATOM 15494 C C . ALA G 7 30 ? 189.911 289.760 156.999 1.00 73.54 30 ALA N C 1
ATOM 15495 O O . ALA G 7 30 ? 190.171 290.731 157.719 1.00 73.54 30 ALA N O 1
ATOM 15497 N N . THR G 7 31 ? 190.310 289.688 155.728 1.00 75.86 31 THR N N 1
ATOM 15498 C CA . THR G 7 31 ? 191.043 290.797 155.129 1.00 75.86 31 THR N CA 1
ATOM 15499 C C . THR G 7 31 ? 190.202 292.065 155.115 1.00 75.86 31 THR N C 1
ATOM 15500 O O . THR G 7 31 ? 190.697 293.153 155.436 1.00 75.86 31 THR N O 1
ATOM 15504 N N . GLU G 7 32 ? 188.940 291.935 154.730 1.00 80.23 32 GLU N N 1
ATOM 15505 C CA . GLU G 7 32 ? 188.058 293.122 154.781 1.00 80.23 32 GLU N CA 1
ATOM 15506 C C . GLU G 7 32 ? 188.045 293.629 156.213 1.00 80.23 32 GLU N C 1
ATOM 15507 O O . GLU G 7 32 ? 188.333 294.813 156.426 1.00 80.23 32 GLU N O 1
ATOM 15513 N N . THR G 7 33 ? 187.726 292.744 157.152 1.00 79.80 33 THR N N 1
ATOM 15514 C CA . THR G 7 33 ? 187.601 293.175 158.541 1.00 79.80 33 THR N CA 1
ATOM 15515 C C . THR G 7 33 ? 188.815 293.981 158.975 1.00 79.80 33 THR N C 1
ATOM 15516 O O . THR G 7 33 ? 188.685 295.032 159.614 1.00 79.80 33 THR N O 1
ATOM 15520 N N . LEU G 7 34 ? 190.010 293.495 158.642 1.00 78.52 34 LEU N N 1
ATOM 15521 C CA . LEU G 7 34 ? 191.223 294.221 158.996 1.00 78.52 34 LEU N CA 1
ATOM 15522 C C . LEU G 7 34 ? 191.279 295.569 158.292 1.00 78.52 34 LEU N C 1
ATOM 15523 O O . LEU G 7 34 ? 191.635 296.582 158.903 1.00 78.52 34 LEU N O 1
ATOM 15528 N N . LYS G 7 35 ? 190.857 295.624 157.034 1.00 79.82 35 LYS N N 1
ATOM 15529 C CA . LYS G 7 35 ? 190.995 296.927 156.339 1.00 79.82 35 LYS N CA 1
ATOM 15530 C C . LYS G 7 35 ? 189.962 297.900 156.915 1.00 79.82 35 LYS N C 1
ATOM 15531 O O . LYS G 7 35 ? 190.283 299.089 157.044 1.00 79.82 35 LYS N O 1
ATOM 15537 N N . ALA G 7 36 ? 188.774 297.408 157.263 1.00 80.09 36 ALA N N 1
ATOM 15538 C CA . ALA G 7 36 ? 187.790 298.309 157.851 1.00 80.09 36 ALA N CA 1
ATOM 15539 C C . ALA G 7 36 ? 188.252 298.816 159.209 1.00 80.09 36 ALA N C 1
ATOM 15540 O O . ALA G 7 36 ? 188.205 300.021 159.481 1.00 80.09 36 ALA N O 1
ATOM 15542 N N . THR G 7 37 ? 188.712 297.913 160.076 1.00 81.16 37 THR N N 1
ATOM 15543 C CA . THR G 7 37 ? 189.140 298.314 161.409 1.00 81.16 37 THR N CA 1
ATOM 15544 C C . THR G 7 37 ? 190.464 299.063 161.406 1.00 81.16 37 THR N C 1
ATOM 15545 O O . THR G 7 37 ? 190.841 299.615 162.444 1.00 81.16 37 THR N O 1
ATOM 15549 N N . GLY G 7 38 ? 191.172 299.097 160.281 1.00 80.05 38 GLY N N 1
ATOM 15550 C CA . GLY G 7 38 ? 192.450 299.784 160.239 1.00 80.05 38 GLY N CA 1
ATOM 15551 C C . GLY G 7 38 ? 193.493 299.164 161.135 1.00 80.05 38 GLY N C 1
ATOM 15552 O O . GLY G 7 38 ? 194.349 299.874 161.672 1.00 80.05 38 GLY N O 1
ATOM 15553 N N . ILE G 7 39 ? 193.444 297.849 161.311 1.00 80.43 39 ILE N N 1
ATOM 15554 C CA . ILE G 7 39 ? 194.373 297.122 162.162 1.00 80.43 39 ILE N CA 1
ATOM 15555 C C . ILE G 7 39 ? 195.304 296.320 161.269 1.00 80.43 39 ILE N C 1
ATOM 15556 O O . ILE G 7 39 ? 194.861 295.702 160.294 1.00 80.43 39 ILE N O 1
ATOM 15561 N N . SER G 7 40 ? 196.593 296.342 161.590 1.00 79.69 40 SER N N 1
ATOM 15562 C CA . SER G 7 40 ? 197.544 295.520 160.859 1.00 79.69 40 SER N CA 1
ATOM 15563 C C . SER G 7 40 ? 197.160 294.052 160.980 1.00 79.69 40 SER N C 1
ATOM 15564 O O . SER G 7 40 ? 196.492 293.636 161.929 1.00 79.69 40 SER N O 1
ATOM 15567 N N . GLY G 7 41 ? 197.556 293.268 159.986 1.00 78.83 41 GLY N N 1
ATOM 15568 C CA . GLY G 7 41 ? 197.225 291.860 160.000 1.00 78.83 41 GLY N CA 1
ATOM 15569 C C . GLY G 7 41 ? 198.430 290.975 160.210 1.00 78.83 41 GLY N C 1
ATOM 15570 O O . GLY G 7 41 ? 198.303 289.752 160.307 1.00 78.83 41 GLY N O 1
ATOM 15571 N N . ASP G 7 42 ? 199.608 291.585 160.285 1.00 79.62 42 ASP N N 1
ATOM 15572 C CA . ASP G 7 42 ? 200.855 290.842 160.323 1.00 79.62 42 ASP N CA 1
ATOM 15573 C C . ASP G 7 42 ? 201.438 290.820 161.737 1.00 79.62 42 ASP N C 1
ATOM 15574 O O . ASP G 7 42 ? 202.575 290.385 161.933 1.00 79.62 42 ASP N O 1
ATOM 15579 N N . LEU G 7 43 ? 200.684 291.280 162.732 1.00 77.55 43 LEU N N 1
ATOM 15580 C CA . LEU G 7 43 ? 201.133 291.233 164.115 1.00 77.55 43 LEU N CA 1
ATOM 15581 C C . LEU G 7 43 ? 200.437 290.091 164.839 1.00 77.55 43 LEU N C 1
ATOM 15582 O O . LEU G 7 43 ? 199.266 289.800 164.583 1.00 77.55 43 LEU N O 1
ATOM 15587 N N . ARG G 7 44 ? 201.169 289.443 165.739 1.00 78.46 44 ARG N N 1
ATOM 15588 C CA . ARG G 7 44 ? 200.631 288.313 166.473 1.00 78.46 44 ARG N CA 1
ATOM 15589 C C . ARG G 7 44 ? 199.510 288.763 167.403 1.00 78.46 44 ARG N C 1
ATOM 15590 O O . ARG G 7 44 ? 199.409 289.930 167.787 1.00 78.46 44 ARG N O 1
ATOM 15598 N N . VAL G 7 45 ? 198.646 287.811 167.756 1.00 81.86 45 VAL N N 1
ATOM 15599 C CA . VAL G 7 45 ? 197.458 288.153 168.528 1.00 81.86 45 VAL N CA 1
ATOM 15600 C C . VAL G 7 45 ? 197.811 288.535 169.958 1.00 81.86 45 VAL N C 1
ATOM 15601 O O . VAL G 7 45 ? 197.091 289.318 170.586 1.00 81.86 45 VAL N O 1
ATOM 15605 N N . HIS G 7 46 ? 198.899 287.995 170.510 1.00 81.70 46 HIS N N 1
ATOM 15606 C CA . HIS G 7 46 ? 199.189 288.288 171.908 1.00 81.70 46 HIS N CA 1
ATOM 15607 C C . HIS G 7 46 ? 199.621 289.729 172.135 1.00 81.70 46 HIS N C 1
ATOM 15608 O O . HIS G 7 46 ? 199.670 290.160 173.291 1.00 81.70 46 HIS N O 1
ATOM 15615 N N . GLU G 7 47 ? 199.938 290.483 171.083 1.00 82.74 47 GLU N N 1
ATOM 15616 C CA . GLU G 7 47 ? 200.055 291.937 171.197 1.00 82.74 47 GLU N CA 1
ATOM 15617 C C . GLU G 7 47 ? 198.812 292.566 170.566 1.00 82.74 47 GLU N C 1
ATOM 15618 O O . GLU G 7 47 ? 198.796 293.006 169.417 1.00 82.74 47 GLU N O 1
ATOM 15624 N N . LEU G 7 48 ? 197.743 292.606 171.356 1.00 86.49 48 LEU N N 1
ATOM 15625 C CA . LEU G 7 48 ? 196.463 293.154 170.917 1.00 86.49 48 LEU N CA 1
ATOM 15626 C C . LEU G 7 48 ? 195.854 293.907 172.089 1.00 86.49 48 LEU N C 1
ATOM 15627 O O . LEU G 7 48 ? 195.438 293.289 173.073 1.00 86.49 48 LEU N O 1
ATOM 15632 N N . THR G 7 49 ? 195.808 295.230 171.992 1.00 90.59 49 THR N N 1
ATOM 15633 C CA . THR G 7 49 ? 195.180 296.016 173.040 1.00 90.59 49 THR N CA 1
ATOM 15634 C C . THR G 7 49 ? 193.669 295.818 173.017 1.00 90.59 49 THR N C 1
ATOM 15635 O O . THR G 7 49 ? 193.062 295.580 171.967 1.00 90.59 49 THR N O 1
ATOM 15639 N N . ASP G 7 50 ? 193.061 295.912 174.201 1.00 92.67 50 ASP N N 1
ATOM 15640 C CA . ASP G 7 50 ? 191.640 295.615 174.326 1.00 92.67 50 ASP N CA 1
ATOM 15641 C C . ASP G 7 50 ? 190.783 296.568 173.506 1.00 92.67 50 ASP N C 1
ATOM 15642 O O . ASP G 7 50 ? 189.721 296.172 173.021 1.00 92.67 50 ASP N O 1
ATOM 15647 N N . ASP G 7 51 ? 191.219 297.816 173.332 1.00 94.56 51 ASP N N 1
ATOM 15648 C CA . ASP G 7 51 ? 190.414 298.768 172.571 1.00 94.56 51 ASP N CA 1
ATOM 15649 C C . ASP G 7 51 ? 190.295 298.346 171.110 1.00 94.56 51 ASP N C 1
ATOM 15650 O O . ASP G 7 51 ? 189.193 298.312 170.549 1.00 94.56 51 ASP N O 1
ATOM 15655 N N . GLN G 7 52 ? 191.417 297.998 170.478 1.00 90.98 52 GLN N N 1
ATOM 15656 C CA . GLN G 7 52 ? 191.347 297.539 169.097 1.00 90.98 52 GLN N CA 1
ATOM 15657 C C . GLN G 7 52 ? 190.696 296.167 169.001 1.00 90.98 52 GLN N C 1
ATOM 15658 O O . GLN G 7 52 ? 189.993 295.884 168.023 1.00 90.98 52 GLN N O 1
ATOM 15664 N N . LEU G 7 53 ? 190.888 295.317 170.011 1.00 89.96 53 LEU N N 1
ATOM 15665 C CA . LEU G 7 53 ? 190.207 294.028 170.028 1.00 89.96 53 LEU N CA 1
ATOM 15666 C C . LEU G 7 53 ? 188.693 294.209 170.013 1.00 89.96 53 LEU N C 1
ATOM 15667 O O . LEU G 7 53 ? 187.983 293.557 169.238 1.00 89.96 53 LEU N O 1
ATOM 15672 N N . VAL G 7 54 ? 188.179 295.111 170.853 1.00 92.46 54 VAL N N 1
ATOM 15673 C CA . VAL G 7 54 ? 186.734 295.294 170.916 1.00 92.46 54 VAL N CA 1
ATOM 15674 C C . VAL G 7 54 ? 186.236 296.063 169.702 1.00 92.46 54 VAL N C 1
ATOM 15675 O O . VAL G 7 54 ? 185.088 295.887 169.288 1.00 92.46 54 VAL N O 1
ATOM 15679 N N . ALA G 7 55 ? 187.069 296.918 169.104 1.00 90.96 55 ALA N N 1
ATOM 15680 C CA . ALA G 7 55 ? 186.671 297.545 167.847 1.00 90.96 55 ALA N CA 1
ATOM 15681 C C . ALA G 7 55 ? 186.488 296.501 166.754 1.00 90.96 55 ALA N C 1
ATOM 15682 O O . ALA G 7 55 ? 185.505 296.534 166.000 1.00 90.96 55 ALA N O 1
ATOM 15684 N N . LEU G 7 56 ? 187.424 295.556 166.667 1.00 88.78 56 LEU N N 1
ATOM 15685 C CA . LEU G 7 56 ? 187.293 294.456 165.721 1.00 88.78 56 LEU N CA 1
ATOM 15686 C C . LEU G 7 56 ? 186.053 293.622 166.020 1.00 88.78 56 LEU N C 1
ATOM 15687 O O . LEU G 7 56 ? 185.318 293.230 165.103 1.00 88.78 56 LEU N O 1
ATOM 15692 N N . ARG G 7 57 ? 185.804 293.348 167.302 1.00 93.20 57 ARG N N 1
ATOM 15693 C CA . ARG G 7 57 ? 184.615 292.592 167.682 1.00 93.20 57 ARG N CA 1
ATOM 15694 C C . ARG G 7 57 ? 183.348 293.322 167.261 1.00 93.20 57 ARG N C 1
ATOM 15695 O O . ARG G 7 57 ? 182.405 292.704 166.758 1.00 93.20 57 ARG N O 1
ATOM 15703 N N . ASP G 7 58 ? 183.304 294.638 167.475 1.00 91.56 58 ASP N N 1
ATOM 15704 C CA . ASP G 7 58 ? 182.129 295.415 167.105 1.00 91.56 58 ASP N CA 1
ATOM 15705 C C . ASP G 7 58 ? 181.905 295.391 165.603 1.00 91.56 58 ASP N C 1
ATOM 15706 O O . ASP G 7 58 ? 180.771 295.225 165.142 1.00 91.56 58 ASP N O 1
ATOM 15711 N N . HIS G 7 59 ? 182.974 295.550 164.821 1.00 85.31 59 HIS N N 1
ATOM 15712 C CA . HIS G 7 59 ? 182.820 295.507 163.371 1.00 85.31 59 HIS N CA 1
ATOM 15713 C C . HIS G 7 59 ? 182.294 294.151 162.920 1.00 85.31 59 HIS N C 1
ATOM 15714 O O . HIS G 7 59 ? 181.371 294.069 162.097 1.00 85.31 59 HIS N O 1
ATOM 15721 N N . ILE G 7 60 ? 182.863 293.071 163.461 1.00 86.26 60 ILE N N 1
ATOM 15722 C CA . ILE G 7 60 ? 182.429 291.733 163.068 1.00 86.26 60 ILE N CA 1
ATOM 15723 C C . ILE G 7 60 ? 180.966 291.521 163.433 1.00 86.26 60 ILE N C 1
ATOM 15724 O O . ILE G 7 60 ? 180.164 291.061 162.614 1.00 86.26 60 ILE N O 1
ATOM 15729 N N . GLU G 7 61 ? 180.594 291.872 164.665 1.00 91.25 61 GLU N N 1
ATOM 15730 C CA . GLU G 7 61 ? 179.224 291.661 165.115 1.00 91.25 61 GLU N CA 1
ATOM 15731 C C . GLU G 7 61 ? 178.239 292.490 164.304 1.00 91.25 61 GLU N C 1
ATOM 15732 O O . GLU G 7 61 ? 177.123 292.040 164.021 1.00 91.25 61 GLU N O 1
ATOM 15738 N N . ALA G 7 62 ? 178.631 293.705 163.919 1.00 87.18 62 ALA N N 1
ATOM 15739 C CA . ALA G 7 62 ? 177.717 294.570 163.187 1.00 87.18 62 ALA N CA 1
ATOM 15740 C C . ALA G 7 62 ? 177.531 294.101 161.751 1.00 87.18 62 ALA N C 1
ATOM 15741 O O . ALA G 7 62 ? 176.413 294.126 161.227 1.00 87.18 62 ALA N O 1
ATOM 15743 N N . ASN G 7 63 ? 178.606 293.665 161.097 1.00 83.55 63 ASN N N 1
ATOM 15744 C CA . ASN G 7 63 ? 178.529 293.391 159.669 1.00 83.55 63 ASN N CA 1
ATOM 15745 C C . ASN G 7 63 ? 178.228 291.940 159.325 1.00 83.55 63 ASN N C 1
ATOM 15746 O O . ASN G 7 63 ? 177.635 291.680 158.274 1.00 83.55 63 ASN N O 1
ATOM 15751 N N . TYR G 7 64 ? 178.615 290.991 160.169 1.00 80.54 64 TYR N N 1
ATOM 15752 C CA . TYR G 7 64 ? 178.739 289.596 159.775 1.00 80.54 64 TYR N CA 1
ATOM 15753 C C . TYR G 7 64 ? 177.918 288.699 160.688 1.00 80.54 64 TYR N C 1
ATOM 15754 O O . TYR G 7 64 ? 177.890 288.895 161.906 1.00 80.54 64 TYR N O 1
ATOM 15763 N N . HIS G 7 65 ? 177.253 287.713 160.097 1.00 82.59 65 HIS N N 1
ATOM 15764 C CA . HIS G 7 65 ? 176.680 286.621 160.870 1.00 82.59 65 HIS N CA 1
ATOM 15765 C C . HIS G 7 65 ? 177.793 285.635 161.191 1.00 82.59 65 HIS N C 1
ATOM 15766 O O . HIS G 7 65 ? 178.482 285.156 160.285 1.00 82.59 65 HIS N O 1
ATOM 15773 N N . VAL G 7 66 ? 177.984 285.342 162.472 1.00 80.55 66 VAL N N 1
ATOM 15774 C CA . VAL G 7 66 ? 179.170 284.632 162.933 1.00 80.55 66 VAL N CA 1
ATOM 15775 C C . VAL G 7 66 ? 178.782 283.645 164.024 1.00 80.55 66 VAL N C 1
ATOM 15776 O O . VAL G 7 66 ? 177.902 283.924 164.844 1.00 80.55 66 VAL N O 1
ATOM 15780 N N . GLU G 7 67 ? 179.431 282.480 164.012 1.00 80.42 67 GLU N N 1
ATOM 15781 C CA . GLU G 7 67 ? 179.370 281.514 165.101 1.00 80.42 67 GLU N CA 1
ATOM 15782 C C . GLU G 7 67 ? 177.981 280.913 165.255 1.00 80.42 67 GLU N C 1
ATOM 15783 O O . GLU G 7 67 ? 177.433 280.344 164.305 1.00 80.42 67 GLU N O 1
ATOM 15789 N N . GLY G 7 68 ? 177.415 281.037 166.456 1.00 82.86 68 GLY N N 1
ATOM 15790 C CA . GLY G 7 68 ? 176.142 280.396 166.736 1.00 82.86 68 GLY N CA 1
ATOM 15791 C C . GLY G 7 68 ? 175.027 280.880 165.834 1.00 82.86 68 GLY N C 1
ATOM 15792 O O . GLY G 7 68 ? 174.178 280.095 165.408 1.00 82.86 68 GLY N O 1
ATOM 15793 N N . ASP G 7 69 ? 175.014 282.177 165.527 1.00 85.47 69 ASP N N 1
ATOM 15794 C CA . ASP G 7 69 ? 173.965 282.722 164.673 1.00 85.47 69 ASP N CA 1
ATOM 15795 C C . ASP G 7 69 ? 173.979 282.065 163.299 1.00 85.47 69 ASP N C 1
ATOM 15796 O O . ASP G 7 69 ? 172.949 281.578 162.819 1.00 85.47 69 ASP N O 1
ATOM 15801 N N . LEU G 7 70 ? 175.148 282.028 162.656 1.00 79.77 70 LEU N N 1
ATOM 15802 C CA . LEU G 7 70 ? 175.222 281.461 161.315 1.00 79.77 70 LEU N CA 1
ATOM 15803 C C . LEU G 7 70 ? 175.011 279.955 161.345 1.00 79.77 70 LEU N C 1
ATOM 15804 O O . LEU G 7 70 ? 174.413 279.391 160.423 1.00 79.77 70 LEU N O 1
ATOM 15809 N N . ARG G 7 71 ? 175.496 279.284 162.390 1.00 77.72 71 ARG N N 1
ATOM 15810 C CA . ARG G 7 71 ? 175.276 277.846 162.492 1.00 77.72 71 ARG N CA 1
ATOM 15811 C C . ARG G 7 71 ? 173.792 277.527 162.616 1.00 77.72 71 ARG N C 1
ATOM 15812 O O . ARG G 7 71 ? 173.285 276.610 161.957 1.00 77.72 71 ARG N O 1
ATOM 15820 N N . ARG G 7 72 ? 173.076 278.287 163.446 1.00 82.95 72 ARG N N 1
ATOM 15821 C CA . ARG G 7 72 ? 171.639 278.089 163.575 1.00 82.95 72 ARG N CA 1
ATOM 15822 C C . ARG G 7 72 ? 170.921 278.416 162.276 1.00 82.95 72 ARG N C 1
ATOM 15823 O O . ARG G 7 72 ? 169.964 277.733 161.908 1.00 82.95 72 ARG N O 1
ATOM 15831 N N . GLU G 7 73 ? 171.365 279.457 161.569 1.00 79.38 73 GLU N N 1
ATOM 15832 C CA . GLU G 7 73 ? 170.744 279.792 160.291 1.00 79.38 73 GLU N CA 1
ATOM 15833 C C . GLU G 7 73 ? 170.928 278.673 159.271 1.00 79.38 73 GLU N C 1
ATOM 15834 O O . GLU G 7 73 ? 169.990 278.324 158.546 1.00 79.38 73 GLU N O 1
ATOM 15840 N N . VAL G 7 74 ? 172.129 278.099 159.202 1.00 73.59 74 VAL N N 1
ATOM 15841 C CA . VAL G 7 74 ? 172.383 277.006 158.267 1.00 73.59 74 VAL N CA 1
ATOM 15842 C C . VAL G 7 74 ? 171.550 275.783 158.630 1.00 73.59 74 VAL N C 1
ATOM 15843 O O . VAL G 7 74 ? 170.955 275.131 157.757 1.00 73.59 74 VAL N O 1
ATOM 15847 N N . ALA G 7 75 ? 171.496 275.446 159.920 1.00 72.63 75 ALA N N 1
ATOM 15848 C CA . ALA G 7 75 ? 170.677 274.317 160.342 1.00 72.63 75 ALA N CA 1
ATOM 15849 C C . ALA G 7 75 ? 169.209 274.566 160.032 1.00 72.63 75 ALA N C 1
ATOM 15850 O O . ALA G 7 75 ? 168.487 273.647 159.632 1.00 72.63 75 ALA N O 1
ATOM 15852 N N . ALA G 7 76 ? 168.753 275.806 160.201 1.00 73.08 76 ALA N N 1
ATOM 15853 C CA . ALA G 7 76 ? 167.374 276.147 159.879 1.00 73.08 76 ALA N CA 1
ATOM 15854 C C . ALA G 7 76 ? 167.105 276.008 158.390 1.00 73.08 76 ALA N C 1
ATOM 15855 O O . ALA G 7 76 ? 166.028 275.561 157.992 1.00 73.08 76 ALA N O 1
ATOM 15857 N N . ASP G 7 77 ? 168.066 276.394 157.552 1.00 71.96 77 ASP N N 1
ATOM 15858 C CA . ASP G 7 77 ? 167.896 276.243 156.109 1.00 71.96 77 ASP N CA 1
ATOM 15859 C C . ASP G 7 77 ? 167.779 274.774 155.720 1.00 71.96 77 ASP N C 1
ATOM 15860 O O . ASP G 7 77 ? 166.904 274.389 154.931 1.00 71.96 77 ASP N O 1
ATOM 15865 N N . ILE G 7 78 ? 168.658 273.934 156.267 1.00 68.40 78 ILE N N 1
ATOM 15866 C CA . ILE G 7 78 ? 168.595 272.507 155.957 1.00 68.40 78 ILE N CA 1
ATOM 15867 C C . ILE G 7 78 ? 167.282 271.913 156.451 1.00 68.40 78 ILE N C 1
ATOM 15868 O O . ILE G 7 78 ? 166.638 271.118 155.754 1.00 68.40 78 ILE N O 1
ATOM 15873 N N . ARG G 7 79 ? 166.862 272.289 157.660 1.00 72.71 79 ARG N N 1
ATOM 15874 C CA . ARG G 7 79 ? 165.609 271.782 158.206 1.00 72.71 79 ARG N CA 1
ATOM 15875 C C . ARG G 7 79 ? 164.423 272.251 157.373 1.00 72.71 79 ARG N C 1
ATOM 15876 O O . ARG G 7 79 ? 163.444 271.518 157.206 1.00 72.71 79 ARG N O 1
ATOM 15884 N N . ARG G 7 80 ? 164.489 273.476 156.852 1.00 71.27 80 ARG N N 1
ATOM 15885 C CA . ARG G 7 80 ? 163.429 273.976 155.987 1.00 71.27 80 ARG N CA 1
ATOM 15886 C C . ARG G 7 80 ? 163.357 273.178 154.697 1.00 71.27 80 ARG N C 1
ATOM 15887 O O . ARG G 7 80 ? 162.264 272.879 154.207 1.00 71.27 80 ARG N O 1
ATOM 15895 N N . LYS G 7 81 ? 164.511 272.826 154.128 1.00 66.21 81 LYS N N 1
ATOM 15896 C CA . LYS G 7 81 ? 164.510 271.956 152.953 1.00 66.21 81 LYS N CA 1
ATOM 15897 C C . LYS G 7 81 ? 163.880 270.607 153.278 1.00 66.21 81 LYS N C 1
ATOM 15898 O O . LYS G 7 81 ? 163.060 270.085 152.510 1.00 66.21 81 LYS N O 1
ATOM 15904 N N . ILE G 7 82 ? 164.241 270.035 154.429 1.00 67.83 82 ILE N N 1
ATOM 15905 C CA . ILE G 7 82 ? 163.649 268.766 154.850 1.00 67.83 82 ILE N CA 1
ATOM 15906 C C . ILE G 7 82 ? 162.135 268.884 154.934 1.00 67.83 82 ILE N C 1
ATOM 15907 O O . ILE G 7 82 ? 161.399 268.062 154.378 1.00 67.83 82 ILE N O 1
ATOM 15912 N N . GLU G 7 83 ? 161.647 269.914 155.623 1.00 70.95 83 GLU N N 1
ATOM 15913 C CA . GLU G 7 83 ? 160.223 270.034 155.893 1.00 70.95 83 GLU N CA 1
ATOM 15914 C C . GLU G 7 83 ? 159.423 270.475 154.677 1.00 70.95 83 GLU N C 1
ATOM 15915 O O . GLU G 7 83 ? 158.209 270.251 154.641 1.00 70.95 83 GLU N O 1
ATOM 15921 N N . ILE G 7 84 ? 160.063 271.092 153.683 1.00 67.95 84 ILE N N 1
ATOM 15922 C CA . ILE G 7 84 ? 159.346 271.422 152.459 1.00 67.95 84 ILE N CA 1
ATOM 15923 C C . ILE G 7 84 ? 159.329 270.231 151.513 1.00 67.95 84 ILE N C 1
ATOM 15924 O O . ILE G 7 84 ? 158.402 270.089 150.708 1.00 67.95 84 ILE N O 1
ATOM 15929 N N . GLY G 7 85 ? 160.330 269.358 151.588 1.00 66.33 85 GLY N N 1
ATOM 15930 C CA . GLY G 7 85 ? 160.300 268.139 150.811 1.00 66.33 85 GLY N CA 1
ATOM 15931 C C . GLY G 7 85 ? 160.795 268.256 149.391 1.00 66.33 85 GLY N C 1
ATOM 15932 O O . GLY G 7 85 ? 160.363 267.481 148.532 1.00 66.33 85 GLY N O 1
ATOM 15933 N N . THR G 7 86 ? 161.689 269.198 149.111 1.00 65.41 86 THR N N 1
ATOM 15934 C CA . THR G 7 86 ? 162.279 269.299 147.788 1.00 65.41 86 THR N CA 1
ATOM 15935 C C . THR G 7 86 ? 163.117 268.059 147.498 1.00 65.41 86 THR N C 1
ATOM 15936 O O . THR G 7 86 ? 163.297 267.181 148.344 1.00 65.41 86 THR N O 1
ATOM 15940 N N . TYR G 7 87 ? 163.640 267.984 146.275 1.00 63.13 87 TYR N N 1
ATOM 15941 C CA . TYR G 7 87 ? 164.591 266.926 145.959 1.00 63.13 87 TYR N CA 1
ATOM 15942 C C . TYR G 7 87 ? 165.830 267.038 146.832 1.00 63.13 87 TYR N C 1
ATOM 15943 O O . TYR G 7 87 ? 166.328 266.034 147.356 1.00 63.13 87 TYR N O 1
ATOM 15952 N N . GLN G 7 88 ? 166.338 268.260 147.004 1.00 64.48 88 GLN N N 1
ATOM 15953 C CA . GLN G 7 88 ? 167.480 268.472 147.881 1.00 64.48 88 GLN N CA 1
ATOM 15954 C C . GLN G 7 88 ? 167.150 268.077 149.311 1.00 64.48 88 GLN N C 1
ATOM 15955 O O . GLN G 7 88 ? 167.986 267.495 150.008 1.00 64.48 88 GLN N O 1
ATOM 15961 N N . GLY G 7 89 ? 165.939 268.391 149.770 1.00 65.39 89 GLY N N 1
ATOM 15962 C CA . GLY G 7 89 ? 165.540 267.983 151.107 1.00 65.39 89 GLY N CA 1
ATOM 15963 C C . GLY G 7 89 ? 165.483 266.476 151.261 1.00 65.39 89 GLY N C 1
ATOM 15964 O O . GLY G 7 89 ? 165.893 265.928 152.286 1.00 65.39 89 GLY N O 1
ATOM 15965 N N . ARG G 7 90 ? 164.966 265.786 150.248 1.00 66.26 90 ARG N N 1
ATOM 15966 C CA . ARG G 7 90 ? 164.923 264.332 150.304 1.00 66.26 90 ARG N CA 1
ATOM 15967 C C . ARG G 7 90 ? 166.327 263.747 150.345 1.00 66.26 90 ARG N C 1
ATOM 15968 O O . ARG G 7 90 ? 166.594 262.804 151.098 1.00 66.26 90 ARG N O 1
ATOM 15976 N N . ARG G 7 91 ? 167.243 264.303 149.549 1.00 63.55 91 ARG N N 1
ATOM 15977 C CA . ARG G 7 91 ? 168.629 263.847 149.595 1.00 63.55 91 ARG N CA 1
ATOM 15978 C C . ARG G 7 91 ? 169.256 264.128 150.955 1.00 63.55 91 ARG N C 1
ATOM 15979 O O . ARG G 7 91 ? 170.034 263.317 151.469 1.00 63.55 91 ARG N O 1
ATOM 15987 N N . HIS G 7 92 ? 168.937 265.280 151.547 1.00 63.29 92 HIS N N 1
ATOM 15988 C CA . HIS G 7 92 ? 169.442 265.596 152.877 1.00 63.29 92 HIS N CA 1
ATOM 15989 C C . HIS G 7 92 ? 168.964 264.578 153.900 1.00 63.29 92 HIS N C 1
ATOM 15990 O O . HIS G 7 92 ? 169.749 264.104 154.729 1.00 63.29 92 HIS N O 1
ATOM 15997 N N . ARG G 7 93 ? 167.677 264.233 153.860 1.00 67.11 93 ARG N N 1
ATOM 15998 C CA . ARG G 7 93 ? 167.160 263.228 154.782 1.00 67.11 93 ARG N CA 1
ATOM 15999 C C . ARG G 7 93 ? 167.825 261.880 154.544 1.00 67.11 93 ARG N C 1
ATOM 16000 O O . ARG G 7 93 ? 168.160 261.167 155.495 1.00 67.11 93 ARG N O 1
ATOM 16008 N N . SER G 7 94 ? 168.031 261.519 153.280 1.00 65.98 94 SER N N 1
ATOM 16009 C CA . SER G 7 94 ? 168.705 260.273 152.946 1.00 65.98 94 SER N CA 1
ATOM 16010 C C . SER G 7 94 ? 170.193 260.292 153.270 1.00 65.98 94 SER N C 1
ATOM 16011 O O . SER G 7 94 ? 170.825 259.232 153.245 1.00 65.98 94 SER N O 1
ATOM 16014 N N . GLY G 7 95 ? 170.763 261.455 153.573 1.00 66.01 95 GLY N N 1
ATOM 16015 C CA . GLY G 7 95 ? 172.184 261.540 153.841 1.00 66.01 95 GLY N CA 1
ATOM 16016 C C . GLY G 7 95 ? 173.006 261.199 152.618 1.00 66.01 95 GLY N C 1
ATOM 16017 O O . GLY G 7 95 ? 173.972 260.436 152.693 1.00 66.01 95 GLY N O 1
ATOM 16018 N N . LEU G 7 96 ? 172.621 261.765 151.482 1.00 64.18 96 LEU N N 1
ATOM 16019 C CA . LEU G 7 96 ? 173.170 261.441 150.180 1.00 64.18 96 LEU N CA 1
ATOM 16020 C C . LEU G 7 96 ? 173.369 262.744 149.419 1.00 64.18 96 LEU N C 1
ATOM 16021 O O . LEU G 7 96 ? 172.678 263.727 149.700 1.00 64.18 96 LEU N O 1
ATOM 16026 N N . PRO G 7 97 ? 174.315 262.798 148.476 1.00 62.19 97 PRO N N 1
ATOM 16027 C CA . PRO G 7 97 ? 174.665 264.085 147.857 1.00 62.19 97 PRO N CA 1
ATOM 16028 C C . PRO G 7 97 ? 173.460 264.794 147.260 1.00 62.19 97 PRO N C 1
ATOM 16029 O O . PRO G 7 97 ? 172.577 264.170 146.670 1.00 62.19 97 PRO N O 1
ATOM 16033 N N . VAL G 7 98 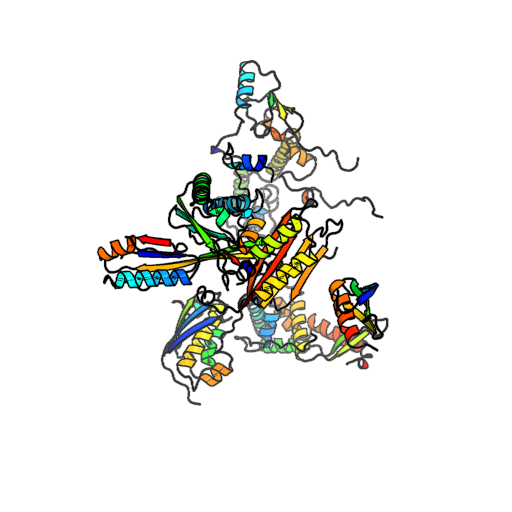? 173.434 266.118 147.417 1.00 60.86 98 VAL N N 1
ATOM 16034 C CA . VAL G 7 98 ? 172.245 266.901 147.101 1.00 60.86 98 VAL N CA 1
ATOM 16035 C C . VAL G 7 98 ? 172.436 267.680 145.807 1.00 60.86 98 VAL N C 1
ATOM 16036 O O . VAL G 7 98 ? 171.464 267.978 145.106 1.00 60.86 98 VAL N O 1
ATOM 16040 N N . ARG G 7 99 ? 173.677 268.024 145.478 1.00 59.74 99 ARG N N 1
ATOM 16041 C CA . ARG G 7 99 ? 173.934 268.877 144.319 1.00 59.74 99 ARG N CA 1
ATOM 16042 C C . ARG G 7 99 ? 174.211 268.067 143.057 1.00 59.74 99 ARG N C 1
ATOM 16043 O O . ARG G 7 99 ? 175.151 268.344 142.316 1.00 59.74 99 ARG N O 1
ATOM 16051 N N . GLY G 7 100 ? 173.365 267.081 142.782 1.00 59.15 100 GLY N N 1
ATOM 16052 C CA . GLY G 7 100 ? 173.481 266.329 141.549 1.00 59.15 100 GLY N CA 1
ATOM 16053 C C . GLY G 7 100 ? 174.775 265.571 141.360 1.00 59.15 100 GLY N C 1
ATOM 16054 O O . GLY G 7 100 ? 175.108 265.218 140.227 1.00 59.15 100 GLY N O 1
ATOM 16055 N N . GLN G 7 101 ? 175.523 265.312 142.428 1.00 60.55 101 GLN N N 1
ATOM 16056 C CA . GLN G 7 101 ? 176.701 264.471 142.294 1.00 60.55 101 GLN N CA 1
ATOM 16057 C C . GLN G 7 101 ? 176.299 263.048 141.930 1.00 60.55 101 GLN N C 1
ATOM 16058 O O . GLN G 7 101 ? 175.188 262.593 142.211 1.00 60.55 101 GLN N O 1
ATOM 16064 N N . ARG G 7 102 ? 177.220 262.344 141.282 1.00 60.95 102 ARG N N 1
ATOM 16065 C CA . ARG G 7 102 ? 176.997 260.939 140.984 1.00 60.95 102 ARG N CA 1
ATOM 16066 C C . ARG G 7 102 ? 177.065 260.125 142.267 1.00 60.95 102 ARG N C 1
ATOM 16067 O O . ARG G 7 102 ? 177.821 260.445 143.187 1.00 60.95 102 ARG N O 1
ATOM 16075 N N . THR G 7 103 ? 176.244 259.083 142.340 1.00 62.53 103 THR N N 1
ATOM 16076 C CA . THR G 7 103 ? 176.220 258.213 143.502 1.00 62.53 103 THR N CA 1
ATOM 16077 C C . THR G 7 103 ? 176.493 256.760 143.157 1.00 62.53 103 THR N C 1
ATOM 16078 O O . THR G 7 103 ? 176.415 255.906 144.045 1.00 62.53 103 THR N O 1
ATOM 16082 N N . ARG G 7 104 ? 176.814 256.453 141.901 1.00 64.09 104 ARG N N 1
ATOM 16083 C CA . ARG G 7 104 ? 177.037 255.062 141.530 1.00 64.09 104 ARG N CA 1
ATOM 16084 C C . ARG G 7 104 ? 178.353 254.543 142.081 1.00 64.09 104 ARG N C 1
ATOM 16085 O O . ARG G 7 104 ? 178.419 253.418 142.588 1.00 64.09 104 ARG N O 1
ATOM 16093 N N . THR G 7 105 ? 179.414 255.341 141.993 1.00 65.35 105 THR N N 1
ATOM 16094 C CA . THR G 7 105 ? 180.750 254.834 142.269 1.00 65.35 105 THR N CA 1
ATOM 16095 C C . THR G 7 105 ? 181.251 255.195 143.665 1.00 65.35 105 THR N C 1
ATOM 16096 O O . THR G 7 105 ? 181.563 254.295 144.450 1.00 65.35 105 THR N O 1
ATOM 16100 N N . ASN G 7 106 ? 181.345 256.484 144.005 1.00 63.69 106 ASN N N 1
ATOM 16101 C CA . ASN G 7 106 ? 181.964 256.854 145.275 1.00 63.69 106 ASN N CA 1
ATOM 16102 C C . ASN G 7 106 ? 181.022 257.582 146.227 1.00 63.69 106 ASN N C 1
ATOM 16103 O O . ASN G 7 106 ? 180.627 256.994 147.235 1.00 63.69 106 ASN N O 1
ATOM 16108 N N . ALA G 7 107 ? 180.601 258.812 145.919 1.00 62.43 107 ALA N N 1
ATOM 16109 C CA . ALA G 7 107 ? 179.782 259.625 146.820 1.00 62.43 107 ALA N CA 1
ATOM 16110 C C . ALA G 7 107 ? 180.202 259.484 148.281 1.00 62.43 107 ALA N C 1
ATOM 16111 O O . ALA G 7 107 ? 179.356 259.508 149.183 1.00 62.43 107 ALA N O 1
ATOM 16113 N N . ARG G 7 108 ? 181.506 259.347 148.529 1.00 64.47 108 ARG N N 1
ATOM 16114 C CA . ARG G 7 108 ? 181.958 258.780 149.795 1.00 64.47 108 ARG N CA 1
ATOM 16115 C C . ARG G 7 108 ? 181.831 259.758 150.951 1.00 64.47 108 ARG N C 1
ATOM 16116 O O . ARG G 7 108 ? 181.482 259.357 152.065 1.00 64.47 108 ARG N O 1
ATOM 16124 N N . THR G 7 109 ? 182.118 261.038 150.721 1.00 61.48 109 THR N N 1
ATOM 16125 C CA . THR G 7 109 ? 182.076 262.003 151.813 1.00 61.48 109 THR N CA 1
ATOM 16126 C C . THR G 7 109 ? 180.675 262.183 152.377 1.00 61.48 109 THR N C 1
ATOM 16127 O O . THR G 7 109 ? 180.530 262.724 153.476 1.00 61.48 109 THR N O 1
ATOM 16131 N N . ARG G 7 110 ? 179.647 261.754 151.654 1.00 62.65 110 ARG N N 1
ATOM 16132 C CA . ARG G 7 110 ? 178.293 261.744 152.185 1.00 62.65 110 ARG N CA 1
ATOM 16133 C C . ARG G 7 110 ? 177.835 260.360 152.609 1.00 62.65 110 ARG N C 1
ATOM 16134 O O . ARG G 7 110 ? 177.074 260.242 153.572 1.00 62.65 110 ARG N O 1
ATOM 16142 N N . LYS G 7 111 ? 178.282 259.311 151.923 1.00 66.44 111 LYS N N 1
ATOM 16143 C CA . LYS G 7 111 ? 177.864 257.962 152.273 1.00 66.44 111 LYS N CA 1
ATOM 16144 C C . LYS G 7 111 ? 178.691 257.354 153.399 1.00 66.44 111 LYS N C 1
ATOM 16145 O O . LYS G 7 111 ? 178.409 256.223 153.808 1.00 66.44 111 LYS N O 1
ATOM 16151 N N . GLY G 7 112 ? 179.689 258.065 153.910 1.00 68.95 112 GLY N N 1
ATOM 16152 C CA . GLY G 7 112 ? 180.510 257.529 154.974 1.00 68.95 112 GLY N CA 1
ATOM 16153 C C . GLY G 7 112 ? 181.507 256.502 154.467 1.00 68.95 112 GLY N C 1
ATOM 16154 O O . GLY G 7 112 ? 181.823 256.423 153.277 1.00 68.95 112 GLY N O 1
ATOM 16155 N N . LYS G 7 113 ? 182.010 255.701 155.402 1.00 74.21 113 LYS N N 1
ATOM 16156 C CA . LYS G 7 113 ? 182.952 254.649 155.059 1.00 74.21 113 LYS N CA 1
ATOM 16157 C C . LYS G 7 113 ? 182.251 253.524 154.302 1.00 74.21 113 LYS N C 1
ATOM 16158 O O . LYS G 7 113 ? 181.042 253.315 154.423 1.00 74.21 113 LYS N O 1
ATOM 16164 N N . ARG G 7 114 ? 183.032 252.793 153.510 1.00 73.86 114 ARG N N 1
ATOM 16165 C CA . ARG G 7 114 ? 182.494 251.705 152.697 1.00 73.86 114 ARG N CA 1
ATOM 16166 C C . ARG G 7 114 ? 182.085 250.552 153.599 1.00 73.86 114 ARG N C 1
ATOM 16167 O O . ARG G 7 114 ? 182.929 249.856 154.165 1.00 73.86 114 ARG N O 1
ATOM 16175 N N . LYS G 7 115 ? 180.776 250.346 153.736 1.00 80.73 115 LYS N N 1
ATOM 16176 C CA . LYS G 7 115 ? 180.242 249.176 154.429 1.00 80.73 115 LYS N CA 1
ATOM 16177 C C . LYS G 7 115 ? 179.990 248.080 153.394 1.00 80.73 115 LYS N C 1
ATOM 16178 O O . LYS G 7 115 ? 178.879 247.857 152.910 1.00 80.73 115 LYS N O 1
ATOM 16184 N N . ALA G 7 116 ? 181.072 247.384 153.048 1.00 88.57 116 ALA N N 1
ATOM 16185 C CA . ALA G 7 116 ? 181.017 246.371 152.004 1.00 88.57 116 ALA N CA 1
ATOM 16186 C C . ALA G 7 116 ? 180.040 245.264 152.376 1.00 88.57 116 ALA N C 1
ATOM 16187 O O . ALA G 7 116 ? 179.956 244.846 153.534 1.00 88.57 116 ALA N O 1
ATOM 16189 N N . VAL G 7 117 ? 179.295 244.793 151.382 1.00 98.24 117 VAL N N 1
ATOM 16190 C CA . VAL G 7 117 ? 178.259 243.792 151.583 1.00 98.24 117 VAL N CA 1
ATOM 16191 C C . VAL G 7 117 ? 178.592 242.561 150.758 1.00 98.24 117 VAL N C 1
ATOM 16192 O O . VAL G 7 117 ? 179.205 242.649 149.689 1.00 98.24 117 VAL N O 1
ATOM 16196 N N . ALA G 7 118 ? 178.190 241.403 151.271 1.00 117.50 118 ALA N N 1
ATOM 16197 C CA . ALA G 7 118 ? 178.341 240.164 150.526 1.00 117.50 118 ALA N CA 1
ATOM 16198 C C . ALA G 7 118 ? 177.428 240.167 149.306 1.00 117.50 118 ALA N C 1
ATOM 16199 O O . ALA G 7 118 ? 176.299 240.664 149.347 1.00 117.50 118 ALA N O 1
ATOM 16201 N N . LYS G 7 119 ? 177.929 239.603 148.210 1.00 123.75 119 LYS N N 1
ATOM 16202 C CA . LYS G 7 119 ? 177.168 239.564 146.969 1.00 123.75 119 LYS N CA 1
ATOM 16203 C C . LYS G 7 119 ? 177.034 238.131 146.472 1.00 123.75 119 LYS N C 1
ATOM 16204 O O . LYS G 7 119 ? 177.399 237.188 147.179 1.00 123.75 119 LYS N O 1
ATOM 16210 N N . LYS G 7 120 ? 176.499 237.959 145.267 1.00 139.24 120 LYS N N 1
ATOM 16211 C CA . LYS G 7 120 ? 176.358 236.630 144.694 1.00 139.24 120 LYS N CA 1
ATOM 16212 C C . LYS G 7 120 ? 177.725 236.064 144.321 1.00 139.24 120 LYS N C 1
ATOM 16213 O O . LYS G 7 120 ? 178.629 236.788 143.896 1.00 139.24 120 LYS N O 1
ATOM 16219 N N . LYS G 7 121 ? 177.869 234.752 144.483 1.00 142.32 121 LYS N N 1
ATOM 16220 C CA . LYS G 7 121 ? 179.132 234.061 144.264 1.00 142.32 121 LYS N CA 1
ATOM 16221 C C . LYS G 7 121 ? 179.085 233.306 142.944 1.00 142.32 121 LYS N C 1
ATOM 16222 O O . LYS G 7 121 ? 178.113 232.595 142.664 1.00 142.32 121 LYS N O 1
ATOM 16228 N N . ALA G 7 122 ? 180.133 233.463 142.141 1.00 148.27 122 ALA N N 1
ATOM 16229 C CA . ALA G 7 122 ? 180.248 232.755 140.877 1.00 148.27 122 ALA N CA 1
ATOM 16230 C C . ALA G 7 122 ? 180.625 231.294 141.115 1.00 148.27 122 ALA N C 1
ATOM 16231 O O . ALA G 7 122 ? 181.023 230.893 142.212 1.00 148.27 122 ALA N O 1
ATOM 16233 N N . LYS G 7 123 ? 180.492 230.493 140.063 1.00 149.02 123 LYS N N 1
ATOM 16234 C CA . LYS G 7 123 ? 180.797 229.069 140.144 1.00 149.02 123 LYS N CA 1
ATOM 16235 C C . LYS G 7 123 ? 182.241 228.790 139.743 1.00 149.02 123 LYS N C 1
ATOM 16236 O O . LYS G 7 123 ? 182.852 227.830 140.213 1.00 149.02 123 LYS N O 1
ATOM 16242 N N . ALA H 8 2 ? 171.335 255.163 109.903 1.00 68.88 2 ALA S N 1
ATOM 16243 C CA . ALA H 8 2 ? 170.338 255.609 110.865 1.00 68.88 2 ALA S CA 1
ATOM 16244 C C . ALA H 8 2 ? 168.935 255.387 110.327 1.00 68.88 2 ALA S C 1
ATOM 16245 O O . ALA H 8 2 ? 168.755 255.043 109.160 1.00 68.88 2 ALA S O 1
ATOM 16247 N N . LYS H 8 3 ? 167.940 255.582 111.185 1.00 67.63 3 LYS S N 1
ATOM 16248 C CA . LYS H 8 3 ? 166.556 255.459 110.758 1.00 67.63 3 LYS S CA 1
ATOM 16249 C C . LYS H 8 3 ? 166.184 256.600 109.820 1.00 67.63 3 LYS S C 1
ATOM 16250 O O . LYS H 8 3 ? 166.616 257.743 109.996 1.00 67.63 3 LYS S O 1
ATOM 16256 N N . THR H 8 4 ? 165.374 256.276 108.810 1.00 70.93 4 THR S N 1
ATOM 16257 C CA . THR H 8 4 ? 164.984 257.267 107.815 1.00 70.93 4 THR S CA 1
ATOM 16258 C C . THR H 8 4 ? 164.179 258.396 108.443 1.00 70.93 4 THR S C 1
ATOM 16259 O O . THR H 8 4 ? 164.349 259.570 108.084 1.00 70.93 4 THR S O 1
ATOM 16263 N N . ALA H 8 5 ? 163.287 258.060 109.376 1.00 69.47 5 ALA S N 1
ATOM 16264 C CA . ALA H 8 5 ? 162.512 259.087 110.059 1.00 69.47 5 ALA S CA 1
ATOM 16265 C C . ALA H 8 5 ? 163.420 260.031 110.828 1.00 69.47 5 ALA S C 1
ATOM 16266 O O . ALA H 8 5 ? 163.220 261.250 110.810 1.00 69.47 5 ALA S O 1
ATOM 16268 N N . LEU H 8 6 ? 164.428 259.487 111.509 1.00 66.99 6 LEU S N 1
ATOM 16269 C CA . LEU H 8 6 ? 165.375 260.337 112.217 1.00 66.99 6 LEU S CA 1
ATOM 16270 C C . LEU H 8 6 ? 166.141 261.229 111.251 1.00 66.99 6 LEU S C 1
ATOM 16271 O O . LEU H 8 6 ? 166.371 262.409 111.537 1.00 66.99 6 LEU S O 1
ATOM 16276 N N . LYS H 8 7 ? 166.549 260.684 110.104 1.00 68.22 7 LYS S N 1
ATOM 16277 C CA . LYS H 8 7 ? 167.287 261.487 109.134 1.00 68.22 7 LYS S CA 1
ATOM 16278 C C . LYS H 8 7 ? 166.445 262.654 108.630 1.00 68.22 7 LYS S C 1
ATOM 16279 O O . LYS H 8 7 ? 166.916 263.797 108.574 1.00 68.22 7 LYS S O 1
ATOM 16285 N N . VAL H 8 8 ? 165.186 262.391 108.278 1.00 69.08 8 VAL S N 1
ATOM 16286 C CA . VAL H 8 8 ? 164.347 263.468 107.758 1.00 69.08 8 VAL S CA 1
ATOM 16287 C C . VAL H 8 8 ? 164.017 264.474 108.858 1.00 69.08 8 VAL S C 1
ATOM 16288 O O . VAL H 8 8 ? 163.943 265.685 108.607 1.00 69.08 8 VAL S O 1
ATOM 16292 N N . LYS H 8 9 ? 163.821 263.998 110.093 1.00 66.44 9 LYS S N 1
ATOM 16293 C CA . LYS H 8 9 ? 163.556 264.911 111.198 1.00 66.44 9 LYS S CA 1
ATOM 16294 C C . LYS H 8 9 ? 164.744 265.825 111.450 1.00 66.44 9 LYS S C 1
ATOM 16295 O O . LYS H 8 9 ? 164.574 267.018 111.721 1.00 66.44 9 LYS S O 1
ATOM 16301 N N . ALA H 8 10 ? 165.958 265.279 111.376 1.00 67.22 10 ALA S N 1
ATOM 16302 C CA . ALA H 8 10 ? 167.146 266.108 111.523 1.00 67.22 10 ALA S CA 1
ATOM 16303 C C . ALA H 8 10 ? 167.264 267.102 110.380 1.00 67.22 10 ALA S C 1
ATOM 16304 O O . ALA H 8 10 ? 167.680 268.248 110.584 1.00 67.22 10 ALA S O 1
ATOM 16306 N N . ALA H 8 11 ? 166.914 266.678 109.164 1.00 69.25 11 ALA S N 1
ATOM 16307 C CA . ALA H 8 11 ? 166.992 267.581 108.021 1.00 69.25 11 ALA S CA 1
ATOM 16308 C C . ALA H 8 11 ? 166.039 268.759 108.174 1.00 69.25 11 ALA S C 1
ATOM 16309 O O . ALA H 8 11 ? 166.401 269.902 107.870 1.00 69.25 11 ALA S O 1
ATOM 16311 N N . ARG H 8 12 ? 164.832 268.505 108.686 1.00 71.07 12 ARG S N 1
ATOM 16312 C CA . ARG H 8 12 ? 163.805 269.580 108.770 1.00 71.07 12 ARG S CA 1
ATOM 16313 C C . ARG H 8 12 ? 164.139 270.563 109.896 1.00 71.07 12 ARG S C 1
ATOM 16314 O O . ARG H 8 12 ? 164.847 270.160 110.826 1.00 71.07 12 ARG S O 1
ATOM 16322 N N . LYS H 8 13 ? 163.634 271.800 109.811 1.00 68.86 13 LYS S N 1
ATOM 16323 C CA . LYS H 8 13 ? 163.907 272.838 110.842 1.00 68.86 13 LYS S CA 1
ATOM 16324 C C . LYS H 8 13 ? 163.410 272.324 112.188 1.00 68.86 13 LYS S C 1
ATOM 16325 O O . LYS H 8 13 ? 162.297 271.782 112.231 1.00 68.86 13 LYS S O 1
ATOM 16331 N N . PRO H 8 14 ? 164.158 272.505 113.293 1.00 67.83 14 PRO S N 1
ATOM 16332 C CA . PRO H 8 14 ? 163.786 271.892 114.565 1.00 67.83 14 PRO S CA 1
ATOM 16333 C C . PRO H 8 14 ? 162.992 272.775 115.525 1.00 67.83 14 PRO S C 1
ATOM 16334 O O . PRO H 8 14 ? 163.386 272.874 116.663 1.00 67.83 14 PRO S O 1
ATOM 16338 N N . LYS H 8 15 ? 161.873 273.332 115.080 1.00 68.76 15 LYS S N 1
ATOM 16339 C CA . LYS H 8 15 ? 161.175 274.282 115.940 1.00 68.76 15 LYS S CA 1
ATOM 16340 C C . LYS H 8 15 ? 162.170 275.188 116.655 1.00 68.76 15 LYS S C 1
ATOM 16341 O O . LYS H 8 15 ? 162.600 276.205 116.104 1.00 68.76 15 LYS S O 1
ATOM 16347 N N . PHE H 8 16 ? 162.536 274.826 117.882 1.00 64.88 16 PHE S N 1
ATOM 16348 C CA . PHE H 8 16 ? 163.523 275.593 118.629 1.00 64.88 16 PHE S CA 1
ATOM 16349 C C . PHE H 8 16 ? 164.903 275.436 118.004 1.00 64.88 16 PHE S C 1
ATOM 16350 O O . PHE H 8 16 ? 165.261 274.365 117.511 1.00 64.88 16 PHE S O 1
ATOM 16358 N N . GLY H 8 17 ? 165.681 276.517 118.030 1.00 63.38 17 GLY S N 1
ATOM 16359 C CA . GLY H 8 17 ? 166.985 276.491 117.391 1.00 63.38 17 GLY S CA 1
ATOM 16360 C C . GLY H 8 17 ? 167.959 275.546 118.066 1.00 63.38 17 GLY S C 1
ATOM 16361 O O . GLY H 8 17 ? 168.755 274.881 117.400 1.00 63.38 17 GLY S O 1
ATOM 16362 N N . VAL H 8 18 ? 167.910 275.471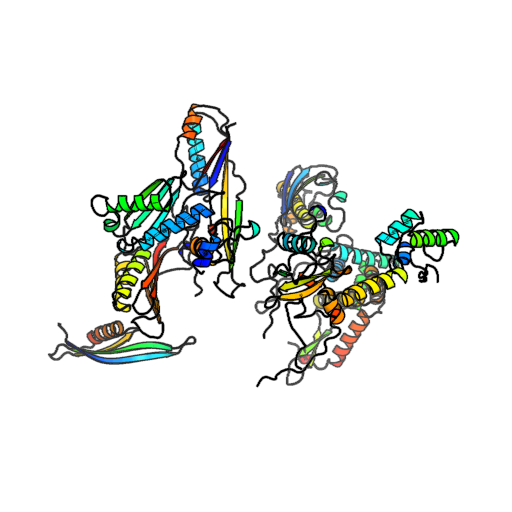 119.397 1.00 61.26 18 VAL S N 1
ATOM 16363 C CA . VAL H 8 18 ? 168.858 274.657 120.151 1.00 61.26 18 VAL S CA 1
ATOM 16364 C C . VAL H 8 18 ? 168.690 273.169 119.898 1.00 61.26 18 VAL S C 1
ATOM 16365 O O . VAL H 8 18 ? 169.583 272.384 120.233 1.00 61.26 18 VAL S O 1
ATOM 16369 N N . ARG H 8 19 ? 167.577 272.761 119.303 1.00 61.25 19 ARG S N 1
ATOM 16370 C CA . ARG H 8 19 ? 167.250 271.352 119.157 1.00 61.25 19 ARG S CA 1
ATOM 16371 C C . ARG H 8 19 ? 167.828 270.738 117.884 1.00 61.25 19 ARG S C 1
ATOM 16372 O O . ARG H 8 19 ? 167.691 269.530 117.674 1.00 61.25 19 ARG S O 1
ATOM 16380 N N . ALA H 8 20 ? 168.503 271.524 117.051 1.00 60.87 20 ALA S N 1
ATOM 16381 C CA . ALA H 8 20 ? 169.108 271.004 115.834 1.00 60.87 20 ALA S CA 1
ATOM 16382 C C . ALA H 8 20 ? 170.360 270.189 116.141 1.00 60.87 20 ALA S C 1
ATOM 16383 O O . ALA H 8 20 ? 171.013 270.374 117.170 1.00 60.87 20 ALA S O 1
ATOM 16385 N N . TYR H 8 21 ? 170.690 269.276 115.228 1.00 62.42 21 TYR S N 1
ATOM 16386 C CA . TYR H 8 21 ? 171.923 268.506 115.311 1.00 62.42 21 TYR S CA 1
ATOM 16387 C C . TYR H 8 21 ? 172.390 268.189 113.895 1.00 62.42 21 TYR S C 1
ATOM 16388 O O . TYR H 8 21 ? 171.775 268.604 112.911 1.00 62.42 21 TYR S O 1
ATOM 16397 N N . THR H 8 22 ? 173.493 267.447 113.796 1.00 63.99 22 THR S N 1
ATOM 16398 C CA . THR H 8 22 ? 174.267 267.417 112.559 1.00 63.99 22 THR S CA 1
ATOM 16399 C C . THR H 8 22 ? 173.903 266.267 111.620 1.00 63.99 22 THR S C 1
ATOM 16400 O O . THR H 8 22 ? 173.469 266.508 110.490 1.00 63.99 22 THR S O 1
ATOM 16404 N N . ARG H 8 23 ? 174.086 265.019 112.069 1.00 64.02 23 ARG S N 1
ATOM 16405 C CA . ARG H 8 23 ? 173.891 263.818 111.252 1.00 64.02 23 ARG S CA 1
ATOM 16406 C C . ARG H 8 23 ? 174.890 263.719 110.105 1.00 64.02 23 ARG S C 1
ATOM 16407 O O . ARG H 8 23 ? 175.183 264.714 109.435 1.00 64.02 23 ARG S O 1
ATOM 16415 N N . CYS H 8 24 ? 175.406 262.517 109.860 1.00 68.29 24 CYS S N 1
ATOM 16416 C CA . CYS H 8 24 ? 176.309 262.302 108.737 1.00 68.29 24 CYS S CA 1
ATOM 16417 C C . CYS H 8 24 ? 175.530 262.428 107.436 1.00 68.29 24 CYS S C 1
ATOM 16418 O O . CYS H 8 24 ? 174.631 261.629 107.156 1.00 68.29 24 CYS S O 1
ATOM 16421 N N . GLN H 8 25 ? 175.880 263.436 106.643 1.00 71.39 25 GLN S N 1
ATOM 16422 C CA . GLN H 8 25 ? 175.134 263.783 105.441 1.00 71.39 25 GLN S CA 1
ATOM 16423 C C . GLN H 8 25 ? 175.179 262.705 104.368 1.00 71.39 25 GLN S C 1
ATOM 16424 O O . GLN H 8 25 ? 174.338 262.715 103.464 1.00 71.39 25 GLN S O 1
ATOM 16430 N N . ARG H 8 26 ? 176.134 261.783 104.441 1.00 70.66 26 ARG S N 1
ATOM 16431 C CA . ARG H 8 26 ? 176.188 260.613 103.573 1.00 70.66 26 ARG S CA 1
ATOM 16432 C C . ARG H 8 26 ? 175.636 259.367 104.239 1.00 70.66 26 ARG S C 1
ATOM 16433 O O . ARG H 8 26 ? 175.133 258.468 103.562 1.00 70.66 26 ARG S O 1
ATOM 16441 N N . CYS H 8 27 ? 175.697 259.323 105.560 1.00 69.39 27 CYS S N 1
ATOM 16442 C CA . CYS H 8 27 ? 175.595 258.095 106.323 1.00 69.39 27 CYS S CA 1
ATOM 16443 C C . CYS H 8 27 ? 174.461 258.103 107.331 1.00 69.39 27 CYS S C 1
ATOM 16444 O O . CYS H 8 27 ? 173.963 257.037 107.689 1.00 69.39 27 CYS S O 1
ATOM 16447 N N . GLY H 8 28 ? 174.041 259.278 107.787 1.00 66.89 28 GLY S N 1
ATOM 16448 C CA . GLY H 8 28 ? 173.034 259.387 108.814 1.00 66.89 28 GLY S CA 1
ATOM 16449 C C . GLY H 8 28 ? 173.548 259.209 110.222 1.00 66.89 28 GLY S C 1
ATOM 16450 O O . GLY H 8 28 ? 172.762 259.329 111.168 1.00 66.89 28 GLY S O 1
ATOM 16451 N N . ARG H 8 29 ? 174.832 258.938 110.392 1.00 63.92 29 ARG S N 1
ATOM 16452 C CA . ARG H 8 29 ? 175.382 258.705 111.718 1.00 63.92 29 ARG S CA 1
ATOM 16453 C C . ARG H 8 29 ? 175.311 259.982 112.545 1.00 63.92 29 ARG S C 1
ATOM 16454 O O . ARG H 8 29 ? 175.698 261.050 112.060 1.00 63.92 29 ARG S O 1
ATOM 16462 N N . PRO H 8 30 ? 174.821 259.922 113.786 1.00 62.49 30 PRO S N 1
ATOM 16463 C CA . PRO H 8 30 ? 174.736 261.130 114.611 1.00 62.49 30 PRO S CA 1
ATOM 16464 C C . PRO H 8 30 ? 175.966 261.424 115.451 1.00 62.49 30 PRO S C 1
ATOM 16465 O O . PRO H 8 30 ? 176.064 262.534 115.991 1.00 62.49 30 PRO S O 1
ATOM 16469 N N . HIS H 8 31 ? 176.895 260.485 115.585 1.00 61.54 31 HIS S N 1
ATOM 16470 C CA . HIS H 8 31 ? 178.086 260.682 116.396 1.00 61.54 31 HIS S CA 1
ATOM 16471 C C . HIS H 8 31 ? 179.297 260.935 115.511 1.00 61.54 31 HIS S C 1
ATOM 16472 O O . HIS H 8 31 ? 179.443 260.322 114.451 1.00 61.54 31 HIS S O 1
ATOM 16479 N N . SER H 8 32 ? 180.162 261.842 115.961 1.00 62.55 32 SER S N 1
ATOM 16480 C CA . SER H 8 32 ? 181.438 262.125 115.310 1.00 62.55 32 SER S CA 1
ATOM 16481 C C . SER H 8 32 ? 181.234 262.630 113.882 1.00 62.55 32 SER S C 1
ATOM 16482 O O . SER H 8 32 ? 181.681 262.026 112.911 1.00 62.55 32 SER S O 1
ATOM 16485 N N . VAL H 8 33 ? 180.545 263.760 113.775 1.00 62.92 33 VAL S N 1
ATOM 16486 C CA . VAL H 8 33 ? 180.283 264.413 112.498 1.00 62.92 33 VAL S CA 1
ATOM 16487 C C . VAL H 8 33 ? 181.085 265.705 112.461 1.00 62.92 33 VAL S C 1
ATOM 16488 O O . VAL H 8 33 ? 180.941 266.557 113.344 1.00 62.92 33 VAL S O 1
ATOM 16492 N N . TYR H 8 34 ? 181.925 265.852 111.442 1.00 64.99 34 TYR S N 1
ATOM 16493 C CA . TYR H 8 34 ? 182.823 266.992 111.338 1.00 64.99 34 TYR S CA 1
ATOM 16494 C C . TYR H 8 34 ? 182.133 268.144 110.623 1.00 64.99 34 TYR S C 1
ATOM 16495 O O . TYR H 8 34 ? 181.503 267.948 109.581 1.00 64.99 34 TYR S O 1
ATOM 16504 N N . ARG H 8 35 ? 182.257 269.347 111.186 1.00 66.33 35 ARG S N 1
ATOM 16505 C CA . ARG H 8 35 ? 181.617 270.510 110.585 1.00 66.33 35 ARG S CA 1
ATOM 16506 C C . ARG H 8 35 ? 182.280 270.914 109.277 1.00 66.33 35 ARG S C 1
ATOM 16507 O O . ARG H 8 35 ? 181.611 271.454 108.390 1.00 66.33 35 ARG S O 1
ATOM 16515 N N . LYS H 8 36 ? 183.586 270.673 109.143 1.00 71.78 36 LYS S N 1
ATOM 16516 C CA . LYS H 8 36 ? 184.318 271.149 107.972 1.00 71.78 36 LYS S CA 1
ATOM 16517 C C . LYS H 8 36 ? 183.739 270.588 106.685 1.00 71.78 36 LYS S C 1
ATOM 16518 O O . LYS H 8 36 ? 183.625 271.299 105.681 1.00 71.78 36 LYS S O 1
ATOM 16524 N N . PHE H 8 37 ? 183.371 269.314 106.695 1.00 73.27 37 PHE S N 1
ATOM 16525 C CA . PHE H 8 37 ? 182.969 268.620 105.481 1.00 73.27 37 PHE S CA 1
ATOM 16526 C C . PHE H 8 37 ? 181.772 267.699 105.686 1.00 73.27 37 PHE S C 1
ATOM 16527 O O . PHE H 8 37 ? 181.559 266.790 104.877 1.00 73.27 37 PHE S O 1
ATOM 16535 N N . GLY H 8 38 ? 180.967 267.928 106.717 1.00 69.98 38 GLY S N 1
ATOM 16536 C CA . GLY H 8 38 ? 179.886 267.004 106.994 1.00 69.98 38 GLY S CA 1
ATOM 16537 C C . GLY H 8 38 ? 180.430 265.623 107.280 1.00 69.98 38 GLY S C 1
ATOM 16538 O O . GLY H 8 38 ? 181.438 265.457 107.976 1.00 69.98 38 GLY S O 1
ATOM 16539 N N . LEU H 8 39 ? 179.763 264.614 106.723 1.00 69.94 39 LEU S N 1
ATOM 16540 C CA . LEU H 8 39 ? 180.169 263.220 106.861 1.00 69.94 39 LEU S CA 1
ATOM 16541 C C . LEU H 8 39 ? 180.377 262.825 108.317 1.00 69.94 39 LEU S C 1
ATOM 16542 O O . LEU H 8 39 ? 179.885 263.495 109.227 1.00 69.94 39 LEU S O 1
ATOM 16547 N N . CYS H 8 40 ? 181.100 261.737 108.546 1.00 69.26 40 CYS S N 1
ATOM 16548 C CA . CYS H 8 40 ? 181.283 261.214 109.887 1.00 69.26 40 CYS S CA 1
ATOM 16549 C C . CYS H 8 40 ? 182.661 260.581 109.967 1.00 69.26 40 CYS S C 1
ATOM 16550 O O . CYS H 8 40 ? 183.502 260.770 109.087 1.00 69.26 40 CYS S O 1
ATOM 16553 N N . ARG H 8 41 ? 182.883 259.810 111.027 1.00 66.42 41 ARG S N 1
ATOM 16554 C CA . ARG H 8 41 ? 184.162 259.141 111.219 1.00 66.42 41 ARG S CA 1
ATOM 16555 C C . ARG H 8 41 ? 184.442 258.163 110.081 1.00 66.42 41 ARG S C 1
ATOM 16556 O O . ARG H 8 41 ? 185.426 258.303 109.340 1.00 66.42 41 ARG S O 1
ATOM 16564 N N . ILE H 8 42 ? 183.562 257.172 109.919 1.00 67.07 42 ILE S N 1
ATOM 16565 C CA . ILE H 8 42 ? 183.755 256.135 108.912 1.00 67.07 42 ILE S CA 1
ATOM 16566 C C . ILE H 8 42 ? 183.682 256.722 107.512 1.00 67.07 42 ILE S C 1
ATOM 16567 O O . ILE H 8 42 ? 184.473 256.362 106.631 1.00 67.07 42 ILE S O 1
ATOM 16572 N N . CYS H 8 43 ? 182.712 257.605 107.273 1.00 70.06 43 CYS S N 1
ATOM 16573 C CA . CYS H 8 43 ? 182.559 258.196 105.949 1.00 70.06 43 CYS S CA 1
ATOM 16574 C C . CYS H 8 43 ? 183.790 259.004 105.572 1.00 70.06 43 CYS S C 1
ATOM 16575 O O . CYS H 8 43 ? 184.287 258.907 104.446 1.00 70.06 43 CYS S O 1
ATOM 16578 N N . LEU H 8 44 ? 184.307 259.801 106.510 1.00 70.28 44 LEU S N 1
ATOM 16579 C CA . LEU H 8 44 ? 185.551 260.519 106.267 1.00 70.28 44 LEU S CA 1
ATOM 16580 C C . LEU H 8 44 ? 186.677 259.563 105.926 1.00 70.28 44 LEU S C 1
ATOM 16581 O O . LEU H 8 44 ? 187.391 259.762 104.940 1.00 70.28 44 LEU S O 1
ATOM 16586 N N . ARG H 8 45 ? 186.864 258.521 106.736 1.00 70.23 45 ARG S N 1
ATOM 16587 C CA . ARG H 8 45 ? 187.992 257.629 106.502 1.00 70.23 45 ARG S CA 1
ATOM 16588 C C . ARG H 8 45 ? 187.909 257.000 105.117 1.00 70.23 45 ARG S C 1
ATOM 16589 O O . ARG H 8 45 ? 188.865 257.063 104.331 1.00 70.23 45 ARG S O 1
ATOM 16597 N N . GLU H 8 46 ? 186.751 256.431 104.780 1.00 71.62 46 GLU S N 1
ATOM 16598 C CA . GLU H 8 46 ? 186.632 255.715 103.515 1.00 71.62 46 GLU S CA 1
ATOM 16599 C C . GLU H 8 46 ? 186.690 256.662 102.323 1.00 71.62 46 GLU S C 1
ATOM 16600 O O . GLU H 8 46 ? 187.329 256.348 101.312 1.00 71.62 46 GLU S O 1
ATOM 16606 N N . MET H 8 47 ? 186.054 257.833 102.416 1.00 72.23 47 MET S N 1
ATOM 16607 C CA . MET H 8 47 ? 186.084 258.756 101.289 1.00 72.23 47 MET S CA 1
ATOM 16608 C C . MET H 8 47 ? 187.457 259.384 101.106 1.00 72.23 47 MET S C 1
ATOM 16609 O O . MET H 8 47 ? 187.872 259.628 99.971 1.00 72.23 47 MET S O 1
ATOM 16614 N N . ALA H 8 48 ? 188.171 259.662 102.196 1.00 72.02 48 ALA S N 1
ATOM 16615 C CA . ALA H 8 48 ? 189.531 260.166 102.074 1.00 72.02 48 ALA S CA 1
ATOM 16616 C C . ALA H 8 48 ? 190.442 259.121 101.452 1.00 72.02 48 ALA S C 1
ATOM 16617 O O . ALA H 8 48 ? 191.303 259.452 100.631 1.00 72.02 48 ALA S O 1
ATOM 16619 N N . HIS H 8 49 ? 190.272 257.854 101.835 1.00 71.78 49 HIS S N 1
ATOM 16620 C CA . HIS H 8 49 ? 191.044 256.796 101.195 1.00 71.78 49 HIS S CA 1
ATOM 16621 C C . HIS H 8 49 ? 190.726 256.707 99.710 1.00 71.78 49 HIS S C 1
ATOM 16622 O O . HIS H 8 49 ? 191.632 256.579 98.880 1.00 71.78 49 HIS S O 1
ATOM 16629 N N . ALA H 8 50 ? 189.443 256.782 99.352 1.00 73.42 50 ALA S N 1
ATOM 16630 C CA . ALA H 8 50 ? 189.060 256.672 97.950 1.00 73.42 50 ALA S CA 1
ATOM 16631 C C . ALA H 8 50 ? 189.378 257.931 97.156 1.00 73.42 50 ALA S C 1
ATOM 16632 O O . ALA H 8 50 ? 189.335 257.896 95.923 1.00 73.42 50 ALA S O 1
ATOM 16634 N N . GLY H 8 51 ? 189.682 259.037 97.826 1.00 75.23 51 GLY S N 1
ATOM 16635 C CA . GLY H 8 51 ? 190.170 260.221 97.152 1.00 75.23 51 GLY S CA 1
ATOM 16636 C C . GLY H 8 51 ? 189.134 261.198 96.646 1.00 75.23 51 GLY S C 1
ATOM 16637 O O . GLY H 8 51 ? 189.457 262.005 95.769 1.00 75.23 51 GLY S O 1
ATOM 16638 N N . GLN H 8 52 ? 187.903 261.162 97.155 1.00 77.01 52 GLN S N 1
ATOM 16639 C CA . GLN H 8 52 ? 186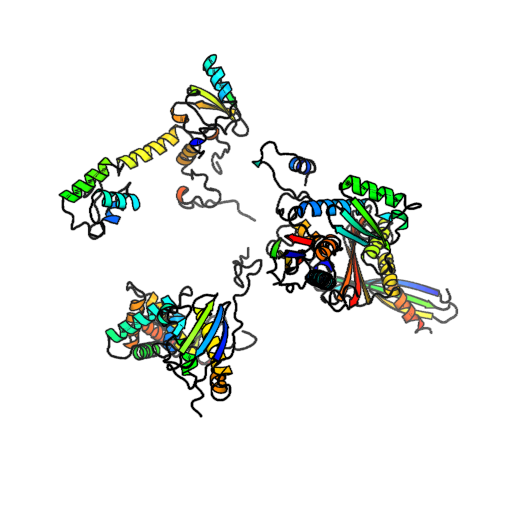.899 262.135 96.739 1.00 77.01 52 GLN S CA 1
ATOM 16640 C C . GLN H 8 52 ? 186.944 263.423 97.545 1.00 77.01 52 GLN S C 1
ATOM 16641 O O . GLN H 8 52 ? 186.180 264.346 97.246 1.00 77.01 52 GLN S O 1
ATOM 16647 N N . LEU H 8 53 ? 187.806 263.516 98.553 1.00 76.20 53 LEU S N 1
ATOM 16648 C CA . LEU H 8 53 ? 187.896 264.725 99.355 1.00 76.20 53 LEU S CA 1
ATOM 16649 C C . LEU H 8 53 ? 189.155 265.484 98.976 1.00 76.20 53 LEU S C 1
ATOM 16650 O O . LEU H 8 53 ? 190.259 265.041 99.324 1.00 76.20 53 LEU S O 1
ATOM 16655 N N . PRO H 8 54 ? 189.051 266.610 98.275 1.00 78.35 54 PRO S N 1
ATOM 16656 C CA . PRO H 8 54 ? 190.260 267.322 97.847 1.00 78.35 54 PRO S CA 1
ATOM 16657 C C . PRO H 8 54 ? 191.054 267.831 99.037 1.00 78.35 54 PRO S C 1
ATOM 16658 O O . PRO H 8 54 ? 190.492 268.224 100.061 1.00 78.35 54 PRO S O 1
ATOM 16662 N N . GLY H 8 55 ? 192.377 267.814 98.893 1.00 79.18 55 GLY S N 1
ATOM 16663 C CA . GLY H 8 55 ? 193.268 268.264 99.935 1.00 79.18 55 GLY S CA 1
ATOM 16664 C C . GLY H 8 55 ? 193.474 267.299 101.079 1.00 79.18 55 GLY S C 1
ATOM 16665 O O . GLY H 8 55 ? 194.471 267.423 101.798 1.00 79.18 55 GLY S O 1
ATOM 16666 N N . VAL H 8 56 ? 192.575 266.341 101.275 1.00 76.08 56 VAL S N 1
ATOM 16667 C CA . VAL H 8 56 ? 192.676 265.425 102.405 1.00 76.08 56 VAL S CA 1
ATOM 16668 C C . VAL H 8 56 ? 193.579 264.259 102.025 1.00 76.08 56 VAL S C 1
ATOM 16669 O O . VAL H 8 56 ? 193.292 263.520 101.079 1.00 76.08 56 VAL S O 1
ATOM 16673 N N . THR H 8 57 ? 194.673 264.095 102.764 1.00 75.03 57 THR S N 1
ATOM 16674 C CA . THR H 8 57 ? 195.597 262.985 102.590 1.00 75.03 57 THR S CA 1
ATOM 16675 C C . THR H 8 57 ? 196.034 262.505 103.965 1.00 75.03 57 THR S C 1
ATOM 16676 O O . THR H 8 57 ? 195.862 263.197 104.969 1.00 75.03 57 THR S O 1
ATOM 16680 N N . LYS H 8 58 ? 196.606 261.306 104.006 1.00 72.09 58 LYS S N 1
ATOM 16681 C CA . LYS H 8 58 ? 197.105 260.761 105.259 1.00 72.09 58 LYS S CA 1
ATOM 16682 C C . LYS H 8 58 ? 198.243 261.614 105.803 1.00 72.09 58 LYS S C 1
ATOM 16683 O O . LYS H 8 58 ? 199.091 262.105 105.056 1.00 72.09 58 LYS S O 1
ATOM 16689 N N . SER H 8 59 ? 198.268 261.777 107.123 1.00 74.15 59 SER S N 1
ATOM 16690 C CA . SER H 8 59 ? 199.284 262.582 107.787 1.00 74.15 59 SER S CA 1
ATOM 16691 C C . SER H 8 59 ? 200.221 261.680 108.573 1.00 74.15 59 SER S C 1
ATOM 16692 O O . SER H 8 59 ? 199.770 260.829 109.347 1.00 74.15 59 SER S O 1
ATOM 16695 N N . SER H 8 60 ? 201.524 261.874 108.379 1.00 74.83 60 SER S N 1
ATOM 16696 C CA . SER H 8 60 ? 202.518 261.055 109.054 1.00 74.83 60 SER S CA 1
ATOM 16697 C C . SER H 8 60 ? 203.691 261.891 109.543 1.00 74.83 60 SER S C 1
ATOM 16698 O O . SER H 8 60 ? 204.824 261.401 109.591 1.00 74.83 60 SER S O 1
ATOM 16701 N N . TRP H 8 61 ? 203.444 263.146 109.903 1.00 72.06 61 TRP S N 1
ATOM 16702 C CA . TRP H 8 61 ? 204.505 264.038 110.356 1.00 72.06 61 TRP S CA 1
ATOM 16703 C C . TRP H 8 61 ? 205.245 263.467 111.559 1.00 72.06 61 TRP S C 1
ATOM 16704 O O . TRP H 8 61 ? 206.428 263.736 111.761 1.00 72.06 61 TRP S O 1
ATOM 16716 N N . PRO I 9 2 ? 171.465 278.957 138.362 1.00 60.74 2 PRO U N 1
ATOM 16717 C CA . PRO I 9 2 ? 170.038 279.237 138.195 1.00 60.74 2 PRO U CA 1
ATOM 16718 C C . PRO I 9 2 ? 169.770 280.249 137.093 1.00 60.74 2 PRO U C 1
ATOM 16719 O O . PRO I 9 2 ? 170.707 280.819 136.543 1.00 60.74 2 PRO U O 1
ATOM 16723 N N . ARG I 9 3 ? 168.495 280.461 136.783 1.00 61.14 3 ARG U N 1
ATOM 16724 C CA . ARG I 9 3 ? 168.122 281.379 135.718 1.00 61.14 3 ARG U CA 1
ATOM 16725 C C . ARG I 9 3 ? 168.568 282.796 136.052 1.00 61.14 3 ARG U C 1
ATOM 16726 O O . ARG I 9 3 ? 168.580 283.210 137.213 1.00 61.14 3 ARG U O 1
ATOM 16734 N N . SER I 9 4 ? 168.950 283.538 135.016 1.00 64.31 4 SER U N 1
ATOM 16735 C CA . SER I 9 4 ? 169.367 284.920 135.199 1.00 64.31 4 SER U CA 1
ATOM 16736 C C . SER I 9 4 ? 168.230 285.745 135.785 1.00 64.31 4 SER U C 1
ATOM 16737 O O . SER I 9 4 ? 167.062 285.554 135.440 1.00 64.31 4 SER U O 1
ATOM 16740 N N . LEU I 9 5 ? 168.577 286.661 136.689 1.00 69.30 5 LEU U N 1
ATOM 16741 C CA . LEU I 9 5 ? 167.550 287.488 137.312 1.00 69.30 5 LEU U CA 1
ATOM 16742 C C . LEU I 9 5 ? 166.898 288.419 136.303 1.00 69.30 5 LEU U C 1
ATOM 16743 O O . LEU I 9 5 ? 165.676 288.599 136.320 1.00 69.30 5 LEU U O 1
ATOM 16748 N N . LYS I 9 6 ? 167.689 289.020 135.413 1.00 66.10 6 LYS U N 1
ATOM 16749 C CA . LYS I 9 6 ? 167.117 289.988 134.489 1.00 66.10 6 LYS U CA 1
ATOM 16750 C C . LYS I 9 6 ? 166.187 289.343 133.474 1.00 66.10 6 LYS U C 1
ATOM 16751 O O . LYS I 9 6 ? 165.456 290.062 132.787 1.00 66.10 6 LYS U O 1
ATOM 16757 N N . LYS I 9 7 ? 166.204 288.019 133.358 1.00 64.66 7 LYS U N 1
ATOM 16758 C CA . LYS I 9 7 ? 165.256 287.317 132.510 1.00 64.66 7 LYS U CA 1
ATOM 16759 C C . LYS I 9 7 ? 163.970 286.960 133.238 1.00 64.66 7 LYS U C 1
ATOM 16760 O O . LYS I 9 7 ? 163.032 286.471 132.601 1.00 64.66 7 LYS U O 1
ATOM 16766 N N . GLY I 9 8 ? 163.905 287.183 134.546 1.00 68.12 8 GLY U N 1
ATOM 16767 C CA . GLY I 9 8 ? 162.715 286.898 135.309 1.00 68.12 8 GLY U CA 1
ATOM 16768 C C . GLY I 9 8 ? 162.512 285.413 135.512 1.00 68.12 8 GLY U C 1
ATOM 16769 O O . GLY I 9 8 ? 163.195 284.582 134.909 1.00 68.12 8 GLY U O 1
ATOM 16770 N N . PRO I 9 9 ? 161.565 285.050 136.370 1.00 71.71 9 PRO U N 1
ATOM 16771 C CA . PRO I 9 9 ? 161.255 283.633 136.560 1.00 71.71 9 PRO U CA 1
ATOM 16772 C C . PRO I 9 9 ? 160.603 283.065 135.315 1.00 71.71 9 PRO U C 1
ATOM 16773 O O . PRO I 9 9 ? 159.940 283.775 134.556 1.00 71.71 9 PRO U O 1
ATOM 16777 N N . PHE I 9 10 ? 160.793 281.769 135.106 1.00 66.35 10 PHE U N 1
ATOM 16778 C CA . PHE I 9 10 ? 160.195 281.084 133.969 1.00 66.35 10 PHE U CA 1
ATOM 16779 C C . PHE I 9 10 ? 158.979 280.301 134.444 1.00 66.35 10 PHE U C 1
ATOM 16780 O O . PHE I 9 10 ? 159.115 279.291 135.140 1.00 66.35 10 PHE U O 1
ATOM 16788 N N . VAL I 9 11 ? 157.797 280.760 134.054 1.00 68.66 11 VAL U N 1
ATOM 16789 C CA . VAL I 9 11 ? 156.557 280.019 134.230 1.00 68.66 11 VAL U CA 1
ATOM 16790 C C . VAL I 9 11 ? 156.056 279.665 132.839 1.00 68.66 11 VAL U C 1
ATOM 16791 O O . VAL I 9 11 ? 156.065 280.513 131.938 1.00 68.66 11 VAL U O 1
ATOM 16795 N N . ASP I 9 12 ? 155.620 278.425 132.661 1.00 70.68 12 ASP U N 1
ATOM 16796 C CA . ASP I 9 12 ? 155.544 277.863 131.316 1.00 70.68 12 ASP U CA 1
ATOM 16797 C C . ASP I 9 12 ? 154.406 278.438 130.470 1.00 70.68 12 ASP U C 1
ATOM 16798 O O . ASP I 9 12 ? 154.115 277.860 129.417 1.00 70.68 12 ASP U O 1
ATOM 16803 N N . GLU I 9 13 ? 153.751 279.508 130.919 1.00 71.98 13 GLU U N 1
ATOM 16804 C CA . GLU I 9 13 ? 152.896 280.351 130.088 1.00 71.98 13 GLU U CA 1
ATOM 16805 C C . GLU I 9 13 ? 151.566 279.676 129.760 1.00 71.98 13 GLU U C 1
ATOM 16806 O O . GLU I 9 13 ? 150.656 280.313 129.222 1.00 71.98 13 GLU U O 1
ATOM 16812 N N . HIS I 9 14 ? 151.419 278.403 130.111 1.00 70.67 14 HIS U N 1
ATOM 16813 C CA . HIS I 9 14 ? 150.098 277.795 130.179 1.00 70.67 14 HIS U CA 1
ATOM 16814 C C . HIS I 9 14 ? 149.711 277.410 131.593 1.00 70.67 14 HIS U C 1
ATOM 16815 O O . HIS I 9 14 ? 148.539 277.532 131.956 1.00 70.67 14 HIS U O 1
ATOM 16822 N N . LEU I 9 15 ? 150.677 276.976 132.402 1.00 70.92 15 LEU U N 1
ATOM 16823 C CA . LEU I 9 15 ? 150.456 276.892 133.839 1.00 70.92 15 LEU U CA 1
ATOM 16824 C C . LEU I 9 15 ? 150.026 278.239 134.400 1.00 70.92 15 LEU U C 1
ATOM 16825 O O . LEU I 9 15 ? 149.131 278.310 135.249 1.00 70.92 15 LEU U O 1
ATOM 16830 N N . ALA I 9 16 ? 150.656 279.319 133.935 1.00 74.27 16 ALA U N 1
ATOM 16831 C CA . ALA I 9 16 ? 150.287 280.653 134.394 1.00 74.27 16 ALA U CA 1
ATOM 16832 C C . ALA I 9 16 ? 148.834 280.961 134.068 1.00 74.27 16 ALA U C 1
ATOM 16833 O O . ALA I 9 16 ? 148.086 281.460 134.914 1.00 74.27 16 ALA U O 1
ATOM 16835 N N . LYS I 9 17 ? 148.416 280.674 132.838 1.00 74.82 17 LYS U N 1
ATOM 16836 C CA . LYS I 9 17 ? 147.053 281.003 132.445 1.00 74.82 17 LYS U CA 1
ATOM 16837 C C . LYS I 9 17 ? 146.048 280.132 133.183 1.00 74.82 17 LYS U C 1
ATOM 16838 O O . LYS I 9 17 ? 144.975 280.607 133.571 1.00 74.82 17 LYS U O 1
ATOM 16844 N N . LYS I 9 18 ? 146.385 278.862 133.414 1.00 74.13 18 LYS U N 1
ATOM 16845 C CA . LYS I 9 18 ? 145.487 278.001 134.174 1.00 74.13 18 LYS U CA 1
ATOM 16846 C C . LYS I 9 18 ? 145.352 278.468 135.617 1.00 74.13 18 LYS U C 1
ATOM 16847 O O . LYS I 9 18 ? 144.241 278.500 136.158 1.00 74.13 18 LYS U O 1
ATOM 16853 N N . VAL I 9 19 ? 146.461 278.842 136.262 1.00 77.36 19 VAL U N 1
ATOM 16854 C CA . VAL I 9 19 ? 146.356 279.289 137.648 1.00 77.36 19 VAL U CA 1
ATOM 16855 C C . VAL I 9 19 ? 145.639 280.630 137.722 1.00 77.36 19 VAL U C 1
ATOM 16856 O O . VAL I 9 19 ? 144.908 280.894 138.682 1.00 77.36 19 VAL U O 1
ATOM 16860 N N . THR I 9 20 ? 145.817 281.496 136.722 1.00 77.87 20 THR U N 1
ATOM 16861 C CA . THR I 9 20 ? 145.081 282.755 136.710 1.00 77.87 20 THR U CA 1
ATOM 16862 C C . THR I 9 20 ? 143.585 282.516 136.542 1.00 77.87 20 THR U C 1
ATOM 16863 O O . THR I 9 20 ? 142.768 283.159 137.212 1.00 77.87 20 THR U O 1
ATOM 16867 N N . ALA I 9 21 ? 143.207 281.589 135.661 1.00 79.57 21 ALA U N 1
ATOM 16868 C CA . ALA I 9 21 ? 141.796 281.254 135.511 1.00 79.57 21 ALA U CA 1
ATOM 16869 C C . ALA I 9 21 ? 141.236 280.667 136.798 1.00 79.57 21 ALA U C 1
ATOM 16870 O O . ALA I 9 21 ? 140.099 280.964 137.185 1.00 79.57 21 ALA U O 1
ATOM 16872 N N . GLN I 9 22 ? 142.021 279.824 137.471 1.00 82.79 22 GLN U N 1
ATOM 16873 C CA . GLN I 9 22 ? 141.592 279.274 138.751 1.00 82.79 22 GLN U CA 1
ATOM 16874 C C . GLN I 9 22 ? 141.398 280.376 139.783 1.00 82.79 22 GLN U C 1
ATOM 16875 O O . GLN I 9 22 ? 140.439 280.347 140.560 1.00 82.79 22 GLN U O 1
ATOM 16881 N N . ASN I 9 23 ? 142.303 281.355 139.807 1.00 82.88 23 ASN U N 1
ATOM 16882 C CA . ASN I 9 23 ? 142.148 282.492 140.707 1.00 82.88 23 ASN U CA 1
ATOM 16883 C C . ASN I 9 23 ? 140.873 283.262 140.402 1.00 82.88 23 ASN U C 1
ATOM 16884 O O . ASN I 9 23 ? 140.148 283.670 141.316 1.00 82.88 23 ASN U O 1
ATOM 16889 N N . GLU I 9 24 ? 140.588 283.475 139.119 1.00 85.42 24 GLU U N 1
ATOM 16890 C CA . GLU I 9 24 ? 139.414 284.253 138.747 1.00 85.42 24 GLU U CA 1
ATOM 16891 C C . GLU I 9 24 ? 138.118 283.520 139.071 1.00 85.42 24 GLU U C 1
ATOM 16892 O O . GLU I 9 24 ? 137.134 284.155 139.465 1.00 85.42 24 GLU U O 1
ATOM 16898 N N . ALA I 9 25 ? 138.092 282.196 138.917 1.00 85.97 25 ALA U N 1
ATOM 16899 C CA . ALA I 9 25 ? 136.855 281.434 139.053 1.00 85.97 25 ALA U CA 1
ATOM 16900 C C . ALA I 9 25 ? 136.831 280.559 140.303 1.00 85.97 25 ALA U C 1
ATOM 16901 O O . ALA I 9 25 ? 136.025 279.627 140.383 1.00 85.97 25 ALA U O 1
ATOM 16903 N N . GLY I 9 26 ? 137.693 280.829 141.278 1.00 87.58 26 GLY U N 1
ATOM 16904 C CA . GLY I 9 26 ? 137.689 280.054 142.503 1.00 87.58 26 GLY U CA 1
ATOM 16905 C C . GLY I 9 26 ? 138.897 279.150 142.650 1.00 87.58 26 GLY U C 1
ATOM 16906 O O . GLY I 9 26 ? 139.120 278.257 141.826 1.00 87.58 26 GLY U O 1
ATOM 16907 N N . THR I 9 27 ? 139.677 279.364 143.710 1.00 90.49 27 THR U N 1
ATOM 16908 C CA . THR I 9 27 ? 140.900 278.601 143.955 1.00 90.49 27 THR U CA 1
ATOM 16909 C C . THR I 9 27 ? 140.562 277.226 144.540 1.00 90.49 27 THR U C 1
ATOM 16910 O O . THR I 9 27 ? 140.914 276.880 145.668 1.00 90.49 27 THR U O 1
ATOM 16914 N N . HIS I 9 28 ? 139.842 276.433 143.745 1.00 90.81 28 HIS U N 1
ATOM 16915 C CA . HIS I 9 28 ? 139.481 275.076 144.161 1.00 90.81 28 HIS U CA 1
ATOM 16916 C C . HIS I 9 28 ? 139.428 274.198 142.911 1.00 90.81 28 HIS U C 1
ATOM 16917 O O . HIS I 9 28 ? 138.390 274.100 142.252 1.00 90.81 28 HIS U O 1
ATOM 16924 N N . ASN I 9 29 ? 140.556 273.558 142.612 1.00 82.74 29 ASN U N 1
ATOM 16925 C CA . ASN I 9 29 ? 140.698 272.555 141.565 1.00 82.74 29 ASN U CA 1
ATOM 16926 C C . ASN I 9 29 ? 142.144 272.088 141.583 1.00 82.74 29 ASN U C 1
ATOM 16927 O O . ASN I 9 29 ? 143.029 272.789 142.080 1.00 82.74 29 ASN U O 1
ATOM 16932 N N . VAL I 9 30 ? 142.376 270.903 141.029 1.00 75.70 30 VAL U N 1
ATOM 16933 C CA . VAL I 9 30 ? 143.723 270.380 140.841 1.00 75.70 30 VAL U CA 1
ATOM 16934 C C . VAL I 9 30 ? 144.130 270.626 139.397 1.00 75.70 30 VAL U C 1
ATOM 16935 O O . VAL I 9 30 ? 143.394 270.280 138.465 1.00 75.70 30 VAL U O 1
ATOM 16939 N N . ILE I 9 31 ? 145.285 271.250 139.208 1.00 70.02 31 ILE U N 1
ATOM 16940 C CA . ILE I 9 31 ? 145.735 271.653 137.882 1.00 70.02 31 ILE U CA 1
ATOM 16941 C C . ILE I 9 31 ? 146.756 270.635 137.402 1.00 70.02 31 ILE U C 1
ATOM 16942 O O . ILE I 9 31 ? 147.875 270.577 137.916 1.00 70.02 31 ILE U O 1
ATOM 16947 N N . LYS I 9 32 ? 146.372 269.823 136.422 1.00 66.02 32 LYS U N 1
ATOM 16948 C CA . LYS I 9 32 ? 147.246 268.774 135.913 1.00 66.02 32 LYS U CA 1
ATOM 16949 C C . LYS I 9 32 ? 148.203 269.349 134.881 1.00 66.02 32 LYS U C 1
ATOM 16950 O O . LYS I 9 32 ? 147.773 269.995 133.922 1.00 66.02 32 LYS U O 1
ATOM 16956 N N . THR I 9 33 ? 149.500 269.111 135.067 1.00 64.57 33 THR U N 1
ATOM 16957 C CA . THR I 9 33 ? 150.484 269.646 134.142 1.00 64.57 33 THR U CA 1
ATOM 16958 C C . THR I 9 33 ? 151.707 268.746 134.090 1.00 64.57 33 THR U C 1
ATOM 16959 O O . THR I 9 33 ? 151.997 267.995 135.028 1.00 64.57 33 THR U O 1
ATOM 16963 N N . TRP I 9 34 ? 152.413 268.829 132.966 1.00 62.76 34 TRP U N 1
ATOM 16964 C CA . TRP I 9 34 ? 153.702 268.186 132.779 1.00 62.76 34 TRP U CA 1
ATOM 16965 C C . TRP I 9 34 ? 154.844 269.165 132.962 1.00 62.76 34 TRP U C 1
ATOM 16966 O O . TRP I 9 34 ? 155.994 268.830 132.666 1.00 62.76 34 TRP U O 1
ATOM 16977 N N . SER I 9 35 ? 154.549 270.371 133.440 1.00 62.61 35 SER U N 1
ATOM 16978 C CA . SER I 9 35 ? 155.539 271.440 133.511 1.00 62.61 35 SER U CA 1
ATOM 16979 C C . SER I 9 35 ? 156.316 271.355 134.824 1.00 62.61 35 SER U C 1
ATOM 16980 O O . SER I 9 35 ? 156.185 272.184 135.724 1.00 62.61 35 SER U O 1
ATOM 16983 N N . ARG I 9 36 ? 157.152 270.319 134.913 1.00 59.77 36 ARG U N 1
ATOM 16984 C CA . ARG I 9 36 ? 158.200 270.314 135.923 1.00 59.77 36 ARG U CA 1
ATOM 16985 C C . ARG I 9 36 ? 159.139 271.487 135.729 1.00 59.77 36 ARG U C 1
ATOM 16986 O O . ARG I 9 36 ? 159.843 271.880 136.663 1.00 59.77 36 ARG U O 1
ATOM 16994 N N . ARG I 9 37 ? 159.151 272.041 134.527 1.00 62.27 37 ARG U N 1
ATOM 16995 C CA . ARG I 9 37 ? 160.040 273.097 134.085 1.00 62.27 37 ARG U CA 1
ATOM 16996 C C . ARG I 9 37 ? 159.735 274.447 134.715 1.00 62.27 37 ARG U C 1
ATOM 16997 O O . ARG I 9 37 ? 160.598 275.329 134.694 1.00 62.27 37 ARG U O 1
ATOM 17005 N N . SER I 9 38 ? 158.551 274.624 135.288 1.00 66.17 38 SER U N 1
ATOM 17006 C CA . SER I 9 38 ? 158.067 275.946 135.652 1.00 66.17 38 SER U CA 1
ATOM 17007 C C . SER I 9 38 ? 158.505 276.341 137.057 1.00 66.17 38 SER U C 1
ATOM 17008 O O . SER I 9 38 ? 158.905 275.512 137.874 1.00 66.17 38 SER U O 1
ATOM 17011 N N . MET I 9 39 ? 158.412 277.638 137.324 1.00 71.74 39 MET U N 1
ATOM 17012 C CA . MET I 9 39 ? 158.826 278.239 138.583 1.00 71.74 39 MET U CA 1
ATOM 17013 C C . MET I 9 39 ? 157.589 278.506 139.426 1.00 71.74 39 MET U C 1
ATOM 17014 O O . MET I 9 39 ? 156.611 279.073 138.932 1.00 71.74 39 MET U O 1
ATOM 17019 N N . VAL I 9 40 ? 157.624 278.093 140.691 1.00 72.28 40 VAL U N 1
ATOM 17020 C CA . VAL I 9 40 ? 156.519 278.400 141.588 1.00 72.28 40 VAL U CA 1
ATOM 17021 C C . VAL I 9 40 ? 156.475 279.900 141.839 1.00 72.28 40 VAL U C 1
ATOM 17022 O O . VAL I 9 40 ? 157.512 280.549 142.023 1.00 72.28 40 VAL U O 1
ATOM 17026 N N . THR I 9 41 ? 155.277 280.462 141.833 1.00 75.89 41 THR U N 1
ATOM 17027 C CA . THR I 9 41 ? 155.075 281.889 142.014 1.00 75.89 41 THR U CA 1
ATOM 17028 C C . THR I 9 41 ? 154.022 282.125 143.083 1.00 75.89 41 THR U C 1
ATOM 17029 O O . THR I 9 41 ? 153.180 281.259 143.338 1.00 75.89 41 THR U O 1
ATOM 17033 N N . PRO I 9 42 ? 154.052 283.287 143.741 1.00 77.49 42 PRO U N 1
ATOM 17034 C CA . PRO I 9 42 ? 153.042 283.565 144.773 1.00 77.49 42 PRO U CA 1
ATOM 17035 C C . PRO I 9 42 ? 151.619 283.540 144.252 1.00 77.49 42 PRO U C 1
ATOM 17036 O O . PRO I 9 42 ? 150.698 283.221 145.013 1.00 77.49 42 PRO U O 1
ATOM 17040 N N . ASP I 9 43 ? 151.410 283.868 142.977 1.00 79.68 43 ASP U N 1
ATOM 17041 C CA . ASP I 9 43 ? 150.058 283.924 142.435 1.00 79.68 43 ASP U CA 1
ATOM 17042 C C . ASP I 9 43 ? 149.363 282.570 142.453 1.00 79.68 43 ASP U C 1
ATOM 17043 O O . ASP I 9 43 ? 148.130 282.520 142.393 1.00 79.68 43 ASP U O 1
ATOM 17048 N N . MET I 9 44 ? 150.114 281.477 142.532 1.00 76.93 44 MET U N 1
ATOM 17049 C CA . MET I 9 44 ? 149.526 280.150 142.608 1.00 76.93 44 MET U CA 1
ATOM 17050 C C . MET I 9 44 ? 149.521 279.581 144.018 1.00 76.93 44 MET U C 1
ATOM 17051 O O . MET I 9 44 ? 149.119 278.432 144.196 1.00 76.93 44 MET U O 1
ATOM 17056 N N . ILE I 9 45 ? 149.942 280.358 145.020 1.00 76.10 45 ILE U N 1
ATOM 17057 C CA . ILE I 9 45 ? 150.010 279.852 146.386 1.00 76.10 45 ILE U CA 1
ATOM 17058 C C . ILE I 9 45 ? 148.634 279.393 146.842 1.00 76.10 45 ILE U C 1
ATOM 17059 O O . ILE I 9 45 ? 147.620 280.060 146.604 1.00 76.10 45 ILE U O 1
ATOM 17064 N N . GLY I 9 46 ? 148.594 278.241 147.505 1.00 75.94 46 GLY U N 1
ATOM 17065 C CA . GLY I 9 46 ? 147.347 277.666 147.952 1.00 75.94 46 GLY U CA 1
ATOM 17066 C C . GLY I 9 46 ? 146.655 276.790 146.937 1.00 75.94 46 GLY U C 1
ATOM 17067 O O . GLY I 9 46 ? 145.573 276.267 147.230 1.00 75.94 46 GLY U O 1
ATOM 17068 N N . HIS I 9 47 ? 147.236 276.615 145.758 1.00 77.14 47 HIS U N 1
ATOM 17069 C CA . HIS I 9 47 ? 146.694 275.718 144.755 1.00 77.14 47 HIS U CA 1
ATOM 17070 C C . HIS I 9 47 ? 147.214 274.305 144.974 1.00 77.14 47 HIS U C 1
ATOM 17071 O O . HIS I 9 47 ? 148.094 274.053 145.800 1.00 77.14 47 HIS U O 1
ATOM 17078 N N . THR I 9 48 ? 146.647 273.371 144.222 1.00 73.54 48 THR U N 1
ATOM 17079 C CA . THR I 9 48 ? 147.158 272.011 144.148 1.00 73.54 48 THR U CA 1
ATOM 17080 C C . THR I 9 48 ? 147.423 271.678 142.687 1.00 73.54 48 THR U C 1
ATOM 17081 O O . THR I 9 48 ? 146.548 271.840 141.826 1.00 73.54 48 THR U O 1
ATOM 17085 N N . ILE I 9 49 ? 148.649 271.257 142.405 1.00 69.07 49 ILE U N 1
ATOM 17086 C CA . ILE I 9 49 ? 149.121 271.058 141.044 1.00 69.07 49 ILE U CA 1
ATOM 17087 C C . ILE I 9 49 ? 149.596 269.623 140.906 1.00 69.07 49 ILE U C 1
ATOM 17088 O O . ILE I 9 49 ? 150.424 269.159 141.697 1.00 69.07 49 ILE U O 1
ATOM 17093 N N . GLY I 9 50 ? 149.059 268.920 139.917 1.00 66.76 50 GLY U N 1
ATOM 17094 C CA . GLY I 9 50 ? 149.511 267.582 139.617 1.00 66.76 50 GLY U CA 1
ATOM 17095 C C . GLY I 9 50 ? 150.676 267.632 138.658 1.00 66.76 50 GLY U C 1
ATOM 17096 O O . GLY I 9 50 ? 150.494 267.753 137.444 1.00 66.76 50 GLY U O 1
ATOM 17097 N N . VAL I 9 51 ? 151.877 267.548 139.206 1.00 62.86 51 VAL U N 1
ATOM 17098 C CA . VAL I 9 51 ? 153.102 267.612 138.426 1.00 62.86 51 VAL U CA 1
ATOM 17099 C C . VAL I 9 51 ? 153.411 266.221 137.903 1.00 62.86 51 VAL U C 1
ATOM 17100 O O . VAL I 9 51 ? 153.412 265.250 138.666 1.00 62.86 51 VAL U O 1
ATOM 17104 N N . HIS I 9 52 ? 153.637 266.115 136.598 1.00 60.69 52 HIS U N 1
ATOM 17105 C CA . HIS I 9 52 ? 154.055 264.842 136.035 1.00 60.69 52 HIS U CA 1
ATOM 17106 C C . HIS I 9 52 ? 155.432 264.464 136.562 1.00 60.69 52 HIS U C 1
ATOM 17107 O O . HIS I 9 52 ? 156.312 265.315 136.702 1.00 60.69 52 HIS U O 1
ATOM 17114 N N . ASP I 9 53 ? 155.616 263.181 136.872 1.00 61.57 53 ASP U N 1
ATOM 17115 C CA . ASP I 9 53 ? 156.909 262.680 137.324 1.00 61.57 53 ASP U CA 1
ATOM 17116 C C . ASP I 9 53 ? 157.461 261.610 136.391 1.00 61.57 53 ASP U C 1
ATOM 17117 O O . ASP I 9 53 ? 158.368 260.866 136.771 1.00 61.57 53 ASP U O 1
ATOM 17122 N N . GLY I 9 54 ? 156.932 261.519 135.177 1.00 61.92 54 GLY U N 1
ATOM 17123 C CA . GLY I 9 54 ? 157.371 260.505 134.244 1.00 61.92 54 GLY U CA 1
ATOM 17124 C C . GLY I 9 54 ? 156.289 259.495 133.934 1.00 61.92 54 GLY U C 1
ATOM 17125 O O . GLY I 9 54 ? 156.147 259.062 132.788 1.00 61.92 54 GLY U O 1
ATOM 17126 N N . ARG I 9 55 ? 155.518 259.108 134.948 1.00 59.83 55 ARG U N 1
ATOM 17127 C CA . ARG I 9 55 ? 154.441 258.153 134.737 1.00 59.83 55 ARG U CA 1
ATOM 17128 C C . ARG I 9 55 ? 153.137 258.509 135.428 1.00 59.83 55 ARG U C 1
ATOM 17129 O O . ARG I 9 55 ? 152.133 257.845 135.162 1.00 59.83 55 ARG U O 1
ATOM 17137 N N . LYS I 9 56 ? 153.103 259.516 136.293 1.00 60.91 56 LYS U N 1
ATOM 17138 C CA . LYS I 9 56 ? 151.872 259.868 136.981 1.00 60.91 56 LYS U CA 1
ATOM 17139 C C . LYS I 9 56 ? 151.946 261.317 137.428 1.00 60.91 56 LYS U C 1
ATOM 17140 O O . LYS I 9 56 ? 153.027 261.844 137.695 1.00 60.91 56 LYS U O 1
ATOM 17146 N N . HIS I 9 57 ? 150.783 261.955 137.500 1.00 61.70 57 HIS U N 1
ATOM 17147 C CA . HIS I 9 57 ? 150.694 263.354 137.908 1.00 61.70 57 HIS U CA 1
ATOM 17148 C C . HIS I 9 57 ? 150.534 263.389 139.419 1.00 61.70 57 HIS U C 1
ATOM 17149 O O . HIS I 9 57 ? 149.424 263.358 139.949 1.00 61.70 57 HIS U O 1
ATOM 17156 N N . VAL I 9 58 ? 151.655 263.451 140.121 1.00 64.67 58 VAL U N 1
ATOM 17157 C CA . VAL I 9 58 ? 151.613 263.460 141.583 1.00 64.67 58 VAL U CA 1
ATOM 17158 C C . VAL I 9 58 ? 151.168 264.842 142.054 1.00 64.67 58 VAL U C 1
ATOM 17159 O O . VAL I 9 58 ? 151.651 265.855 141.526 1.00 64.67 58 VAL U O 1
ATOM 17163 N N . PRO I 9 59 ? 150.209 264.931 142.969 1.00 67.36 59 PRO U N 1
ATOM 17164 C CA . PRO I 9 59 ? 149.719 266.245 143.388 1.00 67.36 59 PRO U CA 1
ATOM 17165 C C . PRO I 9 59 ? 150.579 266.838 144.489 1.00 67.36 59 PRO U C 1
ATOM 17166 O O . PRO I 9 59 ? 150.990 266.150 145.426 1.00 67.36 59 PRO U O 1
ATOM 17170 N N . VAL I 9 60 ? 150.853 268.132 144.365 1.00 70.76 60 VAL U N 1
ATOM 17171 C CA . VAL I 9 60 ? 151.529 268.897 145.403 1.00 70.76 60 VAL U CA 1
ATOM 17172 C C . VAL I 9 60 ? 150.655 270.091 145.752 1.00 70.76 60 VAL U C 1
ATOM 17173 O O . VAL I 9 60 ? 150.137 270.773 144.860 1.00 70.76 60 VAL U O 1
ATOM 17177 N N . PHE I 9 61 ? 150.458 270.316 147.047 1.00 74.34 61 PHE U N 1
ATOM 17178 C CA . PHE I 9 61 ? 149.738 271.487 147.529 1.00 74.34 61 PHE U CA 1
ATOM 17179 C C . PHE I 9 61 ? 150.757 272.584 147.790 1.00 74.34 61 PHE U C 1
ATOM 17180 O O . PHE I 9 61 ? 151.545 272.499 148.737 1.00 74.34 61 PHE U O 1
ATOM 17188 N N . VAL I 9 62 ? 150.743 273.614 146.950 1.00 74.63 62 VAL U N 1
ATOM 17189 C CA . VAL I 9 62 ? 151.761 274.653 147.024 1.00 74.63 62 VAL U CA 1
ATOM 17190 C C . VAL I 9 62 ? 151.479 275.569 148.210 1.00 74.63 62 VAL U C 1
ATOM 17191 O O . VAL I 9 62 ? 150.376 276.107 148.359 1.00 74.63 62 VAL U O 1
ATOM 17195 N N . THR I 9 63 ? 152.468 275.715 149.082 1.00 76.43 63 THR U N 1
ATOM 17196 C CA . THR I 9 63 ? 152.385 276.556 150.261 1.00 76.43 63 THR U CA 1
ATOM 17197 C C . THR I 9 63 ? 153.250 277.801 150.077 1.00 76.43 63 THR U C 1
ATOM 17198 O O . THR I 9 63 ? 153.787 278.064 148.998 1.00 76.43 63 THR U O 1
ATOM 17202 N N . GLU I 9 64 ? 153.386 278.578 151.151 1.00 82.14 64 GLU U N 1
ATOM 17203 C CA . GLU I 9 64 ? 154.110 279.843 151.081 1.00 82.14 64 GLU U CA 1
ATOM 17204 C C . GLU I 9 64 ? 155.581 279.634 150.747 1.00 82.14 64 GLU U C 1
ATOM 17205 O O . GLU I 9 64 ? 156.165 280.410 149.983 1.00 82.14 64 GLU U O 1
ATOM 17211 N N . SER I 9 65 ? 156.199 278.601 151.307 1.00 76.34 65 SER U N 1
ATOM 17212 C CA . SER I 9 65 ? 157.634 278.400 151.162 1.00 76.34 65 SER U CA 1
ATOM 17213 C C . SER I 9 65 ? 158.025 277.737 149.847 1.00 76.34 65 SER U C 1
ATOM 17214 O O . SER I 9 65 ? 159.217 277.680 149.532 1.00 76.34 65 SER U O 1
ATOM 17217 N N . MET I 9 66 ? 157.060 277.237 149.074 1.00 73.82 66 MET U N 1
ATOM 17218 C CA . MET I 9 66 ? 157.378 276.596 147.804 1.00 73.82 66 MET U CA 1
ATOM 17219 C C . MET I 9 66 ? 157.963 277.570 146.791 1.00 73.82 66 MET U C 1
ATOM 17220 O O . MET I 9 66 ? 158.675 277.142 145.873 1.00 73.82 66 MET U O 1
ATOM 17225 N N . VAL I 9 67 ? 157.701 278.868 146.958 1.00 74.80 67 VAL U N 1
ATOM 17226 C CA . VAL I 9 67 ? 157.786 279.816 145.849 1.00 74.80 67 VAL U CA 1
ATOM 17227 C C . VAL I 9 67 ? 159.169 279.806 145.216 1.00 74.80 67 VAL U C 1
ATOM 17228 O O . VAL I 9 67 ? 159.305 279.860 143.990 1.00 74.80 67 VAL U O 1
ATOM 17232 N N . GLY I 9 68 ? 160.212 279.722 146.025 1.00 77.56 68 GLY U N 1
ATOM 17233 C CA . GLY I 9 68 ? 161.544 279.728 145.461 1.00 77.56 68 GLY U CA 1
ATOM 17234 C C . GLY I 9 68 ? 162.012 278.384 144.942 1.00 77.56 68 GLY U C 1
ATOM 17235 O O . GLY I 9 68 ? 163.182 278.031 145.118 1.00 77.56 68 GLY U O 1
ATOM 17236 N N . HIS I 9 69 ? 161.129 277.621 144.299 1.00 71.60 69 HIS U N 1
ATOM 17237 C CA . HIS I 9 69 ? 161.512 276.308 143.801 1.00 71.60 69 HIS U CA 1
ATOM 17238 C C . HIS I 9 69 ? 160.774 276.012 142.505 1.00 71.60 69 HIS U C 1
ATOM 17239 O O . HIS I 9 69 ? 159.792 276.670 142.159 1.00 71.60 69 HIS U O 1
ATOM 17246 N N . LYS I 9 70 ? 161.276 275.015 141.782 1.00 64.07 70 LYS U N 1
ATOM 17247 C CA . LYS I 9 70 ? 160.657 274.547 140.552 1.00 64.07 70 LYS U CA 1
ATOM 17248 C C . LYS I 9 70 ? 159.575 273.525 140.867 1.00 64.07 70 LYS U C 1
ATOM 17249 O O . LYS I 9 70 ? 159.611 272.856 141.901 1.00 64.07 70 LYS U O 1
ATOM 17255 N N . LEU I 9 71 ? 158.605 273.409 139.959 1.00 63.47 71 LEU U N 1
ATOM 17256 C CA . LEU I 9 71 ? 157.518 272.460 140.170 1.00 63.47 71 LEU U CA 1
ATOM 17257 C C . LEU I 9 71 ? 158.038 271.033 140.233 1.00 63.47 71 LEU U C 1
ATOM 17258 O O . LEU I 9 71 ? 157.509 270.204 140.981 1.00 63.47 71 LEU U O 1
ATOM 17263 N N . GLY I 9 72 ? 159.075 270.728 139.464 1.00 62.23 72 GLY U N 1
ATOM 17264 C CA . GLY I 9 72 ? 159.579 269.375 139.422 1.00 62.23 72 GLY U CA 1
ATOM 17265 C C . GLY I 9 72 ? 160.362 268.945 140.634 1.00 62.23 72 GLY U C 1
ATOM 17266 O O . GLY I 9 72 ? 160.641 267.752 140.776 1.00 62.23 72 GLY U O 1
ATOM 17267 N N . GLU I 9 73 ? 160.723 269.874 141.515 1.00 64.75 73 GLU U N 1
ATOM 17268 C CA . GLU I 9 73 ? 161.445 269.509 142.723 1.00 64.75 73 GLU U CA 1
ATOM 17269 C C . GLU I 9 73 ? 160.604 268.676 143.671 1.00 64.75 73 GLU U C 1
ATOM 17270 O O . GLU I 9 73 ? 161.160 268.000 144.542 1.00 64.75 73 GLU U O 1
ATOM 17276 N N . PHE I 9 74 ? 159.286 268.708 143.522 1.00 64.72 74 PHE U N 1
ATOM 17277 C CA . PHE I 9 74 ? 158.383 268.075 144.465 1.00 64.72 74 PHE U CA 1
ATOM 17278 C C . PHE I 9 74 ? 157.753 266.817 143.894 1.00 64.72 74 PHE U C 1
ATOM 17279 O O . PHE I 9 74 ? 156.843 266.253 144.507 1.00 64.72 74 PHE U O 1
ATOM 17287 N N . ALA I 9 75 ? 158.223 266.368 142.735 1.00 60.90 75 ALA U N 1
ATOM 17288 C CA . ALA I 9 75 ? 157.697 265.192 142.049 1.00 60.90 75 ALA U CA 1
ATOM 17289 C C . ALA I 9 75 ? 158.870 264.285 141.718 1.00 60.90 75 ALA U C 1
ATOM 17290 O O . ALA I 9 75 ? 159.380 264.301 140.590 1.00 60.90 75 ALA U O 1
ATOM 17292 N N . PRO I 9 76 ? 159.337 263.494 142.681 1.00 59.52 76 PRO U N 1
ATOM 17293 C CA . PRO I 9 76 ? 160.504 262.644 142.430 1.00 59.52 76 PRO U CA 1
ATOM 17294 C C . PRO I 9 76 ? 160.247 261.686 141.280 1.00 59.52 76 PRO U C 1
ATOM 17295 O O . PRO I 9 76 ? 159.157 261.129 141.141 1.00 59.52 76 PRO U O 1
ATOM 17299 N N . THR I 9 77 ? 161.270 261.496 140.455 1.00 58.80 77 THR U N 1
ATOM 17300 C CA . THR I 9 77 ? 161.157 260.685 139.252 1.00 58.80 77 THR U CA 1
ATOM 17301 C C . THR I 9 77 ? 161.666 259.265 139.437 1.00 58.80 77 THR U C 1
ATOM 17302 O O . THR I 9 77 ? 161.185 258.351 138.764 1.00 58.80 77 THR U O 1
ATOM 17306 N N . ARG I 9 78 ? 162.630 259.054 140.322 1.00 57.38 78 ARG U N 1
ATOM 17307 C CA . ARG I 9 78 ? 163.173 257.728 140.567 1.00 57.38 78 ARG U CA 1
ATOM 17308 C C . ARG I 9 78 ? 162.677 257.190 141.901 1.00 57.38 78 ARG U C 1
ATOM 17309 O O . ARG I 9 78 ? 162.516 257.940 142.866 1.00 57.38 78 ARG U O 1
ATOM 17317 N N . THR I 9 79 ? 162.426 255.887 141.943 1.00 61.07 79 THR U N 1
ATOM 17318 C CA . THR I 9 79 ? 162.062 255.190 143.167 1.00 61.07 79 THR U CA 1
ATOM 17319 C C . THR I 9 79 ? 163.176 254.219 143.519 1.00 61.07 79 THR U C 1
ATOM 17320 O O . THR I 9 79 ? 163.635 253.461 142.660 1.00 61.07 79 THR U O 1
ATOM 17324 N N . PHE I 9 80 ? 163.612 254.242 144.774 1.00 66.33 80 PHE U N 1
ATOM 17325 C CA . PHE I 9 80 ? 164.698 253.378 145.207 1.00 66.33 80 PHE U CA 1
ATOM 17326 C C . PHE I 9 80 ? 164.272 252.384 146.275 1.00 66.33 80 PHE U C 1
ATOM 17327 O O . PHE I 9 80 ? 164.436 251.174 146.091 1.00 66.33 80 PHE U O 1
ATOM 17335 N N . LYS I 9 81 ? 163.768 252.875 147.407 1.00 70.26 81 LYS U N 1
ATOM 17336 C CA . LYS I 9 81 ? 163.208 252.066 148.488 1.00 70.26 81 LYS U CA 1
ATOM 17337 C C . LYS I 9 81 ? 164.275 251.266 149.221 1.00 70.26 81 LYS U C 1
ATOM 17338 O O . LYS I 9 81 ? 164.009 250.711 150.291 1.00 70.26 81 LYS U O 1
ATOM 17344 N N . GLY I 9 82 ? 165.472 251.205 148.673 1.00 70.92 82 GLY U N 1
ATOM 17345 C CA . GLY I 9 82 ? 166.562 250.479 149.290 1.00 70.92 82 GLY U CA 1
ATOM 17346 C C . GLY I 9 82 ? 167.058 249.388 148.368 1.00 70.92 82 GLY U C 1
ATOM 17347 O O . GLY I 9 82 ? 166.347 248.886 147.500 1.00 70.92 82 GLY U O 1
ATOM 17348 N N . HIS I 9 83 ? 168.317 249.012 148.554 1.00 72.94 83 HIS U N 1
ATOM 17349 C CA . HIS I 9 83 ? 168.739 247.718 148.055 1.00 72.94 83 HIS U CA 1
ATOM 17350 C C . HIS I 9 83 ? 168.167 246.628 148.955 1.00 72.94 83 HIS U C 1
ATOM 17351 O O . HIS I 9 83 ? 167.613 246.903 150.023 1.00 72.94 83 HIS U O 1
ATOM 17358 N N . VAL I 9 84 ? 168.324 245.377 148.513 1.00 84.13 84 VAL U N 1
ATOM 17359 C CA . VAL I 9 84 ? 167.704 244.193 149.113 1.00 84.13 84 VAL U CA 1
ATOM 17360 C C . VAL I 9 84 ? 166.306 244.527 149.626 1.00 84.13 84 VAL U C 1
ATOM 17361 O O . VAL I 9 84 ? 165.519 245.176 148.928 1.00 84.13 84 VAL U O 1
ATOM 17365 N N . LYS I 9 85 ? 165.983 244.087 150.836 1.00 89.93 85 LYS U N 1
ATOM 17366 C CA . LYS I 9 85 ? 164.687 244.386 151.436 1.00 89.93 85 LYS U CA 1
ATOM 17367 C C . LYS I 9 85 ? 164.829 244.657 152.930 1.00 89.93 85 LYS U C 1
ATOM 17368 O O . LYS I 9 85 ? 164.473 243.819 153.758 1.00 89.93 85 LYS U O 1
#

Organism: Cutibacterium acnes (strain DSM 16379 / KPA171202) (NCBI:txid267747)

Foldseek 3Di:
DQKDKDWPDKDWDWDADPVGIRIWMKTWMKIGRVPQWIFIFIAIGRDDVRRHVRRVVRRVVVID/DPDDDLCVVLDPPADYDLEDDDDDPCVVVVVVLVVVLVVVCVVPPLPQFFLGWHWYDDDLEIEIETETAHCCCCCPPVNPNVVVSQVVSCVSRVGHYHYDYHHDPQCLQAFASLQSQLLVVVQVPDQNVVSQVVSQVSNVVVPFQKKKKWKWQCHNVHDDIDTDMDMDGDQPSPDNQFDKHKHWDWRDHPHGIIIMIMITGRGGADGPNSVVVD/DVVDDDDDDDQDADPPPRHSLLSVLLVLLCPPVCSVVSVVLSVLLLVVLCVVPVDHSVVLLVLLLVLLFAQWAFDWDDPPPDIATAIDGADPVRRSVLSSNLLQVQLVVDDDDDSSNSSSVSSNQSSVNDDPSSVVSVVRVVVCVVRVVRNVVDD/DPLFDQDWWWFWFFAAFKIKTKTKAFAQQWEAEPNHGCCVLVVDPPQPCLLQCLCVLHSHHSRIYMYMYMDGDDDNRRSLRNNLGVLVGSCVRGVPRSVPSSVVVVRPDYDPDYQAAQDPQAPGNPHHPDDDDD/DKKKKKKFQDVVLVVVQQVVLCVLVVVLPQHKDHKDWDDKDWDKDKAQPDPDDRRVDIDMDIRIMTMIMMGRPDPRVVSVVVVVPDDGDPRMDIDIDD/DQADPDDQDFPDWQLVSQCVWAQAHNVNSVVLCVVLVHDRGDTPVPDDVVSSVSSRVVCVVPTQTDPRVVVVVVVVLVVLLVVPDQLNVCVVVQFDRPPDDDPPDSDVRVDDDPDDDDDDDD/DDPVLQVCLVDCPVDNVPHAAAQPVHRDRPAADPVPGHGDVRVVVCLVVPPDPPDDDDDD/DDDPVVPFFAPVVVVVVLVVCVVVDQDDEAEDQPLVGAAAPSNQQHWYQHDQPDGRHIDGHHDVRRGDGSNVVRHNDDDVDPDD

Radius of gyration: 42.45 Å; Cα contacts (8 Å, |Δi|>4): 1634; chains: 8; bounding box: 113×101×106 Å

Nearest PDB structures (foldseek):
  8crx-assembly1_G  TM=1.005E+00  e=3.737E-44  Cutibacterium acnes
  5iqr-assembly1_h  TM=9.756E-01  e=5.315E-29  Escherichia coli K-12
  9guw-assembly1_D  TM=9.779E-01  e=1.410E-28  Escherichia coli K-12
  7bge-assembly1_c  TM=9.795E-01  e=9.933E-28  Staphylococcus aureus subsp. aureus NCTC 8325
  6ha8-assembly1_c  TM=9.663E-01  e=2.759E-28  Bacillus subtilis subsp. subtilis str. 168

Solvent-accessible surface area: 57073 Å² total; per-residue (Å²): 162,139,80,104,71,144,77,90,52,96,86,138,51,60,123,116,92,188,80,30,163,130,80,16,52,8,1,60,0,47,1,8,37,72,147,67,33,52,4,87,0,120,0,104,20,124,33,47,69,44,0,45,58,106,0,30,106,67,0,95,155,88,58,176,116,164,122,57,42,5,32,2,56,5,9,54,75,13,35,61,37,50,1,85,2,35,9,91,177,67,3,26,108,19,2,14,27,4,12,108,0,23,96,47,0,91,150,66,7,77,181,0,0,14,26,24,2,25,0,28,16,87,85,114,104,0,18,0,37,0,64,0,21,109,24,40,50,0,78,36,78,168,22,62,57,20,129,118,0,18,36,73,0,63,83,68,35,66,55,113,19,87,30,42,38,68,88,22,184,41,50,73,14,17,0,39,15,14,0,12,27,2,1,88,37,12,34,72,176,60,40,21,83,153,1,0,82,118,14,32,101,42,0,42,108,52,48,12,89,0,0,54,1,49,0,34,12,80,2,70,38,39,146,166,74,86,77,48,46,31,130,72,40,138,23,30,34,172,51,69,153,1,44,14,39,50,1,84,48,65,2,150,22,125,33,53,120,1,18,0,63,0,10,0,10,76,15,91,24,102,28,108,96,15,69,134,54,107,133,242,203,25,137,67,128,179,209,121,86,122,88,4,62,81,35,54,11,50,38,1,6,56,0,11,52,70,9,55,127,114,66,111,83,68,80,2,16,91,32,0,49,66,0,0,83,19,0,99,83,137,45,153,51,63,0,23,84,0,0,86,100,0,1,82,48,0,48,1,55,30,34,24,80,94,89,160,61,58,85,60,88,64,74,2,8,48,121,12,154,100,60,113,30,20,39,13,0,0,86,12,0,2,69,44,0,88,140,74,204,48,168,68,24,11,53,46,0,6,36,2,0,20,45,0,9,118,26,125,27,45,0,11,136,97,36,87,58,15,67,140,84,0,66,82,36,144,74,48,33,125,72,174,211,242,136,112,18,79,86,36,95,23,54,23,47,0,108,36,85,134,1,73,0,123,1,133,2,52,60,35,84,12,88,30,75,1,43,52,106,60,9,118,72,34,2,93,54,139,34,18,24,53,48,0,52,59,0,9,68,50,12,54,19,110,54,63,2,21,0,48,3,140,9,28,45,44,47,93,69,3,19,0,6,0,0,44,7,0,0,0,85,0,11,26,82,20,3,77,90,34,8,89,79,45,1,118,180,49,41,5,38,86,84,47,84,165,84,184,76,89,119,70,47,29,52,121,132,24,193,110,55,57,172,180,92,139,251,158,29,97,6,63,1,52,0,36,64,92,75,32,0,54,44,1,1,139,78,8,35,61,10,1,51,155,45,41,5,124,21,48,48,60,72,87,58,116,64,76,88,44,71,20,44,2,36,95,22,88,129,146,123,126,113,55,83,2,39,1,9,5,98,7,24,48,32,24,0,33,3,103,53,82,33,81,139,0,44,56,7,25,133,167,38,93,21,60,13,14,10,48,68,69,58,130,136,119,86,6,76,59,33,89,7,39,177,101,84,74,0,48,50,0,0,40,122,3,93,24,10,35,183,113,92,0,65,56,0,13,131,48,31,66,32,68,14,101,46,87,0,100,77,23,83,107,100,39,22,64,47,4,92,76,31,0,120,87,88,31,115,13,25,28,81,38,117,156,82,62,59,36,44,68,143,114,62,52,121,20,14,1,87,49,0,82,46,41,139,72,32,36,7,20,192,71,93,155,44,221,83,70,10,60,135,95,82,41,184,172,175,104,107,100,153,191,156,109,257,70,139,96,64,53,84,68,121,21,90,136,176,36,156,108,65,145,148,62,96,82,30,4,72,96,53,2,67,68,137,50,29,54,224,69,2,8,0,0,24,53,4,0,56,74,12,2,8,36,0,33,1,4,7,1,21,59,16,111,152,188,105,56,174,190,128,26,98,62,30,16,112,83,0,26,131,95,1,71,58,28,67,145,91,34,53,171,85,81,12,115,2,152,8,72,144,0,39,4,22,92,74,0,64,30,2,39,0,2,0,41,11,60,181,100,51,42,87,20,123,2,56,134,50,19,38,53,42,76,2,9,47,19,0,50,74,203,93,131,200,33,149,145,241

Sequence (931 aa):
NEYLERVVAINRVAKVVQGGRRFSFTALVVVGDGEGSVGVGYGKAKEVPAAIAKAVEEAKKHFFGQKINPHGFRLGVTTDHKTRWYAEKQYAELVGEDVKIREWLHKNLERAGLSSIEIERRSERVTIFLYAARPGIVIGRNGAEAERVRGELEKLTGKQIQLNILEVKSPETDAQLVAQGIAEQLAARVAFRRAMRKAQQSAMNAGALGIRIKCSGRLGGAEMSRSEGYREGRVPLHTLRADIDYGFFEARTTFGRIGVKVWIYKGDVTGTRAERAAPRKGPAPKRPVMVDPVYGSPLVSQLVSKILLDGKKTVAQNIVYTALEGCRAKNNTDPVQTLKRALDNIKPSLEVKSRRVGGATYQVPVEVKPARQTTLAMRWLVNFSRERREKTMAERLMNEILDASNGLGASVKRREDTHKMAEANRAFAHYRWKRPAMIAPGAATGRRKEAIARVRITPGSGQWKINGRTLEDYFPNKVHQQIVTEPFATAGVEGAYDVIARIGGGGVTGQAGALRLGIARALNNVDPEASRPALKKAGMLTRDARVKERKKAGLKKARKAPQYSKRKIRIRLRAYDHEVIDSSARKIVDTVTRTGAKVAGPVPLPTEKNVFCVIRSPHKYKDSREHFEMRTHKRLIDILEPTPKTVDSLMRLDLPAGVDIEIKLARLIGVDLPRDKRLEVALTYIYGIGRTRATETLKATGISGDLRVHELTDDQLVALRDHIEANYHVEGDLRREVAADIRRKIEIGTYQGRRHRSGLPVRGQRTRTNARTRKGKRKAVAKKKAKAKTALKVKAARKPKFGVRAYTRCQRCGRPHSVYRKFGLCRICLREMAHAGQLPGVTKSSWPRSLKKGPFVDEHLAKKVTAQNEAGTHNVIKTWSRRSMVTPDMIGHTIGVHDGRKHVPVFVTESMVGHKLGEFAPTRTFKGHVK

CATH classification: 1.10.455.10

InterPro domains:
  IPR000851 Small ribosomal subunit protein uS5 [PTHR48277] (26-190)
  IPR005324 Small ribosomal subunit protein uS5, C-terminal [PF03719] (113-180)
  IPR005712 Small ribosomal subunit protein uS5, bacteria [MF_01307_B] (19-186)
  IPR005712 Small ribosomal subunit protein uS5, bacteria [TIGR01021] (32-186)
  IPR013810 Small ribosomal subunit protein uS5, N-terminal [PF00333] (36-98)
  IPR013810 Small ribosomal subunit protein uS5, N-terminal [PS50881] (34-97)
  IPR014721 Small ribosomal subunit protein uS5 domain 2-type fold, subgroup [G3DSA:3.30.230.10] (97-189)
  IPR018192 Small ribosomal subunit protein uS5, N-terminal, conserved site [PS00585] (51-83)
  IPR020568 Ribosomal protein uS5 domain 2-type superfamily [SSF54211] (102-182)

Secondary structure (DSSP, 8-state):
--SEEEEEEEEEEEEE-SSSEEEEEEEEEEEE-SSS-EEEEEEEESSHHHHHHHHHHHHHTT--/--PPPHHHHTBTTTB--SEE---SSSHHHHHHHHHHHHHHHHHH-TTT-EEEEEEEESSSEEEEEEEES-THHHHTTTTHHHHHHHHHHHHHH-SEEEEEEE--S-TTT-HHHHHHHHHHHHHTT--HHHHHHHHHHHHHHHT-SEEEEEEEESGGG-SS-EEEEEEEE---TT-SSEEEEEEEEEEE-SSSEEEEEEEEEEEE--SHHHHHH-/--S-PPPPPPPPPPTTT--HHHHHHHHHH-GGG-HHHHHHHHHHHHHHHHHHSSS-HHHHHHHHHHHH--SEEEEEE--TTS-EEEEEE--HHHHHHHHHHHHHHHHHHSSSS-HHHHHHHHHHHHHHT-SHHHHHHHHHHHHHHHTGGGGGG--/--------EEEEEE-SS-EEEEEEEESS--EEETTB-HHHHS-STTSSHHHHHHHHHSS--SSEEEEEEEESS-HHHHHHHHHHHHHHHHHHH-TTTTHHHHHHTT-S------PPPP-TTSSSSS--------/--EEEEEES-HHHHHHHHHHHHHHHHHT---EEEEEEEEEEEEEEEEESSSSS--SSEEEEEEEEEEEEEEE-S--HHHHHHHHH----TT-EEEEE-/--SSSSPPPTTSBHHHHTTTSTT--HHHHHHHHHHHT--SSSBTTS--HHHHHHHHHHHHHH---THHHHHHHHHHHHHHHHHT-HHHHHHHHTS--SS---SS--HHHH-S----------/--HHHHHHHHS--SSGGG-----TTT---SS-BTTTB--HHHHHHHHHHT-STTEEE---/---GGG-----SSHHHHHHHHHHH-S-SEEEE--TTSBP-GGGTT-EEEEE-SSSEEEEE--GGGGGSBGGGGS-------S--